Protein AF-0000000081618346 (afdb_homodimer)

Solvent-accessible surface area (backbone atoms only — not comparable to full-atom values): 52905 Å² total; per-residue (Å²): 112,71,67,60,52,51,52,53,46,53,48,52,51,50,50,49,52,48,51,48,49,51,41,40,35,52,34,28,50,37,49,47,50,31,48,38,34,44,47,53,26,50,54,26,43,50,46,26,49,50,27,41,49,48,28,47,48,46,65,73,35,79,26,23,53,59,68,49,21,58,67,46,44,42,54,88,47,80,65,65,50,44,59,74,58,52,61,52,80,67,44,55,59,46,76,75,34,93,54,16,50,28,47,66,40,79,48,66,69,75,64,61,77,24,52,36,28,41,38,28,52,40,65,91,51,91,84,69,82,39,48,68,61,22,52,50,44,49,57,69,28,38,49,73,71,48,48,74,36,32,35,37,39,36,30,40,67,48,65,53,61,69,60,49,50,49,54,51,48,51,47,40,69,77,36,46,66,45,42,74,72,20,30,43,32,39,36,19,50,24,67,49,51,52,68,72,57,89,71,58,69,75,40,92,83,48,56,64,68,55,45,39,51,36,22,47,50,19,48,47,51,28,53,50,47,33,59,47,38,80,31,27,52,28,34,30,35,46,56,34,36,40,46,59,40,73,48,44,62,60,52,52,53,50,53,53,51,50,40,54,73,68,67,52,74,57,61,34,44,31,28,25,86,53,78,61,31,37,38,30,31,50,19,90,54,42,48,62,52,34,46,50,30,56,67,39,17,69,43,41,44,56,56,55,46,53,50,44,54,48,41,58,53,55,43,56,89,90,54,56,69,68,57,32,52,56,46,42,46,55,28,47,39,74,50,83,62,24,42,37,33,57,44,50,48,67,47,81,50,86,92,40,71,38,82,72,66,44,77,54,44,58,85,78,77,58,49,51,65,34,90,44,74,64,52,52,65,48,60,75,52,51,48,50,86,87,22,30,63,58,41,16,48,64,30,75,45,32,20,32,28,54,46,48,39,57,74,33,40,43,35,37,35,35,77,58,62,36,38,47,48,33,40,38,38,33,24,16,33,72,78,43,63,72,19,28,52,56,64,25,36,33,31,36,29,43,65,60,81,61,94,60,65,77,80,42,93,47,47,47,98,86,62,31,36,59,64,47,45,39,42,97,77,14,40,27,68,48,56,50,67,69,88,50,49,37,31,30,32,41,33,36,42,27,66,38,73,44,96,37,37,28,23,40,17,27,43,42,49,39,71,45,75,79,127,117,72,66,63,57,49,54,52,48,51,48,48,50,48,49,48,53,47,50,48,51,51,36,52,49,49,33,51,49,34,48,49,51,30,51,49,34,42,50,49,23,51,50,28,44,50,45,25,51,47,31,28,48,50,36,24,55,55,22,72,52,81,79,60,26,68,64,47,65,47,36,77,61,48,64,50,62,75,75,63,49,45,58,75,59,52,62,53,78,65,44,55,60,46,75,77,35,92,52,16,52,29,49,65,40,78,46,66,70,74,65,60,77,25,54,36,30,42,37,27,51,42,64,90,50,91,85,68,82,39,47,69,58,22,52,50,44,48,56,70,28,38,49,73,72,49,48,73,36,33,34,36,40,35,30,39,67,49,64,53,60,70,60,49,51,49,54,51,48,51,48,41,70,75,34,45,66,44,40,75,72,20,31,44,31,39,35,20,51,25,68,49,51,50,68,72,59,88,72,57,68,76,41,90,83,48,57,62,67,57,45,38,52,35,22,49,49,18,47,47,50,29,53,48,47,33,58,46,36,81,31,27,47,29,34,30,35,46,57,34,35,38,47,57,42,74,46,45,61,61,51,52,52,52,51,52,27,49,40,48,53,70,67,52,75,59,62,33,45,32,29,23,87,54,79,63,32,38,38,30,32,50,18,70,55,42,47,62,52,35,46,50,30,56,67,40,17,69,42,40,43,55,58,55,47,54,50,45,55,48,40,56,53,56,44,55,89,89,54,56,70,67,57,31,53,56,46,42,46,54,28,48,38,76,49,82,63,24,41,37,32,59,42,50,48,68,48,81,52,86,90,40,72,39,82,73,64,44,76,55,45,58,86,77,77,58,50,52,64,34,88,44,73,66,51,53,66,49,61,74,53,51,49,50,87,87,22,30,63,58,40,16,49,64,30,76,46,33,18,32,28,54,46,47,39,57,74,33,39,45,35,38,34,35,77,58,61,37,38,47,47,34,41,36,38,32,24,16,31,72,78,43,64,72,20,27,50,56,65,26,36,34,32,35,28,43,66,60,80,61,92,61,65,77,80,44,95,46,48,47,96,87,62,30,36,56,62,48,47,38,43,95,78,14,41,28,68,47,57,50,67,70,87,50,48,37,31,29,33,40,32,36,42,26,65,38,74,44,98,38,38,28,22,40,15,28,41,41,48,39,71,45,75,80,128

Nearest PDB structures (foldseek):
  7vmt-assembly3_C  TM=9.519E-01  e=1.485E-17  Mus musculus
  7vmt-assembly6_F  TM=9.360E-01  e=1.046E-17  Mus musculus
  7vmt-assembly5_E  TM=9.371E-01  e=1.988E-17  Mus musculus
  7xtm-assembly1_A  TM=9.530E-01  e=8.567E-17  Bombyx mori
  7xtn-assembly1_A  TM=8.792E-01  e=3.364E-17  Bombyx mandarina

Secondary structure (DSSP, 8-state):
-HHHHHHHHHHHHHHHHHHHHHHHHHHHHHHHHHHHHHHHHHHHHHHHHHHHHHHHHHHH--S--TTHHHHHTS-SS---PPPPP-GGGT-GGGGG-TTTTSEEEEE-----SEEEEEEEEE---SS---HHHHHHHHHHTS-HHHHHTEEEEEEE----HHHHHHHHHHHHHH-HHHHHTT-EEEEEE-GGGS--GGGPPP-TT--HHHHHHHHHHHHHHHHHHHHHTTTEEEEEE--SSEEE-TTHHHHHHHHHHHHHHTT---SEEES-SSTTTTEEEEGGGHHHHHHHHHHTTTTS-HHHHHHHHHHHHH--TTS-HHHHHHHHHHHEEEPSS-SEEE--SB-SSTT-B-----GGG-PPP--B---PPPEEEEESSPBPTT--HHHHHTTSS-EEESS--TT-EEEEEEEEEE-EEEEEEEE--SS-TT----SEEEEEEESS-----TTSTTB-TTSPEEEEE--TTSEEEE---GGG-SEEEEEEEE-S--SS-EEEEEEEEEE----/-HHHHHHHHHHHHHHHHHHHHHHHHHHHHHHHHHHHHHHHHHHHHHHHHHHHHHHHHHHHS-S---THHHHHHH------PPPPP-GGGT-GGGGG-TTTTSEEEEE------EEEEEEEEE---SS---HHHHHHHHHHTS-HHHHHTEEEEEEE----HHHHHHHHHHHHHH-HHHHHTT-EEEEEE-GGGS--GGGPPP-TT--HHHHHHHHHHHHHHHHHHHHHTTTEEEEEE--SSEEE-TTHHHHHHHHHHHHHHTT---SEEES-SSTTTTEEEEGGGHHHHHHHHHHTTTTS-HHHHHHHHHHHHH--TTS-HHHHHHHHHHHEEEPSS-SEEE--SB-SSTT-B-----GGG-PPP--B---PPPEEEEESSPBPTT--HHHHHTTSS-EEESS--TT-EEEEEEEEEE-EEEEEEEE--SS-TT----SEEEEEEESS-----TTSTTB-TTSPEEEEE--TTSEEEE---GGG-SEEEEEEEE-S--SS-EEEEEEEEEE----

Radius of gyration: 40.19 Å; Cα contacts (8 Å, |Δi|>4): 2058; chains: 2; bounding box: 87×142×85 Å

Foldseek 3Di:
DVVVVVVVVVVVVVVVVVVVVVVVVVVVVVVVVVVVVVLVVLVVLVVVVVVVVVVVVCVVPVDPPDCVCVVPPDDCPVPVDDDDDDLCSQVVLCSVDVQLLPWPDKQFPPAFAAAEEEEEEDEDADPDFLQLVAVVQVVVLADPVLLLRYAYEYEHADQPVVVQVVVVVVCCVSPVPCSVSGNYMYTYGHPSNDDPLQPFDDEPPDDSLVLSVQLSVLSSVLSRLVVCLRGHFKYFYAYSQKHFHHNVSVVVSVVVVVCVVVVQQAAWEAQFPDARHGTMGTSVCCVLLSSQSSNCSSYDGSSVSVVVSLLVVFPDPVDDPVVSVVRSCSHYPYDFQHGMWGQAQDDRRPPDGDDDIGVRNDDFQFFAFDDDADWDKDWPFDWDDPAPPVCQPRRNFKTWGDWDAAFIKIKTFGPDFFAWFKKKWAKAGSNGQPQAQDQKFKWFAAPDLPPPPPPPPQADPVGIGTFWGADPRRMTMDGDDCVSPTTGMIMMGRHHTDPHIMMTRYIDTDTDPDD/DVVVVVVVVVVVVVVVVVVVVVVVVVVVVVVVVVVVVVVVVVVVVVVVVVVVVVVVVVVPDDDDCPPVVVCVVPVPPVPVDDDDDDLCVQVVLCVVDVQLLPWPDKQFPPAFAAAEEEEEEDEDADPDFLQLVAVVQVVVLADPVLLLRYAYEYEHADQPVVVQVVVVVVCCVSPVPCSVVGNYMYTYGHPSNDDPLQPFDDEPPDDSLVLSVQLSVLSSVLSRLVVCLRGHFKYFYAYSQKHFHHNVSVVVSVVVVVCVVVVQQAAWEAQFPDARHGTMGGSVCCVLLSSQSSNCSSYDGSSVSVVVSLLVVFPDPVDDPVVSVVRSCSHYPYDFQHGMWGQAQDDRRPPDGDDDIGVRNDDFQFFAADDAADWDKDWPFDFDDPAPPVCQPRRNFKTWGDWDAAFIKIKTFGPDFFAWFKKKWAKAGSNGQPQAQDQKFKWFAAPDLPPPPPPPPQADPVGIGTFWGADPSRMTMDGDDCVSPTTGMIMMGHHHTDPHIMMTRYIDTDTDPDD

Organism: Polistes dominula (NCBI:txid743375)

InterPro domains:
  IPR006759 Glycosyl transferase family 54 [PTHR12062] (22-507)
  IPR056576 MGAT4 A/B/C, C-terminal domain [PF23524] (376-506)
  IPR057279 MGAT4, conserved region [PF04666] (83-361)

Sequence (1030 aa):
MKIKIKRKKIRRECEEDFTITVYKNSIAELQVKLEHLHAKYISSQEEINLLSHQLLQLVESNHIIPDLQYLINNGTSNITNIKLPSIYNFLPHFLNDPNSLRPAFIQSKGRSGVSMVLGIPTVKREVQSYLMATLKNLIDRMSPAETLDTLIVVLVAETDMDYVTYVAKQIEVQFPNEYETGVIDVISPSSSYYPDLSKLRDTLGDDHQRVIWRSKQNLDFAFLMSYAQTKGMFYIQLEDDILAKKNFITTMKSFALQKISTKENWFVLDFCQLGFIGKLFKCVELPWLIQFFLMFHNDKPVDWLLDHLISTKVCSLDKDSKHCKMAKAELWIHYKPSLFQHIGTHSSLKGKVQKLKDKQFGKITLYYAHENPDALVETQIKPYKQYTLQKAYKGESFFWGLLPQPGDHLKFKFSHSIFIKRYLFRSGNPEHPSDRFYNTTVEVLPEIFMSVDRNSNDITEDGYIIVGKFDALGIAQGTVDRKYGKISVLRLTVHSESENWAILSEIHVVEDQPSMKIKIKRKKIRRECEEDFTITVYKNSIAELQVKLEHLHAKYISSQEEINLLSHQLLQLVESNHIIPDLQYLINNGTSNITNIKLPSIYNFLPHFLNDPNSLRPAFIQSKGRSGVSMVLGIPTVKREVQSYLMATLKNLIDRMSPAETLDTLIVVLVAETDMDYVTYVAKQIEVQFPNEYETGVIDVISPSSSYYPDLSKL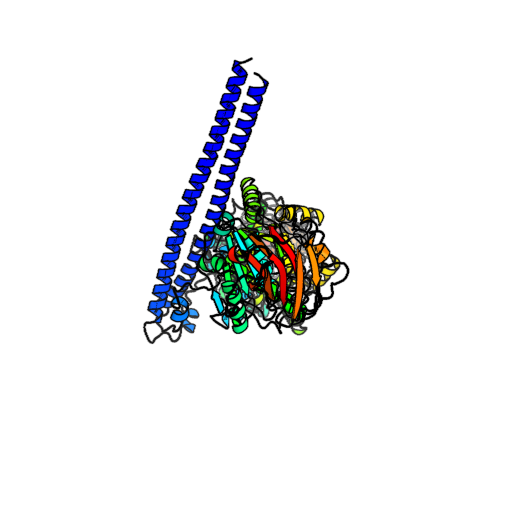RDTLGDDHQRVIWRSKQNLDFAFLMSYAQTKGMFYIQLEDDILAKKNFITTMKSFALQKISTKENWFVLDFCQLGFIGKLFKCVELPWLIQFFLMFHNDKPVDWLLDHLISTKVCSLDKDSKHCKMAKAELWIHYKPSLFQHIGTHSSLKGKVQKLKDKQFGKITLYYAHENPDALVETQIKPYKQYTLQKAYKGESFFWGLLPQPGDHLKFKFSHSIFIKRYLFRSGNPEHPSDRFYNTTVEVLPEIFMSVDRNSNDITEDGYIIVGKFDALGIAQGTVDRKYGKISVLRLTVHSESENWAILSEIHVVEDQPS

Structure (mmCIF, N/CA/C/O backbone):
data_AF-0000000081618346-model_v1
#
loop_
_entity.id
_entity.type
_entity.pdbx_description
1 polymer 'Alpha-1,3-mannosyl-glycoprotein 4-beta-N-acetylglucosaminyltransferase B isoform X2'
#
loop_
_atom_site.group_PDB
_atom_site.id
_atom_site.type_symbol
_atom_site.label_atom_id
_atom_site.label_alt_id
_atom_site.label_comp_id
_atom_site.label_asym_id
_atom_site.label_entity_id
_atom_site.label_seq_id
_atom_site.pdbx_PDB_ins_code
_atom_site.Cartn_x
_atom_site.Cartn_y
_atom_site.Cartn_z
_atom_site.occupancy
_atom_site.B_iso_or_equiv
_atom_site.auth_seq_id
_atom_site.auth_comp_id
_atom_site.auth_asym_id
_atom_site.auth_atom_id
_atom_site.pdbx_PDB_model_num
ATOM 1 N N . MET A 1 1 ? 55.219 -21.094 -28.547 1 33.44 1 MET A N 1
ATOM 2 C CA . MET A 1 1 ? 55.375 -20.812 -27.109 1 33.44 1 MET A CA 1
ATOM 3 C C . MET A 1 1 ? 54.469 -19.672 -26.688 1 33.44 1 MET A C 1
ATOM 5 O O . MET A 1 1 ? 53.875 -19.703 -25.594 1 33.44 1 MET A O 1
ATOM 9 N N . LYS A 1 2 ? 54.375 -18.562 -27.469 1 54.81 2 LYS A N 1
ATOM 10 C CA . LYS A 1 2 ? 53.594 -17.375 -27.125 1 54.81 2 LYS A CA 1
ATOM 11 C C . LYS A 1 2 ? 52.094 -17.656 -27.188 1 54.81 2 LYS A C 1
ATOM 13 O O . LYS A 1 2 ? 51.312 -17.094 -26.422 1 54.81 2 LYS A O 1
ATOM 18 N N . ILE A 1 3 ? 51.781 -18.5 -27.984 1 43.5 3 ILE A N 1
ATOM 19 C CA . ILE A 1 3 ? 50.344 -18.812 -28.125 1 43.5 3 ILE A CA 1
ATOM 20 C C . ILE A 1 3 ? 49.906 -19.688 -26.969 1 43.5 3 ILE A C 1
ATOM 22 O O . ILE A 1 3 ? 48.781 -19.531 -26.469 1 43.5 3 ILE A O 1
ATOM 26 N N . LYS A 1 4 ? 50.719 -20.453 -26.453 1 56.97 4 LYS A N 1
ATOM 27 C CA . LYS A 1 4 ? 50.375 -21.312 -25.312 1 56.97 4 LYS A CA 1
ATOM 28 C C . LYS A 1 4 ? 50.344 -20.516 -24.016 1 56.97 4 LYS A C 1
ATOM 30 O O . LYS A 1 4 ? 49.5 -20.781 -23.141 1 56.97 4 LYS A O 1
ATOM 35 N N . ILE A 1 5 ? 51.062 -19.469 -23.922 1 51.38 5 ILE A N 1
ATOM 36 C CA . ILE A 1 5 ? 51.062 -18.641 -22.719 1 51.38 5 ILE A CA 1
ATOM 37 C C . ILE A 1 5 ? 49.812 -17.766 -22.703 1 51.38 5 ILE A C 1
ATOM 39 O O . ILE A 1 5 ? 49.219 -17.531 -21.641 1 51.38 5 ILE A O 1
ATOM 43 N N . LYS A 1 6 ? 49.312 -17.438 -23.844 1 55 6 LYS A N 1
ATOM 44 C CA . LYS A 1 6 ? 48.125 -16.594 -23.922 1 55 6 LYS A CA 1
ATOM 45 C C . LYS A 1 6 ? 46.875 -17.406 -23.594 1 55 6 LYS A C 1
ATOM 47 O O . LYS A 1 6 ? 45.969 -16.906 -22.922 1 55 6 LYS A O 1
ATOM 52 N N . ARG A 1 7 ? 46.812 -18.641 -23.906 1 56.47 7 ARG A N 1
ATOM 53 C CA . ARG A 1 7 ? 45.656 -19.469 -23.578 1 56.47 7 ARG A CA 1
ATOM 54 C C . ARG A 1 7 ? 45.594 -19.766 -22.078 1 56.47 7 ARG A C 1
ATOM 56 O O . ARG A 1 7 ? 44.531 -19.812 -21.484 1 56.47 7 ARG A O 1
ATOM 63 N N . LYS A 1 8 ? 46.781 -19.984 -21.547 1 54.59 8 LYS A N 1
ATOM 64 C CA . LYS A 1 8 ? 46.844 -20.234 -20.109 1 54.59 8 LYS A CA 1
ATOM 65 C C . LYS A 1 8 ? 46.438 -18.969 -19.328 1 54.59 8 LYS A C 1
ATOM 67 O O . LYS A 1 8 ? 45.781 -19.062 -18.297 1 54.59 8 LYS A O 1
ATOM 72 N N . LYS A 1 9 ? 46.719 -17.938 -19.828 1 52.38 9 LYS A N 1
ATOM 73 C CA . LYS A 1 9 ? 46.375 -16.688 -19.172 1 52.38 9 LYS A CA 1
ATOM 74 C C . LYS A 1 9 ? 44.875 -16.375 -19.297 1 52.38 9 LYS A C 1
ATOM 76 O O . LYS A 1 9 ? 44.25 -15.938 -18.344 1 52.38 9 LYS A O 1
ATOM 81 N N . ILE A 1 10 ? 44.406 -16.578 -20.406 1 54.66 10 ILE A N 1
ATOM 82 C CA . ILE A 1 10 ? 42.969 -16.375 -20.641 1 54.66 10 ILE A CA 1
ATOM 83 C C . ILE A 1 10 ? 42.156 -17.375 -19.812 1 54.66 10 ILE A C 1
ATOM 85 O O . ILE A 1 10 ? 41.125 -17.016 -19.234 1 54.66 10 ILE A O 1
ATOM 89 N N . ARG A 1 11 ? 42.688 -18.578 -19.703 1 55.12 11 ARG A N 1
ATOM 90 C CA . ARG A 1 11 ? 42 -19.578 -18.859 1 55.12 11 ARG A CA 1
ATOM 91 C C . ARG A 1 11 ? 42.062 -19.188 -17.391 1 55.12 11 ARG A C 1
ATOM 93 O O . ARG A 1 11 ? 41.094 -19.359 -16.656 1 55.12 11 ARG A O 1
ATOM 100 N N . ARG A 1 12 ? 43.25 -18.781 -16.953 1 55.22 12 ARG A N 1
ATOM 101 C CA . ARG A 1 12 ? 43.375 -18.344 -15.578 1 55.22 12 ARG A CA 1
ATOM 102 C C . ARG A 1 12 ? 42.531 -17.109 -15.297 1 55.22 12 ARG A C 1
ATOM 104 O O . ARG A 1 12 ? 41.938 -17 -14.227 1 55.22 12 ARG A O 1
ATOM 111 N N . GLU A 1 13 ? 42.375 -16.25 -16.125 1 56.25 13 GLU A N 1
ATOM 112 C CA . GLU A 1 13 ? 41.531 -15.078 -16.016 1 56.25 13 GLU A CA 1
ATOM 113 C C . GLU A 1 13 ? 40.062 -15.469 -16.016 1 56.25 13 GLU A C 1
ATOM 115 O O . GLU A 1 13 ? 39.25 -14.906 -15.25 1 56.25 13 GLU A O 1
ATOM 120 N N . CYS A 1 14 ? 39.719 -16.422 -16.766 1 56.03 14 CYS A N 1
ATOM 121 C CA . CYS A 1 14 ? 38.344 -16.922 -16.812 1 56.03 14 CYS A CA 1
ATOM 122 C C . CYS A 1 14 ? 38 -17.672 -15.531 1 56.03 14 CYS A C 1
ATOM 124 O O . CYS A 1 14 ? 36.906 -17.547 -15.023 1 56.03 14 CYS A O 1
ATOM 126 N N . GLU A 1 15 ? 39 -18.453 -15.078 1 58.81 15 GLU A N 1
ATOM 127 C CA . GLU A 1 15 ? 38.812 -19.172 -13.82 1 58.81 15 GLU A CA 1
ATOM 128 C C . GLU A 1 15 ? 38.688 -18.203 -12.648 1 58.81 15 GLU A C 1
ATOM 130 O O . GLU A 1 15 ? 37.875 -18.406 -11.742 1 58.81 15 GLU A O 1
ATOM 135 N N . GLU A 1 16 ? 39.406 -17.234 -12.68 1 57.5 16 GLU A N 1
ATOM 136 C CA . GLU A 1 16 ? 39.375 -16.203 -11.633 1 57.5 16 GLU A CA 1
ATOM 137 C C . GLU A 1 16 ? 38.062 -15.438 -11.68 1 57.5 16 GLU A C 1
ATOM 139 O O . GLU A 1 16 ? 37.438 -15.164 -10.641 1 57.5 16 GLU A O 1
ATOM 144 N N . ASP A 1 17 ? 37.625 -15.164 -12.812 1 62.31 17 ASP A N 1
ATOM 145 C CA . ASP A 1 17 ? 36.344 -14.477 -12.992 1 62.31 17 ASP A CA 1
ATOM 146 C C . ASP A 1 17 ? 35.188 -15.359 -12.539 1 62.31 17 ASP A C 1
ATOM 148 O O . ASP A 1 17 ? 34.219 -14.867 -11.93 1 62.31 17 ASP A O 1
ATOM 152 N N . PHE A 1 18 ? 35.438 -16.609 -12.766 1 61.97 18 PHE A N 1
ATOM 153 C CA . PHE A 1 18 ? 34.406 -17.578 -12.328 1 61.97 18 PHE A CA 1
ATOM 154 C C . PHE A 1 18 ? 34.375 -17.656 -10.805 1 61.97 18 PHE A C 1
ATOM 156 O O . PHE A 1 18 ? 33.312 -17.672 -10.211 1 61.97 18 PHE A O 1
ATOM 163 N N . THR A 1 19 ? 35.594 -17.688 -10.219 1 63.41 19 THR A N 1
ATOM 164 C CA . THR A 1 19 ? 35.656 -17.781 -8.766 1 63.41 19 THR A CA 1
ATOM 165 C C . THR A 1 19 ? 35.062 -16.531 -8.109 1 63.41 19 THR A C 1
ATOM 167 O O . THR A 1 19 ? 34.375 -16.625 -7.098 1 63.41 19 THR A O 1
ATOM 170 N N . ILE A 1 20 ? 35.281 -15.461 -8.664 1 66.25 20 ILE A N 1
ATOM 171 C CA . ILE A 1 20 ? 34.75 -14.211 -8.133 1 66.25 20 ILE A CA 1
ATOM 172 C C . ILE A 1 20 ? 33.219 -14.203 -8.266 1 66.25 20 ILE A C 1
ATOM 174 O O . ILE A 1 20 ? 32.531 -13.781 -7.348 1 66.25 20 ILE A O 1
ATOM 178 N N . THR A 1 21 ? 32.812 -14.75 -9.359 1 65.69 21 THR A N 1
ATOM 179 C CA . THR A 1 21 ? 31.375 -14.797 -9.586 1 65.69 21 THR A CA 1
ATOM 180 C C . THR A 1 21 ? 30.688 -15.727 -8.578 1 65.69 21 THR A C 1
ATOM 182 O O . THR A 1 21 ? 29.609 -15.422 -8.086 1 65.69 21 THR A O 1
ATOM 185 N N . VAL A 1 22 ? 31.406 -16.781 -8.227 1 66.69 22 VAL A N 1
ATOM 186 C CA . VAL A 1 22 ? 30.859 -17.734 -7.266 1 66.69 22 VAL A CA 1
ATOM 187 C C . VAL A 1 22 ? 30.797 -17.094 -5.883 1 66.69 22 VAL A C 1
ATOM 189 O O . VAL A 1 22 ? 29.797 -17.266 -5.168 1 66.69 22 VAL A O 1
ATOM 192 N N . TYR A 1 23 ? 31.812 -16.359 -5.496 1 66.69 23 TYR A N 1
ATOM 193 C CA . TYR A 1 23 ? 31.812 -15.711 -4.195 1 66.69 23 TYR A CA 1
ATOM 194 C C . TYR A 1 23 ? 30.75 -14.609 -4.137 1 66.69 23 TYR A C 1
ATOM 196 O O . TYR A 1 23 ? 30.078 -14.453 -3.119 1 66.69 23 TYR A O 1
ATOM 204 N N . LYS A 1 24 ? 30.672 -13.992 -5.258 1 70.56 24 LYS A N 1
ATOM 205 C CA . LYS A 1 24 ? 29.641 -12.945 -5.309 1 70.56 24 LYS A CA 1
ATOM 206 C C . LYS A 1 24 ? 28.25 -13.531 -5.152 1 70.56 24 LYS A C 1
ATOM 208 O O . LYS A 1 24 ? 27.422 -12.992 -4.422 1 70.56 24 LYS A O 1
ATOM 213 N N . ASN A 1 25 ? 27.984 -14.641 -5.684 1 67.94 25 ASN A N 1
ATOM 214 C CA . ASN A 1 25 ? 26.688 -15.305 -5.578 1 67.94 25 ASN A CA 1
ATOM 215 C C . ASN A 1 25 ? 26.453 -15.844 -4.168 1 67.94 25 ASN A C 1
ATOM 217 O O . ASN A 1 25 ? 25.328 -15.797 -3.666 1 67.94 25 ASN A O 1
ATOM 221 N N . SER A 1 26 ? 27.531 -16.328 -3.584 1 70.38 26 SER A N 1
ATOM 222 C CA . SER A 1 26 ? 27.422 -16.828 -2.215 1 70.38 26 SER A CA 1
ATOM 223 C C . SER A 1 26 ? 27.078 -15.695 -1.248 1 70.38 26 SER A C 1
ATOM 225 O O . SER A 1 26 ? 26.266 -15.875 -0.339 1 70.38 26 SER A O 1
ATOM 227 N N . ILE A 1 27 ? 27.672 -14.539 -1.451 1 70.12 27 ILE A N 1
ATOM 228 C CA . ILE A 1 27 ? 27.391 -13.375 -0.623 1 70.12 27 ILE A CA 1
ATOM 229 C C . ILE A 1 27 ? 25.938 -12.945 -0.813 1 70.12 27 ILE A C 1
ATOM 231 O O . ILE A 1 27 ? 25.234 -12.648 0.159 1 70.12 27 ILE A O 1
ATOM 235 N N . ALA A 1 28 ? 25.516 -13.008 -2.053 1 68.06 28 ALA A N 1
ATOM 236 C CA . ALA A 1 28 ? 24.141 -12.625 -2.355 1 68.06 28 ALA A CA 1
ATOM 237 C C . ALA A 1 28 ? 23.141 -13.57 -1.684 1 68.06 28 ALA A C 1
ATOM 239 O O . ALA A 1 28 ? 22.141 -13.125 -1.131 1 68.06 28 ALA A O 1
ATOM 240 N N . GLU A 1 29 ? 23.453 -14.773 -1.79 1 71 29 GLU A N 1
ATOM 241 C CA . GLU A 1 29 ? 22.594 -15.766 -1.154 1 71 29 GLU A CA 1
ATOM 242 C C . GLU A 1 29 ? 22.531 -15.562 0.356 1 71 29 GLU A C 1
ATOM 244 O O . GLU A 1 29 ? 21.453 -15.641 0.955 1 71 29 GLU A O 1
ATOM 249 N N . LEU A 1 30 ? 23.641 -15.266 1.011 1 69.38 30 LEU A N 1
ATOM 250 C CA . LEU A 1 30 ? 23.688 -15.039 2.451 1 69.38 30 LEU A CA 1
ATOM 251 C C . LEU A 1 30 ? 22.938 -13.766 2.83 1 69.38 30 LEU A C 1
ATOM 253 O O . LEU A 1 30 ? 22.281 -13.711 3.879 1 69.38 30 LEU A O 1
ATOM 257 N N . GLN A 1 31 ? 23 -12.883 1.948 1 67.81 31 GLN A N 1
ATOM 258 C CA . GLN A 1 31 ? 22.266 -11.648 2.189 1 67.81 31 GLN A CA 1
ATOM 259 C C . GLN A 1 31 ? 20.766 -11.891 2.191 1 67.81 31 GLN A C 1
ATOM 261 O O . GLN A 1 31 ? 20.047 -11.406 3.074 1 67.81 31 GLN A O 1
ATOM 266 N N . VAL A 1 32 ? 20.328 -12.617 1.277 1 66.31 32 VAL A N 1
ATOM 267 C CA . VAL A 1 32 ? 18.906 -12.93 1.207 1 66.31 32 VAL A CA 1
ATOM 268 C C . VAL A 1 32 ? 18.484 -13.75 2.426 1 66.31 32 VAL A C 1
ATOM 270 O O . VAL A 1 32 ? 17.438 -13.508 3.018 1 66.31 32 VAL A O 1
ATOM 273 N N . LYS A 1 33 ? 19.328 -14.68 2.771 1 67.25 33 LYS A N 1
ATOM 274 C CA . LYS A 1 33 ? 19.047 -15.492 3.951 1 67.25 33 LYS A CA 1
ATOM 275 C C . LYS A 1 33 ? 19 -14.633 5.211 1 67.25 33 LYS A C 1
ATOM 277 O O . LYS A 1 33 ? 18.156 -14.859 6.086 1 67.25 33 LYS A O 1
ATOM 282 N N . LEU A 1 34 ? 19.859 -13.688 5.27 1 66.19 34 LEU A N 1
ATOM 283 C CA . LEU A 1 34 ? 19.875 -12.773 6.406 1 66.19 34 LEU A CA 1
ATOM 284 C C . LEU A 1 34 ? 18.594 -11.953 6.473 1 66.19 34 LEU A C 1
ATOM 286 O O . LEU A 1 34 ? 18.016 -11.805 7.543 1 66.19 34 LEU A O 1
ATOM 290 N N . GLU A 1 35 ? 18.25 -11.508 5.348 1 66.56 35 GLU A N 1
ATOM 291 C CA . GLU A 1 35 ? 17.016 -10.727 5.285 1 66.56 35 GLU A CA 1
ATOM 292 C C . GLU A 1 35 ? 15.805 -11.57 5.672 1 66.56 35 GLU A C 1
ATOM 294 O O . GLU A 1 35 ? 14.922 -11.109 6.391 1 66.56 35 GLU A O 1
ATOM 299 N N . HIS A 1 36 ? 15.859 -12.727 5.164 1 64.06 36 HIS A N 1
ATOM 300 C CA . HIS A 1 36 ? 14.766 -13.641 5.492 1 64.06 36 HIS A CA 1
ATOM 301 C C . HIS A 1 36 ? 14.727 -13.93 6.992 1 64.06 36 HIS A C 1
ATOM 303 O O . HIS A 1 36 ? 13.656 -13.922 7.598 1 64.06 36 HIS A O 1
ATOM 309 N N . LEU A 1 37 ? 15.812 -14.219 7.598 1 62.5 37 LEU A N 1
ATOM 310 C CA . LEU A 1 37 ? 15.883 -14.492 9.023 1 62.5 37 LEU A CA 1
ATOM 311 C C . LEU A 1 37 ? 15.469 -13.273 9.836 1 62.5 37 LEU A C 1
ATOM 313 O O . LEU A 1 37 ? 14.82 -13.398 10.883 1 62.5 37 LEU A O 1
ATOM 317 N N . HIS A 1 38 ? 15.82 -12.188 9.367 1 63.69 38 HIS A N 1
ATOM 318 C CA . HIS A 1 38 ? 15.398 -10.953 10.031 1 63.69 38 HIS A CA 1
ATOM 319 C C . HIS A 1 38 ? 13.883 -10.805 10 1 63.69 38 HIS A C 1
ATOM 321 O O . HIS A 1 38 ? 13.273 -10.43 11.008 1 63.69 38 HIS A O 1
ATOM 327 N N . ALA A 1 39 ? 13.391 -11.07 8.891 1 60.19 39 ALA A N 1
ATOM 328 C CA . ALA A 1 39 ? 11.938 -11.016 8.766 1 60.19 39 ALA A CA 1
ATOM 329 C C . ALA A 1 39 ? 11.266 -11.984 9.734 1 60.19 39 ALA A C 1
ATOM 331 O O . ALA A 1 39 ? 10.258 -11.648 10.359 1 60.19 39 ALA A O 1
ATOM 332 N N . LYS A 1 40 ? 11.773 -13.203 9.805 1 60.25 40 LYS A N 1
ATOM 333 C CA . LYS A 1 40 ? 11.258 -14.188 10.758 1 60.25 40 LYS A CA 1
ATOM 334 C C . LYS A 1 40 ? 11.375 -13.672 12.195 1 60.25 40 LYS A C 1
ATOM 336 O O . LYS A 1 40 ? 10.477 -13.883 13.008 1 60.25 40 LYS A O 1
ATOM 341 N N . TYR A 1 41 ? 12.422 -13.062 12.5 1 58 41 TYR A N 1
ATOM 342 C CA . TYR A 1 41 ? 12.648 -12.484 13.82 1 58 41 TYR A CA 1
ATOM 343 C C . TYR A 1 41 ? 11.602 -11.414 14.133 1 58 41 TYR A C 1
ATOM 345 O O . TYR A 1 41 ? 11.031 -11.398 15.227 1 58 41 TYR A O 1
ATOM 353 N N . ILE A 1 42 ? 11.328 -10.625 13.195 1 57.28 42 ILE A N 1
ATOM 354 C CA . ILE A 1 42 ? 10.336 -9.562 13.367 1 57.28 42 ILE A CA 1
ATOM 355 C C . ILE A 1 42 ? 8.969 -10.18 13.656 1 57.28 42 ILE A C 1
ATOM 357 O O . ILE A 1 42 ? 8.258 -9.727 14.555 1 57.28 42 ILE A O 1
ATOM 361 N N . SER A 1 43 ? 8.672 -11.117 12.914 1 58.34 43 SER A N 1
ATOM 362 C CA . SER A 1 43 ? 7.398 -11.805 13.109 1 58.34 43 SER A CA 1
ATOM 363 C C . SER A 1 43 ? 7.301 -12.406 14.508 1 58.34 43 SER A C 1
ATOM 365 O O . SER A 1 43 ? 6.25 -12.336 15.148 1 58.34 43 SER A O 1
ATOM 367 N N . SER A 1 44 ? 8.375 -12.977 14.906 1 59.69 44 SER A N 1
ATOM 368 C CA . SER A 1 44 ? 8.406 -13.555 16.25 1 59.69 44 SER A CA 1
ATOM 369 C C . SER A 1 44 ? 8.258 -12.484 17.328 1 59.69 44 SER A C 1
ATOM 371 O O . SER A 1 44 ? 7.57 -12.688 18.328 1 59.69 44 SER A O 1
ATOM 373 N N . GLN A 1 45 ? 8.859 -11.414 17.109 1 57.69 45 GLN A N 1
ATOM 374 C CA . GLN A 1 45 ? 8.781 -10.32 18.078 1 57.69 45 GLN A CA 1
ATOM 375 C C . GLN A 1 45 ? 7.367 -9.75 18.156 1 57.69 45 GLN A C 1
ATOM 377 O O . GLN A 1 45 ? 6.883 -9.398 19.234 1 57.69 45 GLN A O 1
ATOM 382 N N . GLU A 1 46 ? 6.789 -9.641 17.094 1 57.28 46 GLU A N 1
ATOM 383 C CA . GLU A 1 46 ? 5.395 -9.219 17.078 1 57.28 46 GLU A CA 1
ATOM 384 C C . GLU A 1 46 ? 4.516 -10.156 17.891 1 57.28 46 GLU A C 1
ATOM 386 O O . GLU A 1 46 ? 3.646 -9.711 18.641 1 57.28 46 GLU A O 1
ATOM 391 N N . GLU A 1 47 ? 4.738 -11.406 17.656 1 57.88 47 GLU A N 1
ATOM 392 C CA . GLU A 1 47 ? 3.998 -12.422 18.406 1 57.88 47 GLU A CA 1
ATOM 393 C C . GLU A 1 47 ? 4.254 -12.289 19.906 1 57.88 47 GLU A C 1
ATOM 395 O O . GLU A 1 47 ? 3.332 -12.43 20.719 1 57.88 47 GLU A O 1
ATOM 400 N N . ILE A 1 48 ? 5.43 -12.039 20.172 1 56.84 48 ILE A N 1
ATOM 401 C CA . ILE A 1 48 ? 5.785 -11.836 21.578 1 56.84 48 ILE A CA 1
ATOM 402 C C . ILE A 1 48 ? 5.047 -10.617 22.125 1 56.84 48 ILE A C 1
ATOM 404 O O . ILE A 1 48 ? 4.492 -10.656 23.219 1 56.84 48 ILE A O 1
ATOM 408 N N . ASN A 1 49 ? 5.16 -9.578 21.328 1 55.06 49 ASN A N 1
ATOM 409 C CA . ASN A 1 49 ? 4.496 -8.359 21.781 1 55.06 49 ASN A CA 1
ATOM 410 C C . ASN A 1 49 ? 2.996 -8.57 21.969 1 55.06 49 ASN A C 1
ATOM 412 O O . ASN A 1 49 ? 2.42 -8.109 22.953 1 55.06 49 ASN A O 1
ATOM 416 N N . LEU A 1 50 ? 2.477 -9.25 20.969 1 56 50 LEU A N 1
ATOM 417 C CA . LEU A 1 50 ? 1.055 -9.562 21.047 1 56 50 LEU A CA 1
ATOM 418 C C . LEU A 1 50 ? 0.759 -10.43 22.281 1 56 50 LEU A C 1
ATOM 420 O O . LEU A 1 50 ? -0.182 -10.156 23.016 1 56 50 LEU A O 1
ATOM 424 N N . LEU A 1 51 ? 1.563 -11.422 22.422 1 56.59 51 LEU A N 1
ATOM 425 C CA . LEU A 1 51 ? 1.403 -12.32 23.562 1 56.59 51 LEU A CA 1
ATOM 426 C C . LEU A 1 51 ? 1.628 -11.57 24.875 1 56.59 51 LEU A C 1
ATOM 428 O O . LEU A 1 51 ? 0.91 -11.797 25.859 1 56.59 51 LEU A O 1
ATOM 432 N N . SER A 1 52 ? 2.631 -10.805 24.812 1 52 52 SER A N 1
ATOM 433 C CA . SER A 1 52 ? 2.926 -10.008 26 1 52 52 SER A CA 1
ATOM 434 C C . SER A 1 52 ? 1.768 -9.07 26.344 1 52 52 SER A C 1
ATOM 436 O O . SER A 1 52 ? 1.396 -8.938 27.516 1 52 52 SER A O 1
ATOM 438 N N . HIS A 1 53 ? 1.403 -8.5 25.328 1 50.06 53 HIS A N 1
ATOM 439 C CA . HIS A 1 53 ? 0.247 -7.637 25.547 1 50.06 53 HIS A CA 1
ATOM 440 C C . HIS A 1 53 ? -0.945 -8.43 26.062 1 50.06 53 HIS A C 1
ATOM 442 O O . HIS A 1 53 ? -1.661 -7.973 26.969 1 50.06 53 HIS A O 1
ATOM 448 N N . GLN A 1 54 ? -1.099 -9.609 25.422 1 50.88 54 GLN A N 1
ATOM 449 C CA . GLN A 1 54 ? -2.152 -10.508 25.875 1 50.88 54 GLN A CA 1
ATOM 450 C C . GLN A 1 54 ? -1.908 -10.961 27.312 1 50.88 54 GLN A C 1
ATOM 452 O O . GLN A 1 54 ? -2.84 -11 28.125 1 50.88 54 GLN A O 1
ATOM 457 N N . LEU A 1 55 ? -0.735 -11.227 27.547 1 52.59 55 LEU A N 1
ATOM 458 C CA . LEU A 1 55 ? -0.354 -11.633 28.906 1 52.59 55 LEU A CA 1
ATOM 459 C C . LEU A 1 55 ? -0.551 -10.484 29.891 1 52.59 55 LEU A C 1
ATOM 461 O O . LEU A 1 55 ? -1.029 -10.695 31 1 52.59 55 LEU A O 1
ATOM 465 N N . LEU A 1 56 ? -0.048 -9.367 29.5 1 47.97 56 LEU A N 1
ATOM 466 C CA . LEU A 1 56 ? -0.218 -8.203 30.359 1 47.97 56 LEU A CA 1
ATOM 467 C C . LEU A 1 56 ? -1.696 -7.93 30.625 1 47.97 56 LEU A C 1
ATOM 469 O O . LEU A 1 56 ? -2.078 -7.598 31.75 1 47.97 56 LEU A O 1
ATOM 473 N N . GLN A 1 57 ? -2.344 -8.156 29.578 1 47.88 57 GLN A N 1
ATOM 474 C CA . GLN A 1 57 ? -3.785 -8.008 29.734 1 47.88 57 GLN A CA 1
ATOM 475 C C . GLN A 1 57 ? -4.348 -9.062 30.688 1 47.88 57 GLN A C 1
ATOM 477 O O . GLN A 1 57 ? -5.25 -8.773 31.469 1 47.88 57 GLN A O 1
ATOM 482 N N . LEU A 1 58 ? -3.74 -10.234 30.5 1 49.22 58 LEU A N 1
ATOM 483 C CA . LEU A 1 58 ? -4.125 -11.336 31.375 1 49.22 58 LEU A CA 1
ATOM 484 C C . LEU A 1 58 ? -3.697 -11.07 32.812 1 49.22 58 LEU A C 1
ATOM 486 O O . LEU A 1 58 ? -4.426 -11.391 33.75 1 49.22 58 LEU A O 1
ATOM 490 N N . VAL A 1 59 ? -2.506 -10.656 32.969 1 47.59 59 VAL A N 1
ATOM 491 C CA . VAL A 1 59 ? -1.995 -10.375 34.281 1 47.59 59 VAL A CA 1
ATOM 492 C C . VAL A 1 59 ? -2.768 -9.211 34.906 1 47.59 59 VAL A C 1
ATOM 494 O O . VAL A 1 59 ? -3.072 -9.227 36.094 1 47.59 59 VAL A O 1
ATOM 497 N N . GLU A 1 60 ? -2.875 -8.234 34.219 1 43.5 60 GLU A N 1
ATOM 498 C CA . GLU A 1 60 ? -3.623 -7.098 34.75 1 43.5 60 GLU A CA 1
ATOM 499 C C . GLU A 1 60 ? -5.098 -7.445 34.938 1 43.5 60 GLU A C 1
ATOM 501 O O . GLU A 1 60 ? -5.773 -6.879 35.812 1 43.5 60 GLU A O 1
ATOM 506 N N . SER A 1 61 ? -5.699 -8.297 33.938 1 41.06 61 SER A N 1
ATOM 507 C CA . SER A 1 61 ? -7.059 -8.781 34.156 1 41.06 61 SER A CA 1
ATOM 508 C C . SER A 1 61 ? -7.074 -10 35.062 1 41.06 61 SER A C 1
ATOM 510 O O . SER A 1 61 ? -6.379 -10.984 34.812 1 41.06 61 SER A O 1
ATOM 512 N N . ASN A 1 62 ? -7.215 -9.93 36.406 1 37.59 62 ASN A N 1
ATOM 513 C CA . ASN A 1 62 ? -7.512 -11.078 37.25 1 37.59 62 ASN A CA 1
ATOM 514 C C . ASN A 1 62 ? -8.328 -12.133 36.5 1 37.59 62 ASN A C 1
ATOM 516 O O . ASN A 1 62 ? -8.477 -13.258 36.969 1 37.59 62 ASN A O 1
ATOM 520 N N . HIS A 1 63 ? -9.688 -11.773 36.062 1 32.53 63 HIS A N 1
ATOM 521 C CA . HIS A 1 63 ? -10.742 -12.688 35.625 1 32.53 63 HIS A CA 1
ATOM 522 C C . HIS A 1 63 ? -10.312 -13.477 34.406 1 32.53 63 HIS A C 1
ATOM 524 O O . HIS A 1 63 ? -9.383 -13.086 33.688 1 32.53 63 HIS A O 1
ATOM 530 N N . ILE A 1 64 ? -11.328 -14.625 34.094 1 31.94 64 ILE A N 1
ATOM 531 C CA . ILE A 1 64 ? -11.328 -15.859 33.312 1 31.94 64 ILE A CA 1
ATOM 532 C C . ILE A 1 64 ? -11.234 -15.531 31.828 1 31.94 64 ILE A C 1
ATOM 534 O O . ILE A 1 64 ? -12.195 -15.055 31.219 1 31.94 64 ILE A O 1
ATOM 538 N N . ILE A 1 65 ? -10.547 -14.742 31.344 1 33.25 65 ILE A N 1
ATOM 539 C CA . ILE A 1 65 ? -10.797 -14.75 29.906 1 33.25 65 ILE A CA 1
ATOM 540 C C . ILE A 1 65 ? -10.75 -16.188 29.375 1 33.25 65 ILE A C 1
ATOM 542 O O . ILE A 1 65 ? -9.711 -16.844 29.453 1 33.25 65 ILE A O 1
ATOM 546 N N . PRO A 1 66 ? -12.031 -16.844 29.312 1 29.8 66 PRO A N 1
ATOM 547 C CA . PRO A 1 66 ? -12 -18.219 28.812 1 29.8 66 PRO A CA 1
ATOM 548 C C . PRO A 1 66 ? -10.938 -18.422 27.734 1 29.8 66 PRO A C 1
ATOM 550 O O . PRO A 1 66 ? -10.07 -19.297 27.875 1 29.8 66 PRO A O 1
ATOM 553 N N . ASP A 1 67 ? -11.555 -18.203 26.484 1 28.33 67 ASP A N 1
ATOM 554 C CA . ASP A 1 67 ? -11.055 -18.969 25.344 1 28.33 67 ASP A CA 1
ATOM 555 C C . ASP A 1 67 ? -9.719 -18.438 24.859 1 28.33 67 ASP A C 1
ATOM 557 O O . ASP A 1 67 ? -9.547 -18.156 23.672 1 28.33 67 ASP A O 1
ATOM 561 N N . LEU A 1 68 ? -9.188 -17.625 25.547 1 32.28 68 LEU A N 1
ATOM 562 C CA . LEU A 1 68 ? -7.844 -17.188 25.188 1 32.28 68 LEU A CA 1
ATOM 563 C C . LEU A 1 68 ? -6.914 -18.391 25.047 1 32.28 68 LEU A C 1
ATOM 565 O O . LEU A 1 68 ? -5.898 -18.312 24.344 1 32.28 68 LEU A O 1
ATOM 569 N N . GLN A 1 69 ? -7.133 -19.266 25.906 1 31.34 69 GLN A N 1
ATOM 570 C CA . GLN A 1 69 ? -6.516 -20.578 25.828 1 31.34 69 GLN A CA 1
ATOM 571 C C . GLN A 1 69 ? -6.652 -21.172 24.438 1 31.34 69 GLN A C 1
ATOM 573 O O . GLN A 1 69 ? -5.73 -21.812 23.938 1 31.34 69 GLN A O 1
ATOM 578 N N . TYR A 1 70 ? -7.949 -21.094 23.984 1 30.06 70 TYR A N 1
ATOM 579 C CA . TYR A 1 70 ? -8.141 -21.562 22.609 1 30.06 70 TYR A CA 1
ATOM 580 C C . TYR A 1 70 ? -7.273 -20.766 21.641 1 30.06 70 TYR A C 1
ATOM 582 O O . TYR A 1 70 ? -6.727 -21.312 20.688 1 30.06 70 TYR A O 1
ATOM 590 N N . LEU A 1 71 ? -7.059 -19.438 21.922 1 30.72 71 LEU A N 1
ATOM 591 C CA . LEU A 1 71 ? -6.23 -18.688 20.984 1 30.72 71 LEU A CA 1
ATOM 592 C C . LEU A 1 71 ? -4.75 -18.984 21.203 1 30.72 71 LEU A C 1
ATOM 594 O O . LEU A 1 71 ? -3.975 -19.062 20.25 1 30.72 71 LEU A O 1
ATOM 598 N N . ILE A 1 72 ? -4.297 -18.859 22.406 1 33.03 72 ILE A N 1
ATOM 599 C CA . ILE A 1 72 ? -2.906 -19.141 22.734 1 33.03 72 ILE A CA 1
ATOM 600 C C . ILE A 1 72 ? -2.635 -20.641 22.578 1 33.03 72 ILE A C 1
ATOM 602 O O . ILE A 1 72 ? -1.583 -21.031 22.062 1 33.03 72 ILE A O 1
ATOM 606 N N . ASN A 1 73 ? -3.225 -21.453 23.438 1 29.98 73 ASN A N 1
ATOM 607 C CA . ASN A 1 73 ? -3.061 -22.906 23.516 1 29.98 73 ASN A CA 1
ATOM 608 C C . ASN A 1 73 ? -3.445 -23.578 22.203 1 29.98 73 ASN A C 1
ATOM 610 O O . ASN A 1 73 ? -3.354 -24.797 22.062 1 29.98 73 ASN A O 1
ATOM 614 N N . ASN A 1 74 ? -4.699 -23.328 21.875 1 29.36 74 ASN A N 1
ATOM 615 C CA . ASN A 1 74 ? -4.672 -24.375 20.844 1 29.36 74 ASN A CA 1
ATOM 616 C C . ASN A 1 74 ? -3.305 -24.469 20.172 1 29.36 74 ASN A C 1
ATOM 618 O O . ASN A 1 74 ? -2.523 -23.516 20.219 1 29.36 74 ASN A O 1
ATOM 622 N N . GLY A 1 75 ? -2.975 -25.453 19.281 1 28.56 75 GLY A N 1
ATOM 623 C CA . GLY A 1 75 ? -1.859 -26.328 18.984 1 28.56 75 GLY A CA 1
ATOM 624 C C . GLY A 1 75 ? -0.551 -25.594 18.781 1 28.56 75 GLY A C 1
ATOM 625 O O . GLY A 1 75 ? -0.5 -24.594 18.047 1 28.56 75 GLY A O 1
ATOM 626 N N . THR A 1 76 ? 0.384 -25.094 19.812 1 31.2 76 THR A N 1
ATOM 627 C CA . THR A 1 76 ? 1.766 -25.422 19.484 1 31.2 76 THR A CA 1
ATOM 628 C C . THR A 1 76 ? 1.827 -26.312 18.234 1 31.2 76 THR A C 1
ATOM 630 O O . THR A 1 76 ? 2.859 -26.922 17.953 1 31.2 76 THR A O 1
ATOM 633 N N . SER A 1 77 ? 0.821 -27.109 18.312 1 31.64 77 SER A N 1
ATOM 634 C CA . SER A 1 77 ? 0.725 -27.781 17.016 1 31.64 77 SER A CA 1
ATOM 635 C C . SER A 1 77 ? 1.095 -26.828 15.875 1 31.64 77 SER A C 1
ATOM 637 O O . SER A 1 77 ? 0.992 -25.609 16.016 1 31.64 77 SER A O 1
ATOM 639 N N . ASN A 1 78 ? 1.793 -27.109 15.055 1 36.09 78 ASN A N 1
ATOM 640 C CA . ASN A 1 78 ? 2.189 -26.5 13.789 1 36.09 78 ASN A CA 1
ATOM 641 C C . ASN A 1 78 ? 1.207 -25.406 13.367 1 36.09 78 ASN A C 1
ATOM 643 O O . ASN A 1 78 ? 0.244 -25.688 12.648 1 36.09 78 ASN A O 1
ATOM 647 N N . ILE A 1 79 ? 0.599 -24.594 14.375 1 43.16 79 ILE A N 1
ATOM 648 C CA . ILE A 1 79 ? -0.369 -23.516 14.148 1 43.16 79 ILE A CA 1
ATOM 649 C C . ILE A 1 79 ? -0.142 -22.906 12.773 1 43.16 79 ILE A C 1
ATOM 651 O O . ILE A 1 79 ? 0.886 -22.266 12.531 1 43.16 79 ILE A O 1
ATOM 655 N N . THR A 1 80 ? -0.645 -23.609 11.922 1 57.25 80 THR A N 1
ATOM 656 C CA . THR A 1 80 ? -0.68 -23.656 10.461 1 57.25 80 THR A CA 1
ATOM 657 C C . THR A 1 80 ? -1.396 -22.422 9.898 1 57.25 80 THR A C 1
ATOM 659 O O . THR A 1 80 ? -1.842 -22.438 8.75 1 57.25 80 THR A O 1
ATOM 662 N N . ASN A 1 81 ? -1.627 -21.219 11.094 1 62.44 81 ASN A N 1
ATOM 663 C CA . ASN A 1 81 ? -2.242 -20.078 10.445 1 62.44 81 ASN A CA 1
ATOM 664 C C . ASN A 1 81 ? -1.269 -19.375 9.5 1 62.44 81 ASN A C 1
ATOM 666 O O . ASN A 1 81 ? -0.06 -19.359 9.742 1 62.44 81 ASN A O 1
ATOM 670 N N . ILE A 1 82 ? -1.941 -18.906 8.594 1 77.75 82 ILE A N 1
ATOM 671 C CA . ILE A 1 82 ? -1.122 -18.047 7.734 1 77.75 82 ILE A CA 1
ATOM 672 C C . ILE A 1 82 ? -0.856 -16.719 8.43 1 77.75 82 ILE A C 1
ATOM 674 O O . ILE A 1 82 ? -1.698 -16.234 9.188 1 77.75 82 ILE A O 1
ATOM 678 N N . LYS A 1 83 ? 0.281 -16.219 8.367 1 76.69 83 LYS A N 1
ATOM 679 C CA . LYS A 1 83 ? 0.654 -14.93 8.961 1 76.69 83 LYS A CA 1
ATOM 680 C C . LYS A 1 83 ? 0.473 -13.789 7.965 1 76.69 83 LYS A C 1
ATOM 682 O O . LYS A 1 83 ? 1.065 -13.797 6.883 1 76.69 83 LYS A O 1
ATOM 687 N N . LEU A 1 84 ? -0.373 -12.844 8.383 1 82.75 84 LEU A N 1
ATOM 688 C CA . LEU A 1 84 ? -0.6 -11.664 7.555 1 82.75 84 LEU A CA 1
ATOM 689 C C . LEU A 1 84 ? 0.358 -10.539 7.934 1 82.75 84 LEU A C 1
ATOM 691 O O . LEU A 1 84 ? 0.918 -10.539 9.031 1 82.75 84 LEU A O 1
ATOM 695 N N . PRO A 1 85 ? 0.544 -9.594 7.02 1 85.56 85 PRO A N 1
ATOM 696 C CA . PRO A 1 85 ? 1.481 -8.5 7.285 1 85.56 85 PRO A CA 1
ATOM 697 C C . PRO A 1 85 ? 0.985 -7.551 8.375 1 85.56 85 PRO A C 1
ATOM 699 O O . PRO A 1 85 ? -0.223 -7.445 8.602 1 85.56 85 PRO A O 1
ATOM 702 N N . SER A 1 86 ? 1.93 -6.996 9.086 1 81.75 86 SER A N 1
ATOM 703 C CA . SER A 1 86 ? 1.707 -5.914 10.039 1 81.75 86 SER A CA 1
ATOM 704 C C . SER A 1 86 ? 2.584 -4.707 9.719 1 81.75 86 SER A C 1
ATOM 706 O O . SER A 1 86 ? 3.41 -4.758 8.805 1 81.75 86 SER A O 1
ATOM 708 N N . ILE A 1 87 ? 2.365 -3.605 10.438 1 84.12 87 ILE A N 1
ATOM 709 C CA . ILE A 1 87 ? 3.104 -2.373 10.18 1 84.12 87 ILE A CA 1
ATOM 710 C C . ILE A 1 87 ? 4.594 -2.607 10.414 1 84.12 87 ILE A C 1
ATOM 712 O O . ILE A 1 87 ? 5.434 -1.934 9.812 1 84.12 87 ILE A O 1
ATOM 716 N N . TYR A 1 88 ? 4.961 -3.572 11.234 1 81.12 88 TYR A N 1
ATOM 717 C CA . TYR A 1 88 ? 6.34 -3.857 11.602 1 81.12 88 TYR A CA 1
ATOM 718 C C . TYR A 1 88 ? 7.121 -4.422 10.422 1 81.12 88 TYR A C 1
ATOM 720 O O . TYR A 1 88 ? 8.352 -4.371 10.398 1 81.12 88 TYR A O 1
ATOM 728 N N . ASN A 1 89 ? 6.363 -5 9.414 1 83.12 89 ASN A N 1
ATOM 729 C CA . ASN A 1 89 ? 7.016 -5.473 8.203 1 83.12 89 ASN A CA 1
ATOM 730 C C . ASN A 1 89 ? 7.555 -4.316 7.367 1 83.12 89 ASN A C 1
ATOM 732 O O . ASN A 1 89 ? 8.523 -4.48 6.621 1 83.12 89 ASN A O 1
ATOM 736 N N . PHE A 1 90 ? 6.969 -3.176 7.562 1 88.31 90 PHE A N 1
ATOM 737 C CA . PHE A 1 90 ? 7.32 -2.016 6.75 1 88.31 90 PHE A CA 1
ATOM 738 C C . PHE A 1 90 ? 8.219 -1.065 7.527 1 88.31 90 PHE A C 1
ATOM 740 O O . PHE A 1 90 ? 9.008 -0.323 6.938 1 88.31 90 PHE A O 1
ATOM 747 N N . LEU A 1 91 ? 8.039 -1.063 8.891 1 89.62 91 LEU A N 1
ATOM 748 C CA . LEU A 1 91 ? 8.836 -0.251 9.805 1 89.62 91 LEU A CA 1
ATOM 749 C C . LEU A 1 91 ? 9.32 -1.078 10.992 1 89.62 91 LEU A C 1
ATOM 751 O O . LEU A 1 91 ? 8.844 -0.893 12.109 1 89.62 91 LEU A O 1
ATOM 755 N N . PRO A 1 92 ? 10.312 -1.865 10.789 1 81.75 92 PRO A N 1
ATOM 756 C CA . PRO A 1 92 ? 10.758 -2.807 11.82 1 81.75 92 PRO A CA 1
ATOM 757 C C . PRO A 1 92 ? 11.383 -2.107 13.023 1 81.75 92 PRO A C 1
ATOM 759 O O . PRO A 1 92 ? 11.461 -2.689 14.109 1 81.75 92 PRO A O 1
ATOM 762 N N . HIS A 1 93 ? 11.867 -0.834 12.898 1 85.44 93 HIS A N 1
ATOM 763 C CA . HIS A 1 93 ? 12.531 -0.126 13.992 1 85.44 93 HIS A CA 1
ATOM 764 C C . HIS A 1 93 ? 11.578 0.088 15.164 1 85.44 93 HIS A C 1
ATOM 766 O O . HIS A 1 93 ? 12.016 0.32 16.297 1 85.44 93 HIS A O 1
ATOM 772 N N . PHE A 1 94 ? 10.258 0 14.914 1 83.5 94 PHE A N 1
ATOM 773 C CA . PHE A 1 94 ? 9.281 0.14 15.984 1 83.5 94 PHE A CA 1
ATOM 774 C C . PHE A 1 94 ? 9.508 -0.912 17.062 1 83.5 94 PHE A C 1
ATOM 776 O O . PHE A 1 94 ? 9.156 -0.7 18.234 1 83.5 94 PHE A O 1
ATOM 783 N N . LEU A 1 95 ? 10.047 -2.041 16.656 1 71.31 95 LEU A N 1
ATOM 784 C CA . LEU A 1 95 ? 10.227 -3.158 17.578 1 71.31 95 LEU A CA 1
ATOM 785 C C . LEU A 1 95 ? 11.469 -2.955 18.438 1 71.31 95 LEU A C 1
ATOM 787 O O . LEU A 1 95 ? 11.648 -3.648 19.438 1 71.31 95 LEU A O 1
ATOM 791 N N . ASN A 1 96 ? 12.289 -2.006 18.109 1 75.44 96 ASN A N 1
ATOM 792 C CA . ASN A 1 96 ? 13.539 -1.77 18.828 1 75.44 96 ASN A CA 1
ATOM 793 C C . ASN A 1 96 ? 13.289 -1.124 20.188 1 75.44 96 ASN A C 1
ATOM 795 O O . ASN A 1 96 ? 14.094 -1.262 21.094 1 75.44 96 ASN A O 1
ATOM 799 N N . ASP A 1 97 ? 12.258 -0.354 20.281 1 77.44 97 ASP A N 1
ATOM 800 C CA . ASP A 1 97 ? 11.891 0.359 21.5 1 77.44 97 ASP A CA 1
ATOM 801 C C . ASP A 1 97 ? 10.398 0.225 21.797 1 77.44 97 ASP A C 1
ATOM 803 O O . ASP A 1 97 ? 9.562 0.606 20.969 1 77.44 97 ASP A O 1
ATOM 807 N N . PRO A 1 98 ? 10.031 -0.28 22.922 1 71.88 98 PRO A N 1
ATOM 808 C CA . PRO A 1 98 ? 8.617 -0.458 23.25 1 71.88 98 PRO A CA 1
ATOM 809 C C . PRO A 1 98 ? 7.859 0.865 23.328 1 71.88 98 PRO A C 1
ATOM 811 O O . PRO A 1 98 ? 6.625 0.876 23.25 1 71.88 98 PRO A O 1
ATOM 814 N N . ASN A 1 99 ? 8.562 1.948 23.438 1 78.12 99 ASN A N 1
ATOM 815 C CA . ASN A 1 99 ? 7.914 3.25 23.562 1 78.12 99 ASN A CA 1
ATOM 816 C C . ASN A 1 99 ? 7.793 3.943 22.203 1 78.12 99 ASN A C 1
ATOM 818 O O . ASN A 1 99 ? 7.371 5.098 22.125 1 78.12 99 ASN A O 1
ATOM 822 N N . SER A 1 100 ? 8.062 3.215 21.141 1 85.5 100 SER A N 1
ATOM 823 C CA . SER A 1 100 ? 8.078 3.816 19.812 1 85.5 100 SER A CA 1
ATOM 824 C C . SER A 1 100 ? 6.711 4.371 19.422 1 85.5 100 SER A C 1
ATOM 826 O O . SER A 1 100 ? 6.617 5.375 18.719 1 85.5 100 SER A O 1
ATOM 828 N N . LEU A 1 101 ? 5.672 3.768 19.938 1 87 101 LEU A N 1
ATOM 829 C CA . LEU A 1 101 ? 4.336 4.18 19.516 1 87 101 LEU A CA 1
ATOM 830 C C . LEU A 1 101 ? 3.633 4.941 20.641 1 87 101 LEU A C 1
ATOM 832 O O . LEU A 1 101 ? 2.451 5.273 20.516 1 87 101 LEU A O 1
ATOM 836 N N . ARG A 1 102 ? 4.348 5.211 21.688 1 85.88 102 ARG A N 1
ATOM 837 C CA . ARG A 1 102 ? 3.84 6.035 22.781 1 85.88 102 ARG A CA 1
ATOM 838 C C . ARG A 1 102 ? 4.254 7.492 22.594 1 85.88 102 ARG A C 1
ATOM 840 O O . ARG A 1 102 ? 5.434 7.789 22.406 1 85.88 102 ARG A O 1
ATOM 847 N N . PRO A 1 103 ? 3.264 8.375 22.625 1 92.12 103 PRO A N 1
ATOM 848 C CA . PRO A 1 103 ? 3.676 9.773 22.594 1 92.12 103 PRO A CA 1
ATOM 849 C C . PRO A 1 103 ? 4.609 10.148 23.734 1 92.12 103 PRO A C 1
ATOM 851 O O . PRO A 1 103 ? 4.375 9.742 24.875 1 92.12 103 PRO A O 1
ATOM 854 N N . ALA A 1 104 ? 5.676 10.797 23.453 1 93.69 104 ALA A N 1
ATOM 855 C CA . ALA A 1 104 ? 6.617 11.242 24.484 1 93.69 104 ALA A CA 1
ATOM 856 C C . ALA A 1 104 ? 5.996 12.336 25.344 1 93.69 104 ALA A C 1
ATOM 858 O O . ALA A 1 104 ? 6.371 12.5 26.516 1 93.69 104 ALA A O 1
ATOM 859 N N . PHE A 1 105 ? 5.105 13.102 24.812 1 95.25 105 PHE A N 1
ATOM 860 C CA . PHE A 1 105 ? 4.414 14.18 25.516 1 95.25 105 PHE A CA 1
ATOM 861 C C . PHE A 1 105 ? 2.934 14.195 25.141 1 95.25 105 PHE A C 1
ATOM 863 O O . PHE A 1 105 ? 2.574 14.008 23.984 1 95.25 105 PHE A O 1
ATOM 870 N N . ILE A 1 106 ? 2.053 14.289 26.156 1 95.06 106 ILE A N 1
ATOM 871 C CA . ILE A 1 106 ? 0.616 14.414 25.938 1 95.06 106 ILE A CA 1
ATOM 872 C C . ILE A 1 106 ? 0.03 15.422 26.922 1 95.06 106 ILE A C 1
ATOM 874 O O . ILE A 1 106 ? 0.179 15.273 28.141 1 95.06 106 ILE A O 1
ATOM 878 N N . GLN A 1 107 ? -0.444 16.469 26.438 1 96 107 GLN A N 1
ATOM 879 C CA . GLN A 1 107 ? -1.268 17.438 27.172 1 96 107 GLN A CA 1
ATOM 880 C C . GLN A 1 107 ? -2.701 17.438 26.641 1 96 107 GLN A C 1
ATOM 882 O O . GLN A 1 107 ? -2.98 17.984 25.578 1 96 107 GLN A O 1
ATOM 887 N N . SER A 1 108 ? -3.578 16.766 27.344 1 94.5 108 SER A N 1
ATOM 888 C CA . SER A 1 108 ? -4.949 16.547 26.906 1 94.5 108 SER A CA 1
ATOM 889 C C . SER A 1 108 ? -5.914 16.5 28.078 1 94.5 108 SER A C 1
ATOM 891 O O . SER A 1 108 ? -5.539 16.125 29.188 1 94.5 108 SER A O 1
ATOM 893 N N . LYS A 1 109 ? -7.113 16.953 27.922 1 93 109 LYS A N 1
ATOM 894 C CA . LYS A 1 109 ? -8.172 16.844 28.922 1 93 109 LYS A CA 1
ATOM 895 C C . LYS A 1 109 ? -9.117 15.688 28.594 1 93 109 LYS A C 1
ATOM 897 O O . LYS A 1 109 ? -10.195 15.578 29.172 1 93 109 LYS A O 1
ATOM 902 N N . GLY A 1 110 ? -8.773 14.922 27.547 1 88.31 110 GLY A N 1
ATOM 903 C CA . GLY A 1 110 ? -9.477 13.688 27.234 1 88.31 110 GLY A CA 1
ATOM 904 C C . GLY A 1 110 ? -10.742 13.914 26.438 1 88.31 110 GLY A C 1
ATOM 905 O O . GLY A 1 110 ? -11.656 13.094 26.453 1 88.31 110 GLY A O 1
ATOM 906 N N . ARG A 1 111 ? -10.859 15.062 25.766 1 90.81 111 ARG A N 1
ATOM 907 C CA . ARG A 1 111 ? -12.016 15.336 24.922 1 90.81 111 ARG A CA 1
ATOM 908 C C . ARG A 1 111 ? -12.117 14.328 23.781 1 90.81 111 ARG A C 1
ATOM 910 O O . ARG A 1 111 ? -11.117 14 23.156 1 90.81 111 ARG A O 1
ATOM 917 N N . SER A 1 112 ? -13.32 13.734 23.594 1 87 112 SER A N 1
ATOM 918 C CA . SER A 1 112 ? -13.609 12.789 22.531 1 87 112 SER A CA 1
ATOM 919 C C . SER A 1 112 ? -15.07 12.844 22.109 1 87 112 SER A C 1
ATOM 921 O O . SER A 1 112 ? -15.875 13.547 22.734 1 87 112 SER A O 1
ATOM 923 N N . GLY A 1 113 ? -15.406 12.18 20.969 1 86.44 113 GLY A N 1
ATOM 924 C CA . GLY A 1 113 ? -16.781 12.141 20.5 1 86.44 113 GLY A CA 1
ATOM 925 C C . GLY A 1 113 ? -17.219 13.422 19.812 1 86.44 113 GLY A C 1
ATOM 926 O O . GLY A 1 113 ? -18.406 13.742 19.781 1 86.44 113 GLY A O 1
ATOM 927 N N . VAL A 1 114 ? -16.266 14.195 19.344 1 93 114 VAL A N 1
ATOM 928 C CA . VAL A 1 114 ? -16.578 15.438 18.641 1 93 114 VAL A CA 1
ATOM 929 C C . VAL A 1 114 ? -16.891 15.125 17.172 1 93 114 VAL A C 1
ATOM 931 O O . VAL A 1 114 ? -16.656 14.008 16.703 1 93 114 VAL A O 1
ATOM 934 N N . SER A 1 115 ? -17.453 16.109 16.469 1 92.56 115 SER A N 1
ATOM 935 C CA . SER A 1 115 ? -17.734 15.922 15.039 1 92.56 115 SER A CA 1
ATOM 936 C C . SER A 1 115 ? -16.484 16.172 14.203 1 92.56 115 SER A C 1
ATOM 938 O O . SER A 1 115 ? -16.266 15.484 13.195 1 92.56 115 SER A O 1
ATOM 940 N N . MET A 1 116 ? -15.719 17.156 14.703 1 97.25 116 MET A N 1
ATOM 941 C CA . MET A 1 116 ? -14.609 17.609 13.867 1 97.25 116 MET A CA 1
ATOM 942 C C . MET A 1 116 ? -13.297 17.594 14.648 1 97.25 116 MET A C 1
ATOM 944 O O . MET A 1 116 ? -13.211 18.203 15.719 1 97.25 116 MET A O 1
ATOM 948 N N . VAL A 1 117 ? -12.32 16.875 14.164 1 98 117 VAL A N 1
ATOM 949 C CA . VAL A 1 117 ? -10.969 16.922 14.703 1 98 117 VAL A CA 1
ATOM 950 C C . VAL A 1 117 ? -10.047 17.656 13.734 1 98 117 VAL A C 1
ATOM 952 O O . VAL A 1 117 ? -9.945 17.281 12.562 1 98 117 VAL A O 1
ATOM 955 N N . LEU A 1 118 ? -9.406 18.688 14.18 1 98.88 118 LEU A N 1
ATOM 956 C CA . LEU A 1 118 ? -8.445 19.438 13.391 1 98.88 118 LEU A CA 1
ATOM 957 C C . LEU A 1 118 ? -7.02 19.016 13.719 1 98.88 118 LEU A C 1
ATOM 959 O O . LEU A 1 118 ? -6.562 19.188 14.852 1 98.88 118 LEU A O 1
ATOM 963 N N . GLY A 1 119 ? -6.32 18.422 12.758 1 98.81 119 GLY A N 1
ATOM 964 C CA . GLY A 1 119 ? -4.93 18.047 12.953 1 98.81 119 GLY A CA 1
ATOM 965 C C . GLY A 1 119 ? -3.953 19.109 12.477 1 98.81 119 GLY A C 1
ATOM 966 O O . GLY A 1 119 ? -3.959 19.469 11.305 1 98.81 119 GLY A O 1
ATOM 967 N N . ILE A 1 120 ? -3.07 19.562 13.352 1 98.69 120 ILE A N 1
ATOM 968 C CA . ILE A 1 120 ? -2.107 20.609 13.031 1 98.69 120 ILE A CA 1
ATOM 969 C C . ILE A 1 120 ? -0.703 20.156 13.422 1 98.69 120 ILE A C 1
ATOM 971 O O . ILE A 1 120 ? -0.305 20.281 14.586 1 98.69 120 ILE A O 1
ATOM 975 N N . PRO A 1 121 ? 0.023 19.75 12.477 1 98.19 121 PRO A N 1
ATOM 976 C CA . PRO A 1 121 ? 1.43 19.453 12.766 1 98.19 121 PRO A CA 1
ATOM 977 C C . PRO A 1 121 ? 2.305 20.703 12.758 1 98.19 121 PRO A C 1
ATOM 979 O O . PRO A 1 121 ? 2.051 21.641 11.984 1 98.19 121 PRO A O 1
ATOM 982 N N . THR A 1 122 ? 3.305 20.734 13.633 1 97.25 122 THR A N 1
ATOM 983 C CA . THR A 1 122 ? 4.254 21.844 13.664 1 97.25 122 THR A CA 1
ATOM 984 C C . THR A 1 122 ? 5.664 21.344 13.953 1 97.25 122 THR A C 1
ATOM 986 O O . THR A 1 122 ? 5.836 20.297 14.586 1 97.25 122 THR A O 1
ATOM 989 N N . VAL A 1 123 ? 6.605 21.984 13.398 1 95.38 123 VAL A N 1
ATOM 990 C CA . VAL A 1 123 ? 8.016 21.719 13.648 1 95.38 123 VAL A CA 1
ATOM 991 C C . VAL A 1 123 ? 8.719 23.016 14.062 1 95.38 123 VAL A C 1
ATOM 993 O O . VAL A 1 123 ? 8.18 24.109 13.859 1 95.38 123 VAL A O 1
ATOM 996 N N . LYS A 1 124 ? 9.852 22.844 14.695 1 91.44 124 LYS A N 1
ATOM 997 C CA . LYS A 1 124 ? 10.641 24.016 15.07 1 91.44 124 LYS A CA 1
ATOM 998 C C . LYS A 1 124 ? 11.148 24.75 13.836 1 91.44 124 LYS A C 1
ATOM 1000 O O . LYS A 1 124 ? 11.781 24.141 12.969 1 91.44 124 LYS A O 1
ATOM 1005 N N . ARG A 1 125 ? 10.734 25.984 13.75 1 83.12 125 ARG A N 1
ATOM 1006 C CA . ARG A 1 125 ? 11.156 26.812 12.625 1 83.12 125 ARG A CA 1
ATOM 1007 C C . ARG A 1 125 ? 12.305 27.734 13.023 1 83.12 125 ARG A C 1
ATOM 1009 O O . ARG A 1 125 ? 12.375 28.188 14.172 1 83.12 125 ARG A O 1
ATOM 1016 N N . GLU A 1 126 ? 13.156 28.031 12.133 1 77 126 GLU A N 1
ATOM 1017 C CA . GLU A 1 126 ? 14.32 28.875 12.406 1 77 126 GLU A CA 1
ATOM 1018 C C . GLU A 1 126 ? 13.945 30.344 12.367 1 77 126 GLU A C 1
ATOM 1020 O O . GLU A 1 126 ? 14.5 31.156 13.125 1 77 126 GLU A O 1
ATOM 1025 N N . VAL A 1 127 ? 13.031 30.688 11.57 1 72.88 127 VAL A N 1
ATOM 1026 C CA . VAL A 1 127 ? 12.797 32.094 11.297 1 72.88 127 VAL A CA 1
ATOM 1027 C C . VAL A 1 127 ? 11.547 32.562 12.047 1 72.88 127 VAL A C 1
ATOM 1029 O O . VAL A 1 127 ? 11.633 33.469 12.898 1 72.88 127 VAL A O 1
ATOM 1032 N N . GLN A 1 128 ? 10.414 31.953 11.672 1 74.81 128 GLN A N 1
ATOM 1033 C CA . GLN A 1 128 ? 9.156 32.438 12.25 1 74.81 128 GLN A CA 1
ATOM 1034 C C . GLN A 1 128 ? 8.211 31.25 12.516 1 74.81 128 GLN A C 1
ATOM 1036 O O . GLN A 1 128 ? 8.102 30.344 11.703 1 74.81 128 GLN A O 1
ATOM 1041 N N . SER A 1 129 ? 7.645 31.328 13.758 1 82.38 129 SER A N 1
ATOM 1042 C CA . SER A 1 129 ? 6.582 30.375 14.062 1 82.38 129 SER A CA 1
ATOM 1043 C C . SER A 1 129 ? 5.207 30.984 13.844 1 82.38 129 SER A C 1
ATOM 1045 O O . SER A 1 129 ? 4.988 32.156 14.164 1 82.38 129 SER A O 1
ATOM 1047 N N . TYR A 1 130 ? 4.336 30.266 13.219 1 87.12 130 TYR A N 1
ATOM 1048 C CA . TYR A 1 130 ? 2.998 30.75 12.898 1 87.12 130 TYR A CA 1
ATOM 1049 C C . TYR A 1 130 ? 1.944 30.031 13.742 1 87.12 130 TYR A C 1
ATOM 1051 O O . TYR A 1 130 ? 0.757 30.359 13.664 1 87.12 130 TYR A O 1
ATOM 1059 N N . LEU A 1 131 ? 2.355 29.156 14.578 1 93.75 131 LEU A N 1
ATOM 1060 C CA . LEU A 1 131 ? 1.432 28.25 15.242 1 93.75 131 LEU A CA 1
ATOM 1061 C C . LEU A 1 131 ? 0.427 29.016 16.094 1 93.75 131 LEU A C 1
ATOM 1063 O O . LEU A 1 131 ? -0.782 28.797 15.984 1 93.75 131 LEU A O 1
ATOM 1067 N N . MET A 1 132 ? 0.855 29.984 16.953 1 91.44 132 MET A N 1
ATOM 1068 C CA . MET A 1 132 ? -0.035 30.703 17.875 1 91.44 132 MET A CA 1
ATOM 1069 C C . MET A 1 132 ? -1.026 31.562 17.094 1 91.44 132 MET A C 1
ATOM 1071 O O . MET A 1 132 ? -2.207 31.625 17.438 1 91.44 132 MET A O 1
ATOM 1075 N N . ALA A 1 133 ? -0.501 32.188 16.062 1 88.5 133 ALA A N 1
ATOM 1076 C CA . ALA A 1 133 ? -1.372 33 15.219 1 88.5 133 ALA A CA 1
ATOM 1077 C C . ALA A 1 133 ? -2.432 32.156 14.531 1 88.5 133 ALA A C 1
ATOM 1079 O O . ALA A 1 133 ? -3.586 32.562 14.406 1 88.5 133 ALA A O 1
ATOM 1080 N N . THR A 1 134 ? -1.999 30.969 14.055 1 94.19 134 THR A N 1
ATOM 1081 C CA . THR A 1 134 ? -2.918 30.047 13.398 1 94.19 134 THR A CA 1
ATOM 1082 C C . THR A 1 134 ? -3.996 29.578 14.375 1 94.19 134 THR A C 1
ATOM 1084 O O . THR A 1 134 ? -5.184 29.594 14.047 1 94.19 134 THR A O 1
ATOM 1087 N N . LEU A 1 135 ? -3.607 29.172 15.547 1 96.31 135 LEU A N 1
ATOM 1088 C CA . LEU A 1 135 ? -4.551 28.703 16.562 1 96.31 135 LEU A CA 1
ATOM 1089 C C . LEU A 1 135 ? -5.539 29.797 16.922 1 96.31 135 LEU A C 1
ATOM 1091 O O . LEU A 1 135 ? -6.742 29.547 17.047 1 96.31 135 LEU A O 1
ATOM 1095 N N . LYS A 1 136 ? -5 31.031 17.125 1 92.62 136 LYS A N 1
ATOM 1096 C CA . LYS A 1 136 ? -5.867 32.156 17.453 1 92.62 136 LYS A CA 1
ATOM 1097 C C . LYS A 1 136 ? -6.895 32.406 16.344 1 92.62 136 LYS A C 1
ATOM 1099 O O . LYS A 1 136 ? -8.078 32.594 16.625 1 92.62 136 LYS A O 1
ATOM 1104 N N . ASN A 1 137 ? -6.406 32.406 15.156 1 92.44 137 ASN A N 1
ATOM 1105 C CA . ASN A 1 137 ? -7.301 32.594 14.016 1 92.44 137 ASN A CA 1
ATOM 1106 C C . ASN A 1 137 ? -8.398 31.547 13.977 1 92.44 137 ASN A C 1
ATOM 1108 O O . ASN A 1 137 ? -9.57 31.859 13.789 1 92.44 137 ASN A O 1
ATOM 1112 N N . LEU A 1 138 ? -8.078 30.25 14.125 1 97.06 138 LEU A N 1
ATOM 1113 C CA . LEU A 1 138 ? -9.031 29.141 14.102 1 97.06 138 LEU A CA 1
ATOM 1114 C C . LEU A 1 138 ? -10.086 29.312 15.188 1 97.06 138 LEU A C 1
ATOM 1116 O O . LEU A 1 138 ? -11.281 29.188 14.93 1 97.06 138 LEU A O 1
ATOM 1120 N N . ILE A 1 139 ? -9.625 29.625 16.375 1 96.19 139 ILE A N 1
ATOM 1121 C CA . ILE A 1 139 ? -10.516 29.75 17.531 1 96.19 139 ILE A CA 1
ATOM 1122 C C . ILE A 1 139 ? -11.438 30.953 17.344 1 96.19 139 ILE A C 1
ATOM 1124 O O . ILE A 1 139 ? -12.641 30.859 17.625 1 96.19 139 ILE A O 1
ATOM 1128 N N . ASP A 1 140 ? -10.867 32.031 16.828 1 92.56 140 ASP A N 1
ATOM 1129 C CA . ASP A 1 140 ? -11.648 33.25 16.625 1 92.56 140 ASP A CA 1
ATOM 1130 C C . ASP A 1 140 ? -12.711 33.062 15.547 1 92.56 140 ASP A C 1
ATOM 1132 O O . ASP A 1 140 ? -13.75 33.719 15.562 1 92.56 140 ASP A O 1
ATOM 1136 N N . ARG A 1 141 ? -12.453 32.219 14.68 1 94.44 141 ARG A N 1
ATOM 1137 C CA . ARG A 1 141 ? -13.344 32.031 13.531 1 94.44 141 ARG A CA 1
ATOM 1138 C C . ARG A 1 141 ? -14.383 30.969 13.797 1 94.44 141 ARG A C 1
ATOM 1140 O O . ARG A 1 141 ? -15.242 30.703 12.953 1 94.44 141 ARG A O 1
ATOM 1147 N N . MET A 1 142 ? -14.359 30.391 14.977 1 96.12 142 MET A N 1
ATOM 1148 C CA . MET A 1 142 ? -15.359 29.406 15.398 1 96.12 142 MET A CA 1
ATOM 1149 C C . MET A 1 142 ? -16.375 30.047 16.359 1 96.12 142 MET A C 1
ATOM 1151 O O . MET A 1 142 ? -16 30.844 17.219 1 96.12 142 MET A O 1
ATOM 1155 N N . SER A 1 143 ? -17.656 29.75 16.188 1 94.81 143 SER A N 1
ATOM 1156 C CA . SER A 1 143 ? -18.656 30.078 17.203 1 94.81 143 SER A CA 1
ATOM 1157 C C . SER A 1 143 ? -18.5 29.188 18.438 1 94.81 143 SER A C 1
ATOM 1159 O O . SER A 1 143 ? -17.812 28.172 18.391 1 94.81 143 SER A O 1
ATOM 1161 N N . PRO A 1 144 ? -19.109 29.609 19.516 1 94.38 144 PRO A N 1
ATOM 1162 C CA . PRO A 1 144 ? -19.047 28.766 20.719 1 94.38 144 PRO A CA 1
ATOM 1163 C C . PRO A 1 144 ? -19.594 27.359 20.484 1 94.38 144 PRO A C 1
ATOM 1165 O O . PRO A 1 144 ? -19.047 26.391 21 1 94.38 144 PRO A O 1
ATOM 1168 N N . ALA A 1 145 ? -20.625 27.281 19.688 1 93.38 145 ALA A N 1
ATOM 1169 C CA . ALA A 1 145 ? -21.203 25.984 19.375 1 93.38 145 ALA A CA 1
ATOM 1170 C C . ALA A 1 145 ? -20.234 25.125 18.578 1 93.38 145 ALA A C 1
ATOM 1172 O O . ALA A 1 145 ? -20.109 23.922 18.797 1 93.38 145 ALA A O 1
ATOM 1173 N N . GLU A 1 146 ? -19.547 25.719 17.656 1 96 146 GLU A N 1
ATOM 1174 C CA . GLU A 1 146 ? -18.547 25.031 16.859 1 96 146 GLU A CA 1
ATOM 1175 C C . GLU A 1 146 ? -17.391 24.547 17.734 1 96 146 GLU A C 1
ATOM 1177 O O . GLU A 1 146 ? -16.906 23.422 17.578 1 96 146 GLU A O 1
ATOM 1182 N N . THR A 1 147 ? -16.953 25.422 18.609 1 96.94 147 THR A N 1
ATOM 1183 C CA . THR A 1 147 ? -15.828 25.109 19.484 1 96.94 147 THR A CA 1
ATOM 1184 C C . THR A 1 147 ? -16.141 23.891 20.359 1 96.94 147 THR A C 1
ATOM 1186 O O . THR A 1 147 ? -15.281 23.047 20.594 1 96.94 147 THR A O 1
ATOM 1189 N N . LEU A 1 148 ? -17.406 23.797 20.797 1 92.38 148 LEU A N 1
ATOM 1190 C CA . LEU A 1 148 ? -17.828 22.688 21.656 1 92.38 148 LEU A CA 1
ATOM 1191 C C . LEU A 1 148 ? -17.797 21.375 20.891 1 92.38 148 LEU A C 1
ATOM 1193 O O . LEU A 1 148 ? -17.625 20.312 21.5 1 92.38 148 LEU A O 1
ATOM 1197 N N . ASP A 1 149 ? -17.891 21.422 19.594 1 94 149 ASP A N 1
ATOM 1198 C CA . ASP A 1 149 ? -17.984 20.234 18.75 1 94 149 ASP A CA 1
ATOM 1199 C C . ASP A 1 149 ? -16.672 19.984 18.016 1 94 149 ASP A C 1
ATOM 1201 O O . ASP A 1 149 ? -16.656 19.359 16.953 1 94 149 ASP A O 1
ATOM 1205 N N . THR A 1 150 ? -15.617 20.562 18.531 1 97.62 150 THR A N 1
ATOM 1206 C CA . THR A 1 150 ? -14.344 20.5 17.828 1 97.62 150 THR A CA 1
ATOM 1207 C C . THR A 1 150 ? -13.211 20.125 18.781 1 97.62 150 THR A C 1
ATOM 1209 O O . THR A 1 150 ? -13.242 20.5 19.953 1 97.62 150 THR A O 1
ATOM 1212 N N . LEU A 1 151 ? -12.289 19.344 18.328 1 98.06 151 LEU A N 1
ATOM 1213 C CA . LEU A 1 151 ? -11.016 19.078 19 1 98.06 151 LEU A CA 1
ATOM 1214 C C . LEU A 1 151 ? -9.844 19.453 18.094 1 98.06 151 LEU A C 1
ATOM 1216 O O . LEU A 1 151 ? -9.766 19 16.953 1 98.06 151 LEU A O 1
ATOM 1220 N N . ILE A 1 152 ? -9 20.312 18.562 1 98.75 152 ILE A N 1
ATOM 1221 C CA . ILE A 1 152 ? -7.773 20.656 17.859 1 98.75 152 ILE A CA 1
ATOM 1222 C C . ILE A 1 152 ? -6.609 19.844 18.422 1 98.75 152 ILE A C 1
ATOM 1224 O O . ILE A 1 152 ? -6.328 19.891 19.625 1 98.75 152 ILE A O 1
ATOM 1228 N N . VAL A 1 153 ? -5.98 19.062 17.609 1 98.44 153 VAL A N 1
ATOM 1229 C CA . VAL A 1 153 ? -4.816 18.281 18.016 1 98.44 153 VAL A CA 1
ATOM 1230 C C . VAL A 1 153 ? -3.555 18.875 17.391 1 98.44 153 VAL A C 1
ATOM 1232 O O . VAL A 1 153 ? -3.365 18.797 16.172 1 98.44 153 VAL A O 1
ATOM 1235 N N . VAL A 1 154 ? -2.705 19.438 18.219 1 98.69 154 VAL A N 1
ATOM 1236 C CA . VAL A 1 154 ? -1.424 19.984 17.781 1 98.69 154 VAL A CA 1
ATOM 1237 C C . VAL A 1 154 ? -0.327 18.938 17.984 1 98.69 154 VAL A C 1
ATOM 1239 O O . VAL A 1 154 ? -0.079 18.484 19.109 1 98.69 154 VAL A O 1
ATOM 1242 N N . LEU A 1 155 ? 0.25 18.531 16.891 1 98.75 155 LEU A N 1
ATOM 1243 C CA . LEU A 1 155 ? 1.411 17.641 16.953 1 98.75 155 LEU A CA 1
ATOM 1244 C C . LEU A 1 155 ? 2.707 18.453 16.859 1 98.75 155 LEU A C 1
ATOM 1246 O O . LEU A 1 155 ? 3.027 19 15.797 1 98.75 155 LEU A O 1
ATOM 1250 N N . VAL A 1 156 ? 3.373 18.562 17.984 1 98.38 156 VAL A N 1
ATOM 1251 C CA . VAL A 1 156 ? 4.73 19.094 17.938 1 98.38 156 VAL A CA 1
ATOM 1252 C C . VAL A 1 156 ? 5.703 18 17.5 1 98.38 156 VAL A C 1
ATOM 1254 O O . VAL A 1 156 ? 6.223 17.25 18.328 1 98.38 156 VAL A O 1
ATOM 1257 N N . ALA A 1 157 ? 6.004 17.984 16.234 1 97.94 157 ALA A N 1
ATOM 1258 C CA . ALA A 1 157 ? 6.789 16.906 15.617 1 97.94 157 ALA A CA 1
ATOM 1259 C C . ALA A 1 157 ? 8.281 17.094 15.883 1 97.94 157 ALA A C 1
ATOM 1261 O O . ALA A 1 157 ? 9.078 17.172 14.945 1 97.94 157 ALA A O 1
ATOM 1262 N N . GLU A 1 158 ? 8.609 17.234 17.125 1 96.25 158 GLU A N 1
ATOM 1263 C CA . GLU A 1 158 ? 9.969 17.375 17.625 1 96.25 158 GLU A CA 1
ATOM 1264 C C . GLU A 1 158 ? 10.227 16.391 18.766 1 96.25 158 GLU A C 1
ATOM 1266 O O . GLU A 1 158 ? 9.305 16.016 19.484 1 96.25 158 GLU A O 1
ATOM 1271 N N . THR A 1 159 ? 11.484 15.984 18.875 1 94.62 159 THR A N 1
ATOM 1272 C CA . THR A 1 159 ? 11.812 15.031 19.938 1 94.62 159 THR A CA 1
ATOM 1273 C C . THR A 1 159 ? 12.531 15.719 21.094 1 94.62 159 THR A C 1
ATOM 1275 O O . THR A 1 159 ? 12.781 15.109 22.125 1 94.62 159 THR A O 1
ATOM 1278 N N . ASP A 1 160 ? 12.852 17 20.938 1 95.38 160 ASP A N 1
ATOM 1279 C CA . ASP A 1 160 ? 13.391 17.812 22.031 1 95.38 160 ASP A CA 1
ATOM 1280 C C . ASP A 1 160 ? 12.297 18.188 23.031 1 95.38 160 ASP A C 1
ATOM 1282 O O . ASP A 1 160 ? 11.523 19.125 22.781 1 95.38 160 ASP A O 1
ATOM 1286 N N . MET A 1 161 ? 12.375 17.641 24.172 1 95.38 161 MET A N 1
ATOM 1287 C CA . MET A 1 161 ? 11.289 17.766 25.125 1 95.38 161 MET A CA 1
ATOM 1288 C C . MET A 1 161 ? 11.227 19.188 25.688 1 95.38 161 MET A C 1
ATOM 1290 O O . MET A 1 161 ? 10.148 19.672 26.062 1 95.38 161 MET A O 1
ATOM 1294 N N . ASP A 1 162 ? 12.383 19.875 25.734 1 95.88 162 ASP A N 1
ATOM 1295 C CA . ASP A 1 162 ? 12.367 21.25 26.203 1 95.88 162 ASP A CA 1
ATOM 1296 C C . ASP A 1 162 ? 11.547 22.141 25.266 1 95.88 162 ASP A C 1
ATOM 1298 O O . ASP A 1 162 ? 10.75 22.969 25.703 1 95.88 162 ASP A O 1
ATOM 1302 N N . TYR A 1 163 ? 11.789 21.922 24.078 1 96 163 TYR A N 1
ATOM 1303 C CA . TYR A 1 163 ? 11.055 22.688 23.078 1 96 163 TYR A CA 1
ATOM 1304 C C . TYR A 1 163 ? 9.57 22.328 23.109 1 96 163 TYR A C 1
ATOM 1306 O O . TYR A 1 163 ? 8.711 23.203 23.031 1 96 163 TYR A O 1
ATOM 1314 N N . VAL A 1 164 ? 9.258 21.047 23.172 1 97.44 164 VAL A N 1
ATOM 1315 C CA . VAL A 1 164 ? 7.883 20.562 23.172 1 97.44 164 VAL A CA 1
ATOM 1316 C C . VAL A 1 164 ? 7.125 21.156 24.359 1 97.44 164 VAL A C 1
ATOM 1318 O O . VAL A 1 164 ? 6.004 21.641 24.203 1 97.44 164 VAL A O 1
ATOM 1321 N N . THR A 1 165 ? 7.75 21.125 25.5 1 96.94 165 THR A N 1
ATOM 1322 C CA . THR A 1 165 ? 7.125 21.641 26.719 1 96.94 165 THR A CA 1
ATOM 1323 C C . THR A 1 165 ? 6.926 23.156 26.609 1 96.94 165 THR A C 1
ATOM 1325 O O . THR A 1 165 ? 5.934 23.688 27.094 1 96.94 165 THR A O 1
ATOM 1328 N N . TYR A 1 166 ? 7.945 23.781 26 1 96.06 166 TYR A N 1
ATOM 1329 C CA . TYR A 1 166 ? 7.848 25.219 25.797 1 96.06 166 TYR A CA 1
ATOM 1330 C C . TYR A 1 166 ? 6.625 25.562 24.953 1 96.06 166 TYR A C 1
ATOM 1332 O O . TYR A 1 166 ? 5.852 26.453 25.312 1 96.06 166 TYR A O 1
ATOM 1340 N N . VAL A 1 167 ? 6.414 24.891 23.859 1 96.44 167 VAL A N 1
ATOM 1341 C CA . VAL A 1 167 ? 5.285 25.141 22.969 1 96.44 167 VAL A CA 1
ATOM 1342 C C . VAL A 1 167 ? 3.977 24.844 23.688 1 96.44 167 VAL A C 1
ATOM 1344 O O . VAL A 1 167 ? 3.018 25.609 23.594 1 96.44 167 VAL A O 1
ATOM 1347 N N . ALA A 1 168 ? 3.889 23.734 24.391 1 97.19 168 ALA A N 1
ATOM 1348 C CA . ALA A 1 168 ? 2.695 23.359 25.141 1 97.19 168 ALA A CA 1
ATOM 1349 C C . ALA A 1 168 ? 2.328 24.422 26.172 1 97.19 168 ALA A C 1
ATOM 1351 O O . ALA A 1 168 ? 1.152 24.75 26.344 1 97.19 168 ALA A O 1
ATOM 1352 N N . LYS A 1 169 ? 3.338 24.938 26.859 1 96.5 169 LYS A N 1
ATOM 1353 C CA . LYS A 1 169 ? 3.109 25.984 27.844 1 96.5 169 LYS A CA 1
ATOM 1354 C C . LYS A 1 169 ? 2.605 27.266 27.203 1 96.5 169 LYS A C 1
ATOM 1356 O O . LYS A 1 169 ? 1.736 27.953 27.75 1 96.5 169 LYS A O 1
ATOM 1361 N N . GLN A 1 170 ? 3.207 27.609 26.078 1 94.56 170 GLN A N 1
ATOM 1362 C CA . GLN A 1 170 ? 2.736 28.781 25.344 1 94.56 170 GLN A CA 1
ATOM 1363 C C . GLN A 1 170 ? 1.255 28.656 25 1 94.56 170 GLN A C 1
ATOM 1365 O O . GLN A 1 170 ? 0.5 29.625 25.125 1 94.56 170 GLN A O 1
ATOM 1370 N N . ILE A 1 171 ? 0.806 27.5 24.609 1 96.44 171 ILE A N 1
ATOM 1371 C CA . ILE A 1 171 ? -0.586 27.25 24.234 1 96.44 171 ILE A CA 1
ATOM 1372 C C . ILE A 1 171 ? -1.474 27.375 25.469 1 96.44 171 ILE A C 1
ATOM 1374 O O . ILE A 1 171 ? -2.539 27.984 25.422 1 96.44 171 ILE A O 1
ATOM 1378 N N . GLU A 1 172 ? -1.005 26.859 26.531 1 95.81 172 GLU A N 1
ATOM 1379 C CA . GLU A 1 172 ? -1.754 26.922 27.781 1 95.81 172 GLU A CA 1
ATOM 1380 C C . GLU A 1 172 ? -1.955 28.359 28.234 1 95.81 172 GLU A C 1
ATOM 1382 O O . GLU A 1 172 ? -3.045 28.734 28.688 1 95.81 172 GLU A O 1
ATOM 1387 N N . VAL A 1 173 ? -0.92 29.172 28.109 1 94.12 173 VAL A N 1
ATOM 1388 C CA . VAL A 1 173 ? -0.942 30.547 28.594 1 94.12 173 VAL A CA 1
ATOM 1389 C C . VAL A 1 173 ? -1.771 31.422 27.656 1 94.12 173 VAL A C 1
ATOM 1391 O O . VAL A 1 173 ? -2.537 32.281 28.109 1 94.12 173 VAL A O 1
ATOM 1394 N N . GLN A 1 174 ? -1.627 31.203 26.438 1 92.12 174 GLN A N 1
ATOM 1395 C CA . GLN A 1 174 ? -2.26 32.094 25.453 1 92.12 174 GLN A CA 1
ATOM 1396 C C . GLN A 1 174 ? -3.719 31.688 25.234 1 92.12 174 GLN A C 1
ATOM 1398 O O . GLN A 1 174 ? -4.531 32.531 24.828 1 92.12 174 GLN A O 1
ATOM 1403 N N . PHE A 1 175 ? -4.016 30.438 25.453 1 95.38 175 PHE A N 1
ATOM 1404 C CA . PHE A 1 175 ? -5.375 29.953 25.266 1 95.38 175 PHE A CA 1
ATOM 1405 C C . PHE A 1 175 ? -5.852 29.188 26.5 1 95.38 175 PHE A C 1
ATOM 1407 O O . PHE A 1 175 ? -6.211 28.016 26.422 1 95.38 175 PHE A O 1
ATOM 1414 N N . PRO A 1 176 ? -5.934 29.828 27.578 1 94.12 176 PRO A N 1
ATOM 1415 C CA . PRO A 1 176 ? -6.234 29.156 28.844 1 94.12 176 PRO A CA 1
ATOM 1416 C C . PRO A 1 176 ? -7.621 28.516 28.859 1 94.12 176 PRO A C 1
ATOM 1418 O O . PRO A 1 176 ? -7.789 27.406 29.359 1 94.12 176 PRO A O 1
ATOM 1421 N N . ASN A 1 177 ? -8.594 29.172 28.344 1 95.25 177 ASN A N 1
ATOM 1422 C CA . ASN A 1 177 ? -9.945 28.625 28.328 1 95.25 177 ASN A CA 1
ATOM 1423 C C . ASN A 1 177 ? -10.039 27.375 27.469 1 95.25 177 ASN A C 1
ATOM 1425 O O . ASN A 1 177 ? -10.648 26.375 27.875 1 95.25 177 ASN A O 1
ATOM 1429 N N . GLU A 1 178 ? -9.492 27.516 26.312 1 95.25 178 GLU A N 1
ATOM 1430 C CA . GLU A 1 178 ? -9.523 26.391 25.391 1 95.25 178 GLU A CA 1
ATOM 1431 C C . GLU A 1 178 ? -8.742 25.203 25.953 1 95.25 178 GLU A C 1
ATOM 1433 O O . GLU A 1 178 ? -9.109 24.047 25.719 1 95.25 178 GLU A O 1
ATOM 1438 N N . TYR A 1 179 ? -7.688 25.531 26.625 1 94.19 179 TYR A N 1
ATOM 1439 C CA . TYR A 1 179 ? -6.91 24.484 27.281 1 94.19 179 TYR A CA 1
ATOM 1440 C C . TYR A 1 179 ? -7.711 23.812 28.391 1 94.19 179 TYR A C 1
ATOM 1442 O O . TYR A 1 179 ? -7.789 22.594 28.469 1 94.19 179 TYR A O 1
ATOM 1450 N N . GLU A 1 180 ? -8.359 24.562 29.203 1 94.31 180 GLU A N 1
ATOM 1451 C CA . GLU A 1 180 ? -9.086 24.062 30.359 1 94.31 180 GLU A CA 1
ATOM 1452 C C . GLU A 1 180 ? -10.32 23.266 29.922 1 94.31 180 GLU A C 1
ATOM 1454 O O . GLU A 1 180 ? -10.703 22.297 30.578 1 94.31 180 GLU A O 1
ATOM 1459 N N . THR A 1 181 ? -10.891 23.688 28.844 1 95.12 181 THR A N 1
ATOM 1460 C CA . THR A 1 181 ? -12.117 23.031 28.391 1 95.12 181 THR A CA 1
ATOM 1461 C C . THR A 1 181 ? -11.789 21.844 27.5 1 95.12 181 THR A C 1
ATOM 1463 O O . THR A 1 181 ? -12.688 21.125 27.062 1 95.12 181 THR A O 1
ATOM 1466 N N . GLY A 1 182 ? -10.555 21.688 27.156 1 96.31 182 GLY A N 1
ATOM 1467 C CA . GLY A 1 182 ? -10.125 20.5 26.438 1 96.31 182 GLY A CA 1
ATOM 1468 C C . GLY A 1 182 ? -10.25 20.641 24.922 1 96.31 182 GLY A C 1
ATOM 1469 O O . GLY A 1 182 ? -10.32 19.641 24.203 1 96.31 182 GLY A O 1
ATOM 1470 N N . VAL A 1 183 ? -10.312 21.797 24.422 1 97.56 183 VAL A N 1
ATOM 1471 C CA . VAL A 1 183 ? -10.461 22.062 23 1 97.56 183 VAL A CA 1
ATOM 1472 C C . VAL A 1 183 ? -9.148 21.766 22.266 1 97.56 183 VAL A C 1
ATOM 1474 O O . VAL A 1 183 ? -9.156 21.406 21.094 1 97.56 183 VAL A O 1
ATOM 1477 N N . ILE A 1 184 ? -8.016 21.891 23 1 98.44 184 ILE A N 1
ATOM 1478 C CA . ILE A 1 184 ? -6.715 21.719 22.359 1 98.44 184 ILE A CA 1
ATOM 1479 C C . ILE A 1 184 ? -5.949 20.594 23.062 1 98.44 184 ILE A C 1
ATOM 1481 O O . ILE A 1 184 ? -5.758 20.625 24.281 1 98.44 184 ILE A O 1
ATOM 1485 N N . ASP A 1 185 ? -5.578 19.578 22.281 1 97.5 185 ASP A N 1
ATOM 1486 C CA . ASP A 1 185 ? -4.598 18.578 22.703 1 97.5 185 ASP A CA 1
ATOM 1487 C C . ASP A 1 185 ? -3.225 18.875 22.109 1 97.5 185 ASP A C 1
ATOM 1489 O O . ASP A 1 185 ? -3.121 19.328 20.953 1 97.5 185 ASP A O 1
ATOM 1493 N N . VAL A 1 186 ? -2.189 18.703 22.891 1 98.19 186 VAL A N 1
ATOM 1494 C CA . VAL A 1 186 ? -0.819 18.812 22.406 1 98.19 186 VAL A CA 1
ATOM 1495 C C . VAL A 1 186 ? -0.093 17.484 22.594 1 98.19 186 VAL A C 1
ATOM 1497 O O . VAL A 1 186 ? -0.077 16.938 23.703 1 98.19 186 VAL A O 1
ATOM 1500 N N . ILE A 1 187 ? 0.453 16.953 21.484 1 97.62 187 ILE A N 1
ATOM 1501 C CA . ILE A 1 187 ? 1.149 15.68 21.562 1 97.62 187 ILE A CA 1
ATOM 1502 C C . ILE A 1 187 ? 2.49 15.773 20.844 1 97.62 187 ILE A C 1
ATOM 1504 O O . ILE A 1 187 ? 2.701 16.688 20.031 1 97.62 187 ILE A O 1
ATOM 1508 N N . SER A 1 188 ? 3.389 14.906 21.172 1 97.81 188 SER A N 1
ATOM 1509 C CA . SER A 1 188 ? 4.68 14.766 20.5 1 97.81 188 SER A CA 1
ATOM 1510 C C . SER A 1 188 ? 5.148 13.32 20.5 1 97.81 188 SER A C 1
ATOM 1512 O O . SER A 1 188 ? 4.953 12.594 21.469 1 97.81 188 SER A O 1
ATOM 1514 N N . PRO A 1 189 ? 5.699 12.914 19.375 1 96.81 189 PRO A N 1
ATOM 1515 C CA . PRO A 1 189 ? 6.188 11.531 19.312 1 96.81 189 PRO A CA 1
ATOM 1516 C C . PRO A 1 189 ? 7.496 11.336 20.078 1 96.81 189 PRO A C 1
ATOM 1518 O O . PRO A 1 189 ? 8.219 12.305 20.344 1 96.81 189 PRO A O 1
ATOM 1521 N N . SER A 1 190 ? 7.738 10.086 20.422 1 93.56 190 SER A N 1
ATOM 1522 C CA . SER A 1 190 ? 9.039 9.711 20.969 1 93.56 190 SER A CA 1
ATOM 1523 C C . SER A 1 190 ? 10.109 9.68 19.875 1 93.56 190 SER A C 1
ATOM 1525 O O . SER A 1 190 ? 9.789 9.594 18.688 1 93.56 190 SER A O 1
ATOM 1527 N N . SER A 1 191 ? 11.344 9.82 20.328 1 94.25 191 SER A N 1
ATOM 1528 C CA . SER A 1 191 ? 12.445 9.758 19.359 1 94.25 191 SER A CA 1
ATOM 1529 C C . SER A 1 191 ? 12.5 8.398 18.672 1 94.25 191 SER A C 1
ATOM 1531 O O . SER A 1 191 ? 12.906 8.297 17.516 1 94.25 191 SER A O 1
ATOM 1533 N N . SER A 1 192 ? 12.008 7.352 19.359 1 92.06 192 SER A N 1
ATOM 1534 C CA . SER A 1 192 ? 12.07 5.988 18.844 1 92.06 192 SER A CA 1
ATOM 1535 C C . SER A 1 192 ? 10.984 5.742 17.797 1 92.06 192 SER A C 1
ATOM 1537 O O . SER A 1 192 ? 11 4.715 17.125 1 92.06 192 SER A O 1
ATOM 1539 N N . TYR A 1 193 ? 10.023 6.656 17.703 1 94.56 193 TYR A N 1
ATOM 1540 C CA . TYR A 1 193 ? 9.008 6.566 16.656 1 94.56 193 TYR A CA 1
ATOM 1541 C C . TYR A 1 193 ? 9.633 6.699 15.281 1 94.56 193 TYR A C 1
ATOM 1543 O O . TYR A 1 193 ? 9.195 6.051 14.328 1 94.56 193 TYR A O 1
ATOM 1551 N N . TYR A 1 194 ? 10.641 7.523 15.188 1 96.75 194 TYR A N 1
ATOM 1552 C CA . TYR A 1 194 ? 11.281 7.777 13.898 1 96.75 194 TYR A CA 1
ATOM 1553 C C . TYR A 1 194 ? 12.391 6.766 13.633 1 96.75 194 TYR A C 1
ATOM 1555 O O . TYR A 1 194 ? 13.133 6.395 14.547 1 96.75 194 TYR A O 1
ATOM 1563 N N . PRO A 1 195 ? 12.484 6.309 12.375 1 94.56 195 PRO A N 1
ATOM 1564 C CA . PRO A 1 195 ? 13.703 5.578 12.008 1 94.56 195 PRO A CA 1
ATOM 1565 C C . PRO A 1 195 ? 14.93 6.48 11.914 1 94.56 195 PRO A C 1
ATOM 1567 O O . PRO A 1 195 ? 14.828 7.691 12.133 1 94.56 195 PRO A O 1
ATOM 1570 N N . ASP A 1 196 ? 16.094 5.828 11.734 1 94.75 196 ASP A N 1
ATOM 1571 C CA . ASP A 1 196 ? 17.25 6.664 11.445 1 94.75 196 ASP A CA 1
ATOM 1572 C C . ASP A 1 196 ? 17.078 7.422 10.133 1 94.75 196 ASP A C 1
ATOM 1574 O O . ASP A 1 196 ? 17.406 6.898 9.062 1 94.75 196 ASP A O 1
ATOM 1578 N N . LEU A 1 197 ? 16.625 8.641 10.227 1 96.06 197 LEU A N 1
ATOM 1579 C CA . LEU A 1 197 ? 16.266 9.445 9.062 1 96.06 197 LEU A CA 1
ATOM 1580 C C . LEU A 1 197 ? 17.469 9.695 8.172 1 96.06 197 LEU A C 1
ATOM 1582 O O . LEU A 1 197 ? 17.328 9.906 6.969 1 96.06 197 LEU A O 1
ATOM 1586 N N . SER A 1 198 ? 18.688 9.688 8.719 1 94.38 198 SER A N 1
ATOM 1587 C CA . SER A 1 198 ? 19.891 9.953 7.961 1 94.38 198 SER A CA 1
ATOM 1588 C C . SER A 1 198 ? 20.203 8.812 6.996 1 94.38 198 SER A C 1
ATOM 1590 O O . SER A 1 198 ? 20.938 8.992 6.023 1 94.38 198 SER A O 1
ATOM 1592 N N . LYS A 1 199 ? 19.625 7.695 7.234 1 93.69 199 LYS A N 1
ATOM 1593 C CA . LYS A 1 199 ? 19.953 6.512 6.441 1 93.69 199 LYS A CA 1
ATOM 1594 C C . LYS A 1 199 ? 18.844 6.215 5.426 1 93.69 199 LYS A C 1
ATOM 1596 O O . LYS A 1 199 ? 18.844 5.148 4.809 1 93.69 199 LYS A O 1
ATOM 1601 N N . LEU A 1 200 ? 17.953 7.113 5.262 1 95.25 200 LEU A N 1
ATOM 1602 C CA . LEU A 1 200 ? 16.875 6.93 4.281 1 95.25 200 LEU A CA 1
ATOM 1603 C C . LEU A 1 200 ? 17.453 6.848 2.869 1 95.25 200 LEU A C 1
ATOM 1605 O O . LEU A 1 200 ? 18.469 7.48 2.564 1 95.25 200 LEU A O 1
ATOM 1609 N N . ARG A 1 201 ? 16.844 6.055 2.027 1 93.38 201 ARG A N 1
ATOM 1610 C CA . ARG A 1 201 ? 17.25 5.957 0.626 1 93.38 201 ARG A CA 1
ATOM 1611 C C . ARG A 1 201 ? 16.844 7.215 -0.141 1 93.38 201 ARG A C 1
ATOM 1613 O O . ARG A 1 201 ? 15.742 7.727 0.031 1 93.38 201 ARG A O 1
ATOM 1620 N N . ASP A 1 202 ? 17.766 7.676 -0.956 1 94.56 202 ASP A N 1
ATOM 1621 C CA . ASP A 1 202 ? 17.422 8.805 -1.813 1 94.56 202 ASP A CA 1
ATOM 1622 C C . ASP A 1 202 ? 16.469 8.375 -2.93 1 94.56 202 ASP A C 1
ATOM 1624 O O . ASP A 1 202 ? 16.719 7.383 -3.617 1 94.56 202 ASP A O 1
ATOM 1628 N N . THR A 1 203 ? 15.383 9.047 -3.029 1 94 203 THR A N 1
ATOM 1629 C CA . THR A 1 203 ? 14.375 8.719 -4.035 1 94 203 THR A CA 1
ATOM 1630 C C . THR A 1 203 ? 13.961 9.961 -4.812 1 94 203 THR A C 1
ATOM 1632 O O . THR A 1 203 ? 14.156 11.086 -4.348 1 94 203 THR A O 1
ATOM 1635 N N . LEU A 1 204 ? 13.43 9.852 -6.059 1 93.69 204 LEU A N 1
ATOM 1636 C CA . LEU A 1 204 ? 12.836 10.867 -6.922 1 93.69 204 LEU A CA 1
ATOM 1637 C C . LEU A 1 204 ? 13.898 11.859 -7.391 1 93.69 204 LEU A C 1
ATOM 1639 O O . LEU A 1 204 ? 13.562 12.93 -7.898 1 93.69 204 LEU A O 1
ATOM 1643 N N . GLY A 1 205 ? 15.156 11.578 -7.102 1 91.38 205 GLY A N 1
ATOM 1644 C CA . GLY A 1 205 ? 16.219 12.508 -7.473 1 91.38 205 GLY A CA 1
ATOM 1645 C C . GLY A 1 205 ? 16.312 13.695 -6.539 1 91.38 205 GLY A C 1
ATOM 1646 O O . GLY A 1 205 ? 17.031 14.656 -6.828 1 91.38 205 GLY A O 1
ATOM 1647 N N . ASP A 1 206 ? 15.672 13.695 -5.434 1 93.31 206 ASP A N 1
ATOM 1648 C CA . ASP A 1 206 ? 15.727 14.758 -4.434 1 93.31 206 ASP A CA 1
ATOM 1649 C C . ASP A 1 206 ? 17.047 14.711 -3.656 1 93.31 206 ASP A C 1
ATOM 1651 O O . ASP A 1 206 ? 17.641 13.648 -3.51 1 93.31 206 ASP A O 1
ATOM 1655 N N . ASP A 1 207 ? 17.469 15.93 -3.229 1 94.25 207 ASP A N 1
ATOM 1656 C CA . ASP A 1 207 ? 18.594 15.922 -2.303 1 94.25 207 ASP A CA 1
ATOM 1657 C C . ASP A 1 207 ? 18.203 15.258 -0.981 1 94.25 207 ASP A C 1
ATOM 1659 O O . ASP A 1 207 ? 17.031 15.188 -0.631 1 94.25 207 ASP A O 1
ATOM 1663 N N . HIS A 1 208 ? 19.188 14.812 -0.273 1 95.19 208 HIS A N 1
ATOM 1664 C CA . HIS A 1 208 ? 18.953 13.984 0.902 1 95.19 208 HIS A CA 1
ATOM 1665 C C . HIS A 1 208 ? 18.172 14.75 1.97 1 95.19 208 HIS A C 1
ATOM 1667 O O . HIS A 1 208 ? 17.359 14.172 2.695 1 95.19 208 HIS A O 1
ATOM 1673 N N . GLN A 1 209 ? 18.438 16.016 2.121 1 94.19 209 GLN A N 1
ATOM 1674 C CA . GLN A 1 209 ? 17.734 16.828 3.109 1 94.19 209 GLN A CA 1
ATOM 1675 C C . GLN A 1 209 ? 16.234 16.875 2.803 1 94.19 209 GLN A C 1
ATOM 1677 O O . GLN A 1 209 ? 15.406 16.812 3.713 1 94.19 209 GLN A O 1
ATOM 1682 N N . ARG A 1 210 ? 15.906 17.047 1.594 1 94.69 210 ARG A N 1
ATOM 1683 C CA . ARG A 1 210 ? 14.5 17.062 1.187 1 94.69 210 ARG A CA 1
ATOM 1684 C C . ARG A 1 210 ? 13.852 15.711 1.416 1 94.69 210 ARG A C 1
ATOM 1686 O O . ARG A 1 210 ? 12.688 15.625 1.809 1 94.69 210 ARG A O 1
ATOM 1693 N N . VAL A 1 211 ? 14.617 14.625 1.118 1 96.81 211 VAL A N 1
ATOM 1694 C CA . VAL A 1 211 ? 14.109 13.273 1.355 1 96.81 211 VAL A CA 1
ATOM 1695 C C . VAL A 1 211 ? 13.758 13.109 2.832 1 96.81 211 VAL A C 1
ATOM 1697 O O . VAL A 1 211 ? 12.695 12.586 3.168 1 96.81 211 VAL A O 1
ATOM 1700 N N . ILE A 1 212 ? 14.648 13.539 3.67 1 96.81 212 ILE A N 1
ATOM 1701 C CA . ILE A 1 212 ? 14.422 13.453 5.105 1 96.81 212 ILE A CA 1
ATOM 1702 C C . ILE A 1 212 ? 13.18 14.25 5.484 1 96.81 212 ILE A C 1
ATOM 1704 O O . ILE A 1 212 ? 12.32 13.766 6.219 1 96.81 212 ILE A O 1
ATOM 1708 N N . TRP A 1 213 ? 13.078 15.445 4.934 1 95.88 213 TRP A N 1
ATOM 1709 C CA . TRP A 1 213 ? 12 16.375 5.262 1 95.88 213 TRP A CA 1
ATOM 1710 C C . TRP A 1 213 ? 10.648 15.781 4.883 1 95.88 213 TRP A C 1
ATOM 1712 O O . TRP A 1 213 ? 9.734 15.719 5.711 1 95.88 213 TRP A O 1
ATOM 1722 N N . ARG A 1 214 ? 10.477 15.312 3.691 1 96.81 214 ARG A N 1
ATOM 1723 C CA . ARG A 1 214 ? 9.18 14.82 3.24 1 96.81 214 ARG A CA 1
ATOM 1724 C C . ARG A 1 214 ? 8.859 13.469 3.869 1 96.81 214 ARG A C 1
ATOM 1726 O O . ARG A 1 214 ? 7.691 13.156 4.117 1 96.81 214 ARG A O 1
ATOM 1733 N N . SER A 1 215 ? 9.883 12.602 4.086 1 98.19 215 SER A N 1
ATOM 1734 C CA . SER A 1 215 ? 9.664 11.32 4.75 1 98.19 215 SER A CA 1
ATOM 1735 C C . SER A 1 215 ? 9.188 11.516 6.188 1 98.19 215 SER A C 1
ATOM 1737 O O . SER A 1 215 ? 8.281 10.828 6.648 1 98.19 215 SER A O 1
ATOM 1739 N N . LYS A 1 216 ? 9.844 12.406 6.887 1 97.94 216 LYS A N 1
ATOM 1740 C CA . LYS A 1 216 ? 9.422 12.711 8.25 1 97.94 216 LYS A CA 1
ATOM 1741 C C . LYS A 1 216 ? 7.992 13.25 8.281 1 97.94 216 LYS A C 1
ATOM 1743 O O . LYS A 1 216 ? 7.223 12.945 9.195 1 97.94 216 LYS A O 1
ATOM 1748 N N . GLN A 1 217 ? 7.676 14.109 7.336 1 97.88 217 GLN A N 1
ATOM 1749 C CA . GLN A 1 217 ? 6.32 14.641 7.254 1 97.88 217 GLN A CA 1
ATOM 1750 C C . GLN A 1 217 ? 5.293 13.523 7.137 1 97.88 217 GLN A C 1
ATOM 1752 O O . GLN A 1 217 ? 4.23 13.578 7.758 1 97.88 217 GLN A O 1
ATOM 1757 N N . ASN A 1 218 ? 5.598 12.516 6.262 1 98.5 218 ASN A N 1
ATOM 1758 C CA . ASN A 1 218 ? 4.727 11.352 6.152 1 98.5 218 ASN A CA 1
ATOM 1759 C C . ASN A 1 218 ? 4.512 10.688 7.508 1 98.5 218 ASN A C 1
ATOM 1761 O O . ASN A 1 218 ? 3.383 10.352 7.867 1 98.5 218 ASN A O 1
ATOM 1765 N N . LEU A 1 219 ? 5.609 10.477 8.195 1 98.38 219 LEU A N 1
ATOM 1766 C CA . LEU A 1 219 ? 5.555 9.828 9.5 1 98.38 219 LEU A CA 1
ATOM 1767 C C . LEU A 1 219 ? 4.797 10.695 10.508 1 98.38 219 LEU A C 1
ATOM 1769 O O . LEU A 1 219 ? 4.008 10.18 11.305 1 98.38 219 LEU A O 1
ATOM 1773 N N . ASP A 1 220 ? 5.008 12 10.461 1 98.5 220 ASP A N 1
ATOM 1774 C CA . ASP A 1 220 ? 4.312 12.93 11.344 1 98.5 220 ASP A CA 1
ATOM 1775 C C . ASP A 1 220 ? 2.801 12.867 11.125 1 98.5 220 ASP A C 1
ATOM 1777 O O . ASP A 1 220 ? 2.033 12.797 12.086 1 98.5 220 ASP A O 1
ATOM 1781 N N . PHE A 1 221 ? 2.373 12.93 9.883 1 98.69 221 PHE A N 1
ATOM 1782 C CA . PHE A 1 221 ? 0.952 12.883 9.562 1 98.69 221 PHE A CA 1
ATOM 1783 C C . PHE A 1 221 ? 0.333 11.578 10.047 1 98.69 221 PHE A C 1
ATOM 1785 O O . PHE A 1 221 ? -0.761 11.578 10.617 1 98.69 221 PHE A O 1
ATOM 1792 N N . ALA A 1 222 ? 1.074 10.508 9.797 1 98.31 222 ALA A N 1
ATOM 1793 C CA . ALA A 1 222 ? 0.575 9.203 10.234 1 98.31 222 ALA A CA 1
ATOM 1794 C C . ALA A 1 222 ? 0.402 9.164 11.75 1 98.31 222 ALA A C 1
ATOM 1796 O O . ALA A 1 222 ? -0.587 8.625 12.25 1 98.31 222 ALA A O 1
ATOM 1797 N N . PHE A 1 223 ? 1.36 9.695 12.562 1 97.75 223 PHE A N 1
ATOM 1798 C CA . PHE A 1 223 ? 1.285 9.742 14.016 1 97.75 223 PHE A CA 1
ATOM 1799 C C . PHE A 1 223 ? 0.074 10.555 14.469 1 97.75 223 PHE A C 1
ATOM 1801 O O . PHE A 1 223 ? -0.693 10.109 15.328 1 97.75 223 PHE A O 1
ATOM 1808 N N . LEU A 1 224 ? -0.062 11.68 13.812 1 98.56 224 LEU A N 1
ATOM 1809 C CA . LEU A 1 224 ? -1.146 12.602 14.133 1 98.56 224 LEU A CA 1
ATOM 1810 C C . LEU A 1 224 ? -2.502 11.969 13.844 1 98.56 224 LEU A C 1
ATOM 1812 O O . LEU A 1 224 ? -3.396 11.992 14.695 1 98.56 224 LEU A O 1
ATOM 1816 N N . MET A 1 225 ? -2.66 11.398 12.695 1 97.81 225 MET A N 1
ATOM 1817 C CA . MET A 1 225 ? -3.912 10.758 12.305 1 97.81 225 MET A CA 1
ATOM 1818 C C . MET A 1 225 ? -4.211 9.562 13.195 1 97.81 225 MET A C 1
ATOM 1820 O O . MET A 1 225 ? -5.375 9.281 13.492 1 97.81 225 MET A O 1
ATOM 1824 N N . SER A 1 226 ? -3.172 8.828 13.578 1 93.62 226 SER A N 1
ATOM 1825 C CA . SER A 1 226 ? -3.352 7.672 14.453 1 93.62 226 SER A CA 1
ATOM 1826 C C . SER A 1 226 ? -3.904 8.086 15.812 1 93.62 226 SER A C 1
ATOM 1828 O O . SER A 1 226 ? -4.719 7.375 16.406 1 93.62 226 SER A O 1
ATOM 1830 N N . TYR A 1 227 ? -3.453 9.219 16.344 1 93.31 227 TYR A N 1
ATOM 1831 C CA . TYR A 1 227 ? -3.959 9.75 17.594 1 93.31 227 TYR A CA 1
ATOM 1832 C C . TYR A 1 227 ? -5.395 10.234 17.453 1 93.31 227 TYR A C 1
ATOM 1834 O O . TYR A 1 227 ? -6.227 10.016 18.328 1 93.31 227 TYR A O 1
ATOM 1842 N N . ALA A 1 228 ? -5.707 10.781 16.328 1 94.81 228 ALA A N 1
ATOM 1843 C CA . ALA A 1 228 ? -6.953 11.516 16.125 1 94.81 228 ALA A CA 1
ATOM 1844 C C . ALA A 1 228 ? -8.086 10.57 15.727 1 94.81 228 ALA A C 1
ATOM 1846 O O . ALA A 1 228 ? -9.266 10.898 15.891 1 94.81 228 ALA A O 1
ATOM 1847 N N . GLN A 1 229 ? -7.805 9.43 15.172 1 89.81 229 GLN A N 1
ATOM 1848 C CA . GLN A 1 229 ? -8.766 8.594 14.453 1 89.81 229 GLN A CA 1
ATOM 1849 C C . GLN A 1 229 ? -9.922 8.18 15.359 1 89.81 229 GLN A C 1
ATOM 1851 O O . GLN A 1 229 ? -11.039 7.957 14.891 1 89.81 229 GLN A O 1
ATOM 1856 N N . THR A 1 230 ? -9.734 8.117 16.688 1 84.38 230 THR A N 1
ATOM 1857 C CA . THR A 1 230 ? -10.789 7.652 17.578 1 84.38 230 THR A CA 1
ATOM 1858 C C . THR A 1 230 ? -11.453 8.828 18.281 1 84.38 230 THR A C 1
ATOM 1860 O O . THR A 1 230 ? -12.281 8.641 19.172 1 84.38 230 THR A O 1
ATOM 1863 N N . LYS A 1 231 ? -11.156 10.078 17.953 1 90.06 231 LYS A N 1
ATOM 1864 C CA . LYS A 1 231 ? -11.562 11.227 18.75 1 90.06 231 LYS A CA 1
ATOM 1865 C C . LYS A 1 231 ? -12.836 11.867 18.203 1 90.06 231 LYS A C 1
ATOM 1867 O O . LYS A 1 231 ? -13.523 12.602 18.906 1 90.06 231 LYS A O 1
ATOM 1872 N N . GLY A 1 232 ? -13.141 11.562 16.922 1 90.81 232 GLY A N 1
ATOM 1873 C CA . GLY A 1 232 ? -14.297 12.234 16.344 1 90.81 232 GLY A CA 1
ATOM 1874 C C . GLY A 1 232 ? -14.805 11.555 15.078 1 90.81 232 GLY A C 1
ATOM 1875 O O . GLY A 1 232 ? -14.398 10.43 14.766 1 90.81 232 GLY A O 1
ATOM 1876 N N . MET A 1 233 ? -15.758 12.242 14.344 1 90.06 233 MET A N 1
ATOM 1877 C CA . MET A 1 233 ? -16.375 11.695 13.141 1 90.06 233 MET A CA 1
ATOM 1878 C C . MET A 1 233 ? -15.547 12.023 11.906 1 90.06 233 MET A C 1
ATOM 1880 O O . MET A 1 233 ? -15.336 11.164 11.047 1 90.06 233 MET A O 1
ATOM 1884 N N . PHE A 1 234 ? -15.133 13.273 11.852 1 95.25 234 PHE A N 1
ATOM 1885 C CA . PHE A 1 234 ? -14.352 13.742 10.711 1 95.25 234 PHE A CA 1
ATOM 1886 C C . PHE A 1 234 ? -12.992 14.266 11.156 1 95.25 234 PHE A C 1
ATOM 1888 O O . PHE A 1 234 ? -12.852 14.773 12.273 1 95.25 234 PHE A O 1
ATOM 1895 N N . TYR A 1 235 ? -12.047 14.094 10.391 1 98.25 235 TYR A N 1
ATOM 1896 C CA . TYR A 1 235 ? -10.695 14.609 10.586 1 98.25 235 TYR A CA 1
ATOM 1897 C C . TYR A 1 235 ? -10.281 15.508 9.43 1 98.25 235 TYR A C 1
ATOM 1899 O O . TYR A 1 235 ? -10.43 15.133 8.258 1 98.25 235 TYR A O 1
ATOM 1907 N N . ILE A 1 236 ? -9.781 16.625 9.711 1 98.62 236 ILE A N 1
ATOM 1908 C CA . ILE A 1 236 ? -9.242 17.5 8.672 1 98.62 236 ILE A CA 1
ATOM 1909 C C . ILE A 1 236 ? -7.77 17.781 8.938 1 98.62 236 ILE A C 1
ATOM 1911 O O . ILE A 1 236 ? -7.387 18.094 10.062 1 98.62 236 ILE A O 1
ATOM 1915 N N . GLN A 1 237 ? -6.961 17.531 7.898 1 98.75 237 GLN A N 1
ATOM 1916 C CA . GLN A 1 237 ? -5.531 17.812 7.996 1 98.75 237 GLN A CA 1
ATOM 1917 C C . GLN A 1 237 ? -5.23 19.266 7.652 1 98.75 237 GLN A C 1
ATOM 1919 O O . GLN A 1 237 ? -5.543 19.719 6.555 1 98.75 237 GLN A O 1
ATOM 1924 N N . LEU A 1 238 ? -4.68 19.969 8.578 1 98.31 238 LEU A N 1
ATOM 1925 C CA . LEU A 1 238 ? -4.289 21.359 8.375 1 98.31 238 LEU A CA 1
ATOM 1926 C C . LEU A 1 238 ? -2.781 21.531 8.539 1 98.31 238 LEU A C 1
ATOM 1928 O O . LEU A 1 238 ? -2.027 20.562 8.422 1 98.31 238 LEU A O 1
ATOM 1932 N N . GLU A 1 239 ? -2.289 22.781 8.484 1 95.56 239 GLU A N 1
ATOM 1933 C CA . GLU A 1 239 ? -0.905 23.156 8.766 1 95.56 239 GLU A CA 1
ATOM 1934 C C . GLU A 1 239 ? -0.831 24.266 9.805 1 95.56 239 GLU A C 1
ATOM 1936 O O . GLU A 1 239 ? -1.861 24.781 10.25 1 95.56 239 GLU A O 1
ATOM 1941 N N . ASP A 1 240 ? 0.315 24.594 10.258 1 95 240 ASP A N 1
ATOM 1942 C CA . ASP A 1 240 ? 0.476 25.547 11.352 1 95 240 ASP A CA 1
ATOM 1943 C C . ASP A 1 240 ? 0.615 26.969 10.82 1 95 240 ASP A C 1
ATOM 1945 O O . ASP A 1 240 ? 0.973 27.875 11.57 1 95 240 ASP A O 1
ATOM 1949 N N . ASP A 1 241 ? 0.456 27.188 9.523 1 91.56 241 ASP A N 1
ATOM 1950 C CA . ASP A 1 241 ? 0.584 28.516 8.93 1 91.56 241 ASP A CA 1
ATOM 1951 C C . ASP A 1 241 ? -0.576 28.812 7.98 1 91.56 241 ASP A C 1
ATOM 1953 O O . ASP A 1 241 ? -0.36 29.156 6.816 1 91.56 241 ASP A O 1
ATOM 1957 N N . ILE A 1 242 ? -1.801 28.75 8.531 1 94 242 ILE A N 1
ATOM 1958 C CA . ILE A 1 242 ? -2.971 28.922 7.676 1 94 242 ILE A CA 1
ATOM 1959 C C . ILE A 1 242 ? -3.928 29.922 8.312 1 94 242 ILE A C 1
ATOM 1961 O O . ILE A 1 242 ? -3.803 30.25 9.5 1 94 242 ILE A O 1
ATOM 1965 N N . LEU A 1 243 ? -4.879 30.453 7.535 1 92.81 243 LEU A N 1
ATOM 1966 C CA . LEU A 1 243 ? -6.062 31.203 7.941 1 92.81 243 LEU A CA 1
ATOM 1967 C C . LEU A 1 243 ? -7.336 30.453 7.566 1 92.81 243 LEU A C 1
ATOM 1969 O O . LEU A 1 243 ? -7.379 29.766 6.539 1 92.81 243 LEU A O 1
ATOM 1973 N N . ALA A 1 244 ? -8.328 30.594 8.383 1 95.88 244 ALA A N 1
ATOM 1974 C CA . ALA A 1 244 ? -9.609 29.938 8.117 1 95.88 244 ALA A CA 1
ATOM 1975 C C . ALA A 1 244 ? -10.719 30.969 7.902 1 95.88 244 ALA A C 1
ATOM 1977 O O . ALA A 1 244 ? -10.641 32.094 8.422 1 95.88 244 ALA A O 1
ATOM 1978 N N . LYS A 1 245 ? -11.703 30.656 7.164 1 93.5 245 LYS A N 1
ATOM 1979 C CA . LYS A 1 245 ? -12.906 31.484 7.012 1 93.5 245 LYS A CA 1
ATOM 1980 C C . LYS A 1 245 ? -13.82 31.344 8.227 1 93.5 245 LYS A C 1
ATOM 1982 O O . LYS A 1 245 ? -13.742 30.359 8.961 1 93.5 245 LYS A O 1
ATOM 1987 N N . LYS A 1 246 ? -14.633 32.375 8.375 1 92.25 246 LYS A N 1
ATOM 1988 C CA . LYS A 1 246 ? -15.586 32.312 9.477 1 92.25 246 LYS A CA 1
ATOM 1989 C C . LYS A 1 246 ? -16.547 31.156 9.32 1 92.25 246 LYS A C 1
ATOM 1991 O O . LYS A 1 246 ? -17 30.859 8.211 1 92.25 246 LYS A O 1
ATOM 1996 N N . ASN A 1 247 ? -16.875 30.406 10.375 1 93.31 247 ASN A N 1
ATOM 1997 C CA . ASN A 1 247 ? -17.828 29.297 10.461 1 93.31 247 ASN A CA 1
ATOM 1998 C C . ASN A 1 247 ? -17.406 28.141 9.57 1 93.31 247 ASN A C 1
ATOM 2000 O O . ASN A 1 247 ? -18.25 27.5 8.938 1 93.31 247 ASN A O 1
ATOM 2004 N N . PHE A 1 248 ? -16.156 27.938 9.43 1 97.19 248 PHE A N 1
ATOM 2005 C CA . PHE A 1 248 ? -15.641 26.891 8.555 1 97.19 248 PHE A CA 1
ATOM 2006 C C . PHE A 1 248 ? -16.047 25.516 9.062 1 97.19 248 PHE A C 1
ATOM 2008 O O . PHE A 1 248 ? -16.266 24.594 8.273 1 97.19 248 PHE A O 1
ATOM 2015 N N . ILE A 1 249 ? -16.25 25.312 10.359 1 97.12 249 ILE A N 1
ATOM 2016 C CA . ILE A 1 249 ? -16.609 24.031 10.922 1 97.12 249 ILE A CA 1
ATOM 2017 C C . ILE A 1 249 ? -18 23.625 10.445 1 97.12 249 ILE A C 1
ATOM 2019 O O . ILE A 1 249 ? -18.203 22.5 9.953 1 97.12 249 ILE A O 1
ATOM 2023 N N . THR A 1 250 ? -18.953 24.516 10.641 1 95.88 250 THR A N 1
ATOM 2024 C CA . THR A 1 250 ? -20.328 24.25 10.234 1 95.88 250 THR A CA 1
ATOM 2025 C C . THR A 1 250 ? -20.406 23.984 8.734 1 95.88 250 THR A C 1
ATOM 2027 O O . THR A 1 250 ? -21.125 23.094 8.289 1 95.88 250 THR A O 1
ATOM 2030 N N . THR A 1 251 ? -19.672 24.766 8 1 96.12 251 THR A N 1
ATOM 2031 C CA . THR A 1 251 ? -19.672 24.625 6.547 1 96.12 251 THR A CA 1
ATOM 2032 C C . THR A 1 251 ? -19.156 23.25 6.148 1 96.12 251 THR A C 1
ATOM 2034 O O . THR A 1 251 ? -19.781 22.547 5.34 1 96.12 251 THR A O 1
ATOM 2037 N N . MET A 1 252 ? -18.031 22.828 6.688 1 97.5 252 MET A N 1
ATOM 2038 C CA . MET A 1 252 ? -17.438 21.547 6.371 1 97.5 252 MET A CA 1
ATOM 2039 C C . MET A 1 252 ? -18.344 20.391 6.801 1 97.5 252 MET A C 1
ATOM 2041 O O . MET A 1 252 ? -18.578 19.453 6.031 1 97.5 252 MET A O 1
ATOM 2045 N N . LYS A 1 253 ? -18.844 20.484 8.008 1 93.5 253 LYS A N 1
ATOM 2046 C CA . LYS A 1 253 ? -19.719 19.438 8.547 1 93.5 253 LYS A CA 1
ATOM 2047 C C . LYS A 1 253 ? -20.969 19.281 7.703 1 93.5 253 LYS A C 1
ATOM 2049 O O . LYS A 1 253 ? -21.359 18.172 7.363 1 93.5 253 LYS A O 1
ATOM 2054 N N . SER A 1 254 ? -21.594 20.391 7.359 1 93.5 254 SER A N 1
ATOM 2055 C CA . SER A 1 254 ? -22.828 20.359 6.562 1 93.5 254 SER A CA 1
ATOM 2056 C C . SER A 1 254 ? -22.562 19.781 5.18 1 93.5 254 SER A C 1
ATOM 2058 O O . SER A 1 254 ? -23.359 18.984 4.676 1 93.5 254 SER A O 1
ATOM 2060 N N . PHE A 1 255 ? -21.516 20.203 4.594 1 94.75 255 PHE A N 1
ATOM 2061 C CA . PHE A 1 255 ? -21.172 19.688 3.273 1 94.75 255 PHE A CA 1
ATOM 2062 C C . PHE A 1 255 ? -20.922 18.188 3.322 1 94.75 255 PHE A C 1
ATOM 2064 O O . PHE A 1 255 ? -21.391 17.438 2.455 1 94.75 255 PHE A O 1
ATOM 2071 N N . ALA A 1 256 ? -20.172 17.719 4.336 1 93.12 256 ALA A N 1
ATOM 2072 C CA . ALA A 1 256 ? -19.875 16.297 4.504 1 93.12 256 ALA A CA 1
ATOM 2073 C C . ALA A 1 256 ? -21.156 15.484 4.688 1 93.12 256 ALA A C 1
ATOM 2075 O O . ALA A 1 256 ? -21.344 14.453 4.039 1 93.12 256 ALA A O 1
ATOM 2076 N N . LEU A 1 257 ? -22.016 15.961 5.527 1 87.06 257 LEU A N 1
ATOM 2077 C CA . LEU A 1 257 ? -23.266 15.266 5.809 1 87.06 257 LEU A CA 1
ATOM 2078 C C . LEU A 1 257 ? -24.156 15.25 4.582 1 87.06 257 LEU A C 1
ATOM 2080 O O . LEU A 1 257 ? -24.859 14.258 4.328 1 87.06 257 LEU A O 1
ATOM 2084 N N . GLN A 1 258 ? -24.188 16.328 3.883 1 89.94 258 GLN A N 1
ATOM 2085 C CA . GLN A 1 258 ? -24.938 16.391 2.639 1 89.94 258 GLN A CA 1
ATOM 2086 C C . GLN A 1 258 ? -24.453 15.32 1.651 1 89.94 258 GLN A C 1
ATOM 2088 O O . GLN A 1 258 ? -25.266 14.633 1.034 1 89.94 258 GLN A O 1
ATOM 2093 N N . LYS A 1 259 ? -23.125 15.227 1.486 1 89.31 259 LYS A N 1
ATOM 2094 C CA . LYS A 1 259 ? -22.547 14.258 0.556 1 89.31 259 LYS A CA 1
ATOM 2095 C C . LYS A 1 259 ? -22.828 12.828 1.014 1 89.31 259 LYS A C 1
ATOM 2097 O O . LYS A 1 259 ? -23 11.93 0.188 1 89.31 259 LYS A O 1
ATOM 2102 N N . ILE A 1 260 ? -22.875 12.578 2.262 1 82.75 260 ILE A N 1
ATOM 2103 C CA . ILE A 1 260 ? -23.219 11.266 2.805 1 82.75 260 ILE A CA 1
ATOM 2104 C C . ILE A 1 260 ? -24.688 10.961 2.518 1 82.75 260 ILE A C 1
ATOM 2106 O O . ILE A 1 260 ? -25.031 9.852 2.117 1 82.75 260 ILE A O 1
ATOM 2110 N N . SER A 1 261 ? -25.547 11.961 2.707 1 84.88 261 SER A N 1
ATOM 2111 C CA . SER A 1 261 ? -26.984 11.797 2.504 1 84.88 261 SER A CA 1
ATOM 2112 C C . SER A 1 261 ? -27.297 11.484 1.048 1 84.88 261 SER A C 1
ATOM 2114 O O . SER A 1 261 ? -28.234 10.727 0.761 1 84.88 261 SER A O 1
ATOM 2116 N N . THR A 1 262 ? -26.562 12.016 0.18 1 88.69 262 THR A N 1
ATOM 2117 C CA . THR A 1 262 ? -26.797 11.773 -1.242 1 88.69 262 THR A CA 1
ATOM 2118 C C . THR A 1 262 ? -26.062 10.516 -1.698 1 88.69 262 THR A C 1
ATOM 2120 O O . THR A 1 262 ? -25.984 10.234 -2.896 1 88.69 262 THR A O 1
ATOM 2123 N N . LYS A 1 263 ? -25.422 9.805 -0.818 1 82.38 263 LYS A N 1
ATOM 2124 C CA . LYS A 1 263 ? -24.781 8.508 -1.018 1 82.38 263 LYS A CA 1
ATOM 2125 C C . LYS A 1 263 ? -23.641 8.602 -2.023 1 82.38 263 LYS A C 1
ATOM 2127 O O . LYS A 1 263 ? -23.469 7.707 -2.855 1 82.38 263 LYS A O 1
ATOM 2132 N N . GLU A 1 264 ? -23.047 9.766 -2.004 1 85.62 264 GLU A N 1
ATOM 2133 C CA . GLU A 1 264 ? -21.812 9.891 -2.773 1 85.62 264 GLU A CA 1
ATOM 2134 C C . GLU A 1 264 ? -20.656 9.164 -2.084 1 85.62 264 GLU A C 1
ATOM 2136 O O . GLU A 1 264 ? -20.5 9.242 -0.863 1 85.62 264 GLU A O 1
ATOM 2141 N N . ASN A 1 265 ? -19.922 8.398 -2.822 1 86.5 265 ASN A N 1
ATOM 2142 C CA . ASN A 1 265 ? -18.828 7.602 -2.26 1 86.5 265 ASN A CA 1
ATOM 2143 C C . ASN A 1 265 ? -17.5 8.352 -2.285 1 86.5 265 ASN A C 1
ATOM 2145 O O . ASN A 1 265 ? -16.531 7.883 -2.875 1 86.5 265 ASN A O 1
ATOM 2149 N N . TRP A 1 266 ? -17.453 9.484 -1.481 1 93.56 266 TRP A N 1
ATOM 2150 C CA . TRP A 1 266 ? -16.234 10.281 -1.441 1 93.56 266 TRP A CA 1
ATOM 2151 C C . TRP A 1 266 ? -15.242 9.703 -0.44 1 93.56 266 TRP A C 1
ATOM 2153 O O . TRP A 1 266 ? -15.633 9 0.498 1 93.56 266 TRP A O 1
ATOM 2163 N N . PHE A 1 267 ? -14.008 9.922 -0.715 1 96.69 267 PHE A N 1
ATOM 2164 C CA . PHE A 1 267 ? -12.93 9.547 0.195 1 96.69 267 PHE A CA 1
ATOM 2165 C C . PHE A 1 267 ? -12.336 10.789 0.863 1 96.69 267 PHE A C 1
ATOM 2167 O O . PHE A 1 267 ? -11.961 10.742 2.037 1 96.69 267 PHE A O 1
ATOM 2174 N N . VAL A 1 268 ? -12.242 11.898 0.111 1 98.12 268 VAL A N 1
ATOM 2175 C CA . VAL A 1 268 ? -11.68 13.148 0.608 1 98.12 268 VAL A CA 1
ATOM 2176 C C . VAL A 1 268 ? -12.547 14.32 0.167 1 98.12 268 VAL A C 1
ATOM 2178 O O . VAL A 1 268 ? -12.984 14.375 -0.983 1 98.12 268 VAL A O 1
ATOM 2181 N N . LEU A 1 269 ? -12.938 15.18 1.091 1 98.06 269 LEU A N 1
ATOM 2182 C CA . LEU A 1 269 ? -13.477 16.5 0.781 1 98.06 269 LEU A CA 1
ATOM 2183 C C . LEU A 1 269 ? -12.398 17.562 0.885 1 98.06 269 LEU A C 1
ATOM 2185 O O . LEU A 1 269 ? -11.758 17.719 1.931 1 98.06 269 LEU A O 1
ATOM 2189 N N . ASP A 1 270 ? -12.195 18.281 -0.178 1 98.12 270 ASP A N 1
ATOM 2190 C CA . ASP A 1 270 ? -11.062 19.203 -0.339 1 98.12 270 ASP A CA 1
ATOM 2191 C C . ASP A 1 270 ? -11.508 20.656 -0.203 1 98.12 270 ASP A C 1
ATOM 2193 O O . ASP A 1 270 ? -12.211 21.172 -1.069 1 98.12 270 ASP A O 1
ATOM 2197 N N . PHE A 1 271 ? -11.023 21.328 0.84 1 98.12 271 PHE A N 1
ATOM 2198 C CA . PHE A 1 271 ? -11.469 22.688 1.131 1 98.12 271 PHE A CA 1
ATOM 2199 C C . PHE A 1 271 ? -10.344 23.688 0.912 1 98.12 271 PHE A C 1
ATOM 2201 O O . PHE A 1 271 ? -10.438 24.828 1.336 1 98.12 271 PHE A O 1
ATOM 2208 N N . CYS A 1 272 ? -9.188 23.234 0.425 1 96.5 272 CYS A N 1
ATOM 2209 C CA . CYS A 1 272 ? -8.047 24.062 0.058 1 96.5 272 CYS A CA 1
ATOM 2210 C C . CYS A 1 272 ? -7.266 23.438 -1.097 1 96.5 272 CYS A C 1
ATOM 2212 O O . CYS A 1 272 ? -6.898 22.266 -1.045 1 96.5 272 CYS A O 1
ATOM 2214 N N . GLN A 1 273 ? -6.883 24.141 -2.064 1 92.19 273 GLN A N 1
ATOM 2215 C CA . GLN A 1 273 ? -6.27 23.609 -3.277 1 92.19 273 GLN A CA 1
ATOM 2216 C C . GLN A 1 273 ? -4.773 23.391 -3.09 1 92.19 273 GLN A C 1
ATOM 2218 O O . GLN A 1 273 ? -4.133 22.703 -3.891 1 92.19 273 GLN A O 1
ATOM 2223 N N . LEU A 1 274 ? -4.27 23.922 -2.01 1 91.19 274 LEU A N 1
ATOM 2224 C CA . LEU A 1 274 ? -2.82 23.891 -1.834 1 91.19 274 LEU A CA 1
ATOM 2225 C C . LEU A 1 274 ? -2.4 22.672 -1.015 1 91.19 274 LEU A C 1
ATOM 2227 O O . LEU A 1 274 ? -2.82 22.516 0.134 1 91.19 274 LEU A O 1
ATOM 2231 N N . GLY A 1 275 ? -1.582 21.844 -1.624 1 92 275 GLY A N 1
ATOM 2232 C CA . GLY A 1 275 ? -0.954 20.75 -0.904 1 92 275 GLY A CA 1
ATOM 2233 C C . GLY A 1 275 ? -1.948 19.875 -0.174 1 92 275 GLY A C 1
ATOM 2234 O O . GLY A 1 275 ? -2.949 19.438 -0.753 1 92 275 GLY A O 1
ATOM 2235 N N . PHE A 1 276 ? -1.569 19.531 1.089 1 95.69 276 PHE A N 1
ATOM 2236 C CA . PHE A 1 276 ? -2.391 18.625 1.88 1 95.69 276 PHE A CA 1
ATOM 2237 C C . PHE A 1 276 ? -3.25 19.391 2.873 1 95.69 276 PHE A C 1
ATOM 2239 O O . PHE A 1 276 ? -3.77 18.828 3.832 1 95.69 276 PHE A O 1
ATOM 2246 N N . ILE A 1 277 ? -3.379 20.734 2.703 1 96.75 277 ILE A N 1
ATOM 2247 C CA . ILE A 1 277 ? -4.145 21.594 3.607 1 96.75 277 ILE A CA 1
ATOM 2248 C C . ILE A 1 277 ? -5.637 21.422 3.334 1 96.75 277 ILE A C 1
ATOM 2250 O O . ILE A 1 277 ? -6.066 21.422 2.178 1 96.75 277 ILE A O 1
ATOM 2254 N N . GLY A 1 278 ? -6.367 21.312 4.359 1 98.25 278 GLY A N 1
ATOM 2255 C CA . GLY A 1 278 ? -7.816 21.359 4.238 1 98.25 278 GLY A CA 1
ATOM 2256 C C . GLY A 1 278 ? -8.414 20.094 3.652 1 98.25 278 GLY A C 1
ATOM 2257 O O . GLY A 1 278 ? -9.422 20.141 2.951 1 98.25 278 GLY A O 1
ATOM 2258 N N . LYS A 1 279 ? -7.723 18.984 3.777 1 98.62 279 LYS A N 1
ATOM 2259 C CA . LYS A 1 279 ? -8.242 17.703 3.336 1 98.62 279 LYS A CA 1
ATOM 2260 C C . LYS A 1 279 ? -9.016 17 4.453 1 98.62 279 LYS A C 1
ATOM 2262 O O . LYS A 1 279 ? -8.438 16.656 5.484 1 98.62 279 LYS A O 1
ATOM 2267 N N . LEU A 1 280 ? -10.297 16.844 4.238 1 98.62 280 LEU A N 1
ATOM 2268 C CA . LEU A 1 280 ? -11.18 16.266 5.242 1 98.62 280 LEU A CA 1
ATOM 2269 C C . LEU A 1 280 ? -11.453 14.797 4.938 1 98.62 280 LEU A C 1
ATOM 2271 O O . LEU A 1 280 ? -11.711 14.438 3.787 1 98.62 280 LEU A O 1
ATOM 2275 N N . PHE A 1 281 ? -11.359 13.969 5.953 1 97.94 281 PHE A N 1
ATOM 2276 C CA . PHE A 1 281 ? -11.594 12.539 5.863 1 97.94 281 PHE A CA 1
ATOM 2277 C C . PHE A 1 281 ? -12.562 12.078 6.945 1 97.94 281 PHE A C 1
ATOM 2279 O O . PHE A 1 281 ? -12.711 12.734 7.977 1 97.94 281 PHE A O 1
ATOM 2286 N N . LYS A 1 282 ? -13.328 11.031 6.699 1 91.81 282 LYS A N 1
ATOM 2287 C CA . LYS A 1 282 ? -13.992 10.32 7.789 1 91.81 282 LYS A CA 1
ATOM 2288 C C . LYS A 1 282 ? -12.969 9.625 8.688 1 91.81 282 LYS A C 1
ATOM 2290 O O . LYS A 1 282 ? -12.07 8.945 8.203 1 91.81 282 LYS A O 1
ATOM 2295 N N . CYS A 1 283 ? -13.07 9.719 9.922 1 89.75 283 CYS A N 1
ATOM 2296 C CA . CYS A 1 283 ? -12.102 9.141 10.844 1 89.75 283 CYS A CA 1
ATOM 2297 C C . CYS A 1 283 ? -12.008 7.629 10.656 1 89.75 283 CYS A C 1
ATOM 2299 O O . CYS A 1 283 ? -10.922 7.051 10.75 1 89.75 283 CYS A O 1
ATOM 2301 N N . VAL A 1 284 ? -13.086 6.977 10.328 1 86.06 284 VAL A N 1
ATOM 2302 C CA . VAL A 1 284 ? -13.133 5.523 10.18 1 86.06 284 VAL A CA 1
ATOM 2303 C C . VAL A 1 284 ? -12.258 5.098 9 1 86.06 284 VAL A C 1
ATOM 2305 O O . VAL A 1 284 ? -11.852 3.938 8.914 1 86.06 284 VAL A O 1
ATOM 2308 N N . GLU A 1 285 ? -11.93 6 8.078 1 91.5 285 GLU A N 1
ATOM 2309 C CA . GLU A 1 285 ? -11.164 5.668 6.879 1 91.5 285 GLU A CA 1
ATOM 2310 C C . GLU A 1 285 ? -9.703 6.086 7.023 1 91.5 285 GLU A C 1
ATOM 2312 O O . GLU A 1 285 ? -8.891 5.832 6.133 1 91.5 285 GLU A O 1
ATOM 2317 N N . LEU A 1 286 ? -9.32 6.676 8.141 1 94.06 286 LEU A N 1
ATOM 2318 C CA . LEU A 1 286 ? -7.965 7.164 8.344 1 94.06 286 LEU A CA 1
ATOM 2319 C C . LEU A 1 286 ? -6.957 6.02 8.281 1 94.06 286 LEU A C 1
ATOM 2321 O O . LEU A 1 286 ? -5.816 6.215 7.859 1 94.06 286 LEU A O 1
ATOM 2325 N N . PRO A 1 287 ? -7.359 4.773 8.641 1 91.06 287 PRO A N 1
ATOM 2326 C CA . PRO A 1 287 ? -6.398 3.674 8.547 1 91.06 287 PRO A CA 1
ATOM 2327 C C . PRO A 1 287 ? -5.836 3.502 7.137 1 91.06 287 PRO A C 1
ATOM 2329 O O . PRO A 1 287 ? -4.68 3.107 6.973 1 91.06 287 PRO A O 1
ATOM 2332 N N . TRP A 1 288 ? -6.602 3.818 6.078 1 94.38 288 TRP A N 1
ATOM 2333 C CA . TRP A 1 288 ? -6.129 3.742 4.699 1 94.38 288 TRP A CA 1
ATOM 2334 C C . TRP A 1 288 ? -4.945 4.676 4.473 1 94.38 288 TRP A C 1
ATOM 2336 O O . TRP A 1 288 ? -3.947 4.289 3.865 1 94.38 288 TRP A O 1
ATOM 2346 N N . LEU A 1 289 ? -5.094 5.852 5.012 1 97.62 289 LEU A N 1
ATOM 2347 C CA . LEU A 1 289 ? -4.047 6.852 4.848 1 97.62 289 LEU A CA 1
ATOM 2348 C C . LEU A 1 289 ? -2.828 6.508 5.699 1 97.62 289 LEU A C 1
ATOM 2350 O O . LEU A 1 289 ? -1.697 6.531 5.207 1 97.62 289 LEU A O 1
ATOM 2354 N N . ILE A 1 290 ? -3.09 6.188 6.977 1 96.25 290 ILE A N 1
ATOM 2355 C CA . ILE A 1 290 ? -2.01 5.879 7.91 1 96.25 290 ILE A CA 1
ATOM 2356 C C . ILE A 1 290 ? -1.157 4.742 7.352 1 96.25 290 ILE A C 1
ATOM 2358 O O . ILE A 1 290 ? 0.068 4.855 7.273 1 96.25 290 ILE A O 1
ATOM 2362 N N . GLN A 1 291 ? -1.813 3.699 6.898 1 94.69 291 GLN A N 1
ATOM 2363 C CA . GLN A 1 291 ? -1.115 2.545 6.344 1 94.69 291 GLN A CA 1
ATOM 2364 C C . GLN A 1 291 ? -0.298 2.934 5.113 1 94.69 291 GLN A C 1
ATOM 2366 O O . GLN A 1 291 ? 0.87 2.559 4.996 1 94.69 291 GLN A O 1
ATOM 2371 N N . PHE A 1 292 ? -0.887 3.623 4.266 1 97.44 292 PHE A N 1
ATOM 2372 C CA . PHE A 1 292 ? -0.25 4 3.01 1 97.44 292 PHE A CA 1
ATOM 2373 C C . PHE A 1 292 ? 0.94 4.922 3.26 1 97.44 292 PHE A C 1
ATOM 2375 O O . PHE A 1 292 ? 2.002 4.746 2.66 1 97.44 292 PHE A O 1
ATOM 2382 N N . PHE A 1 293 ? 0.771 5.91 4.168 1 98.25 293 PHE A N 1
ATOM 2383 C CA . PHE A 1 293 ? 1.837 6.852 4.492 1 98.25 293 PHE A CA 1
ATOM 2384 C C . PHE A 1 293 ? 3.031 6.129 5.102 1 98.25 293 PHE A C 1
ATOM 2386 O O . PHE A 1 293 ? 4.18 6.43 4.777 1 98.25 293 PHE A O 1
ATOM 2393 N N . LEU A 1 294 ? 2.742 5.191 5.953 1 96.62 294 LEU A N 1
ATOM 2394 C CA . LEU A 1 294 ? 3.816 4.465 6.621 1 96.62 294 LEU A CA 1
ATOM 2395 C C . LEU A 1 294 ? 4.535 3.535 5.648 1 96.62 294 LEU A C 1
ATOM 2397 O O . LEU A 1 294 ? 5.766 3.498 5.613 1 96.62 294 LEU A O 1
ATOM 2401 N N . MET A 1 295 ? 3.783 2.883 4.789 1 96.19 295 MET A N 1
ATOM 2402 C CA . MET A 1 295 ? 4.352 1.931 3.84 1 96.19 295 MET A CA 1
ATOM 2403 C C . MET A 1 295 ? 5.27 2.633 2.846 1 96.19 295 MET A C 1
ATOM 2405 O O . MET A 1 295 ? 6.344 2.129 2.523 1 96.19 295 MET A O 1
ATOM 2409 N N . PHE A 1 296 ? 4.859 3.807 2.424 1 97.94 296 PHE A N 1
ATOM 2410 C CA . PHE A 1 296 ? 5.566 4.469 1.333 1 97.94 296 PHE A CA 1
ATOM 2411 C C . PHE A 1 296 ? 6.234 5.746 1.816 1 97.94 296 PHE A C 1
ATOM 2413 O O . PHE A 1 296 ? 6.48 6.66 1.027 1 97.94 296 PHE A O 1
ATOM 2420 N N . HIS A 1 297 ? 6.566 5.812 3.131 1 97.75 297 HIS A N 1
ATOM 2421 C CA . HIS A 1 297 ? 7.027 7.059 3.738 1 97.75 297 HIS A CA 1
ATOM 2422 C C . HIS A 1 297 ? 8.305 7.559 3.07 1 97.75 297 HIS A C 1
ATOM 2424 O O . HIS A 1 297 ? 8.516 8.773 2.965 1 97.75 297 HIS A O 1
ATOM 2430 N N . ASN A 1 298 ? 9.188 6.645 2.627 1 97.5 298 ASN A N 1
ATOM 2431 C CA . ASN A 1 298 ? 10.484 7.016 2.061 1 97.5 298 ASN A CA 1
ATOM 2432 C C . ASN A 1 298 ? 10.398 7.215 0.549 1 97.5 298 ASN A C 1
ATOM 2434 O O . ASN A 1 298 ? 11.383 7.578 -0.091 1 97.5 298 ASN A O 1
ATOM 2438 N N . ASP A 1 299 ? 9.242 6.949 -0.024 1 96.88 299 ASP A N 1
ATOM 2439 C CA . ASP A 1 299 ? 9.141 6.879 -1.479 1 96.88 299 ASP A CA 1
ATOM 2440 C C . ASP A 1 299 ? 8.617 8.188 -2.059 1 96.88 299 ASP A C 1
ATOM 2442 O O . ASP A 1 299 ? 9.102 8.664 -3.086 1 96.88 299 ASP A O 1
ATOM 2446 N N . LYS A 1 300 ? 7.539 8.742 -1.381 1 96.75 300 LYS A N 1
ATOM 2447 C CA . LYS A 1 300 ? 6.836 9.891 -1.951 1 96.75 300 LYS A CA 1
ATOM 2448 C C . LYS A 1 300 ? 6.457 10.898 -0.871 1 96.75 300 LYS A C 1
ATOM 2450 O O . LYS A 1 300 ? 6.363 10.547 0.307 1 96.75 300 LYS A O 1
ATOM 2455 N N . PRO A 1 301 ? 6.289 12.203 -1.346 1 96.62 301 PRO A N 1
ATOM 2456 C CA . PRO A 1 301 ? 5.68 13.141 -0.402 1 96.62 301 PRO A CA 1
ATOM 2457 C C . PRO A 1 301 ? 4.207 12.828 -0.134 1 96.62 301 PRO A C 1
ATOM 2459 O O . PRO A 1 301 ? 3.557 12.156 -0.938 1 96.62 301 PRO A O 1
ATOM 2462 N N . VAL A 1 302 ? 3.709 13.336 0.931 1 97.31 302 VAL A N 1
ATOM 2463 C CA . VAL A 1 302 ? 2.414 12.945 1.487 1 97.31 302 VAL A CA 1
ATOM 2464 C C . VAL A 1 302 ? 1.302 13.312 0.507 1 97.31 302 VAL A C 1
ATOM 2466 O O . VAL A 1 302 ? 0.322 12.578 0.368 1 97.31 302 VAL A O 1
ATOM 2469 N N . ASP A 1 303 ? 1.395 14.438 -0.175 1 95.62 303 ASP A N 1
ATOM 2470 C CA . ASP A 1 303 ? 0.363 14.844 -1.126 1 95.62 303 ASP A CA 1
ATOM 2471 C C . ASP A 1 303 ? 0.307 13.883 -2.314 1 95.62 303 ASP A C 1
ATOM 2473 O O . ASP A 1 303 ? -0.774 13.57 -2.814 1 95.62 303 ASP A O 1
ATOM 2477 N N . TRP A 1 304 ? 1.482 13.453 -2.793 1 97.25 304 TRP A N 1
ATOM 2478 C CA . TRP A 1 304 ? 1.532 12.477 -3.875 1 97.25 304 TRP A CA 1
ATOM 2479 C C . TRP A 1 304 ? 0.956 11.133 -3.428 1 97.25 304 TRP A C 1
ATOM 2481 O O . TRP A 1 304 ? 0.289 10.445 -4.207 1 97.25 304 TRP A O 1
ATOM 2491 N N . LEU A 1 305 ? 1.289 10.719 -2.201 1 98.19 305 LEU A N 1
ATOM 2492 C CA . LEU A 1 305 ? 0.787 9.445 -1.697 1 98.19 305 LEU A CA 1
ATOM 2493 C C . LEU A 1 305 ? -0.738 9.43 -1.681 1 98.19 305 LEU A C 1
ATOM 2495 O O . LEU A 1 305 ? -1.356 8.406 -1.974 1 98.19 305 LEU A O 1
ATOM 2499 N N . LEU A 1 306 ? -1.338 10.57 -1.298 1 98.06 306 LEU A N 1
ATOM 2500 C CA . LEU A 1 306 ? -2.793 10.648 -1.352 1 98.06 306 LEU A CA 1
ATOM 2501 C C . LEU A 1 306 ? -3.299 10.414 -2.771 1 98.06 306 LEU A C 1
ATOM 2503 O O . LEU A 1 306 ? -4.266 9.68 -2.977 1 98.06 306 LEU A O 1
ATOM 2507 N N . ASP A 1 307 ? -2.686 11.031 -3.701 1 97.12 307 ASP A N 1
ATOM 2508 C CA . ASP A 1 307 ? -3.064 10.852 -5.102 1 97.12 307 ASP A CA 1
ATOM 2509 C C . ASP A 1 307 ? -2.896 9.398 -5.539 1 97.12 307 ASP A C 1
ATOM 2511 O O . ASP A 1 307 ? -3.773 8.836 -6.195 1 97.12 307 ASP A O 1
ATOM 2515 N N . HIS A 1 308 ? -1.79 8.812 -5.199 1 97.38 308 HIS A N 1
ATOM 2516 C CA . HIS A 1 308 ? -1.536 7.418 -5.551 1 97.38 308 HIS A CA 1
ATOM 2517 C C . HIS A 1 308 ? -2.566 6.492 -4.914 1 97.38 308 HIS A C 1
ATOM 2519 O O . HIS A 1 308 ? -2.969 5.496 -5.52 1 97.38 308 HIS A O 1
ATOM 2525 N N . LEU A 1 309 ? -2.883 6.734 -3.672 1 97.88 309 LEU A N 1
ATOM 2526 C CA . LEU A 1 309 ? -3.895 5.93 -2.998 1 97.88 309 LEU A CA 1
ATOM 2527 C C . LEU A 1 309 ? -5.215 5.961 -3.76 1 97.88 309 LEU A C 1
ATOM 2529 O O . LEU A 1 309 ? -5.801 4.914 -4.043 1 97.88 309 LEU A O 1
ATOM 2533 N N . ILE A 1 310 ? -5.648 7.152 -4.141 1 97.44 310 ILE A N 1
ATOM 2534 C CA . ILE A 1 310 ? -6.91 7.324 -4.848 1 97.44 310 ILE A CA 1
ATOM 2535 C C . ILE A 1 310 ? -6.812 6.703 -6.238 1 97.44 310 ILE A C 1
ATOM 2537 O O . ILE A 1 310 ? -7.75 6.039 -6.695 1 97.44 310 ILE A O 1
ATOM 2541 N N . SER A 1 311 ? -5.688 6.891 -6.918 1 96.62 311 SER A N 1
ATOM 2542 C CA . SER A 1 311 ? -5.473 6.297 -8.234 1 96.62 311 SER A CA 1
ATOM 2543 C C . SER A 1 311 ? -5.57 4.773 -8.172 1 96.62 311 SER A C 1
ATOM 2545 O O . SER A 1 311 ? -6.141 4.148 -9.07 1 96.62 311 SER A O 1
ATOM 2547 N N . THR A 1 312 ? -4.969 4.188 -7.207 1 96.81 312 THR A N 1
ATOM 2548 C CA . THR A 1 312 ? -5 2.738 -7.047 1 96.81 312 THR A CA 1
ATOM 2549 C C . THR A 1 312 ? -6.43 2.244 -6.852 1 96.81 312 THR A C 1
ATOM 2551 O O . THR A 1 312 ? -6.785 1.159 -7.312 1 96.81 312 THR A O 1
ATOM 2554 N N . LYS A 1 313 ? -7.23 3.041 -6.238 1 95.56 313 LYS A N 1
ATOM 2555 C CA . LYS A 1 313 ? -8.602 2.639 -5.949 1 95.56 313 LYS A CA 1
ATOM 2556 C C . LYS A 1 313 ? -9.469 2.693 -7.203 1 95.56 313 LYS A C 1
ATOM 2558 O O . LYS A 1 313 ? -10.383 1.88 -7.371 1 95.56 313 LYS A O 1
ATOM 2563 N N . VAL A 1 314 ? -9.164 3.658 -8.164 1 95.75 314 VAL A N 1
ATOM 2564 C CA . VAL A 1 314 ? -10.266 3.896 -9.094 1 95.75 314 VAL A CA 1
ATOM 2565 C C . VAL A 1 314 ? -9.734 3.908 -10.523 1 95.75 314 VAL A C 1
ATOM 2567 O O . VAL A 1 314 ? -10.508 3.771 -11.477 1 95.75 314 VAL A O 1
ATOM 2570 N N . CYS A 1 315 ? -8.422 4.16 -10.719 1 95.31 315 CYS A N 1
ATOM 2571 C CA . CYS A 1 315 ? -7.957 4.359 -12.086 1 95.31 315 CYS A CA 1
ATOM 2572 C C . CYS A 1 315 ? -7.734 3.027 -12.789 1 95.31 315 CYS A C 1
ATOM 2574 O O . CYS A 1 315 ? -7.121 2.119 -12.234 1 95.31 315 CYS A O 1
ATOM 2576 N N . SER A 1 316 ? -8.211 2.934 -13.961 1 93.19 316 SER A N 1
ATOM 2577 C CA . SER A 1 316 ? -8 1.762 -14.805 1 93.19 316 SER A CA 1
ATOM 2578 C C . SER A 1 316 ? -6.742 1.907 -15.656 1 93.19 316 SER A C 1
ATOM 2580 O O . SER A 1 316 ? -6.492 2.973 -16.219 1 93.19 316 SER A O 1
ATOM 2582 N N . LEU A 1 317 ? -6.02 0.855 -15.727 1 90.88 317 LEU A N 1
ATOM 2583 C CA . LEU A 1 317 ? -4.785 0.92 -16.5 1 90.88 317 LEU A CA 1
ATOM 2584 C C . LEU A 1 317 ? -5.066 0.816 -17.984 1 90.88 317 LEU A C 1
ATOM 2586 O O . LEU A 1 317 ? -4.207 1.143 -18.812 1 90.88 317 LEU A O 1
ATOM 2590 N N . ASP A 1 318 ? -6.25 0.408 -18.359 1 90.62 318 ASP A N 1
ATOM 2591 C CA . ASP A 1 318 ? -6.594 0.223 -19.766 1 90.62 318 ASP A CA 1
ATOM 2592 C C . ASP A 1 318 ? -7.27 1.469 -20.328 1 90.62 318 ASP A C 1
ATOM 2594 O O . ASP A 1 318 ? -7.602 1.516 -21.516 1 90.62 318 ASP A O 1
ATOM 2598 N N . LYS A 1 319 ? -7.586 2.439 -19.562 1 91.25 319 LYS A N 1
ATOM 2599 C CA . LYS A 1 319 ? -8.242 3.668 -20 1 91.25 319 LYS A CA 1
ATOM 2600 C C . LYS A 1 319 ? -7.27 4.844 -19.984 1 91.25 319 LYS A C 1
ATOM 2602 O O . LYS A 1 319 ? -6.168 4.742 -19.453 1 91.25 319 LYS A O 1
ATOM 2607 N N . ASP A 1 320 ? -7.652 5.938 -20.547 1 89.44 320 ASP A N 1
ATOM 2608 C CA . ASP A 1 320 ? -6.766 7.09 -20.688 1 89.44 320 ASP A CA 1
ATOM 2609 C C . ASP A 1 320 ? -6.789 7.949 -19.422 1 89.44 320 ASP A C 1
ATOM 2611 O O . ASP A 1 320 ? -7.516 7.648 -18.469 1 89.44 320 ASP A O 1
ATOM 2615 N N . SER A 1 321 ? -5.953 8.953 -19.438 1 89.88 321 SER A N 1
ATOM 2616 C CA . SER A 1 321 ? -5.777 9.82 -18.281 1 89.88 321 SER A CA 1
ATOM 2617 C C . SER A 1 321 ? -7.043 10.617 -18 1 89.88 321 SER A C 1
ATOM 2619 O O . SER A 1 321 ? -7.316 10.953 -16.844 1 89.88 321 SER A O 1
ATOM 2621 N N . LYS A 1 322 ? -7.781 10.953 -19 1 92.44 322 LYS A N 1
ATOM 2622 C CA . LYS A 1 322 ? -9.031 11.68 -18.797 1 92.44 322 LYS A CA 1
ATOM 2623 C C . LYS A 1 322 ? -10.023 10.859 -17.969 1 92.44 322 LYS A C 1
ATOM 2625 O O . LYS A 1 322 ? -10.68 11.391 -17.078 1 92.44 322 LYS A O 1
ATOM 2630 N N . HIS A 1 323 ? -10.109 9.641 -18.344 1 93.81 323 HIS A N 1
ATOM 2631 C CA . HIS A 1 323 ? -10.984 8.75 -17.594 1 93.81 323 HIS A CA 1
ATOM 2632 C C . HIS A 1 323 ? -10.555 8.656 -16.125 1 93.81 323 HIS A C 1
ATOM 2634 O O . HIS A 1 323 ? -11.398 8.641 -15.227 1 93.81 323 HIS A O 1
ATOM 2640 N N . CYS A 1 324 ? -9.297 8.555 -15.945 1 94.56 324 CYS A N 1
ATOM 2641 C CA . CYS A 1 324 ? -8.773 8.5 -14.586 1 94.56 324 CYS A CA 1
ATOM 2642 C C . CYS A 1 324 ? -9.117 9.766 -13.812 1 94.56 324 CYS A C 1
ATOM 2644 O O . CYS A 1 324 ? -9.508 9.695 -12.641 1 94.56 324 CYS A O 1
ATOM 2646 N N . LYS A 1 325 ? -8.977 10.906 -14.414 1 94.94 325 LYS A N 1
ATOM 2647 C CA . LYS A 1 325 ? -9.297 12.18 -13.766 1 94.94 325 LYS A CA 1
ATOM 2648 C C . LYS A 1 325 ? -10.758 12.227 -13.328 1 94.94 325 LYS A C 1
ATOM 2650 O O . LYS A 1 325 ? -11.062 12.68 -12.227 1 94.94 325 LYS A O 1
ATOM 2655 N N . MET A 1 326 ? -11.609 11.773 -14.156 1 95.06 326 MET A N 1
ATOM 2656 C CA . MET A 1 326 ? -13.031 11.75 -13.852 1 95.06 326 MET A CA 1
ATOM 2657 C C . MET A 1 326 ? -13.328 10.773 -12.711 1 95.06 326 MET A C 1
ATOM 2659 O O . MET A 1 326 ? -14.125 11.078 -11.82 1 95.06 326 MET A O 1
ATOM 2663 N N . ALA A 1 327 ? -12.695 9.617 -12.789 1 95.25 327 ALA A N 1
ATOM 2664 C CA . ALA A 1 327 ? -12.883 8.633 -11.734 1 95.25 327 ALA A CA 1
ATOM 2665 C C . ALA A 1 327 ? -12.383 9.156 -10.391 1 95.25 327 ALA A C 1
ATOM 2667 O O . ALA A 1 327 ? -13.031 8.977 -9.359 1 95.25 327 ALA A O 1
ATOM 2668 N N . LYS A 1 328 ? -11.273 9.82 -10.375 1 96.38 328 LYS A N 1
ATOM 2669 C CA . LYS A 1 328 ? -10.711 10.398 -9.156 1 96.38 328 LYS A CA 1
ATOM 2670 C C . LYS A 1 328 ? -11.641 11.469 -8.586 1 96.38 328 LYS A C 1
ATOM 2672 O O . LYS A 1 328 ? -11.75 11.617 -7.367 1 96.38 328 LYS A O 1
ATOM 2677 N N . ALA A 1 329 ? -12.273 12.219 -9.445 1 95.56 329 ALA A N 1
ATOM 2678 C CA . ALA A 1 329 ? -13.133 13.328 -9.031 1 95.56 329 ALA A CA 1
ATOM 2679 C C . ALA A 1 329 ? -14.336 12.828 -8.242 1 95.56 329 ALA A C 1
ATOM 2681 O O . ALA A 1 329 ? -14.945 13.578 -7.473 1 95.56 329 ALA A O 1
ATOM 2682 N N . GLU A 1 330 ? -14.656 11.586 -8.383 1 93.81 330 GLU A N 1
ATOM 2683 C CA . GLU A 1 330 ? -15.766 11.008 -7.629 1 93.81 330 GLU A CA 1
ATOM 2684 C C . GLU A 1 330 ? -15.375 10.766 -6.172 1 93.81 330 GLU A C 1
ATOM 2686 O O . GLU A 1 330 ? -16.234 10.836 -5.281 1 93.81 330 GLU A O 1
ATOM 2691 N N . LEU A 1 331 ? -14.109 10.461 -5.945 1 96.25 331 LEU A N 1
ATOM 2692 C CA . LEU A 1 331 ? -13.633 10.188 -4.594 1 96.25 331 LEU A CA 1
ATOM 2693 C C . LEU A 1 331 ? -13.047 11.445 -3.961 1 96.25 331 LEU A C 1
ATOM 2695 O O . LEU A 1 331 ? -12.961 11.547 -2.734 1 96.25 331 LEU A O 1
ATOM 2699 N N . TRP A 1 332 ? -12.586 12.352 -4.742 1 97.56 332 TRP A N 1
ATOM 2700 C CA . TRP A 1 332 ? -11.945 13.594 -4.336 1 97.56 332 TRP A CA 1
ATOM 2701 C C . TRP A 1 332 ? -12.805 14.797 -4.719 1 97.56 332 TRP A C 1
ATOM 2703 O O . TRP A 1 332 ? -12.617 15.383 -5.789 1 97.56 332 TRP A O 1
ATOM 2713 N N . ILE A 1 333 ? -13.641 15.227 -3.797 1 97.06 333 ILE A N 1
ATOM 2714 C CA . ILE A 1 333 ? -14.609 16.281 -4.105 1 97.06 333 ILE A CA 1
ATOM 2715 C C . ILE A 1 333 ? -14.078 17.625 -3.627 1 97.06 333 ILE A C 1
ATOM 2717 O O . ILE A 1 333 ? -13.695 17.766 -2.463 1 97.06 333 ILE A O 1
ATOM 2721 N N . HIS A 1 334 ? -14.07 18.578 -4.445 1 96.06 334 HIS A N 1
ATOM 2722 C CA . HIS A 1 334 ? -13.586 19.922 -4.141 1 96.06 334 HIS A CA 1
ATOM 2723 C C . HIS A 1 334 ? -14.734 20.828 -3.734 1 96.06 334 HIS A C 1
ATOM 2725 O O . HIS A 1 334 ? -15.805 20.812 -4.359 1 96.06 334 HIS A O 1
ATOM 2731 N N . TYR A 1 335 ? -14.523 21.5 -2.689 1 96.31 335 TYR A N 1
ATOM 2732 C CA . TYR A 1 335 ? -15.461 22.531 -2.252 1 96.31 335 TYR A CA 1
ATOM 2733 C C . TYR A 1 335 ? -14.992 23.922 -2.693 1 96.31 335 TYR A C 1
ATOM 2735 O O . TYR A 1 335 ? -13.797 24.219 -2.652 1 96.31 335 TYR A O 1
ATOM 2743 N N . LYS A 1 336 ? -15.883 24.766 -3.146 1 92.31 336 LYS A N 1
ATOM 2744 C CA . LYS A 1 336 ? -15.633 26.156 -3.51 1 92.31 336 LYS A CA 1
ATOM 2745 C C . LYS A 1 336 ? -16.625 27.078 -2.824 1 92.31 336 LYS A C 1
ATOM 2747 O O . LYS A 1 336 ? -17.828 26.781 -2.754 1 92.31 336 LYS A O 1
ATOM 2752 N N . PRO A 1 337 ? -16.125 28.203 -2.283 1 93.69 337 PRO A N 1
ATOM 2753 C CA . PRO A 1 337 ? -14.742 28.688 -2.244 1 93.69 337 PRO A CA 1
ATOM 2754 C C . PRO A 1 337 ? -13.906 28 -1.172 1 93.69 337 PRO A C 1
ATOM 2756 O O . PRO A 1 337 ? -14.445 27.391 -0.249 1 93.69 337 PRO A O 1
ATOM 2759 N N . SER A 1 338 ? -12.594 28.125 -1.28 1 95.69 338 SER A N 1
ATOM 2760 C CA . SER A 1 338 ? -11.688 27.531 -0.298 1 95.69 338 SER A CA 1
ATOM 2761 C C . SER A 1 338 ? -11.922 28.125 1.09 1 95.69 338 SER A C 1
ATOM 2763 O O . SER A 1 338 ? -12.18 29.328 1.228 1 95.69 338 SER A O 1
ATOM 2765 N N . LEU A 1 339 ? -11.812 27.281 2.033 1 97 339 LEU A N 1
ATOM 2766 C CA . LEU A 1 339 ? -12.078 27.719 3.398 1 97 339 LEU A CA 1
ATOM 2767 C C . LEU A 1 339 ? -10.781 28.031 4.133 1 97 339 LEU A C 1
ATOM 2769 O O . LEU A 1 339 ? -10.797 28.641 5.203 1 97 339 LEU A O 1
ATOM 2773 N N . PHE A 1 340 ? -9.648 27.656 3.582 1 96.56 340 PHE A N 1
ATOM 2774 C CA . PHE A 1 340 ? -8.359 27.875 4.219 1 96.56 340 PHE A CA 1
ATOM 2775 C C . PHE A 1 340 ? -7.379 28.531 3.252 1 96.56 340 PHE A C 1
ATOM 2777 O O . PHE A 1 340 ? -7.5 28.375 2.035 1 96.56 340 PHE A O 1
ATOM 2784 N N . GLN A 1 341 ? -6.43 29.266 3.83 1 91.94 341 GLN A N 1
ATOM 2785 C CA . GLN A 1 341 ? -5.383 29.922 3.057 1 91.94 341 GLN A CA 1
ATOM 2786 C C . GLN A 1 341 ? -4.02 29.75 3.713 1 91.94 341 GLN A C 1
ATOM 2788 O O . GLN A 1 341 ? -3.891 29.859 4.934 1 91.94 341 GLN A O 1
ATOM 2793 N N . HIS A 1 342 ? -3.086 29.391 2.932 1 90.56 342 HIS A N 1
ATOM 2794 C CA . HIS A 1 342 ? -1.711 29.312 3.414 1 90.56 342 HIS A CA 1
ATOM 2795 C C . HIS A 1 342 ? -1.099 30.703 3.576 1 90.56 342 HIS A C 1
ATOM 2797 O O . HIS A 1 342 ? -1.21 31.547 2.68 1 90.56 342 HIS A O 1
ATOM 2803 N N . ILE A 1 343 ? -0.413 30.938 4.645 1 85.44 343 ILE A N 1
ATOM 2804 C CA . ILE A 1 343 ? 0.119 32.281 4.883 1 85.44 343 ILE A CA 1
ATOM 2805 C C . ILE A 1 343 ? 1.631 32.219 5.086 1 85.44 343 ILE A C 1
ATOM 2807 O O . ILE A 1 343 ? 2.32 33.219 5.051 1 85.44 343 ILE A O 1
ATOM 2811 N N . GLY A 1 344 ? 2.143 31.031 5.297 1 80.5 344 GLY A N 1
ATOM 2812 C CA . GLY A 1 344 ? 3.572 30.891 5.531 1 80.5 344 GLY A CA 1
ATOM 2813 C C . GLY A 1 344 ? 4.41 31.219 4.309 1 80.5 344 GLY A C 1
ATOM 2814 O O . GLY A 1 344 ? 4.141 30.719 3.215 1 80.5 344 GLY A O 1
ATOM 2815 N N . THR A 1 345 ? 5.398 32.062 4.516 1 77.81 345 THR A N 1
ATOM 2816 C CA . THR A 1 345 ? 6.293 32.406 3.416 1 77.81 345 THR A CA 1
ATOM 2817 C C . THR A 1 345 ? 7.566 31.562 3.48 1 77.81 345 THR A C 1
ATOM 2819 O O . THR A 1 345 ? 8.18 31.266 2.451 1 77.81 345 THR A O 1
ATOM 2822 N N . HIS A 1 346 ? 7.938 31.234 4.695 1 76.62 346 HIS A N 1
ATOM 2823 C CA . HIS A 1 346 ? 9.125 30.391 4.859 1 76.62 346 HIS A CA 1
ATOM 2824 C C . HIS A 1 346 ? 8.75 28.969 5.215 1 76.62 346 HIS A C 1
ATOM 2826 O O . HIS A 1 346 ? 8.086 28.719 6.227 1 76.62 346 HIS A O 1
ATOM 2832 N N . SER A 1 347 ? 9.227 28.078 4.371 1 76.31 347 SER A N 1
ATOM 2833 C CA . SER A 1 347 ? 8.953 26.656 4.605 1 76.31 347 SER A CA 1
ATOM 2834 C C . SER A 1 347 ? 9.766 26.125 5.773 1 76.31 347 SER A C 1
ATOM 2836 O O . SER A 1 347 ? 10.742 26.75 6.199 1 76.31 347 SER A O 1
ATOM 2838 N N . SER A 1 348 ? 9.289 25.047 6.297 1 79.88 348 SER A N 1
ATOM 2839 C CA . SER A 1 348 ? 10.055 24.359 7.34 1 79.88 348 SER A CA 1
ATOM 2840 C C . SER A 1 348 ? 11.281 23.672 6.766 1 79.88 348 SER A C 1
ATOM 2842 O O . SER A 1 348 ? 12.188 23.281 7.508 1 79.88 348 SER A O 1
ATOM 2844 N N . LEU A 1 349 ? 11.195 23.422 5.543 1 79.12 349 LEU A N 1
ATOM 2845 C CA . LEU A 1 349 ? 12.398 22.969 4.859 1 79.12 349 LEU A CA 1
ATOM 2846 C C . LEU A 1 349 ? 13.406 24.109 4.719 1 79.12 349 LEU A C 1
ATOM 2848 O O . LEU A 1 349 ? 13.086 25.156 4.152 1 79.12 349 LEU A O 1
ATOM 2852 N N . LYS A 1 350 ? 14.594 23.859 5.16 1 74.88 350 LYS A N 1
ATOM 2853 C CA . LYS A 1 350 ? 15.602 24.922 5.215 1 74.88 350 LYS A CA 1
ATOM 2854 C C . LYS A 1 350 ? 15.844 25.516 3.832 1 74.88 350 LYS A C 1
ATOM 2856 O O . LYS A 1 350 ? 16.078 24.781 2.867 1 74.88 350 LYS A O 1
ATOM 2861 N N . GLY A 1 351 ? 15.672 26.75 3.785 1 71.94 351 GLY A N 1
ATOM 2862 C CA . GLY A 1 351 ? 16.016 27.484 2.574 1 71.94 351 GLY A CA 1
ATOM 2863 C C . GLY A 1 351 ? 14.859 27.578 1.589 1 71.94 351 GLY A C 1
ATOM 2864 O O . GLY A 1 351 ? 14.938 28.297 0.598 1 71.94 351 GLY A O 1
ATOM 2865 N N . LYS A 1 352 ? 13.719 26.938 1.868 1 77.69 352 LYS A N 1
ATOM 2866 C CA . LYS A 1 352 ? 12.609 26.906 0.925 1 77.69 352 LYS A CA 1
ATOM 2867 C C . LYS A 1 352 ? 11.609 28.016 1.229 1 77.69 352 LYS A C 1
ATOM 2869 O O . LYS A 1 352 ? 11.188 28.188 2.377 1 77.69 352 LYS A O 1
ATOM 2874 N N . VAL A 1 353 ? 11.297 28.812 0.218 1 75.25 353 VAL A N 1
ATOM 2875 C CA . VAL A 1 353 ? 10.297 29.875 0.311 1 75.25 353 VAL A CA 1
ATOM 2876 C C . VAL A 1 353 ? 9.078 29.5 -0.525 1 75.25 353 VAL A C 1
ATOM 2878 O O . VAL A 1 353 ? 9.211 29 -1.645 1 75.25 353 VAL A O 1
ATOM 2881 N N . GLN A 1 354 ? 7.957 29.531 0.107 1 75.5 354 GLN A N 1
ATOM 2882 C CA . GLN A 1 354 ? 6.715 29.234 -0.595 1 75.5 354 GLN A CA 1
ATOM 2883 C C . GLN A 1 354 ? 5.762 30.422 -0.561 1 75.5 354 GLN A C 1
ATOM 2885 O O . GLN A 1 354 ? 5.258 30.781 0.502 1 75.5 354 GLN A O 1
ATOM 2890 N N . LYS A 1 355 ? 5.43 30.906 -1.74 1 72.06 355 LYS A N 1
ATOM 2891 C CA . LYS A 1 355 ? 4.59 32.094 -1.829 1 72.06 355 LYS A CA 1
ATOM 2892 C C . LYS A 1 355 ? 3.213 31.75 -2.393 1 72.06 355 LYS A C 1
ATOM 2894 O O . LYS A 1 355 ? 2.355 32.625 -2.523 1 72.06 355 LYS A O 1
ATOM 2899 N N . LEU A 1 356 ? 2.994 30.5 -2.549 1 77.25 356 LEU A N 1
ATOM 2900 C CA . LEU A 1 356 ? 1.751 30.109 -3.197 1 77.25 356 LEU A CA 1
ATOM 2901 C C . LEU A 1 356 ? 0.556 30.359 -2.283 1 77.25 356 LEU A C 1
ATOM 2903 O O . LEU A 1 356 ? 0.632 30.109 -1.076 1 77.25 356 LEU A O 1
ATOM 2907 N N . LYS A 1 357 ? -0.475 30.984 -2.904 1 82.25 357 LYS A N 1
ATOM 2908 C CA . LYS A 1 357 ? -1.737 31.234 -2.213 1 82.25 357 LYS A CA 1
ATOM 2909 C C . LYS A 1 357 ? -2.91 30.625 -2.975 1 82.25 357 LYS A C 1
ATOM 2911 O O . LYS A 1 357 ? -2.861 30.484 -4.199 1 82.25 357 LYS A O 1
ATOM 2916 N N . ASP A 1 358 ? -3.867 30.234 -2.189 1 88.38 358 ASP A N 1
ATOM 2917 C CA . ASP A 1 358 ? -5.082 29.719 -2.818 1 88.38 358 A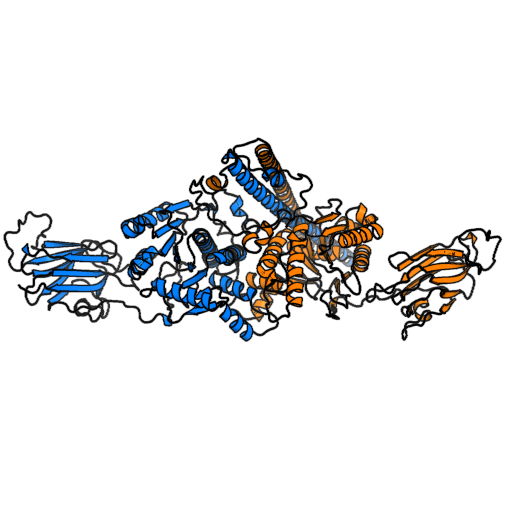SP A CA 1
ATOM 2918 C C . ASP A 1 358 ? -5.98 30.859 -3.289 1 88.38 358 ASP A C 1
ATOM 2920 O O . ASP A 1 358 ? -6.547 31.594 -2.471 1 88.38 358 ASP A O 1
ATOM 2924 N N . LYS A 1 359 ? -6.227 30.922 -4.543 1 83 359 LYS A N 1
ATOM 2925 C CA . LYS A 1 359 ? -6.992 32 -5.125 1 83 359 LYS A CA 1
ATOM 2926 C C . LYS A 1 359 ? -8.469 31.906 -4.762 1 83 359 LYS A C 1
ATOM 2928 O O . LYS A 1 359 ? -9.18 32.906 -4.723 1 83 359 LYS A O 1
ATOM 2933 N N . GLN A 1 360 ? -8.906 30.797 -4.434 1 86.25 360 GLN A N 1
ATOM 2934 C CA . GLN A 1 360 ? -10.32 30.562 -4.176 1 86.25 360 GLN A CA 1
ATOM 2935 C C . GLN A 1 360 ? -10.688 30.969 -2.752 1 86.25 360 GLN A C 1
ATOM 2937 O O . GLN A 1 360 ? -11.875 31.031 -2.406 1 86.25 360 GLN A O 1
ATOM 2942 N N . PHE A 1 361 ? -9.766 31.266 -1.971 1 89.75 361 PHE A N 1
ATOM 2943 C CA . PHE A 1 361 ? -10.016 31.688 -0.602 1 89.75 361 PHE A CA 1
ATOM 2944 C C . PHE A 1 361 ? -10.555 33.125 -0.575 1 89.75 361 PHE A C 1
ATOM 2946 O O . PHE A 1 361 ? -11.375 33.469 0.282 1 89.75 361 PHE A O 1
ATOM 2953 N N . GLY A 1 362 ? -10.125 33.938 -1.495 1 83.44 362 GLY A N 1
ATOM 2954 C CA . GLY A 1 362 ? -10.5 35.344 -1.524 1 83.44 362 GLY A CA 1
ATOM 2955 C C . GLY A 1 362 ? -9.461 36.25 -0.893 1 83.44 362 GLY A C 1
ATOM 2956 O O . GLY A 1 362 ? -8.305 35.844 -0.711 1 83.44 362 GLY A O 1
ATOM 2957 N N . LYS A 1 363 ? -9.867 37.438 -0.631 1 82.12 363 LYS A N 1
ATOM 2958 C CA . LYS A 1 363 ? -8.938 38.438 -0.124 1 82.12 363 LYS A CA 1
ATOM 2959 C C . LYS A 1 363 ? -8.703 38.25 1.375 1 82.12 363 LYS A C 1
ATOM 2961 O O . LYS A 1 363 ? -9.641 37.969 2.121 1 82.12 363 LYS A O 1
ATOM 2966 N N . ILE A 1 364 ? -7.488 38.344 1.713 1 83.38 364 ILE A N 1
ATOM 2967 C CA . ILE A 1 364 ? -7.117 38.25 3.121 1 83.38 364 ILE A CA 1
ATOM 2968 C C . ILE A 1 364 ? -7.203 39.656 3.758 1 83.38 364 ILE A C 1
ATOM 2970 O O . ILE A 1 364 ? -6.688 40.625 3.207 1 83.38 364 ILE A O 1
ATOM 2974 N N . THR A 1 365 ? -7.906 39.688 4.816 1 84.69 365 THR A N 1
ATOM 2975 C CA . THR A 1 365 ? -7.984 40.938 5.551 1 84.69 365 THR A CA 1
ATOM 2976 C C . THR A 1 365 ? -6.691 41.188 6.316 1 84.69 365 THR A C 1
ATOM 2978 O O . THR A 1 365 ? -6.332 40.438 7.219 1 84.69 365 THR A O 1
ATOM 2981 N N . LEU A 1 366 ? -6.078 42.25 5.961 1 89.38 366 LEU A N 1
ATOM 2982 C CA . LEU A 1 366 ? -4.785 42.531 6.57 1 89.38 366 LEU A CA 1
ATOM 2983 C C . LEU A 1 366 ? -4.922 43.594 7.66 1 89.38 366 LEU A C 1
ATOM 2985 O O . LEU A 1 366 ? -4.012 43.781 8.469 1 89.38 366 LEU A O 1
ATOM 2989 N N . TYR A 1 367 ? -5.996 44.281 7.688 1 92.44 367 TYR A N 1
ATOM 2990 C CA . TYR A 1 367 ? -6.238 45.312 8.703 1 92.44 367 TYR A CA 1
ATOM 2991 C C . TYR A 1 367 ? -7.73 45.562 8.883 1 92.44 367 TYR A C 1
ATOM 2993 O O . TYR A 1 367 ? -8.539 45.156 8.047 1 92.44 367 TYR A O 1
ATOM 3001 N N . TYR A 1 368 ? -8.094 46.094 10 1 92.69 368 TYR A N 1
ATOM 3002 C CA . TYR A 1 368 ? -9.477 46.438 10.312 1 92.69 368 TYR A CA 1
ATOM 3003 C C . TYR A 1 368 ? -9.641 47.938 10.445 1 92.69 368 TYR A C 1
ATOM 3005 O O . TYR A 1 368 ? -8.969 48.594 11.266 1 92.69 368 TYR A O 1
ATOM 3013 N N . ALA A 1 369 ? -10.602 48.469 9.703 1 93.38 369 ALA A N 1
ATOM 3014 C CA . ALA A 1 369 ? -10.82 49.906 9.688 1 93.38 369 ALA A CA 1
ATOM 3015 C C . ALA A 1 369 ? -11.898 50.312 10.695 1 93.38 369 ALA A C 1
ATOM 3017 O O . ALA A 1 369 ? -12.883 49.594 10.875 1 93.38 369 ALA A O 1
ATOM 3018 N N . HIS A 1 370 ? -11.664 51.406 11.383 1 94 370 HIS A N 1
ATOM 3019 C CA . HIS A 1 370 ? -12.641 52.031 12.289 1 94 370 HIS A CA 1
ATOM 3020 C C . HIS A 1 370 ? -12.695 53.531 12.109 1 94 370 HIS A C 1
ATOM 3022 O O . HIS A 1 370 ? -11.773 54.125 11.555 1 94 370 HIS A O 1
ATOM 3028 N N . GLU A 1 371 ? -13.883 54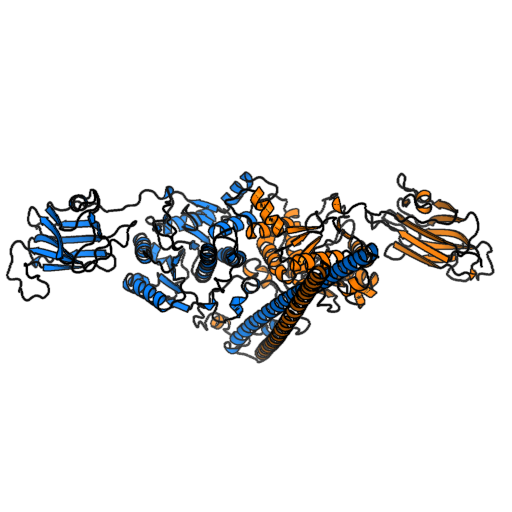.094 12.438 1 94.06 371 GLU A N 1
ATOM 3029 C CA . GLU A 1 371 ? -13.969 55.562 12.547 1 94.06 371 GLU A CA 1
ATOM 3030 C C . GLU A 1 371 ? -13.531 56.031 13.922 1 94.06 371 GLU A C 1
ATOM 3032 O O . GLU A 1 371 ? -14.289 55.969 14.891 1 94.06 371 GLU A O 1
ATOM 3037 N N . ASN A 1 372 ? -12.336 56.562 13.961 1 96.19 372 ASN A N 1
ATOM 3038 C CA . ASN A 1 372 ? -11.773 57.031 15.219 1 96.19 372 ASN A CA 1
ATOM 3039 C C . ASN A 1 372 ? -11.945 58.562 15.383 1 96.19 372 ASN A C 1
ATOM 3041 O O . ASN A 1 372 ? -12.102 59.281 14.398 1 96.19 372 ASN A O 1
ATOM 3045 N N . PRO A 1 373 ? -11.961 59.031 16.672 1 95.69 373 PRO A N 1
ATOM 3046 C CA . PRO A 1 373 ? -11.992 60.5 16.875 1 95.69 373 PRO A CA 1
ATOM 3047 C C . PRO A 1 373 ? -10.82 61.219 16.203 1 95.69 373 PRO A C 1
ATOM 3049 O O . PRO A 1 373 ? -9.719 60.656 16.141 1 95.69 373 PRO A O 1
ATOM 3052 N N . ASP A 1 374 ? -11.133 62.469 15.797 1 95.62 374 ASP A N 1
ATOM 3053 C CA . ASP A 1 374 ? -10.102 63.219 15.094 1 95.62 374 ASP A CA 1
ATOM 3054 C C . ASP A 1 374 ? -8.883 63.438 15.984 1 95.62 374 ASP A C 1
ATOM 3056 O O . ASP A 1 374 ? -9.008 63.875 17.125 1 95.62 374 ASP A O 1
ATOM 3060 N N . ALA A 1 375 ? -7.77 63.094 15.359 1 96.81 375 ALA A N 1
ATOM 3061 C CA . ALA A 1 375 ? -6.527 63.25 16.125 1 96.81 375 ALA A CA 1
ATOM 3062 C C . ALA A 1 375 ? -5.336 63.469 15.195 1 96.81 375 ALA A C 1
ATOM 3064 O O . ALA A 1 375 ? -5.359 63.031 14.031 1 96.81 375 ALA A O 1
ATOM 3065 N N . LEU A 1 376 ? -4.402 64.25 15.75 1 96.5 376 LEU A N 1
ATOM 3066 C CA . LEU A 1 376 ? -3.096 64.312 15.102 1 96.5 376 LEU A CA 1
ATOM 3067 C C . LEU A 1 376 ? -2.205 63.156 15.539 1 96.5 376 LEU A C 1
ATOM 3069 O O . LEU A 1 376 ? -1.972 62.969 16.734 1 96.5 376 LEU A O 1
ATOM 3073 N N . VAL A 1 377 ? -1.745 62.375 14.547 1 97.06 377 VAL A N 1
ATOM 3074 C CA . VAL A 1 377 ? -0.984 61.156 14.867 1 97.06 377 VAL A CA 1
ATOM 3075 C C . VAL A 1 377 ? 0.491 61.375 14.539 1 97.06 377 VAL A C 1
ATOM 3077 O O . VAL A 1 377 ? 0.824 61.938 13.484 1 97.06 377 VAL A O 1
ATOM 3080 N N . GLU A 1 378 ? 1.329 61.031 15.492 1 95.69 378 GLU A N 1
ATOM 3081 C CA . GLU A 1 378 ? 2.771 61.188 15.32 1 95.69 378 GLU A CA 1
ATOM 3082 C C . GLU A 1 378 ? 3.521 60 15.891 1 95.69 378 GLU A C 1
ATOM 3084 O O . GLU A 1 378 ? 3.074 59.375 16.859 1 95.69 378 GLU A O 1
ATOM 3089 N N . THR A 1 379 ? 4.621 59.594 15.242 1 96.75 379 THR A N 1
ATOM 3090 C CA . THR A 1 379 ? 5.473 58.531 15.758 1 96.75 379 THR A CA 1
ATOM 3091 C C . THR A 1 379 ? 6.922 58.75 15.328 1 96.75 379 THR A C 1
ATOM 3093 O O . THR A 1 379 ? 7.191 59.406 14.336 1 96.75 379 THR A O 1
ATOM 3096 N N . GLN A 1 380 ? 7.832 58.219 16.188 1 94 380 GLN A N 1
ATOM 3097 C CA . GLN A 1 380 ? 9.258 58.25 15.859 1 94 380 GLN A CA 1
ATOM 3098 C C . GLN A 1 380 ? 9.672 57.031 15.031 1 94 380 GLN A C 1
ATOM 3100 O O . GLN A 1 380 ? 10.758 57.031 14.453 1 94 380 GLN A O 1
ATOM 3105 N N . ILE A 1 381 ? 8.844 56.062 14.914 1 96.12 381 ILE A N 1
ATOM 3106 C CA . ILE A 1 381 ? 9.164 54.844 14.188 1 96.12 381 ILE A CA 1
ATOM 3107 C C . ILE A 1 381 ? 9.008 55.094 12.688 1 96.12 381 ILE A C 1
ATOM 3109 O O . ILE A 1 381 ? 7.953 55.531 12.227 1 96.12 381 ILE A O 1
ATOM 3113 N N . LYS A 1 382 ? 10.031 54.75 11.906 1 94.94 382 LYS A N 1
ATOM 3114 C CA . LYS A 1 382 ? 10 54.938 10.461 1 94.94 382 LYS A CA 1
ATOM 3115 C C . LYS A 1 382 ? 9.039 53.969 9.789 1 94.94 382 LYS A C 1
ATOM 3117 O O . LYS A 1 382 ? 9.172 52.75 9.953 1 94.94 382 LYS A O 1
ATOM 3122 N N . PRO A 1 383 ? 8.055 54.531 9.125 1 95.94 383 PRO A N 1
ATOM 3123 C CA . PRO A 1 383 ? 7.113 53.656 8.43 1 95.94 383 PRO A CA 1
ATOM 3124 C C . PRO A 1 383 ? 7.715 53.031 7.172 1 95.94 383 PRO A C 1
ATOM 3126 O O . PRO A 1 383 ? 8.523 53.656 6.488 1 95.94 383 PRO A O 1
ATOM 3129 N N . TYR A 1 384 ? 7.359 51.875 6.887 1 94.75 384 TYR A N 1
ATOM 3130 C CA . TYR A 1 384 ? 7.746 51.188 5.66 1 94.75 384 TYR A CA 1
ATOM 3131 C C . TYR A 1 384 ? 6.848 51.594 4.496 1 94.75 384 TYR A C 1
ATOM 3133 O O . TYR A 1 384 ? 5.641 51.344 4.523 1 94.75 384 TYR A O 1
ATOM 3141 N N . LYS A 1 385 ? 7.406 52.188 3.496 1 93.44 385 LYS A N 1
ATOM 3142 C CA . LYS A 1 385 ? 6.707 52.594 2.281 1 93.44 385 LYS A CA 1
ATOM 3143 C C . LYS A 1 385 ? 5.488 53.438 2.607 1 93.44 385 LYS A C 1
ATOM 3145 O O . LYS A 1 385 ? 5.605 54.469 3.297 1 93.44 385 LYS A O 1
ATOM 3150 N N . GLN A 1 386 ? 4.309 52.938 2.201 1 94.12 386 GLN A N 1
ATOM 3151 C CA . GLN A 1 386 ? 3.098 53.719 2.346 1 94.12 386 GLN A CA 1
ATOM 3152 C C . GLN A 1 386 ? 2.311 53.312 3.588 1 94.12 386 GLN A C 1
ATOM 3154 O O . GLN A 1 386 ? 1.207 53.812 3.82 1 94.12 386 GLN A O 1
ATOM 3159 N N . TYR A 1 387 ? 2.916 52.5 4.375 1 96.31 387 TYR A N 1
ATOM 3160 C CA . TYR A 1 387 ? 2.193 52 5.543 1 96.31 387 TYR A CA 1
ATOM 3161 C C . TYR A 1 387 ? 2.428 52.906 6.75 1 96.31 387 TYR A C 1
ATOM 3163 O O . TYR A 1 387 ? 3.059 52.5 7.727 1 96.31 387 TYR A O 1
ATOM 3171 N N . THR A 1 388 ? 1.759 54.031 6.77 1 96.38 388 THR A N 1
ATOM 3172 C CA . THR A 1 388 ? 1.976 55.062 7.789 1 96.38 388 THR A CA 1
ATOM 3173 C C . THR A 1 388 ? 0.963 54.938 8.922 1 96.38 388 THR A C 1
ATOM 3175 O O . THR A 1 388 ? -0.089 54.312 8.75 1 96.38 388 THR A O 1
ATOM 3178 N N . LEU A 1 389 ? 1.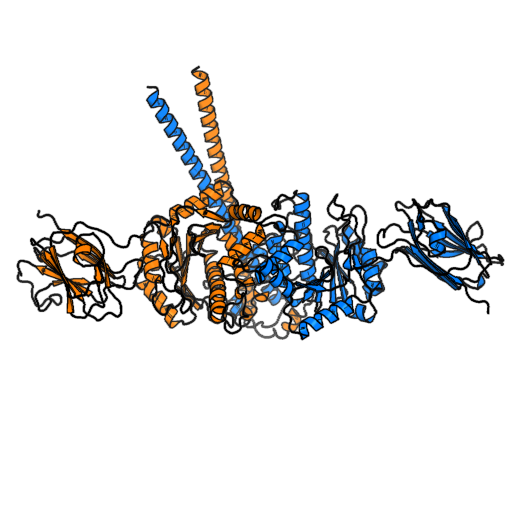343 55.562 10.055 1 97.25 389 LEU A N 1
ATOM 3179 C CA . LEU A 1 389 ? 0.462 55.531 11.219 1 97.25 389 LEU A CA 1
ATOM 3180 C C . LEU A 1 389 ? -0.821 56.312 10.945 1 97.25 389 LEU A C 1
ATOM 3182 O O . LEU A 1 389 ? -1.893 55.938 11.43 1 97.25 389 LEU A O 1
ATOM 3186 N N . GLN A 1 390 ? -0.725 57.375 10.18 1 96.31 390 GLN A N 1
ATOM 3187 C CA . GLN A 1 390 ? -1.88 58.188 9.844 1 96.31 390 GLN A CA 1
ATOM 3188 C C . GLN A 1 390 ? -2.91 57.375 9.047 1 96.31 390 GLN A C 1
ATOM 3190 O O . GLN A 1 390 ? -4.105 57.438 9.336 1 96.31 390 GLN A O 1
ATOM 3195 N N . LYS A 1 391 ? -2.449 56.719 8.078 1 96.62 391 LYS A N 1
ATOM 3196 C CA . LYS A 1 391 ? -3.34 55.906 7.25 1 96.62 391 LYS A CA 1
ATOM 3197 C C . LYS A 1 391 ? -3.996 54.812 8.078 1 96.62 391 LYS A C 1
ATOM 3199 O O . LYS A 1 391 ? -5.156 54.438 7.844 1 96.62 391 LYS A O 1
ATOM 3204 N N . ALA A 1 392 ? -3.281 54.219 8.992 1 97.38 392 ALA A N 1
ATOM 3205 C CA . ALA A 1 392 ? -3.816 53.188 9.867 1 97.38 392 ALA A CA 1
ATOM 3206 C C . ALA A 1 392 ? -4.906 53.75 10.773 1 97.38 392 ALA A C 1
ATOM 3208 O O . ALA A 1 392 ? -5.953 53.125 10.953 1 97.38 392 ALA A O 1
ATOM 3209 N N . TYR A 1 393 ? -4.637 54.906 11.383 1 97.44 393 TYR A N 1
ATOM 3210 C CA . TYR A 1 393 ? -5.586 55.531 12.297 1 97.44 393 TYR A CA 1
ATOM 3211 C C . TYR A 1 393 ? -6.875 55.906 11.578 1 97.44 393 TYR A C 1
ATOM 3213 O O . TYR A 1 393 ? -7.961 55.812 12.156 1 97.44 393 TYR A O 1
ATOM 3221 N N . LYS A 1 394 ? -6.758 56.281 10.273 1 95.44 394 LYS A N 1
ATOM 3222 C CA . LYS A 1 394 ? -7.918 56.656 9.477 1 95.44 394 LYS A CA 1
ATOM 3223 C C . LYS A 1 394 ? -8.656 55.438 8.93 1 95.44 394 LYS A C 1
ATOM 3225 O O . LYS A 1 394 ? -9.734 55.594 8.352 1 95.44 394 LYS A O 1
ATOM 3230 N N . GLY A 1 395 ? -8.094 54.375 9.047 1 93.62 395 GLY A N 1
ATOM 3231 C CA . GLY A 1 395 ? -8.719 53.156 8.562 1 93.62 395 GLY A CA 1
ATOM 3232 C C . GLY A 1 395 ? -8.492 52.906 7.082 1 93.62 395 GLY A C 1
ATOM 3233 O O . GLY A 1 395 ? -9.266 52.188 6.438 1 93.62 395 GLY A O 1
ATOM 3234 N N . GLU A 1 396 ? -7.5 53.438 6.543 1 94.06 396 GLU A N 1
ATOM 3235 C CA . GLU A 1 396 ? -7.207 53.312 5.117 1 94.06 396 GLU A CA 1
ATOM 3236 C C . GLU A 1 396 ? -6.254 52.125 4.867 1 94.06 396 GLU A C 1
ATOM 3238 O O . GLU A 1 396 ? -6.227 51.594 3.768 1 94.06 396 GLU A O 1
ATOM 3243 N N . SER A 1 397 ? -5.469 51.875 5.738 1 95.44 397 SER A N 1
ATOM 3244 C CA . SER A 1 397 ? -4.469 50.812 5.688 1 95.44 397 SER A CA 1
ATOM 3245 C C . SER A 1 397 ? -3.988 50.438 7.082 1 95.44 397 SER A C 1
ATOM 3247 O O . SER A 1 397 ? -4.734 50.562 8.055 1 95.44 397 SER A O 1
ATOM 3249 N N . PHE A 1 398 ? -2.803 49.781 7.117 1 95.88 398 PHE A N 1
ATOM 3250 C CA . PHE A 1 398 ? -2.188 49.469 8.406 1 95.88 398 PHE A CA 1
ATOM 3251 C C . PHE A 1 398 ? -0.841 50.156 8.539 1 95.88 398 PHE A C 1
ATOM 3253 O O . PHE A 1 398 ? -0.336 50.75 7.574 1 95.88 398 PHE A O 1
ATOM 3260 N N . PHE A 1 399 ? -0.373 50.25 9.797 1 97.06 399 PHE A N 1
ATOM 3261 C CA . PHE A 1 399 ? 0.942 50.812 10.062 1 97.06 399 PHE A CA 1
ATOM 3262 C C . PHE A 1 399 ? 2.012 49.719 10.07 1 97.06 399 PHE A C 1
ATOM 3264 O O . PHE A 1 399 ? 1.804 48.656 10.625 1 97.06 399 PHE A O 1
ATOM 3271 N N . TRP A 1 400 ? 3.074 49.969 9.352 1 96.81 400 TRP A N 1
ATOM 3272 C CA . TRP A 1 400 ? 4.219 49.062 9.359 1 96.81 400 TRP A CA 1
ATOM 3273 C C . TRP A 1 400 ? 5.512 49.812 9.633 1 96.81 400 TRP A C 1
ATOM 3275 O O . TRP A 1 400 ? 6.023 50.531 8.766 1 96.81 400 TRP A O 1
ATOM 3285 N N . GLY A 1 401 ? 6.027 49.594 10.891 1 95.12 401 GLY A N 1
ATOM 3286 C CA . GLY A 1 401 ? 7.172 50.375 11.344 1 95.12 401 GLY A CA 1
ATOM 3287 C C . GLY A 1 401 ? 8.445 49.562 11.438 1 95.12 401 GLY A C 1
ATOM 3288 O O . GLY A 1 401 ? 8.414 48.375 11.781 1 95.12 401 GLY A O 1
ATOM 3289 N N . LEU A 1 402 ? 9.594 50.25 11.227 1 94.06 402 LEU A N 1
ATOM 3290 C CA . LEU A 1 402 ? 10.891 49.594 11.234 1 94.06 402 LEU A CA 1
ATOM 3291 C C . LEU A 1 402 ? 11.453 49.531 12.648 1 94.06 402 LEU A C 1
ATOM 3293 O O . LEU A 1 402 ? 11.766 50.562 13.25 1 94.06 402 LEU A O 1
ATOM 3297 N N . LEU A 1 403 ? 11.664 48.406 13.25 1 91.19 403 LEU A N 1
ATOM 3298 C CA . LEU A 1 403 ? 12.398 48.062 14.453 1 91.19 403 LEU A CA 1
ATOM 3299 C C . LEU A 1 403 ? 12.117 49.031 15.578 1 91.19 403 LEU A C 1
ATOM 3301 O O . LEU A 1 403 ? 12.977 49.875 15.914 1 91.19 403 LEU A O 1
ATOM 3305 N N . PRO A 1 404 ? 11.016 48.969 16.203 1 93.69 404 PRO A N 1
ATOM 3306 C CA . PRO A 1 404 ? 10.734 49.812 17.344 1 93.69 404 PRO A CA 1
ATOM 3307 C C . PRO A 1 404 ? 11.852 49.812 18.391 1 93.69 404 PRO A C 1
ATOM 3309 O O . PRO A 1 404 ? 12.422 48.75 18.672 1 93.69 404 PRO A O 1
ATOM 3312 N N . GLN A 1 405 ? 12.203 51.031 18.859 1 93.88 405 GLN A N 1
ATOM 3313 C CA . GLN A 1 405 ? 13.234 51.188 19.875 1 93.88 405 GLN A CA 1
ATOM 3314 C C . GLN A 1 405 ? 12.641 51.656 21.203 1 93.88 405 GLN A C 1
ATOM 3316 O O . GLN A 1 405 ? 11.562 52.281 21.219 1 93.88 405 GLN A O 1
ATOM 3321 N N . PRO A 1 406 ? 13.438 51.281 22.266 1 94.81 406 PRO A N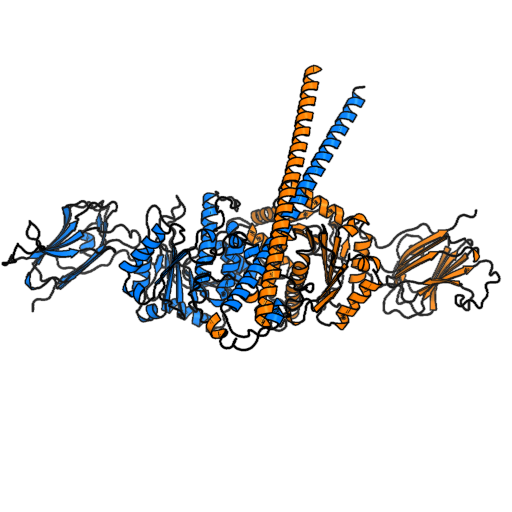 1
ATOM 3322 C CA . PRO A 1 406 ? 12.953 51.812 23.547 1 94.81 406 PRO A CA 1
ATOM 3323 C C . PRO A 1 406 ? 12.797 53.312 23.547 1 94.81 406 PRO A C 1
ATOM 3325 O O . PRO A 1 406 ? 13.711 54.031 23.109 1 94.81 406 PRO A O 1
ATOM 3328 N N . GLY A 1 407 ? 11.664 53.75 24.016 1 93.56 407 GLY A N 1
ATOM 3329 C CA . GLY A 1 407 ? 11.406 55.188 24.062 1 93.56 407 GLY A CA 1
ATOM 3330 C C . GLY A 1 407 ? 10.594 55.656 22.875 1 93.56 407 GLY A C 1
ATOM 3331 O O . GLY A 1 407 ? 10.125 56.812 22.875 1 93.56 407 GLY A O 1
ATOM 3332 N N . ASP A 1 408 ? 10.469 54.781 21.875 1 95.88 408 ASP A N 1
ATOM 3333 C CA . ASP A 1 408 ? 9.617 55.156 20.75 1 95.88 408 ASP A CA 1
ATOM 3334 C C . ASP A 1 408 ? 8.164 55.312 21.188 1 95.88 408 ASP A C 1
ATOM 3336 O O . ASP A 1 408 ? 7.68 54.531 22.016 1 95.88 408 ASP A O 1
ATOM 3340 N N . HIS A 1 409 ? 7.453 56.312 20.547 1 96.75 409 HIS A N 1
ATOM 3341 C CA . HIS A 1 409 ? 6.047 56.531 20.859 1 96.75 409 HIS A CA 1
ATOM 3342 C C . HIS A 1 409 ? 5.207 56.562 19.594 1 96.75 409 HIS A C 1
ATOM 3344 O O . HIS A 1 409 ? 5.695 56.969 18.531 1 96.75 409 HIS A O 1
ATOM 3350 N N . LEU A 1 410 ? 4.094 56.031 19.703 1 97.94 410 LEU A N 1
ATOM 3351 C CA . LEU A 1 410 ? 3 56.344 18.797 1 97.94 410 LEU A CA 1
ATOM 3352 C C . LEU A 1 410 ? 1.94 57.188 19.484 1 97.94 410 LEU A C 1
ATOM 3354 O O . LEU A 1 410 ? 1.188 56.688 20.328 1 97.94 410 LEU A O 1
ATOM 3358 N N . LYS A 1 411 ? 1.838 58.438 19.031 1 97.56 411 LYS A N 1
ATOM 3359 C CA . LYS A 1 411 ? 1.017 59.406 19.75 1 97.56 411 LYS A CA 1
ATOM 3360 C C . LYS A 1 411 ? -0.232 59.781 18.953 1 97.56 411 LYS A C 1
ATOM 3362 O O . LYS A 1 411 ? -0.16 60 17.734 1 97.56 411 LYS A O 1
ATOM 3367 N N . PHE A 1 412 ? -1.314 59.781 19.656 1 98 412 PHE A N 1
ATOM 3368 C CA . PHE A 1 412 ? -2.602 60.219 19.141 1 98 412 PHE A CA 1
ATOM 3369 C C . PHE A 1 412 ? -3.119 61.438 19.922 1 98 412 PHE A C 1
ATOM 3371 O O . PHE A 1 412 ? -3.746 61.281 20.969 1 98 412 PHE A O 1
ATOM 3378 N N . LYS A 1 413 ? -2.893 62.594 19.375 1 97.38 413 LYS A N 1
ATOM 3379 C CA . LYS A 1 413 ? -3.346 63.812 20 1 97.38 413 LYS A CA 1
ATOM 3380 C C . LYS A 1 413 ? -4.723 64.25 19.484 1 97.38 413 LYS A C 1
ATOM 3382 O O . LYS A 1 413 ? -4.84 64.75 18.391 1 97.38 413 LYS A O 1
ATOM 3387 N N . PHE A 1 414 ? -5.66 64.188 20.359 1 97.12 414 PHE A N 1
ATOM 3388 C CA . PHE A 1 414 ? -7.031 64.438 19.922 1 97.12 414 PHE A CA 1
ATOM 3389 C C . PHE A 1 414 ? -7.25 65.938 19.672 1 97.12 414 PHE A C 1
ATOM 3391 O O . PHE A 1 414 ? -6.734 66.75 20.406 1 97.12 414 PHE A O 1
ATOM 3398 N N . SER A 1 415 ? -7.996 66.188 18.625 1 95.38 415 SER A N 1
ATOM 3399 C CA . SER A 1 415 ? -8.32 67.562 18.328 1 95.38 415 SER A CA 1
ATOM 3400 C C . SER A 1 415 ? -9.102 68.25 19.453 1 95.38 415 SER A C 1
ATOM 3402 O O . SER A 1 415 ? -8.938 69.438 19.734 1 95.38 415 SER A O 1
ATOM 3404 N N . HIS A 1 416 ? -10.023 67.5 19.984 1 93.88 416 HIS A N 1
ATOM 3405 C CA . HIS A 1 416 ? -10.711 67.812 21.219 1 93.88 416 HIS A CA 1
ATOM 3406 C C . HIS A 1 416 ? -10.625 66.688 22.25 1 93.88 416 HIS A C 1
ATOM 3408 O O . HIS A 1 416 ? -10.766 65.562 21.891 1 93.88 416 HIS A O 1
ATOM 3414 N N . SER A 1 417 ? -10.305 67.188 23.422 1 95 417 SER A N 1
ATOM 3415 C CA . SER A 1 417 ? -10.211 66.188 24.453 1 95 417 SER A CA 1
ATOM 3416 C C . SER A 1 417 ? -11.5 65.375 24.562 1 95 417 SER A C 1
ATOM 3418 O O . SER A 1 417 ? -12.594 65.875 24.422 1 95 417 SER A O 1
ATOM 3420 N N . ILE A 1 418 ? -11.32 64.062 24.734 1 95.19 418 ILE A N 1
ATOM 3421 C CA . ILE A 1 418 ? -12.484 63.219 24.719 1 95.19 418 ILE A CA 1
ATOM 3422 C C . ILE A 1 418 ? -12.438 62.25 25.922 1 95.19 418 ILE A C 1
ATOM 3424 O O . ILE A 1 418 ? -11.375 62.062 26.5 1 95.19 418 ILE A O 1
ATOM 3428 N N . PHE A 1 419 ? -13.703 61.781 26.328 1 94.5 419 PHE A N 1
ATOM 3429 C CA . PHE A 1 419 ? -13.781 60.625 27.203 1 94.5 419 PHE A CA 1
ATOM 3430 C C . PHE A 1 419 ? -13.625 59.312 26.422 1 94.5 419 PHE A C 1
ATOM 3432 O O . PHE A 1 419 ? -14.391 59.062 25.484 1 94.5 419 PHE A O 1
ATOM 3439 N N . ILE A 1 420 ? -12.617 58.625 26.703 1 95 420 ILE A N 1
ATOM 3440 C CA . ILE A 1 420 ? -12.406 57.344 26.016 1 95 420 ILE A CA 1
ATOM 3441 C C . ILE A 1 420 ? -13.148 56.219 26.75 1 95 420 ILE A C 1
ATOM 3443 O O . ILE A 1 420 ? -12.844 55.938 27.906 1 95 420 ILE A O 1
ATOM 3447 N N . LYS A 1 421 ? -14.062 55.688 26.109 1 94.56 421 LYS A N 1
ATOM 3448 C CA . LYS A 1 421 ? -14.812 54.562 26.656 1 94.56 421 LYS A CA 1
ATOM 3449 C C . LYS A 1 421 ? -14 53.281 26.562 1 94.56 421 LYS A C 1
ATOM 3451 O O . LYS A 1 421 ? -13.922 52.5 27.531 1 94.56 421 LYS A O 1
ATOM 3456 N N . ARG A 1 422 ? -13.508 53.031 25.375 1 95.94 422 ARG A N 1
ATOM 3457 C CA . ARG A 1 422 ? -12.742 51.812 25.141 1 95.94 422 ARG A CA 1
ATOM 3458 C C . ARG A 1 422 ? -11.703 52.031 24.047 1 95.94 422 ARG A C 1
ATOM 3460 O O . ARG A 1 422 ? -11.875 52.906 23.172 1 95.94 422 ARG A O 1
ATOM 3467 N N . TYR A 1 423 ? -10.594 51.344 24.188 1 96.62 423 TYR A N 1
ATOM 3468 C CA . TYR A 1 423 ? -9.586 51.375 23.141 1 96.62 423 TYR A CA 1
ATOM 3469 C C . TYR A 1 423 ? -9.195 49.938 22.734 1 96.62 423 TYR A C 1
ATOM 3471 O O . TYR A 1 423 ? -9.297 49 23.547 1 96.62 423 TYR A O 1
ATOM 3479 N N . LEU A 1 424 ? -8.828 49.719 21.469 1 97.5 424 LEU A N 1
ATOM 3480 C CA . LEU A 1 424 ? -8.328 48.438 20.953 1 97.5 424 LEU A CA 1
ATOM 3481 C C . LEU A 1 424 ? -7.195 48.688 19.969 1 97.5 424 LEU A C 1
ATOM 3483 O O . LEU A 1 424 ? -7.34 49.438 19.016 1 97.5 424 LEU A O 1
ATOM 3487 N N . PHE A 1 425 ? -6.039 48.125 20.25 1 97.38 425 PHE A N 1
ATOM 3488 C CA . PHE A 1 425 ? -4.906 48.094 19.328 1 97.38 425 PHE A CA 1
ATOM 3489 C C . PHE A 1 425 ? -4.512 46.656 19.031 1 97.38 425 PHE A C 1
ATOM 3491 O O . PHE A 1 425 ? -4.27 45.844 19.938 1 97.38 425 PHE A O 1
ATOM 3498 N N . ARG A 1 426 ? -4.48 46.281 17.75 1 95.56 426 ARG A N 1
ATOM 3499 C CA . ARG A 1 426 ? -4 44.969 17.312 1 95.56 426 ARG A CA 1
ATOM 3500 C C . ARG A 1 426 ? -2.723 45.125 16.5 1 95.56 426 ARG A C 1
ATOM 3502 O O . ARG A 1 426 ? -2.662 45.906 15.555 1 95.56 426 ARG A O 1
ATOM 3509 N N . SER A 1 427 ? -1.719 44.406 16.984 1 95.19 427 SER A N 1
ATOM 3510 C CA . SER A 1 427 ? -0.461 44.438 16.25 1 95.19 427 SER A CA 1
ATOM 3511 C C . SER A 1 427 ? -0.21 43.125 15.531 1 95.19 427 SER A C 1
ATOM 3513 O O . SER A 1 427 ? -0.721 42.062 15.938 1 95.19 427 SER A O 1
ATOM 3515 N N . GLY A 1 428 ? 0.536 43.219 14.461 1 90.69 428 GLY A N 1
ATOM 3516 C CA . GLY A 1 428 ? 0.729 42.062 13.602 1 90.69 428 GLY A CA 1
ATOM 3517 C C . GLY A 1 428 ? -0.389 41.875 12.586 1 90.69 428 GLY A C 1
ATOM 3518 O O . GLY A 1 428 ? -1.448 42.5 12.711 1 90.69 428 GLY A O 1
ATOM 3519 N N . ASN A 1 429 ? -0.148 41.125 11.516 1 87.75 429 ASN A N 1
ATOM 3520 C CA . ASN A 1 429 ? -1.192 40.719 10.586 1 87.75 429 ASN A CA 1
ATOM 3521 C C . ASN A 1 429 ? -0.947 39.312 10.039 1 87.75 429 ASN A C 1
ATOM 3523 O O . ASN A 1 429 ? 0.046 38.656 10.383 1 87.75 429 ASN A O 1
ATOM 3527 N N . PRO A 1 430 ? -1.848 38.781 9.281 1 81.31 430 PRO A N 1
ATOM 3528 C CA . PRO A 1 430 ? -1.758 37.375 8.867 1 81.31 430 PRO A CA 1
ATOM 3529 C C . PRO A 1 430 ? -0.495 37.094 8.062 1 81.31 430 PRO A C 1
ATOM 3531 O O . PRO A 1 430 ? 0.04 35.969 8.133 1 81.31 430 PRO A O 1
ATOM 3534 N N . GLU A 1 431 ? -0.013 37.938 7.387 1 80.25 431 GLU A N 1
ATOM 3535 C CA . GLU A 1 431 ? 1.168 37.719 6.555 1 80.25 431 GLU A CA 1
ATOM 3536 C C . GLU A 1 431 ? 2.449 37.844 7.375 1 80.25 431 GLU A C 1
ATOM 3538 O O . GLU A 1 431 ? 3.453 37.188 7.059 1 80.25 431 GLU A O 1
ATOM 3543 N N . HIS A 1 432 ? 2.385 38.719 8.359 1 84.88 432 HIS A N 1
ATOM 3544 C CA . HIS A 1 432 ? 3.51 38.969 9.258 1 84.88 432 HIS A CA 1
ATOM 3545 C C . HIS A 1 432 ? 3.068 38.906 10.711 1 84.88 432 HIS A C 1
ATOM 3547 O O . HIS A 1 432 ? 3.098 39.906 11.422 1 84.88 432 HIS A O 1
ATOM 3553 N N . PRO A 1 433 ? 2.914 37.688 11.172 1 84.44 433 PRO A N 1
ATOM 3554 C CA . PRO A 1 433 ? 2.332 37.562 12.508 1 84.44 433 PRO A CA 1
ATOM 3555 C C . PRO A 1 433 ? 3.312 37.938 13.617 1 84.44 433 PRO A C 1
ATOM 3557 O O . PRO A 1 433 ? 2.895 38.25 14.734 1 84.44 433 PRO A O 1
ATOM 3560 N N . SER A 1 434 ? 4.578 37.969 13.344 1 85.81 434 SER A N 1
ATOM 3561 C CA . SER A 1 434 ? 5.566 38.25 14.375 1 85.81 434 SER A CA 1
ATOM 3562 C C . SER A 1 434 ? 5.91 39.719 14.414 1 85.81 434 SER A C 1
ATOM 3564 O O . SER A 1 434 ? 6.574 40.188 15.344 1 85.81 434 SER A O 1
ATOM 3566 N N . ASP A 1 435 ? 5.422 40.406 13.461 1 89.75 435 ASP A N 1
ATOM 3567 C CA . ASP A 1 435 ? 5.641 41.844 13.461 1 89.75 435 ASP A CA 1
ATOM 3568 C C . ASP A 1 435 ? 4.676 42.562 14.414 1 89.75 435 ASP A C 1
ATOM 3570 O O . ASP A 1 435 ? 3.822 43.344 13.984 1 89.75 435 ASP A O 1
ATOM 3574 N N . ARG A 1 436 ? 4.969 42.312 15.68 1 92.56 436 ARG A N 1
ATOM 3575 C CA . ARG A 1 436 ? 4.082 42.781 16.734 1 92.56 436 ARG A CA 1
ATOM 3576 C C . ARG A 1 436 ? 4.805 43.781 17.641 1 92.56 436 ARG A C 1
ATOM 3578 O O . ARG A 1 436 ? 6.027 43.906 17.562 1 92.56 436 ARG A O 1
ATOM 3585 N N . PHE A 1 437 ? 3.988 44.594 18.328 1 94.25 437 PHE A N 1
ATOM 3586 C CA . PHE A 1 437 ? 4.547 45.406 19.391 1 94.25 437 PHE A CA 1
ATOM 3587 C C . PHE A 1 437 ? 4.785 44.594 20.656 1 94.25 437 PHE A C 1
ATOM 3589 O O . PHE A 1 437 ? 3.848 44 21.203 1 94.25 437 PHE A O 1
ATOM 3596 N N . TYR A 1 438 ? 6.074 44.531 21 1 92.88 438 TYR A N 1
ATOM 3597 C CA . TYR A 1 438 ? 6.48 43.812 22.188 1 92.88 438 TYR A CA 1
ATOM 3598 C C . TYR A 1 438 ? 6.781 44.781 23.344 1 92.88 438 TYR A C 1
ATOM 3600 O O . TYR A 1 438 ? 7.359 45.844 23.125 1 92.88 438 TYR A O 1
ATOM 3608 N N . ASN A 1 439 ? 6.422 44.344 24.547 1 93.88 439 ASN A N 1
ATOM 3609 C CA . ASN A 1 439 ? 6.707 45.156 25.734 1 93.88 439 ASN A CA 1
ATOM 3610 C C . ASN A 1 439 ? 6.352 46.625 25.516 1 93.88 439 ASN A C 1
ATOM 3612 O O . ASN A 1 439 ? 7.199 47.5 25.688 1 93.88 439 ASN A O 1
ATOM 3616 N N . THR A 1 440 ? 5.121 46.812 25.156 1 96.25 440 THR A N 1
ATOM 3617 C CA . THR A 1 440 ? 4.613 48.156 24.844 1 96.25 440 THR A CA 1
ATOM 3618 C C . THR A 1 440 ? 3.383 48.469 25.688 1 96.25 440 THR A C 1
ATOM 3620 O O . THR A 1 440 ? 2.488 47.625 25.828 1 96.25 440 THR A O 1
ATOM 3623 N N . THR A 1 441 ? 3.328 49.656 26.25 1 96.88 441 THR A N 1
ATOM 3624 C CA . THR A 1 441 ? 2.219 50.062 27.109 1 96.88 441 THR A CA 1
ATOM 3625 C C . THR A 1 441 ? 1.316 51.062 26.406 1 96.88 441 THR A C 1
ATOM 3627 O O . THR A 1 441 ? 1.731 51.719 25.438 1 96.88 441 THR A O 1
ATOM 3630 N N . VAL A 1 442 ? 0.064 51.125 26.891 1 97.56 442 VAL A N 1
ATOM 3631 C CA . VAL A 1 442 ? -0.906 52.125 26.469 1 97.56 442 VAL A CA 1
ATOM 3632 C C . VAL A 1 442 ? -1.029 53.188 27.562 1 97.56 442 VAL A C 1
ATOM 3634 O O . VAL A 1 442 ? -1.329 52.875 28.719 1 97.56 442 VAL A O 1
ATOM 3637 N N . GLU A 1 443 ? -0.824 54.438 27.172 1 96.56 443 GLU A N 1
ATOM 3638 C CA . GLU A 1 443 ? -0.791 55.531 28.141 1 96.56 443 GLU A CA 1
ATOM 3639 C C . GLU A 1 443 ? -1.693 56.688 27.703 1 96.56 443 GLU A C 1
ATOM 3641 O O . GLU A 1 443 ? -1.892 56.906 26.5 1 96.56 443 GLU A O 1
ATOM 3646 N N . VAL A 1 444 ? -2.271 57.375 28.734 1 96 444 VAL A N 1
ATOM 3647 C CA . VAL A 1 444 ? -3.16 58.5 28.406 1 96 444 VAL A CA 1
ATOM 3648 C C . VAL A 1 444 ? -2.729 59.719 29.188 1 96 444 VAL A C 1
ATOM 3650 O O . VAL A 1 444 ? -2.195 59.625 30.297 1 96 444 VAL A O 1
ATOM 3653 N N . LEU A 1 445 ? -2.924 60.875 28.547 1 94.75 445 LEU A N 1
ATOM 3654 C CA . LEU A 1 445 ? -2.688 62.156 29.172 1 94.75 445 LEU A CA 1
ATOM 3655 C C . LEU A 1 445 ? -3.996 62.938 29.344 1 94.75 445 LEU A C 1
ATOM 3657 O O . LEU A 1 445 ? -4.59 63.375 28.375 1 94.75 445 LEU A O 1
ATOM 3661 N N . PRO A 1 446 ? -4.449 63.062 30.609 1 92.69 446 PRO A N 1
ATOM 3662 C CA . PRO A 1 446 ? -5.691 63.812 30.844 1 92.69 446 PRO A CA 1
ATOM 3663 C C . PRO A 1 446 ? -5.551 65.312 30.562 1 92.69 446 PRO A C 1
ATOM 3665 O O . PRO A 1 446 ? -4.457 65.875 30.672 1 92.69 446 PRO A O 1
ATOM 3668 N N . GLU A 1 447 ? -6.664 65.938 30.156 1 90.31 447 GLU A N 1
ATOM 3669 C CA . GLU A 1 447 ? -6.684 67.375 29.922 1 90.31 447 GLU A CA 1
ATOM 3670 C C . GLU A 1 447 ? -6.379 68.188 31.188 1 90.31 447 GLU A C 1
ATOM 3672 O O . GLU A 1 447 ? -5.617 69.125 31.156 1 90.31 447 GLU A O 1
ATOM 3677 N N . ILE A 1 448 ? -7.176 67.875 32.156 1 80.56 448 ILE A N 1
ATOM 3678 C CA . ILE A 1 448 ? -6.961 68.5 33.469 1 80.56 448 ILE A CA 1
ATOM 3679 C C . ILE A 1 448 ? -6.234 67.562 34.406 1 80.56 448 ILE A C 1
ATOM 3681 O O . ILE A 1 448 ? -6.668 66.438 34.594 1 80.56 448 ILE A O 1
ATOM 3685 N N . PHE A 1 449 ? -4.973 67.875 34.625 1 64.75 449 PHE A N 1
ATOM 3686 C CA . PHE A 1 449 ? -4.215 67 35.5 1 64.75 449 PHE A CA 1
ATOM 3687 C C . PHE A 1 449 ? -4.77 67.062 36.938 1 64.75 449 PHE A C 1
ATOM 3689 O O . PHE A 1 449 ? -4.691 68.125 37.594 1 64.75 449 PHE A O 1
ATOM 3696 N N . MET A 1 450 ? -5.934 66.625 37.125 1 55.62 450 MET A N 1
ATOM 3697 C CA . MET A 1 450 ? -6.359 66.625 38.531 1 55.62 450 MET A CA 1
ATOM 3698 C C . MET A 1 450 ? -5.367 65.938 39.438 1 55.62 450 MET A C 1
ATOM 3700 O O . MET A 1 450 ? -4.551 65.125 38.938 1 55.62 450 MET A O 1
ATOM 3704 N N . SER A 1 451 ? -5.48 66.062 40.844 1 51.25 451 SER A N 1
ATOM 3705 C CA . SER A 1 451 ? -4.719 65.625 42 1 51.25 451 SER A CA 1
ATOM 3706 C C . SER A 1 451 ? -4.461 64.125 41.875 1 51.25 451 SER A C 1
ATOM 3708 O O . SER A 1 451 ? -5.195 63.281 42.469 1 51.25 451 SER A O 1
ATOM 3710 N N . VAL A 1 452 ? -4.199 63.625 40.719 1 54.38 452 VAL A N 1
ATOM 3711 C CA . VAL A 1 452 ? -3.889 62.188 40.781 1 54.38 452 VAL A CA 1
ATOM 3712 C C . VAL A 1 452 ? -2.594 61.969 41.562 1 54.38 452 VAL A C 1
ATOM 3714 O O . VAL A 1 452 ? -1.649 62.75 41.438 1 54.38 452 VAL A O 1
ATOM 3717 N N . ASP A 1 453 ? -2.676 61.312 42.625 1 54.62 453 ASP A N 1
ATOM 3718 C CA . ASP A 1 453 ? -1.514 61.031 43.438 1 54.62 453 ASP A CA 1
ATOM 3719 C C . ASP A 1 453 ? -0.335 60.562 42.594 1 54.62 453 ASP A C 1
ATOM 3721 O O . ASP A 1 453 ? -0.404 59.5 41.938 1 54.62 453 ASP A O 1
ATOM 3725 N N . ARG A 1 454 ? 0.496 61.438 42.188 1 55.25 454 ARG A N 1
ATOM 3726 C CA . ARG A 1 454 ? 1.715 61.188 41.438 1 55.25 454 ARG A CA 1
ATOM 3727 C C . ARG A 1 454 ? 2.436 59.938 41.938 1 55.25 454 ARG A C 1
ATOM 3729 O O . ARG A 1 454 ? 3.391 59.469 41.312 1 55.25 454 ARG A O 1
ATOM 3736 N N . ASN A 1 455 ? 2.064 59.625 43.219 1 51.72 455 ASN A N 1
ATOM 3737 C CA . ASN A 1 455 ? 2.74 58.5 43.812 1 51.72 455 ASN A CA 1
ATOM 3738 C C . ASN A 1 455 ? 2.188 57.188 43.312 1 51.72 455 ASN A C 1
ATOM 3740 O O . ASN A 1 455 ? 2.596 56.094 43.75 1 51.72 455 ASN A O 1
ATOM 3744 N N . SER A 1 456 ? 1.156 57.25 42.406 1 58.34 456 SER A N 1
ATOM 3745 C CA . SER A 1 456 ? 0.635 55.969 41.969 1 58.34 456 SER A CA 1
ATOM 3746 C C . SER A 1 456 ? 1.514 55.344 40.875 1 58.34 456 SER A C 1
ATOM 3748 O O . SER A 1 456 ? 2.041 56.062 40.031 1 58.34 456 SER A O 1
ATOM 3750 N N . ASN A 1 457 ? 2.109 54.188 41.125 1 63.47 457 ASN A N 1
ATOM 3751 C CA . ASN A 1 457 ? 3.023 53.375 40.312 1 63.47 457 ASN A CA 1
ATOM 3752 C C . ASN A 1 457 ? 2.604 53.344 38.875 1 63.47 457 ASN A C 1
ATOM 3754 O O . ASN A 1 457 ? 3.369 52.875 38 1 63.47 457 ASN A O 1
ATOM 3758 N N . ASP A 1 458 ? 1.512 54.094 38.5 1 80.62 458 ASP A N 1
ATOM 3759 C CA . ASP A 1 458 ? 1.067 53.906 37.094 1 80.62 458 ASP A CA 1
ATOM 3760 C C . ASP A 1 458 ? 1.21 55.219 36.312 1 80.62 458 ASP A C 1
ATOM 3762 O O . ASP A 1 458 ? 0.664 55.344 35.219 1 80.62 458 ASP A O 1
ATOM 3766 N N . ILE A 1 459 ? 1.862 56.219 36.906 1 85.88 459 ILE A N 1
ATOM 3767 C CA . ILE A 1 459 ? 2.025 57.5 36.188 1 85.88 459 ILE A CA 1
ATOM 3768 C C . ILE A 1 459 ? 3.48 57.656 35.75 1 85.88 459 ILE A C 1
ATOM 3770 O O . ILE A 1 459 ? 4.402 57.438 36.531 1 85.88 459 ILE A O 1
ATOM 3774 N N . THR A 1 460 ? 3.67 58.031 34.531 1 89.88 460 THR A N 1
ATOM 3775 C CA . THR A 1 460 ? 5.012 58.219 34 1 89.88 460 THR A CA 1
ATOM 3776 C C . THR A 1 460 ? 5.586 59.562 34.406 1 89.88 460 THR A C 1
ATOM 3778 O O . THR A 1 460 ? 4.863 60.438 34.906 1 89.88 460 THR A O 1
ATOM 3781 N N . GLU A 1 461 ? 6.902 59.781 34.188 1 83.69 461 GLU A N 1
ATOM 3782 C CA . GLU A 1 461 ? 7.602 61 34.562 1 83.69 461 GLU A CA 1
ATOM 3783 C C . GLU A 1 461 ? 7.031 62.219 33.844 1 83.69 461 GLU A C 1
ATOM 3785 O O . GLU A 1 461 ? 6.984 63.312 34.406 1 83.69 461 GLU A O 1
ATOM 3790 N N . ASP A 1 462 ? 6.547 61.969 32.688 1 87.56 462 ASP A N 1
ATOM 3791 C CA . ASP A 1 462 ? 6.043 63.062 31.891 1 87.56 462 ASP A CA 1
ATOM 3792 C C . ASP A 1 462 ? 4.535 63.219 32.031 1 87.56 462 ASP A C 1
ATOM 3794 O O . ASP A 1 462 ? 3.896 63.969 31.281 1 87.56 462 ASP A O 1
ATOM 3798 N N . GLY A 1 463 ? 3.896 62.531 32.969 1 87.44 463 GLY A N 1
ATOM 3799 C CA . GLY A 1 463 ? 2.531 62.781 33.375 1 87.44 463 GLY A CA 1
ATOM 3800 C C . GLY A 1 463 ? 1.513 61.875 32.719 1 87.44 463 GLY A C 1
ATOM 3801 O O . GLY A 1 463 ? 0.305 62.062 32.875 1 87.44 463 GLY A O 1
ATOM 3802 N N . TYR A 1 464 ? 1.938 60.938 31.969 1 93.44 464 TYR A N 1
ATOM 3803 C CA . TYR A 1 464 ? 1 60 31.375 1 93.44 464 TYR A CA 1
ATOM 3804 C C . TYR A 1 464 ? 0.582 58.938 32.375 1 93.44 464 TYR A C 1
ATOM 3806 O O . TYR A 1 464 ? 1.363 58.562 33.25 1 93.44 464 TYR A O 1
ATOM 3814 N N . ILE A 1 465 ? -0.664 58.469 32.219 1 93 465 ILE A N 1
ATOM 3815 C CA . ILE A 1 465 ? -1.19 57.375 33.031 1 93 465 ILE A CA 1
ATOM 3816 C C . ILE A 1 465 ? -1.206 56.062 32.219 1 93 465 ILE A C 1
ATOM 3818 O O . ILE A 1 465 ? -1.777 56.031 31.125 1 93 465 ILE A O 1
ATOM 3822 N N . ILE A 1 466 ? -0.562 55.062 32.719 1 95.25 466 ILE A N 1
ATOM 3823 C CA . ILE A 1 466 ? -0.551 53.781 32.062 1 95.25 466 ILE A CA 1
ATOM 3824 C C . ILE A 1 466 ? -1.895 53.062 32.25 1 95.25 466 ILE A C 1
ATOM 3826 O O . ILE A 1 466 ? -2.305 52.812 33.406 1 95.25 466 ILE A O 1
ATOM 3830 N N . VAL A 1 467 ? -2.584 52.781 31.203 1 94.88 467 VAL A N 1
ATOM 3831 C CA . VAL A 1 467 ? -3.932 52.219 31.328 1 94.88 467 VAL A CA 1
ATOM 3832 C C . VAL A 1 467 ? -3.963 50.812 30.766 1 94.88 467 VAL A C 1
ATOM 3834 O O . VAL A 1 467 ? -4.961 50.094 30.922 1 94.88 467 VAL A O 1
ATOM 3837 N N . GLY A 1 468 ? -2.934 50.375 30.109 1 95.19 468 GLY A N 1
ATOM 3838 C CA . GLY A 1 468 ? -2.902 49 29.562 1 95.19 468 GLY A CA 1
ATOM 3839 C C . GLY A 1 468 ? -1.564 48.656 28.953 1 95.19 468 GLY A C 1
ATOM 3840 O O . GLY A 1 468 ? -0.612 49.438 29.016 1 95.19 468 GLY A O 1
ATOM 3841 N N . LYS A 1 469 ? -1.462 47.406 28.438 1 95.75 469 LYS A N 1
ATOM 3842 C CA . LYS A 1 469 ? -0.26 46.906 27.781 1 95.75 469 LYS A CA 1
ATOM 3843 C C . LYS A 1 469 ? -0.607 45.875 26.719 1 95.75 469 LYS A C 1
ATOM 3845 O O . LYS A 1 469 ? -1.684 45.25 26.766 1 95.75 469 LYS A O 1
ATOM 3850 N N . PHE A 1 470 ? 0.286 45.719 25.797 1 95.44 470 PHE A 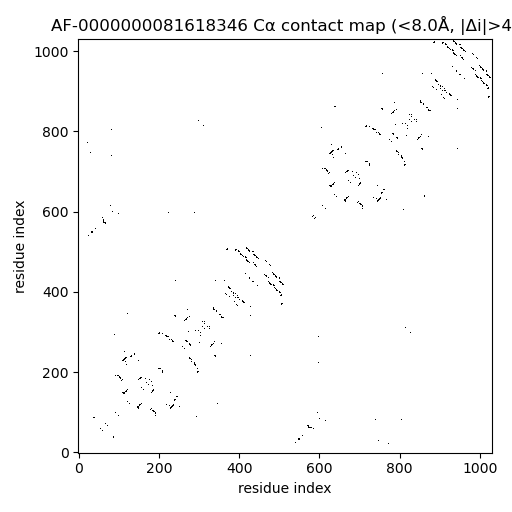N 1
ATOM 3851 C CA . PHE A 1 470 ? 0.108 44.656 24.781 1 95.44 470 PHE A CA 1
ATOM 3852 C C . PHE A 1 470 ? 0.363 43.281 25.391 1 95.44 470 PHE A C 1
ATOM 3854 O O . PHE A 1 470 ? 1.296 43.094 26.172 1 95.44 470 PHE A O 1
ATOM 3861 N N . ASP A 1 471 ? -0.472 42.375 25.031 1 90 471 ASP A N 1
ATOM 3862 C CA . ASP A 1 471 ? -0.29 41.031 25.516 1 90 471 ASP A CA 1
ATOM 3863 C C . ASP A 1 471 ? 0.599 40.219 24.562 1 90 471 ASP A C 1
ATOM 3865 O O . ASP A 1 471 ? 1.191 40.781 23.641 1 90 471 ASP A O 1
ATOM 3869 N N . ALA A 1 472 ? 0.728 38.969 24.828 1 83.88 472 ALA A N 1
ATOM 3870 C CA . ALA A 1 472 ? 1.643 38.125 24.078 1 83.88 472 ALA A CA 1
ATOM 3871 C C . ALA A 1 472 ? 1.158 37.906 22.641 1 83.88 472 ALA A C 1
ATOM 3873 O O . ALA A 1 472 ? 1.943 37.562 21.766 1 83.88 472 ALA A O 1
ATOM 3874 N N . LEU A 1 473 ? -0.054 38.188 22.422 1 86.38 473 LEU A N 1
ATOM 3875 C CA . LEU A 1 473 ? -0.61 38.031 21.078 1 86.38 473 LEU A CA 1
ATOM 3876 C C . LEU A 1 473 ? -0.616 39.344 20.312 1 86.38 473 LEU A C 1
ATOM 3878 O O . LEU A 1 473 ? -1.111 39.406 19.188 1 86.38 473 LEU A O 1
ATOM 3882 N N . GLY A 1 474 ? -0.102 40.344 20.938 1 90.56 474 GLY A N 1
ATOM 3883 C CA . GLY A 1 474 ? 0.013 41.625 20.281 1 90.56 474 GLY A CA 1
ATOM 3884 C C . GLY A 1 474 ? -1.261 42.438 20.344 1 90.56 474 GLY A C 1
ATOM 3885 O O . GLY A 1 474 ? -1.526 43.281 19.469 1 90.56 474 GLY A O 1
ATOM 3886 N N . ILE A 1 475 ? -2.041 42.156 21.297 1 93.25 475 ILE A N 1
ATOM 3887 C CA . ILE A 1 475 ? -3.303 42.875 21.422 1 93.25 475 ILE A CA 1
ATOM 3888 C C . ILE A 1 475 ? -3.303 43.719 22.703 1 93.25 475 ILE A C 1
ATOM 3890 O O . ILE A 1 475 ? -2.877 43.219 23.766 1 93.25 475 ILE A O 1
ATOM 3894 N N . ALA A 1 476 ? -3.674 45 22.672 1 96.19 476 ALA A N 1
ATOM 3895 C CA . ALA A 1 476 ? -3.924 45.844 23.812 1 96.19 476 ALA A CA 1
ATOM 3896 C C . ALA A 1 476 ? -5.344 46.406 23.781 1 96.19 476 ALA A C 1
ATOM 3898 O O . ALA A 1 476 ? -5.703 47.156 22.875 1 96.19 476 ALA A O 1
ATOM 3899 N N . GLN A 1 477 ? -6.133 45.938 24.641 1 95.12 477 GLN A N 1
ATOM 3900 C CA . GLN A 1 477 ? -7.508 46.438 24.719 1 95.12 477 GLN A CA 1
ATOM 3901 C C . GLN A 1 477 ? -7.906 46.75 26.156 1 95.12 477 GLN A C 1
ATOM 3903 O O . GLN A 1 477 ? -7.43 46.094 27.078 1 95.12 477 GLN A O 1
ATOM 3908 N N . GLY A 1 478 ? -8.688 47.812 26.328 1 94 478 GLY A N 1
ATOM 3909 C CA . GLY A 1 478 ? -9.117 48.188 27.656 1 94 478 GLY A CA 1
ATOM 3910 C C . GLY A 1 478 ? -10.008 49.406 27.672 1 94 478 GLY A C 1
ATOM 3911 O O . GLY A 1 478 ? -10.5 49.844 26.625 1 94 478 GLY A O 1
ATOM 3912 N N . THR A 1 479 ? -10.367 49.75 28.922 1 94.38 479 THR A N 1
ATOM 3913 C CA . THR A 1 479 ? -11.172 50.938 29.141 1 94.38 479 THR A CA 1
ATOM 3914 C C . THR A 1 479 ? -10.375 52 29.906 1 94.38 479 THR A C 1
ATOM 3916 O O . THR A 1 479 ? -9.367 51.688 30.531 1 94.38 479 THR A O 1
ATOM 3919 N N . VAL A 1 480 ? -10.781 53.188 29.719 1 93.06 480 VAL A N 1
ATOM 3920 C CA . VAL A 1 480 ? -10.172 54.281 30.469 1 93.06 480 VAL A CA 1
ATOM 3921 C C . VAL A 1 480 ? -11.148 54.812 31.516 1 93.06 480 VAL A C 1
ATOM 3923 O O . VAL A 1 480 ? -12.281 55.188 31.203 1 93.06 480 VAL A O 1
ATOM 3926 N N . ASP A 1 481 ? -10.641 54.719 32.781 1 90 481 ASP A N 1
ATOM 3927 C CA . ASP A 1 481 ? -11.477 55.156 33.875 1 90 481 ASP A CA 1
ATOM 3928 C C . ASP A 1 481 ? -11.93 56.594 33.688 1 90 481 ASP A C 1
ATOM 3930 O O . ASP A 1 481 ? -11.109 57.469 33.406 1 90 481 ASP A O 1
ATOM 3934 N N . ARG A 1 482 ? -13.141 56.875 33.969 1 88.88 482 ARG A N 1
ATOM 3935 C CA . ARG A 1 482 ? -13.703 58.219 33.812 1 88.88 482 ARG A CA 1
ATOM 3936 C C . ARG A 1 482 ? -13.094 59.188 34.812 1 88.88 482 ARG A C 1
ATOM 3938 O O . ARG A 1 482 ? -13.133 60.406 34.625 1 88.88 482 ARG A O 1
ATOM 3945 N N . LYS A 1 483 ? -12.539 58.656 35.812 1 86.69 483 LYS A N 1
ATOM 3946 C CA . LYS A 1 483 ? -11.961 59.5 36.875 1 86.69 483 LYS A CA 1
ATOM 3947 C C . LYS A 1 483 ? -10.797 60.344 36.344 1 86.69 483 LYS A C 1
ATOM 3949 O O . LYS A 1 483 ? -10.438 61.344 36.906 1 86.69 483 LYS A O 1
ATOM 3954 N N . TYR A 1 484 ? -10.273 59.906 35.156 1 88.5 484 TYR A N 1
ATOM 3955 C CA . TYR A 1 484 ? -9.125 60.594 34.594 1 88.5 484 TYR A CA 1
ATOM 3956 C C . TYR A 1 484 ? -9.578 61.812 33.781 1 88.5 484 TYR A C 1
ATOM 3958 O O . TYR A 1 484 ? -8.758 62.625 33.375 1 88.5 484 TYR A O 1
ATOM 3966 N N . GLY A 1 485 ? -10.945 61.906 33.594 1 88.56 485 GLY A N 1
ATOM 3967 C CA . GLY A 1 485 ? -11.477 63.031 32.812 1 88.56 485 GLY A CA 1
ATOM 3968 C C . GLY A 1 485 ? -11.25 62.875 31.312 1 88.56 485 GLY A C 1
ATOM 3969 O O . GLY A 1 485 ? -11.055 61.75 30.812 1 88.56 485 GLY A O 1
ATOM 3970 N N . LYS A 1 486 ? -11.375 64 30.703 1 93.81 486 LYS A N 1
ATOM 3971 C CA . LYS A 1 486 ? -11.156 64 29.25 1 93.81 486 LYS A CA 1
ATOM 3972 C C . LYS A 1 486 ? -9.68 63.812 28.922 1 93.81 486 LYS A C 1
ATOM 3974 O O . LYS A 1 486 ? -8.805 64.375 29.609 1 93.81 486 LYS A O 1
ATOM 3979 N N . ILE A 1 487 ? -9.516 63.062 27.969 1 94.88 487 ILE A N 1
ATOM 3980 C CA . ILE A 1 487 ? -8.156 62.688 27.578 1 94.88 487 ILE A CA 1
ATOM 3981 C C . ILE A 1 487 ? -7.73 63.531 26.359 1 94.88 487 ILE A C 1
ATOM 3983 O O . ILE A 1 487 ? -8.461 63.625 25.375 1 94.88 487 ILE A O 1
ATOM 3987 N N . SER A 1 488 ? -6.527 64.062 26.469 1 95.69 488 SER A N 1
ATOM 3988 C CA . SER A 1 488 ? -6.023 64.875 25.375 1 95.69 488 SER A CA 1
ATOM 3989 C C . SER A 1 488 ? -5.141 64.062 24.438 1 95.69 488 SER A C 1
ATOM 3991 O O . SER A 1 488 ? -5.184 64.25 23.219 1 95.69 488 SER A O 1
ATOM 3993 N N . VAL A 1 489 ? -4.355 63.219 25.031 1 97.12 489 VAL A N 1
ATOM 3994 C CA . VAL A 1 489 ? -3.416 62.438 24.219 1 97.12 489 VAL A CA 1
ATOM 3995 C C . VAL A 1 489 ? -3.445 60.969 24.625 1 97.12 489 VAL A C 1
ATOM 3997 O O . VAL A 1 489 ? -3.506 60.656 25.828 1 97.12 489 VAL A O 1
ATOM 4000 N N . LEU A 1 490 ? -3.516 60.125 23.672 1 97.25 490 LEU A N 1
ATOM 4001 C CA . LEU A 1 490 ? -3.316 58.688 23.797 1 97.25 490 LEU A CA 1
ATOM 4002 C C . LEU A 1 490 ? -2.006 58.281 23.156 1 97.25 490 LEU A C 1
ATOM 4004 O O . LEU A 1 490 ? -1.699 58.688 22.031 1 97.25 490 LEU A O 1
ATOM 4008 N N . ARG A 1 491 ? -1.174 57.531 23.859 1 97.44 491 ARG A N 1
ATOM 4009 C CA . ARG A 1 491 ? 0.078 57.156 23.219 1 97.44 491 ARG A CA 1
ATOM 4010 C C . ARG A 1 491 ? 0.456 55.719 23.562 1 97.44 491 ARG A C 1
ATOM 4012 O O . ARG A 1 491 ? 0.074 55.188 24.625 1 97.44 491 ARG A O 1
ATOM 4019 N N . LEU A 1 492 ? 1.149 55.094 22.672 1 97.88 492 LEU A N 1
ATOM 4020 C CA . LEU A 1 492 ? 1.829 53.812 22.875 1 97.88 492 LEU A CA 1
ATOM 4021 C C . LEU A 1 492 ? 3.32 54 23.109 1 97.88 492 LEU A C 1
ATOM 4023 O O . LEU A 1 492 ? 3.963 54.781 22.406 1 97.88 492 LEU A O 1
ATOM 4027 N N . THR A 1 493 ? 3.799 53.375 24.188 1 97 493 THR A N 1
ATOM 4028 C CA . THR A 1 493 ? 5.215 53.562 24.5 1 97 493 THR A CA 1
ATOM 4029 C C . THR A 1 493 ? 5.941 52.219 24.438 1 97 493 THR A C 1
ATOM 4031 O O . THR A 1 493 ? 5.574 51.25 25.141 1 97 493 THR A O 1
ATOM 4034 N N . VAL A 1 494 ? 6.98 52.156 23.641 1 96.5 494 VAL A N 1
ATOM 4035 C CA . VAL A 1 494 ? 7.805 50.969 23.5 1 96.5 494 VAL A CA 1
ATOM 4036 C C . VAL A 1 494 ? 8.898 50.969 24.562 1 96.5 494 VAL A C 1
ATOM 4038 O O . VAL A 1 494 ? 9.641 51.938 24.703 1 96.5 494 VAL A O 1
ATOM 4041 N N . HIS A 1 495 ? 9.039 49.844 25.266 1 95.06 495 HIS A N 1
ATOM 4042 C CA . HIS A 1 495 ? 9.961 49.812 26.391 1 95.06 495 HIS A CA 1
ATOM 4043 C C . HIS A 1 495 ? 11.188 48.969 26.078 1 95.06 495 HIS A C 1
ATOM 4045 O O . HIS A 1 495 ? 12.18 49 26.812 1 95.06 495 HIS A O 1
ATOM 4051 N N . SER A 1 496 ? 11.094 48.156 25.047 1 92.56 496 SER A N 1
ATOM 4052 C CA . SER A 1 496 ? 12.227 47.281 24.719 1 92.56 496 SER A CA 1
ATOM 4053 C C . SER A 1 496 ? 12.469 47.219 23.219 1 92.56 496 SER A C 1
ATOM 4055 O O . SER A 1 496 ? 11.555 47.469 22.422 1 92.56 496 SER A O 1
ATOM 4057 N N . GLU A 1 497 ? 13.719 46.906 22.984 1 89.81 497 GLU A N 1
ATOM 4058 C CA . GLU A 1 497 ? 14.078 46.719 21.578 1 89.81 497 GLU A CA 1
ATOM 4059 C C . GLU A 1 497 ? 13.461 45.438 21 1 89.81 497 GLU A C 1
ATOM 4061 O O . GLU A 1 497 ? 13.258 44.469 21.719 1 89.81 497 GLU A O 1
ATOM 4066 N N . SER A 1 498 ? 13.07 45.656 19.75 1 87.19 498 SER A N 1
ATOM 4067 C CA . SER A 1 498 ? 12.484 44.5 19.094 1 87.19 498 SER A CA 1
ATOM 4068 C C . SER A 1 498 ? 13.305 44.062 17.875 1 87.19 498 SER A C 1
ATOM 4070 O O . SER A 1 498 ? 13.875 44.906 17.188 1 87.19 498 SER A O 1
ATOM 4072 N N . GLU A 1 499 ? 13.461 42.75 17.719 1 85.19 499 GLU A N 1
ATOM 4073 C CA . GLU A 1 499 ? 14.133 42.219 16.531 1 85.19 499 GLU A CA 1
ATOM 4074 C C . GLU A 1 499 ? 13.195 42.188 15.328 1 85.19 499 GLU A C 1
ATOM 4076 O O . GLU A 1 499 ? 13.648 42.062 14.188 1 85.19 499 GLU A O 1
ATOM 4081 N N . ASN A 1 500 ? 11.945 42.406 15.562 1 89.19 500 ASN A N 1
ATOM 4082 C CA . ASN A 1 500 ? 10.938 42.406 14.5 1 89.19 500 ASN A CA 1
ATOM 4083 C C . ASN A 1 500 ? 10.406 43.781 14.227 1 89.19 500 ASN A C 1
ATOM 4085 O O . ASN A 1 500 ? 10.469 44.656 15.094 1 89.19 500 ASN A O 1
ATOM 4089 N N . TRP A 1 501 ? 10.008 43.906 12.961 1 93.19 501 TRP A N 1
ATOM 4090 C CA . TRP A 1 501 ? 9.227 45.094 12.664 1 93.19 501 TRP A CA 1
ATOM 4091 C C . TRP A 1 501 ? 7.895 45.062 13.406 1 93.19 501 TRP A C 1
ATOM 4093 O O . TRP A 1 501 ? 7.602 44.125 14.141 1 93.19 501 TRP A O 1
ATOM 4103 N N . ALA A 1 502 ? 7.195 46.156 13.352 1 95 502 ALA A N 1
ATOM 4104 C CA . ALA A 1 502 ? 5.926 46.188 14.07 1 95 502 ALA A CA 1
ATOM 4105 C C . ALA A 1 502 ? 4.797 46.719 13.18 1 95 502 ALA A C 1
ATOM 4107 O O . ALA A 1 502 ? 4.957 47.719 12.484 1 95 502 ALA A O 1
ATOM 4108 N N . ILE A 1 503 ? 3.705 45.938 13.211 1 95.75 503 ILE A N 1
ATOM 4109 C CA . ILE A 1 503 ? 2.508 46.281 12.453 1 95.75 503 ILE A CA 1
ATOM 4110 C C . ILE A 1 503 ? 1.371 46.625 13.414 1 95.75 503 ILE A C 1
ATOM 4112 O O . ILE A 1 503 ? 1.194 45.938 14.438 1 95.75 503 ILE A O 1
ATOM 4116 N N . LEU A 1 504 ? 0.697 47.719 13.242 1 96.81 504 LEU A N 1
ATOM 4117 C CA . LEU A 1 504 ? -0.61 47.969 13.836 1 96.81 504 LEU A CA 1
ATOM 4118 C C . LEU A 1 504 ? -1.724 47.75 12.82 1 96.81 504 LEU A C 1
ATOM 4120 O O . LEU A 1 504 ? -1.969 48.625 11.977 1 96.81 504 LEU A O 1
ATOM 4124 N N . SER A 1 505 ? -2.408 46.656 12.961 1 95.56 505 SER A N 1
ATOM 4125 C CA . SER A 1 505 ? -3.389 46.281 11.953 1 95.56 505 SER A CA 1
ATOM 4126 C C . SER A 1 505 ? -4.793 46.719 12.336 1 95.56 505 SER A C 1
ATOM 4128 O O . SER A 1 505 ? -5.703 46.719 11.508 1 95.56 505 SER A O 1
ATOM 4130 N N . GLU A 1 506 ? -4.98 47.156 13.547 1 96.19 506 GLU A N 1
ATOM 4131 C CA . GLU A 1 506 ? -6.273 47.656 14 1 96.19 506 GLU A CA 1
ATOM 4132 C C . GLU A 1 506 ? -6.113 48.719 15.078 1 96.19 506 GLU A C 1
ATOM 4134 O O . GLU A 1 506 ? -5.359 48.531 16.031 1 96.19 506 GLU A O 1
ATOM 4139 N N . ILE A 1 507 ? -6.746 49.844 14.906 1 97.12 507 ILE A N 1
ATOM 4140 C CA . ILE A 1 507 ? -6.82 50.906 15.875 1 97.12 507 ILE A CA 1
ATOM 4141 C C . ILE A 1 507 ? -8.273 51.344 16.062 1 97.12 507 ILE A C 1
ATOM 4143 O O . ILE A 1 507 ? -8.906 51.844 15.141 1 97.12 507 ILE A O 1
ATOM 4147 N N . HIS A 1 508 ? -8.75 51.094 17.266 1 97.06 508 HIS A N 1
ATOM 4148 C CA . HIS A 1 508 ? -10.141 51.438 17.531 1 97.06 508 HIS A CA 1
ATOM 4149 C C . HIS A 1 508 ? -10.281 52.188 18.859 1 97.06 508 HIS A C 1
ATOM 4151 O O . HIS A 1 508 ? -10.078 51.594 19.922 1 97.06 508 HIS A O 1
ATOM 4157 N N . VAL A 1 509 ? -10.594 53.5 18.781 1 96.56 509 VAL A N 1
ATOM 4158 C CA . VAL A 1 509 ? -10.836 54.312 19.953 1 96.56 509 VAL A CA 1
ATOM 4159 C C . VAL A 1 509 ? -12.297 54.75 19.984 1 96.56 509 VAL A C 1
ATOM 4161 O O . VAL A 1 509 ? -12.766 55.438 19.078 1 96.56 509 VAL A O 1
ATOM 4164 N N . VAL A 1 510 ? -12.961 54.344 21.031 1 95.62 510 VAL A N 1
ATOM 4165 C CA . VAL A 1 510 ? -14.383 54.656 21.156 1 95.62 510 VAL A CA 1
ATOM 4166 C C . VAL A 1 510 ? -14.586 55.812 22.141 1 95.62 510 VAL A C 1
ATOM 4168 O O . VAL A 1 510 ? -14.195 55.688 23.312 1 95.62 510 VAL A O 1
ATOM 4171 N N . GLU A 1 511 ? -15.164 56.844 21.672 1 94.25 511 GLU A N 1
ATOM 4172 C CA . GLU A 1 511 ? -15.469 58 22.531 1 94.25 511 GLU A CA 1
ATOM 4173 C C . GLU A 1 511 ? -16.75 57.781 23.312 1 94.25 511 GLU A C 1
ATOM 4175 O O . GLU A 1 511 ? -17.719 57.219 22.797 1 94.25 511 GLU A O 1
ATOM 4180 N N . ASP A 1 512 ? -16.688 58.062 24.609 1 86.94 512 ASP A N 1
ATOM 4181 C CA . ASP A 1 512 ? -17.891 58 25.453 1 86.94 512 ASP A CA 1
ATOM 4182 C C . ASP A 1 512 ? -18.719 59.281 25.281 1 86.94 512 ASP A C 1
ATOM 4184 O O . ASP A 1 512 ? -18.188 60.375 25.312 1 86.94 512 ASP A O 1
ATOM 4188 N N . GLN A 1 513 ? -19.922 59.312 24.641 1 73.69 513 GLN A N 1
ATOM 4189 C CA . GLN A 1 513 ? -20.766 60.469 24.484 1 73.69 513 GLN A CA 1
ATOM 4190 C C . GLN A 1 513 ? -21.109 61.125 25.828 1 73.69 513 GLN A C 1
ATOM 4192 O O . GLN A 1 513 ? -21.297 60.406 26.812 1 73.69 513 GLN A O 1
ATOM 4197 N N . PRO A 1 514 ? -20.688 62.406 25.938 1 58 514 PRO A N 1
ATOM 4198 C CA . PRO A 1 514 ? -21.062 63.125 27.156 1 58 514 PRO A CA 1
ATOM 4199 C C . PRO A 1 514 ? -22.5 62.875 27.578 1 58 514 PRO A C 1
ATOM 4201 O O . PRO A 1 514 ? -23.375 62.656 26.734 1 58 514 PRO A O 1
ATOM 4204 N N . SER A 1 515 ? -22.688 62.312 28.812 1 41.72 515 SER A N 1
ATOM 4205 C CA . SER A 1 515 ? -24.047 62.531 29.281 1 41.72 515 SER A CA 1
ATOM 4206 C C . SER A 1 515 ? -24.453 64 29.109 1 41.72 515 SER A C 1
ATOM 4208 O O . SER A 1 515 ? -23.625 64.875 29.234 1 41.72 515 SER A O 1
ATOM 4210 N N . MET B 1 1 ? 61.75 -5.102 -20.469 1 33.28 1 MET B N 1
ATOM 4211 C CA . MET B 1 1 ? 60.375 -5.34 -20.891 1 33.28 1 MET B CA 1
ATOM 4212 C C . MET B 1 1 ? 59.781 -6.52 -20.125 1 33.28 1 MET B C 1
ATOM 4214 O O . MET B 1 1 ? 58.594 -6.492 -19.766 1 33.28 1 MET B O 1
ATOM 4218 N N . LYS B 1 2 ? 60.562 -7.508 -19.781 1 52.03 2 LYS B N 1
ATOM 4219 C CA . LYS B 1 2 ? 60.062 -8.727 -19.141 1 52.03 2 LYS B CA 1
ATOM 4220 C C . LYS B 1 2 ? 59.812 -8.492 -17.656 1 52.03 2 LYS B C 1
ATOM 4222 O O . LYS B 1 2 ? 58.875 -9.07 -17.078 1 52.03 2 LYS B O 1
ATOM 4227 N N . ILE B 1 3 ? 60.375 -7.664 -17.016 1 41.88 3 ILE B N 1
ATOM 4228 C CA . ILE B 1 3 ? 60.25 -7.43 -15.586 1 41.88 3 ILE B CA 1
ATOM 4229 C C . ILE B 1 3 ? 59 -6.578 -15.32 1 41.88 3 ILE B C 1
ATOM 4231 O O . ILE B 1 3 ? 58.281 -6.789 -14.328 1 41.88 3 ILE B O 1
ATOM 4235 N N . LYS B 1 4 ? 58.594 -5.738 -16.125 1 52.28 4 LYS B N 1
ATOM 4236 C CA . LYS B 1 4 ? 57.406 -4.91 -15.953 1 52.28 4 LYS B CA 1
ATOM 4237 C C . LYS B 1 4 ? 56.156 -5.73 -16.172 1 52.28 4 LYS B C 1
ATOM 4239 O O . LYS B 1 4 ? 55.125 -5.477 -15.531 1 52.28 4 LYS B O 1
ATOM 4244 N N . ILE B 1 5 ? 56.25 -6.766 -17.047 1 42.81 5 ILE B N 1
ATOM 4245 C CA . ILE B 1 5 ? 55.062 -7.609 -17.266 1 42.81 5 ILE B CA 1
ATOM 4246 C C . ILE B 1 5 ? 54.875 -8.531 -16.062 1 42.81 5 ILE B C 1
ATOM 4248 O O . ILE B 1 5 ? 53.719 -8.906 -15.75 1 42.81 5 ILE B O 1
ATOM 4252 N N . LYS B 1 6 ? 55.906 -8.812 -15.289 1 54.56 6 LYS B N 1
ATOM 4253 C CA . LYS B 1 6 ? 55.812 -9.656 -14.102 1 54.56 6 LYS B CA 1
ATOM 4254 C C . LYS B 1 6 ? 55.25 -8.883 -12.922 1 54.56 6 LYS B C 1
ATOM 4256 O O . LYS B 1 6 ? 54.438 -9.414 -12.141 1 54.56 6 LYS B O 1
ATOM 4261 N N . ARG B 1 7 ? 55.562 -7.68 -12.812 1 54.06 7 ARG B N 1
ATOM 4262 C CA . ARG B 1 7 ? 55.031 -6.887 -11.711 1 54.06 7 ARG B CA 1
ATOM 4263 C C . ARG B 1 7 ? 53.531 -6.605 -11.922 1 54.06 7 ARG B C 1
ATOM 4265 O O . ARG B 1 7 ? 52.781 -6.559 -10.953 1 54.06 7 ARG B O 1
ATOM 4272 N N . LYS B 1 8 ? 53.25 -6.477 -13.117 1 53.22 8 LYS B N 1
ATOM 4273 C CA . LYS B 1 8 ? 51.844 -6.254 -13.406 1 53.22 8 LYS B CA 1
ATOM 4274 C C . LYS B 1 8 ? 51.031 -7.523 -13.188 1 53.22 8 LYS B C 1
ATOM 4276 O O . LYS B 1 8 ? 49.875 -7.461 -12.734 1 53.22 8 LYS B O 1
ATOM 4281 N N . LYS B 1 9 ? 51.656 -8.547 -13.453 1 49.66 9 LYS B N 1
ATOM 4282 C CA . LYS B 1 9 ? 50.969 -9.82 -13.242 1 49.66 9 LYS B CA 1
ATOM 4283 C C . LYS B 1 9 ? 50.844 -10.133 -11.75 1 49.66 9 LYS B C 1
ATOM 4285 O O . LYS B 1 9 ? 49.781 -10.586 -11.297 1 49.66 9 LYS B O 1
ATOM 4290 N N . ILE B 1 10 ? 51.844 -9.922 -11.117 1 52.03 10 ILE B N 1
ATOM 4291 C CA . ILE B 1 10 ? 51.812 -10.156 -9.68 1 52.03 10 ILE B CA 1
ATOM 4292 C C . ILE B 1 10 ? 50.875 -9.164 -9 1 52.03 10 ILE B C 1
ATOM 4294 O O . ILE B 1 10 ? 50.125 -9.523 -8.094 1 52.03 10 ILE B O 1
ATOM 4298 N N . ARG B 1 11 ? 50.75 -7.992 -9.445 1 51.44 11 ARG B N 1
ATOM 4299 C CA . ARG B 1 11 ? 49.812 -7.016 -8.883 1 51.44 11 ARG B CA 1
ATOM 4300 C C . ARG B 1 11 ? 48.375 -7.383 -9.211 1 51.44 11 ARG B C 1
ATOM 4302 O O . ARG B 1 11 ? 47.5 -7.246 -8.359 1 51.44 11 ARG B O 1
ATOM 4309 N N . ARG B 1 12 ? 48.219 -7.848 -10.359 1 55.44 12 ARG B N 1
ATOM 4310 C CA . ARG B 1 12 ? 46.875 -8.273 -10.727 1 55.44 12 ARG B CA 1
ATOM 4311 C C . ARG B 1 12 ? 46.469 -9.539 -9.961 1 55.44 12 ARG B C 1
ATOM 4313 O O . ARG B 1 12 ? 45.344 -9.664 -9.516 1 55.44 12 ARG B O 1
ATOM 4320 N N . GLU B 1 13 ? 47.375 -10.367 -9.852 1 56.16 13 GLU B N 1
ATOM 4321 C CA . GLU B 1 13 ? 47.156 -11.555 -9.039 1 56.16 13 GLU B CA 1
ATOM 4322 C C . GLU B 1 13 ? 46.938 -11.172 -7.574 1 56.16 13 GLU B C 1
ATOM 4324 O O . GLU B 1 13 ? 46.062 -11.734 -6.902 1 56.16 13 GLU B O 1
ATOM 4329 N N . CYS B 1 14 ? 47.688 -10.25 -7.137 1 54 14 CYS B N 1
ATOM 4330 C CA . CYS B 1 14 ? 47.5 -9.758 -5.773 1 54 14 CYS B CA 1
ATOM 4331 C C . CYS B 1 14 ? 46.188 -9.016 -5.629 1 54 14 CYS B C 1
ATOM 4333 O O . CYS B 1 14 ? 45.5 -9.133 -4.605 1 54 14 CYS B O 1
ATOM 4335 N N . GLU B 1 15 ? 45.812 -8.328 -6.582 1 57.81 15 GLU B N 1
ATOM 4336 C CA . GLU B 1 15 ? 44.531 -7.617 -6.562 1 57.81 15 GLU B CA 1
ATOM 4337 C C . GLU B 1 15 ? 43.344 -8.594 -6.637 1 57.81 15 GLU B C 1
ATOM 4339 O O . GLU B 1 15 ? 42.344 -8.398 -5.973 1 57.81 15 GLU B O 1
ATOM 4344 N N . GLU B 1 16 ? 43.594 -9.57 -7.355 1 55.94 16 GLU B N 1
ATOM 4345 C CA . GLU B 1 16 ? 42.562 -10.609 -7.477 1 55.94 16 GLU B CA 1
ATOM 4346 C C . GLU B 1 16 ? 42.438 -11.414 -6.188 1 55.94 16 GLU B C 1
ATOM 4348 O O . GLU B 1 16 ? 41.344 -11.727 -5.742 1 55.94 16 GLU B O 1
ATOM 4353 N N . ASP B 1 17 ? 43.594 -11.75 -5.66 1 59.12 17 ASP B N 1
ATOM 4354 C CA . ASP B 1 17 ? 43.594 -12.438 -4.371 1 59.12 17 ASP B CA 1
ATOM 4355 C C . ASP B 1 17 ? 42.969 -11.555 -3.279 1 59.12 17 ASP B C 1
ATOM 4357 O O . ASP B 1 17 ? 42.25 -12.039 -2.41 1 59.12 17 ASP B O 1
ATOM 4361 N N . PHE B 1 18 ? 43.156 -10.336 -3.457 1 58.19 18 PHE B N 1
ATOM 4362 C CA . PHE B 1 18 ? 42.594 -9.391 -2.512 1 58.19 18 PHE B CA 1
ATOM 4363 C C . PHE B 1 18 ? 41.062 -9.297 -2.688 1 58.19 18 PHE B C 1
ATOM 4365 O O . PHE B 1 18 ? 40.312 -9.281 -1.703 1 58.19 18 PHE B O 1
ATOM 4372 N N . THR B 1 19 ? 40.688 -9.367 -3.869 1 61.22 19 THR B N 1
ATOM 4373 C CA . THR B 1 19 ? 39.25 -9.273 -4.145 1 61.22 19 THR B CA 1
ATOM 4374 C C . THR B 1 19 ? 38.531 -10.523 -3.654 1 61.22 19 THR B C 1
ATOM 4376 O O . THR B 1 19 ? 37.438 -10.43 -3.105 1 61.22 19 THR B O 1
ATOM 4379 N N . ILE B 1 20 ? 39.156 -11.602 -3.814 1 62.06 20 ILE B N 1
ATOM 4380 C CA . ILE B 1 20 ? 38.594 -12.852 -3.338 1 62.06 20 ILE B CA 1
ATOM 4381 C C . ILE B 1 20 ? 38.531 -12.852 -1.812 1 62.06 20 ILE B C 1
ATOM 4383 O O . ILE B 1 20 ? 37.562 -13.297 -1.215 1 62.06 20 ILE B O 1
ATOM 4387 N N . THR B 1 21 ? 39.562 -12.344 -1.255 1 59.16 21 THR B N 1
ATOM 4388 C CA . THR B 1 21 ? 39.625 -12.266 0.201 1 59.16 21 THR B CA 1
ATOM 4389 C C . THR B 1 21 ? 38.531 -11.32 0.72 1 59.16 21 THR B C 1
ATOM 4391 O O . THR B 1 21 ? 37.906 -11.602 1.743 1 59.16 21 THR B O 1
ATOM 4394 N N . VAL B 1 22 ? 38.281 -10.359 -0.011 1 61.41 22 VAL B N 1
ATOM 4395 C CA . VAL B 1 22 ? 37.25 -9.398 0.388 1 61.41 22 VAL B CA 1
ATOM 4396 C C . VAL B 1 22 ? 35.875 -10.047 0.293 1 61.41 22 VAL B C 1
ATOM 4398 O O . VAL B 1 22 ? 35.031 -9.883 1.189 1 61.41 22 VAL B O 1
ATOM 4401 N N . TYR B 1 23 ? 35.719 -10.867 -0.636 1 64.19 23 TYR B N 1
ATOM 4402 C CA . TYR B 1 23 ? 34.438 -11.531 -0.794 1 64.19 23 TYR B CA 1
ATOM 4403 C C . TYR B 1 23 ? 34.25 -12.625 0.252 1 64.19 23 TYR B C 1
ATOM 4405 O O . TYR B 1 23 ? 33.156 -12.789 0.802 1 64.19 23 TYR B O 1
ATOM 4413 N N . LYS B 1 24 ? 35.344 -13.328 0.52 1 60.66 24 LYS B N 1
ATOM 4414 C CA . LYS B 1 24 ? 35.312 -14.336 1.573 1 60.66 24 LYS B CA 1
ATOM 4415 C C . LYS B 1 24 ? 34.969 -13.703 2.924 1 60.66 24 LYS B C 1
ATOM 4417 O O . LYS B 1 24 ? 34.188 -14.258 3.697 1 60.66 24 LYS B O 1
ATOM 4422 N N . ASN B 1 25 ? 35.531 -12.562 3.15 1 57.41 25 ASN B N 1
ATOM 4423 C CA . ASN B 1 25 ? 35.25 -11.859 4.395 1 57.41 25 ASN B CA 1
ATOM 4424 C C . ASN B 1 25 ? 33.812 -11.359 4.449 1 57.41 25 ASN B C 1
ATOM 4426 O O . ASN B 1 25 ? 33.156 -11.422 5.496 1 57.41 25 ASN B O 1
ATOM 4430 N N . SER B 1 26 ? 33.375 -10.961 3.316 1 61.97 26 SER B N 1
ATOM 4431 C CA . SER B 1 26 ? 31.984 -10.492 3.26 1 61.97 26 SER B CA 1
ATOM 4432 C C . SER B 1 26 ? 31 -11.641 3.502 1 61.97 26 SER B C 1
ATOM 4434 O O . SER B 1 26 ? 30 -11.469 4.195 1 61.97 26 SER B O 1
ATOM 4436 N N . ILE B 1 27 ? 31.344 -12.75 3.041 1 62.19 27 ILE B N 1
ATOM 4437 C CA . ILE B 1 27 ? 30.531 -13.938 3.238 1 62.19 27 ILE B CA 1
ATOM 4438 C C . ILE B 1 27 ? 30.531 -14.328 4.715 1 62.19 27 ILE B C 1
ATOM 4440 O O . ILE B 1 27 ? 29.469 -14.633 5.285 1 62.19 27 ILE B O 1
ATOM 4444 N N . ALA B 1 28 ? 31.734 -14.297 5.246 1 55.69 28 ALA B N 1
ATOM 4445 C CA . ALA B 1 28 ? 31.859 -14.648 6.66 1 55.69 28 ALA B CA 1
ATOM 4446 C C . ALA B 1 28 ? 31.062 -13.68 7.539 1 55.69 28 ALA B C 1
ATOM 4448 O O . ALA B 1 28 ? 30.391 -14.102 8.477 1 55.69 28 ALA B O 1
ATOM 4449 N N . GLU B 1 29 ? 31.125 -12.484 7.152 1 56.88 29 GLU B N 1
ATOM 4450 C CA . GLU B 1 29 ? 30.391 -11.477 7.906 1 56.88 29 GLU B CA 1
ATOM 4451 C C . GLU B 1 29 ? 28.875 -11.703 7.793 1 56.88 29 GLU B C 1
ATOM 4453 O O . GLU B 1 29 ? 28.156 -11.625 8.789 1 56.88 29 GLU B O 1
ATOM 4458 N N . LEU B 1 30 ? 28.469 -12.039 6.672 1 62.44 30 LEU B N 1
ATOM 4459 C CA . LEU B 1 30 ? 27.047 -12.242 6.457 1 62.44 30 LEU B CA 1
ATOM 4460 C C . LEU B 1 30 ? 26.578 -13.516 7.145 1 62.44 30 LEU B C 1
ATOM 4462 O O . LEU B 1 30 ? 25.453 -13.562 7.68 1 62.44 30 LEU B O 1
ATOM 4466 N N . GLN B 1 31 ? 27.484 -14.453 7.184 1 57.81 31 GLN B N 1
ATOM 4467 C CA . GLN B 1 31 ? 27.156 -15.695 7.879 1 57.81 31 GLN B CA 1
ATOM 4468 C C . GLN B 1 31 ? 27.016 -15.461 9.383 1 57.81 31 GLN B C 1
ATOM 4470 O O . GLN B 1 31 ? 26.109 -16.016 10.016 1 57.81 31 GLN B O 1
ATOM 4475 N N . VAL B 1 32 ? 27.922 -14.641 9.891 1 54.12 32 VAL B N 1
ATOM 4476 C CA . VAL B 1 32 ? 27.844 -14.32 11.312 1 54.12 32 VAL B CA 1
ATOM 4477 C C . VAL B 1 32 ? 26.562 -13.547 11.602 1 54.12 32 VAL B C 1
ATOM 4479 O O . VAL B 1 32 ? 25.859 -13.836 12.578 1 54.12 32 VAL B O 1
ATOM 4482 N N . LYS B 1 33 ? 26.25 -12.664 10.734 1 57.69 33 LYS B N 1
ATOM 4483 C CA . LYS B 1 33 ? 25.031 -11.891 10.906 1 57.69 33 LYS B CA 1
ATOM 4484 C C . LYS B 1 33 ? 23.797 -12.781 10.82 1 57.69 33 LYS B C 1
ATOM 4486 O O . LYS B 1 33 ? 22.844 -12.617 11.586 1 57.69 33 LYS B O 1
ATOM 4491 N N . LEU B 1 34 ? 23.922 -13.695 9.922 1 60.31 34 LEU B N 1
ATOM 4492 C CA . LEU B 1 34 ? 22.828 -14.648 9.75 1 60.31 34 LEU B CA 1
ATOM 4493 C C . LEU B 1 34 ? 22.656 -15.508 11 1 60.31 34 LEU B C 1
ATOM 4495 O O . LEU B 1 34 ? 21.531 -15.734 11.445 1 60.31 34 LEU B O 1
ATOM 4499 N N . GLU B 1 35 ? 23.797 -15.969 11.516 1 54.41 35 GLU B N 1
ATOM 4500 C CA . GLU B 1 35 ? 23.766 -16.781 12.727 1 54.41 35 GLU B CA 1
ATOM 4501 C C . GLU B 1 35 ? 23.234 -15.977 13.914 1 54.41 35 GLU B C 1
ATOM 4503 O O . GLU B 1 35 ? 22.438 -16.484 14.703 1 54.41 35 GLU B O 1
ATOM 4508 N N . HIS B 1 36 ? 23.688 -14.773 13.938 1 54.72 36 HIS B N 1
ATOM 4509 C CA . HIS B 1 36 ? 23.219 -13.898 15.008 1 54.72 36 HIS B CA 1
ATOM 4510 C C . HIS B 1 36 ? 21.719 -13.656 14.898 1 54.72 36 HIS B C 1
ATOM 4512 O O . HIS B 1 36 ? 21 -13.742 15.891 1 54.72 36 HIS B O 1
ATOM 4518 N N . LEU B 1 37 ? 21.297 -13.383 13.742 1 58.72 37 LEU B N 1
ATOM 4519 C CA . LEU B 1 37 ? 19.875 -13.117 13.531 1 58.72 37 LEU B CA 1
ATOM 4520 C C . LEU B 1 37 ? 19.047 -14.375 13.773 1 58.72 37 LEU B C 1
ATOM 4522 O O . LEU B 1 37 ? 17.938 -14.305 14.305 1 58.72 37 LEU B O 1
ATOM 4526 N N . HIS B 1 38 ? 19.594 -15.445 13.383 1 58.69 38 HIS B N 1
ATOM 4527 C CA . HIS B 1 38 ? 18.938 -16.719 13.656 1 58.69 38 HIS B CA 1
ATOM 4528 C C . HIS B 1 38 ? 18.812 -16.969 15.156 1 58.69 38 HIS B C 1
ATOM 4530 O O . HIS B 1 38 ? 17.766 -17.406 15.633 1 58.69 38 HIS B O 1
ATOM 4536 N N . ALA B 1 39 ? 19.922 -16.688 15.867 1 51.03 39 ALA B N 1
ATOM 4537 C CA . ALA B 1 39 ? 19.875 -16.812 17.328 1 51.03 39 ALA B CA 1
ATOM 4538 C C . ALA B 1 39 ? 18.812 -15.898 17.922 1 51.03 39 ALA B C 1
ATOM 4540 O O . ALA B 1 39 ? 18.062 -16.312 18.812 1 51.03 39 ALA B O 1
ATOM 4541 N N . LYS B 1 40 ? 18.766 -14.758 17.406 1 57.03 40 LYS B N 1
ATOM 4542 C CA . LYS B 1 40 ? 17.75 -13.82 17.891 1 57.03 40 LYS B CA 1
ATOM 4543 C C . LYS B 1 40 ? 16.344 -14.32 17.562 1 57.03 40 LYS B C 1
ATOM 4545 O O . LYS B 1 40 ? 15.43 -14.172 18.375 1 57.03 40 LYS B O 1
ATOM 4550 N N . TYR B 1 41 ? 16.266 -14.836 16.453 1 55.59 41 TYR B N 1
ATOM 4551 C CA . TYR B 1 41 ? 14.984 -15.398 16.031 1 55.59 41 TYR B CA 1
ATOM 4552 C C . TYR B 1 41 ? 14.57 -16.547 16.938 1 55.59 41 TYR B C 1
ATOM 4554 O O . TYR B 1 41 ? 13.414 -16.609 17.375 1 55.59 41 TYR B O 1
ATOM 4562 N N . ILE B 1 42 ? 15.516 -17.422 17.219 1 52.94 42 ILE B N 1
ATOM 4563 C CA . ILE B 1 42 ? 15.234 -18.547 18.109 1 52.94 42 ILE B CA 1
ATOM 4564 C C . ILE B 1 42 ? 14.836 -18.016 19.484 1 52.94 42 ILE B C 1
ATOM 4566 O O . I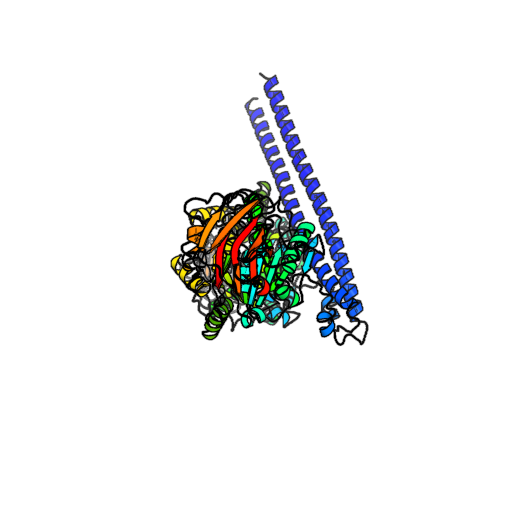LE B 1 42 ? 13.883 -18.516 20.094 1 52.94 42 ILE B O 1
ATOM 4570 N N . SER B 1 43 ? 15.508 -17.031 19.922 1 52.66 43 SER B N 1
ATOM 4571 C CA . SER B 1 43 ? 15.195 -16.438 21.219 1 52.66 43 SER B CA 1
ATOM 4572 C C . SER B 1 43 ? 13.789 -15.828 21.219 1 52.66 43 SER B C 1
ATOM 4574 O O . SER B 1 43 ? 13.047 -15.984 22.188 1 52.66 43 SER B O 1
ATOM 4576 N N . SER B 1 44 ? 13.516 -15.211 20.141 1 58.44 44 SER B N 1
ATOM 4577 C CA . SER B 1 44 ? 12.188 -14.617 20.047 1 58.44 44 SER B CA 1
ATOM 4578 C C . SER B 1 44 ? 11.102 -15.688 20.016 1 58.44 44 SER B C 1
ATOM 4580 O O . SER B 1 44 ? 10.047 -15.531 20.625 1 58.44 44 SER B O 1
ATOM 4582 N N . GLN B 1 45 ? 11.391 -16.703 19.344 1 56.25 45 GLN B N 1
ATOM 4583 C CA . GLN B 1 45 ? 10.453 -17.812 19.297 1 56.25 45 GLN B CA 1
ATOM 4584 C C . GLN B 1 45 ? 10.273 -18.453 20.672 1 56.25 45 GLN B C 1
ATOM 4586 O O . GLN B 1 45 ? 9.164 -18.828 21.047 1 56.25 45 GLN B O 1
ATOM 4591 N N . GLU B 1 46 ? 11.344 -18.531 21.375 1 51.47 46 GLU B N 1
ATOM 4592 C CA . GLU B 1 46 ? 11.273 -19.031 22.75 1 51.47 46 GLU B CA 1
ATOM 4593 C C . GLU B 1 46 ? 10.422 -18.109 23.609 1 51.47 46 GLU B C 1
ATOM 4595 O O . GLU B 1 46 ? 9.625 -18.578 24.422 1 51.47 46 GLU B O 1
ATOM 4600 N N . GLU B 1 47 ? 10.555 -16.859 23.375 1 54.72 47 GLU B N 1
ATOM 4601 C CA . GLU B 1 47 ? 9.766 -15.898 24.125 1 54.72 47 GLU B CA 1
ATOM 4602 C C . GLU B 1 47 ? 8.281 -15.984 23.766 1 54.72 47 GLU B C 1
ATOM 4604 O O . GLU B 1 47 ? 7.418 -15.883 24.641 1 54.72 47 GLU B O 1
ATOM 4609 N N . ILE B 1 48 ? 8.086 -16.156 22.609 1 56.81 48 ILE B N 1
ATOM 4610 C CA . ILE B 1 48 ? 6.711 -16.344 22.172 1 56.81 48 ILE B CA 1
ATOM 4611 C C . ILE B 1 48 ? 6.125 -17.594 22.812 1 56.81 48 ILE B C 1
ATOM 4613 O O . ILE B 1 48 ? 4.992 -17.562 23.312 1 56.81 48 ILE B O 1
ATOM 4617 N N . ASN B 1 49 ? 6.895 -18.594 22.766 1 51.47 49 ASN B N 1
ATOM 4618 C CA . ASN B 1 49 ? 6.457 -19.828 23.391 1 51.47 49 ASN B CA 1
ATOM 4619 C C . ASN B 1 49 ? 6.215 -19.641 24.891 1 51.47 49 ASN B C 1
ATOM 4621 O O . ASN B 1 49 ? 5.223 -20.141 25.422 1 51.47 49 ASN B O 1
ATOM 4625 N N . LEU B 1 50 ? 7.062 -18.875 25.453 1 51.81 50 LEU B N 1
ATOM 4626 C CA . LEU B 1 50 ? 6.906 -18.609 26.875 1 51.81 50 LEU B CA 1
ATOM 4627 C C . LEU B 1 50 ? 5.66 -17.766 27.141 1 51.81 50 LEU B C 1
ATOM 4629 O O . LEU B 1 50 ? 4.871 -18.078 28.031 1 51.81 50 LEU B O 1
ATOM 4633 N N . LEU B 1 51 ? 5.535 -16.781 26.359 1 55.69 51 LEU B N 1
ATOM 4634 C CA . LEU B 1 51 ? 4.387 -15.906 26.562 1 55.69 51 LEU B CA 1
ATOM 4635 C C . LEU B 1 51 ? 3.086 -16.641 26.234 1 55.69 51 LEU B C 1
ATOM 4637 O O . LEU B 1 51 ? 2.082 -16.453 26.938 1 55.69 51 LEU B O 1
ATOM 4641 N N . SER B 1 52 ? 3.137 -17.375 25.25 1 51.84 52 SER B N 1
ATOM 4642 C CA . SER B 1 52 ? 1.981 -18.188 24.891 1 51.84 52 SER B CA 1
ATOM 4643 C C . SER B 1 52 ? 1.643 -19.188 25.984 1 51.84 52 SER B C 1
ATOM 4645 O O . SER B 1 52 ? 0.471 -19.391 26.312 1 51.84 52 SER B O 1
ATOM 4647 N N . HIS B 1 53 ? 2.67 -19.781 26.516 1 50.41 53 HIS B N 1
ATOM 4648 C CA . HIS B 1 53 ? 2.48 -20.672 27.656 1 50.41 53 HIS B CA 1
ATOM 4649 C C . HIS B 1 53 ? 1.931 -19.922 28.859 1 50.41 53 HIS B C 1
ATOM 4651 O O . HIS B 1 53 ? 1.049 -20.422 29.562 1 50.41 53 HIS B O 1
ATOM 4657 N N . GLN B 1 54 ? 2.432 -18.812 29.094 1 52 54 GLN B N 1
ATOM 4658 C CA . GLN B 1 54 ? 1.952 -18 30.203 1 52 54 GLN B CA 1
ATOM 4659 C C . GLN B 1 54 ? 0.499 -17.578 30 1 52 54 GLN B C 1
ATOM 4661 O O . GLN B 1 54 ? -0.304 -17.625 30.938 1 52 54 GLN B O 1
ATOM 4666 N N . LEU B 1 55 ? 0.286 -17.25 28.859 1 52.56 55 LEU B N 1
ATOM 4667 C CA . LEU B 1 55 ? -1.085 -16.891 28.516 1 52.56 55 LEU B CA 1
ATOM 4668 C C . LEU B 1 55 ? -2.016 -18.078 28.656 1 52.56 55 LEU B C 1
ATOM 4670 O O . LEU B 1 55 ? -3.131 -17.953 29.172 1 52.56 55 LEU B O 1
ATOM 4674 N N . LEU B 1 56 ? -1.597 -19.219 28.266 1 48.88 56 LEU B N 1
ATOM 4675 C CA . LEU B 1 56 ? -2.354 -20.453 28.406 1 48.88 56 LEU B CA 1
ATOM 4676 C C . LEU B 1 56 ? -2.568 -20.812 29.875 1 48.88 56 LEU B C 1
ATOM 4678 O O . LEU B 1 56 ? -3.652 -21.25 30.266 1 48.88 56 LEU B O 1
ATOM 4682 N N . GLN B 1 57 ? -1.682 -20.688 30.734 1 50.12 57 GLN B N 1
ATOM 4683 C CA . GLN B 1 57 ? -1.802 -20.938 32.156 1 50.12 57 GLN B CA 1
ATOM 4684 C C . GLN B 1 57 ? -2.801 -19.984 32.812 1 50.12 57 GLN B C 1
ATOM 4686 O O . GLN B 1 57 ? -3.564 -20.375 33.688 1 50.12 57 GLN B O 1
ATOM 4691 N N . LEU B 1 58 ? -2.736 -18.828 32.406 1 49.44 58 LEU B N 1
ATOM 4692 C CA . LEU B 1 58 ? -3.664 -17.859 32.938 1 49.44 58 LEU B CA 1
ATOM 4693 C C . LEU B 1 58 ? -5.098 -18.172 32.531 1 49.44 58 LEU B C 1
ATOM 4695 O O . LEU B 1 58 ? -6.031 -17.969 33.312 1 49.44 58 LEU B O 1
ATOM 4699 N N . VAL B 1 59 ? -5.277 -18.625 31.375 1 46.66 59 VAL B N 1
ATOM 4700 C CA . VAL B 1 59 ? -6.598 -19.016 30.891 1 46.66 59 VAL B CA 1
ATOM 4701 C C . VAL B 1 59 ? -7.066 -20.266 31.625 1 46.66 59 VAL B C 1
ATOM 4703 O O . VAL B 1 59 ? -8.25 -20.406 31.953 1 46.66 59 VAL B O 1
ATOM 4706 N N . GLU B 1 60 ? -6.469 -21.203 31.812 1 43.34 60 GLU B N 1
ATOM 4707 C CA . GLU B 1 60 ? -6.867 -22.422 32.5 1 43.34 60 GLU B CA 1
ATOM 4708 C C . GLU B 1 60 ? -7.188 -22.156 33.969 1 43.34 60 GLU B C 1
ATOM 4710 O O . GLU B 1 60 ? -7.977 -22.875 34.594 1 43.34 60 GLU B O 1
ATOM 4715 N N . SER B 1 61 ? -6.715 -21.25 34.75 1 39.62 61 SER B N 1
ATOM 4716 C CA . SER B 1 61 ? -7.137 -20.984 36.125 1 39.62 61 SER B CA 1
ATOM 4717 C C . SER B 1 61 ? -8.469 -20.234 36.156 1 39.62 61 SER B C 1
ATOM 4719 O O . SER B 1 61 ? -8.773 -19.453 35.25 1 39.62 61 SER B O 1
ATOM 4721 N N . ASN B 1 62 ? -9.695 -20.453 37 1 35.94 62 ASN B N 1
ATOM 4722 C CA . ASN B 1 62 ? -11.125 -20.281 37.219 1 35.94 62 ASN B CA 1
ATOM 4723 C C . ASN B 1 62 ? -11.617 -18.938 36.688 1 35.94 62 ASN B C 1
ATOM 4725 O O . ASN B 1 62 ? -12.508 -18.906 35.812 1 35.94 62 ASN B O 1
ATOM 4729 N N . HIS B 1 63 ? -12.617 -18.031 37.719 1 30.62 63 HIS B N 1
ATOM 4730 C CA . HIS B 1 63 ? -13.805 -17.25 38.062 1 30.62 63 HIS B CA 1
ATOM 4731 C C . HIS B 1 63 ? -13.742 -15.859 37.469 1 30.62 63 HIS B C 1
ATOM 4733 O O . HIS B 1 63 ? -14.758 -15.148 37.438 1 30.62 63 HIS B O 1
ATOM 4739 N N . ILE B 1 64 ? -12.922 -15.031 37.875 1 31.58 64 ILE B N 1
ATOM 4740 C CA . ILE B 1 64 ? -13.133 -13.602 38.062 1 31.58 64 ILE B CA 1
ATOM 4741 C C . ILE B 1 64 ? -13.102 -12.875 36.719 1 31.58 64 ILE B C 1
ATOM 4743 O O . ILE B 1 64 ? -12.914 -11.656 36.688 1 31.58 64 ILE B O 1
ATOM 4747 N N . ILE B 1 65 ? -13.094 -13.578 35.594 1 31.3 65 ILE B N 1
ATOM 4748 C CA . ILE B 1 65 ? -12.648 -12.664 34.531 1 31.3 65 ILE B CA 1
ATOM 4749 C C . ILE B 1 65 ? -13.828 -11.836 34.031 1 31.3 65 ILE B C 1
ATOM 4751 O O . ILE B 1 65 ? -14.539 -12.234 33.125 1 31.3 65 ILE B O 1
ATOM 4755 N N . PRO B 1 66 ? -14.898 -11.516 35.062 1 29.27 66 PRO B N 1
ATOM 4756 C CA . PRO B 1 66 ? -16 -10.766 34.469 1 29.27 66 PRO B CA 1
ATOM 4757 C C . PRO B 1 66 ? -15.531 -9.695 33.5 1 29.27 66 PRO B C 1
ATOM 4759 O O . PRO B 1 66 ? -15.977 -9.656 32.344 1 29.27 66 PRO B O 1
ATOM 4762 N N . ASP B 1 67 ? -15.398 -8.492 34.156 1 26 67 ASP B N 1
ATOM 4763 C CA . ASP B 1 67 ? -15.562 -7.195 33.5 1 26 67 ASP B CA 1
ATOM 4764 C C . ASP B 1 67 ? -14.32 -6.84 32.688 1 26 67 ASP B C 1
ATOM 4766 O O . ASP B 1 67 ? -13.445 -6.121 33.156 1 26 67 ASP B O 1
ATOM 4770 N N . LEU B 1 68 ? -13.766 -7.742 32.062 1 30.19 68 LEU B N 1
ATOM 4771 C CA . LEU B 1 68 ? -12.609 -7.578 31.188 1 30.19 68 LEU B CA 1
ATOM 4772 C C . LEU B 1 68 ? -12.852 -6.484 30.156 1 30.19 68 LEU B C 1
ATOM 4774 O O . LEU B 1 68 ? -11.906 -5.82 29.719 1 30.19 68 LEU B O 1
ATOM 4778 N N . GLN B 1 69 ? -14.07 -6.457 29.828 1 29.42 69 GLN B N 1
ATOM 4779 C CA . GLN B 1 69 ? -14.508 -5.352 28.969 1 29.42 69 GLN B CA 1
ATOM 4780 C C . GLN B 1 69 ? -14.156 -4.008 29.609 1 29.42 69 GLN B C 1
ATOM 4782 O O . GLN B 1 69 ? -13.773 -3.07 28.906 1 29.42 69 GLN B O 1
ATOM 4787 N N . TYR B 1 70 ? -14.477 -3.973 30.875 1 27.97 70 TYR B N 1
ATOM 4788 C CA . TYR B 1 70 ? -14.266 -2.709 31.578 1 27.97 70 TYR B CA 1
ATOM 4789 C C . TYR B 1 70 ? -12.773 -2.404 31.703 1 27.97 70 TYR B C 1
ATOM 4791 O O . TYR B 1 70 ? -12.359 -1.252 31.578 1 27.97 70 TYR B O 1
ATOM 4799 N N . LEU B 1 71 ? -12.016 -3.496 32.031 1 27.75 71 LEU B N 1
ATOM 4800 C CA . LEU B 1 71 ? -10.609 -3.174 32.281 1 27.75 71 LEU B CA 1
ATOM 4801 C C . LEU B 1 71 ? -9.883 -2.887 30.984 1 27.75 71 LEU B C 1
ATOM 4803 O O . LEU B 1 71 ? -8.977 -2.051 30.938 1 27.75 71 LEU B O 1
ATOM 4807 N N . ILE B 1 72 ? -10.086 -3.789 29.906 1 32.28 72 ILE B N 1
ATOM 4808 C CA . ILE B 1 72 ? -9.641 -3.389 28.578 1 32.28 72 ILE B CA 1
ATOM 4809 C C . ILE B 1 72 ? -10.125 -1.972 28.266 1 32.28 72 ILE B C 1
ATOM 4811 O O . ILE B 1 72 ? -9.414 -1.184 27.641 1 32.28 72 ILE B O 1
ATOM 4815 N N . ASN B 1 73 ? -11.367 -1.838 28.641 1 28.47 73 ASN B N 1
ATOM 4816 C CA . ASN B 1 73 ? -11.891 -0.474 28.609 1 28.47 73 ASN B CA 1
ATOM 4817 C C . ASN B 1 73 ? -11.227 0.392 29.688 1 28.47 73 ASN B C 1
ATOM 4819 O O . ASN B 1 73 ? -11.008 1.586 29.469 1 28.47 73 ASN B O 1
ATOM 4823 N N . ASN B 1 74 ? -11.266 -0.189 31.016 1 27.92 74 ASN B N 1
ATOM 4824 C CA . ASN B 1 74 ? -10.977 0.693 32.156 1 27.92 74 ASN B CA 1
ATOM 4825 C C . ASN B 1 74 ? -9.484 0.748 32.469 1 27.92 74 ASN B C 1
ATOM 4827 O O . ASN B 1 74 ? -9.055 1.458 33.375 1 27.92 74 ASN B O 1
ATOM 4831 N N . GLY B 1 75 ? -8.867 -0.572 32.656 1 30.28 75 GLY B N 1
ATOM 4832 C CA . GLY B 1 75 ? -7.586 -0.085 33.156 1 30.28 75 GLY B CA 1
ATOM 4833 C C . GLY B 1 75 ? -6.934 0.915 32.219 1 30.28 75 GLY B C 1
ATOM 4834 O O . GLY B 1 75 ? -6.34 0.532 31.203 1 30.28 75 GLY B O 1
ATOM 4835 N N . THR B 1 76 ? -7.531 1.69 31.891 1 30 76 THR B N 1
ATOM 4836 C CA . THR B 1 76 ? -7.441 3.066 31.406 1 30 76 THR B CA 1
ATOM 4837 C C . THR B 1 76 ? -6.105 3.689 31.797 1 30 76 THR B C 1
ATOM 4839 O O . THR B 1 76 ? -6.055 4.562 32.688 1 30 76 THR B O 1
ATOM 4842 N N . SER B 1 77 ? -5.285 2.818 32.594 1 31.34 77 SER B N 1
ATOM 4843 C CA . SER B 1 77 ? -4.223 3.812 32.5 1 31.34 77 SER B CA 1
ATOM 4844 C C . SER B 1 77 ? -4.105 4.359 31.078 1 31.34 77 SER B C 1
ATOM 4846 O O . SER B 1 77 ? -4.461 3.682 30.109 1 31.34 77 SER B O 1
ATOM 4848 N N . ASN B 1 78 ? -4.152 5.469 30.828 1 35.12 78 ASN B N 1
ATOM 4849 C CA . ASN B 1 78 ? -3.98 6.34 29.672 1 35.12 78 ASN B CA 1
ATOM 4850 C C . ASN B 1 78 ? -3.002 5.746 28.656 1 35.12 78 ASN B C 1
ATOM 4852 O O . ASN B 1 78 ? -1.828 6.117 28.625 1 35.12 78 ASN B O 1
ATOM 4856 N N . ILE B 1 79 ? -2.771 4.414 28.609 1 41.66 79 ILE B N 1
ATOM 4857 C CA . ILE B 1 79 ? -1.745 3.979 27.672 1 41.66 79 ILE B CA 1
ATOM 4858 C C . ILE B 1 79 ? -1.96 4.664 26.328 1 41.66 79 ILE B C 1
ATOM 4860 O O . ILE B 1 79 ? -2.979 4.441 25.656 1 41.66 79 ILE B O 1
ATOM 4864 N N . THR B 1 80 ? -1.537 5.812 26.281 1 56.25 80 THR B N 1
ATOM 4865 C CA . THR B 1 80 ? -1.427 6.973 25.406 1 56.25 80 THR B CA 1
ATOM 4866 C C . THR B 1 80 ? -0.738 6.598 24.094 1 56.25 80 THR B C 1
ATOM 4868 O O . THR B 1 80 ? -0.271 7.473 23.359 1 56.25 80 THR B O 1
ATOM 4871 N N . ASN B 1 81 ? -0.734 4.949 23.812 1 61 81 ASN B N 1
ATOM 4872 C CA . ASN B 1 81 ? -0.084 4.711 22.531 1 61 81 ASN B CA 1
ATOM 4873 C C . ASN B 1 81 ? -1.012 5.039 21.359 1 61 81 ASN B C 1
ATOM 4875 O O . ASN B 1 81 ? -2.229 4.867 21.469 1 61 81 ASN B O 1
ATOM 4879 N N . ILE B 1 82 ? -0.374 5.457 20.406 1 76.19 82 ILE B N 1
ATOM 4880 C CA . ILE B 1 82 ? -1.135 5.613 19.172 1 76.19 82 ILE B CA 1
ATOM 4881 C C . ILE B 1 82 ? -1.421 4.242 18.562 1 76.19 82 ILE B C 1
ATOM 4883 O O . ILE B 1 82 ? -0.606 3.324 18.688 1 76.19 82 ILE B O 1
ATOM 4887 N N . LYS B 1 83 ? -2.611 4.004 18.094 1 74.06 83 LYS B N 1
ATOM 4888 C CA . LYS B 1 83 ? -3.002 2.752 17.453 1 74.06 83 LYS B CA 1
ATOM 4889 C C . LYS B 1 83 ? -2.758 2.805 15.945 1 74.06 83 LYS B C 1
ATOM 4891 O O . LYS B 1 83 ? -3.303 3.67 15.258 1 74.06 83 LYS B O 1
ATOM 4896 N N . LEU B 1 84 ? -1.927 1.877 15.492 1 81.69 84 LEU B N 1
ATOM 4897 C CA . LEU B 1 84 ? -1.644 1.785 14.062 1 81.69 84 LEU B CA 1
ATOM 4898 C C . LEU B 1 84 ? -2.598 0.811 13.383 1 81.69 84 LEU B C 1
ATOM 4900 O O . LEU B 1 84 ? -3.201 -0.039 14.039 1 81.69 84 LEU B O 1
ATOM 4904 N N . PRO B 1 85 ? -2.74 0.962 12.062 1 84.31 85 PRO B N 1
ATOM 4905 C CA . PRO B 1 85 ? -3.666 0.088 11.336 1 84.31 85 PRO B CA 1
ATOM 4906 C C . PRO B 1 85 ? -3.191 -1.362 11.289 1 84.31 85 PRO B C 1
ATOM 4908 O O . PRO B 1 85 ? -1.994 -1.629 11.414 1 84.31 85 PRO B O 1
ATOM 4911 N N . SER B 1 86 ? -4.148 -2.242 11.266 1 79.5 86 SER B N 1
ATOM 4912 C CA . SER B 1 86 ? -3.945 -3.666 11.016 1 79.5 86 SER B CA 1
ATOM 4913 C C . SER B 1 86 ? -4.781 -4.145 9.828 1 79.5 86 SER B C 1
ATOM 4915 O O . SER B 1 86 ? -5.578 -3.383 9.273 1 79.5 86 SER B O 1
ATOM 4917 N N . ILE B 1 87 ? -4.57 -5.402 9.43 1 83.5 87 ILE B N 1
ATOM 4918 C CA . ILE B 1 87 ? -5.266 -5.945 8.266 1 83.5 87 ILE B CA 1
ATOM 4919 C C . ILE B 1 87 ? -6.77 -5.969 8.531 1 83.5 87 ILE B C 1
ATOM 4921 O O . ILE B 1 87 ? -7.574 -5.898 7.602 1 83.5 87 ILE B O 1
ATOM 4925 N N . TYR B 1 88 ? -7.176 -5.996 9.797 1 79.81 88 TYR B N 1
ATOM 4926 C CA . TYR B 1 88 ? -8.578 -6.098 10.195 1 79.81 88 TYR B CA 1
ATOM 4927 C C . TYR B 1 88 ? -9.328 -4.812 9.883 1 79.81 88 TYR B C 1
ATOM 4929 O O . TYR B 1 88 ? -10.562 -4.812 9.797 1 79.81 88 TYR B O 1
ATOM 4937 N N . ASN B 1 89 ? -8.555 -3.689 9.742 1 81.06 89 ASN B N 1
ATOM 4938 C CA . ASN B 1 89 ? -9.18 -2.434 9.336 1 81.06 89 ASN B CA 1
ATOM 4939 C C . ASN B 1 89 ? -9.664 -2.484 7.895 1 81.06 89 ASN B C 1
ATOM 4941 O O . ASN B 1 89 ? -10.602 -1.779 7.523 1 81.06 89 ASN B O 1
ATOM 4945 N N . PHE B 1 90 ? -9.055 -3.35 7.117 1 87.88 90 PHE B N 1
ATOM 4946 C CA . PHE B 1 90 ? -9.352 -3.422 5.691 1 87.88 90 PHE B CA 1
ATOM 4947 C C . PHE B 1 90 ? -10.258 -4.613 5.391 1 87.88 90 PHE B C 1
ATOM 4949 O O . PHE B 1 90 ? -11 -4.598 4.406 1 87.88 90 PHE B O 1
ATOM 4956 N N . LEU B 1 91 ? -10.133 -5.684 6.242 1 89.19 91 LEU B N 1
ATOM 4957 C CA . LEU B 1 91 ? -10.945 -6.891 6.141 1 89.19 91 LEU B CA 1
ATOM 4958 C C . LEU B 1 91 ? -11.492 -7.293 7.508 1 89.19 91 LEU B C 1
ATOM 4960 O O . LEU B 1 91 ? -11.062 -8.297 8.078 1 89.19 91 LEU B O 1
ATOM 4964 N N . PRO B 1 92 ? -12.516 -6.605 7.965 1 80.62 92 PRO B N 1
ATOM 4965 C CA . PRO B 1 92 ? -13.023 -6.824 9.32 1 80.62 92 PRO B CA 1
ATOM 4966 C C . PRO B 1 92 ? -13.672 -8.195 9.492 1 80.62 92 PRO B C 1
ATOM 4968 O O . PRO B 1 92 ? -13.805 -8.68 10.617 1 80.62 92 PRO B O 1
ATOM 4971 N N . HIS B 1 93 ? -14.133 -8.867 8.406 1 85.25 93 HIS B N 1
ATOM 4972 C CA . HIS B 1 93 ? -14.812 -10.156 8.508 1 85.25 93 HIS B CA 1
ATOM 4973 C C . HIS B 1 93 ? -13.891 -11.219 9.102 1 85.25 93 HIS B C 1
ATOM 4975 O O . HIS B 1 93 ? -14.359 -12.25 9.586 1 85.25 93 HIS B O 1
ATOM 4981 N N . PHE B 1 94 ? -12.539 -10.984 9.062 1 82.25 94 PHE B N 1
ATOM 4982 C CA . PHE B 1 94 ? -11.602 -11.922 9.656 1 82.25 94 PHE B CA 1
ATOM 4983 C C . PHE B 1 94 ? -11.883 -12.109 11.141 1 82.25 94 PHE B C 1
ATOM 4985 O O . PHE B 1 94 ? -11.562 -13.148 11.719 1 82.25 94 PHE B O 1
ATOM 4992 N N . LEU B 1 95 ? -12.477 -11.078 11.758 1 68.5 95 LEU B N 1
ATOM 4993 C CA . LEU B 1 95 ? -12.719 -11.102 13.195 1 68.5 95 LEU B CA 1
ATOM 4994 C C . LEU B 1 95 ? -13.992 -11.883 13.523 1 68.5 95 LEU B C 1
ATOM 4996 O O . LEU B 1 95 ? -14.227 -12.227 14.68 1 68.5 95 LEU B O 1
ATOM 5000 N N . ASN B 1 96 ? -14.781 -12.188 12.555 1 75.56 96 ASN B N 1
ATOM 5001 C CA . ASN B 1 96 ? -16.047 -12.875 12.766 1 75.56 96 ASN B CA 1
ATOM 5002 C C . ASN B 1 96 ? -15.828 -14.344 13.125 1 75.56 96 ASN B C 1
ATOM 5004 O O . ASN B 1 96 ? -16.672 -14.961 13.773 1 75.56 96 ASN B O 1
ATOM 5008 N N . ASP B 1 97 ? -14.758 -14.922 12.633 1 76.94 97 ASP B N 1
ATOM 5009 C CA . ASP B 1 97 ? -14.422 -16.328 12.859 1 76.94 97 ASP B CA 1
ATOM 5010 C C . ASP B 1 97 ? -12.945 -16.484 13.195 1 76.94 97 ASP B C 1
ATOM 5012 O O . ASP B 1 97 ? -12.078 -16.094 12.414 1 76.94 97 ASP B O 1
ATOM 5016 N N . PRO B 1 98 ? -12.625 -17.078 14.281 1 70.44 98 PRO B N 1
ATOM 5017 C CA . PRO B 1 98 ? -11.227 -17.25 14.68 1 70.44 98 PRO B CA 1
ATOM 5018 C C . PRO B 1 98 ? -10.445 -18.141 13.719 1 70.44 98 PRO B C 1
ATOM 5020 O O . PRO B 1 98 ? -9.211 -18.125 13.711 1 70.44 98 PRO B O 1
ATOM 5023 N N . ASN B 1 99 ? -11.125 -18.891 12.906 1 77.31 99 ASN B N 1
ATOM 5024 C CA . ASN B 1 99 ? -10.461 -19.812 11.992 1 77.31 99 ASN B CA 1
ATOM 5025 C C . ASN B 1 99 ? -10.289 -19.203 10.609 1 77.31 99 ASN B C 1
ATOM 5027 O O . ASN B 1 99 ? -9.867 -19.875 9.672 1 77.31 99 ASN B O 1
ATOM 5031 N N . SER B 1 100 ? -10.516 -17.906 10.5 1 82.62 100 SER B N 1
ATOM 5032 C CA . SER B 1 100 ? -10.477 -17.25 9.195 1 82.62 100 SER B CA 1
ATOM 5033 C C . SER B 1 100 ? -9.094 -17.328 8.57 1 82.62 100 SER B C 1
ATOM 5035 O O . SER B 1 100 ? -8.961 -17.406 7.348 1 82.62 100 SER B O 1
ATOM 5037 N N . LEU B 1 101 ? -8.07 -17.359 9.391 1 86.56 101 LEU B N 1
ATOM 5038 C CA . LEU B 1 101 ? -6.715 -17.328 8.852 1 86.56 101 LEU B CA 1
ATOM 5039 C C . LEU B 1 101 ? -6.035 -18.688 8.984 1 86.56 101 LEU B C 1
ATOM 5041 O O . LEU B 1 101 ? -4.848 -18.812 8.688 1 86.56 101 LEU B O 1
ATOM 5045 N N . ARG B 1 102 ? -6.762 -19.641 9.398 1 85.44 102 ARG B N 1
ATOM 5046 C CA . ARG B 1 102 ? -6.281 -21.031 9.445 1 85.44 102 ARG B CA 1
ATOM 5047 C C . ARG B 1 102 ? -6.656 -21.781 8.18 1 85.44 102 ARG B C 1
ATOM 5049 O O . ARG B 1 102 ? -7.824 -21.812 7.785 1 85.44 102 ARG B O 1
ATOM 5056 N N . PRO B 1 103 ? -5.633 -22.375 7.555 1 92.56 103 PRO B N 1
ATOM 5057 C CA . PRO B 1 103 ? -6.012 -23.219 6.414 1 92.56 103 PRO B CA 1
ATOM 5058 C C . PRO B 1 103 ? -6.984 -24.328 6.801 1 92.56 103 PRO B C 1
ATOM 5060 O O . PRO B 1 103 ? -6.801 -24.984 7.832 1 92.56 103 PRO B O 1
ATOM 5063 N N . ALA B 1 104 ? -8.031 -24.484 6.078 1 93.56 104 ALA B N 1
ATOM 5064 C CA . ALA B 1 104 ? -8.992 -25.562 6.32 1 93.56 104 ALA B CA 1
ATOM 5065 C C . ALA B 1 104 ? -8.391 -26.922 6.023 1 93.56 104 ALA B C 1
ATOM 5067 O O . ALA B 1 104 ? -8.805 -27.938 6.598 1 93.56 104 ALA B O 1
ATOM 5068 N N . PHE B 1 105 ? -7.473 -27 5.133 1 95.19 105 PHE B N 1
ATOM 5069 C CA . PHE B 1 105 ? -6.785 -28.219 4.742 1 95.19 105 PHE B CA 1
ATOM 5070 C C . PHE B 1 105 ? -5.293 -27.969 4.559 1 95.19 105 PHE B C 1
ATOM 5072 O O . PHE B 1 105 ? -4.895 -26.938 3.998 1 95.19 105 PHE B O 1
ATOM 5079 N N . ILE B 1 106 ? -4.438 -28.828 5.141 1 95.38 106 ILE B N 1
ATOM 5080 C CA . ILE B 1 106 ? -2.992 -28.766 4.965 1 95.38 106 ILE B CA 1
ATOM 5081 C C . ILE B 1 106 ? -2.422 -30.172 4.801 1 95.38 106 ILE B C 1
ATOM 5083 O O . ILE B 1 106 ? -2.611 -31.031 5.668 1 95.38 106 ILE B O 1
ATOM 5087 N N . GLN B 1 107 ? -1.911 -30.438 3.693 1 96.19 107 GLN B N 1
ATOM 5088 C CA . GLN B 1 107 ? -1.096 -31.609 3.42 1 96.19 107 GLN B CA 1
ATOM 5089 C C . GLN B 1 107 ? 0.356 -31.234 3.15 1 96.19 107 GLN B C 1
ATOM 5091 O O . GLN B 1 107 ? 0.683 -30.734 2.066 1 96.19 107 GLN B O 1
ATOM 5096 N N . SER B 1 108 ? 1.198 -31.391 4.141 1 94.94 108 SER B N 1
ATOM 5097 C CA . SER B 1 108 ? 2.58 -30.922 4.086 1 94.94 108 SER B CA 1
ATOM 5098 C C . SER B 1 108 ? 3.504 -31.828 4.887 1 94.94 108 SER B C 1
ATOM 5100 O O . SER B 1 108 ? 3.08 -32.438 5.867 1 94.94 108 SER B O 1
ATOM 5102 N N . LYS B 1 109 ? 4.715 -32 4.488 1 93.56 109 LYS B N 1
ATOM 5103 C CA . LYS B 1 109 ? 5.734 -32.75 5.238 1 93.56 109 LYS B CA 1
ATOM 5104 C C . LYS B 1 109 ? 6.668 -31.781 5.969 1 93.56 109 LYS B C 1
ATOM 5106 O O . LYS B 1 109 ? 7.719 -32.188 6.465 1 93.56 109 LYS B O 1
ATOM 5111 N N . GLY B 1 110 ? 6.344 -30.484 5.91 1 90.69 110 GLY B N 1
ATOM 5112 C CA . GLY B 1 110 ? 7.043 -29.484 6.711 1 90.69 110 GLY B CA 1
ATOM 5113 C C . GLY B 1 110 ? 8.336 -29.016 6.078 1 90.69 110 GLY B C 1
ATOM 5114 O O . GLY B 1 110 ? 9.234 -28.547 6.777 1 90.69 110 GLY B O 1
ATOM 5115 N N . ARG B 1 111 ? 8.484 -29.203 4.762 1 91.81 111 ARG B N 1
ATOM 5116 C CA . ARG B 1 111 ? 9.68 -28.734 4.07 1 91.81 111 ARG B CA 1
ATOM 5117 C C . ARG B 1 111 ? 9.805 -27.219 4.152 1 91.81 111 ARG B C 1
ATOM 5119 O O . ARG B 1 111 ? 8.82 -26.5 3.969 1 91.81 111 ARG B O 1
ATOM 5126 N N . SER B 1 112 ? 11 -26.719 4.543 1 88 112 SER B N 1
ATOM 5127 C CA . SER B 1 112 ? 11.305 -25.281 4.629 1 88 112 SER B CA 1
ATOM 5128 C C . SER B 1 112 ? 12.781 -25.016 4.383 1 88 112 SER B C 1
ATOM 5130 O O . SER B 1 112 ? 13.578 -25.953 4.254 1 88 112 SER B O 1
ATOM 5132 N N . GLY B 1 113 ? 13.141 -23.719 4.195 1 86.75 113 GLY B N 1
ATOM 5133 C CA . GLY B 1 113 ? 14.531 -23.344 3.986 1 86.75 113 GLY B CA 1
ATOM 5134 C C . GLY B 1 113 ? 15.016 -23.609 2.57 1 86.75 113 GLY B C 1
ATOM 5135 O O . GLY B 1 113 ? 16.219 -23.781 2.34 1 86.75 113 GLY B O 1
ATOM 5136 N N . VAL B 1 114 ? 14.102 -23.719 1.65 1 92.5 114 VAL B N 1
ATOM 5137 C CA . VAL B 1 114 ? 14.453 -23.922 0.251 1 92.5 114 VAL B CA 1
ATOM 5138 C C . VAL B 1 114 ? 14.805 -22.594 -0.404 1 92.5 114 VAL B C 1
ATOM 5140 O O . VAL B 1 114 ? 14.555 -21.531 0.166 1 92.5 114 VAL B O 1
ATOM 5143 N N . SER B 1 115 ? 15.422 -22.672 -1.594 1 92.44 115 SER B N 1
ATOM 5144 C CA . SER B 1 115 ? 15.742 -21.438 -2.326 1 92.44 115 SER B CA 1
ATOM 5145 C C . SER B 1 115 ? 14.531 -20.922 -3.088 1 92.44 115 SER B C 1
ATOM 5147 O O . SER B 1 115 ? 14.328 -19.703 -3.186 1 92.44 115 SER B O 1
ATOM 5149 N N . MET B 1 116 ? 13.773 -21.922 -3.566 1 96.88 116 MET B N 1
ATOM 5150 C CA . MET B 1 116 ? 12.703 -21.516 -4.473 1 96.88 116 MET B CA 1
ATOM 5151 C C . MET B 1 116 ? 11.367 -22.094 -4.031 1 96.88 116 MET B C 1
ATOM 5153 O O . MET B 1 116 ? 11.242 -23.312 -3.852 1 96.88 116 MET B O 1
ATOM 5157 N N . VAL B 1 117 ? 10.391 -21.266 -3.807 1 97.94 117 VAL B N 1
ATOM 5158 C CA . VAL B 1 117 ? 9.016 -21.688 -3.551 1 97.94 117 VAL B CA 1
ATOM 5159 C C . VAL B 1 117 ? 8.141 -21.375 -4.762 1 97.94 117 VAL B C 1
ATOM 5161 O O . VAL B 1 117 ? 8.086 -20.234 -5.211 1 97.94 117 VAL B O 1
ATOM 5164 N N . LEU B 1 118 ? 7.523 -22.359 -5.32 1 98.81 118 LEU B N 1
ATOM 5165 C CA . LEU B 1 118 ? 6.605 -22.188 -6.445 1 98.81 118 LEU B CA 1
ATOM 5166 C C . LEU B 1 118 ? 5.16 -22.156 -5.965 1 98.81 118 LEU B C 1
ATOM 5168 O O . LEU B 1 118 ? 4.668 -23.141 -5.402 1 98.81 118 LEU B O 1
ATOM 5172 N N . GLY B 1 119 ? 4.48 -21.031 -6.121 1 98.75 119 GLY B N 1
ATOM 5173 C CA . GLY B 1 119 ? 3.076 -20.922 -5.754 1 98.75 119 GLY B CA 1
ATOM 5174 C C . GLY B 1 119 ? 2.137 -21.203 -6.914 1 98.75 119 GLY B C 1
ATOM 5175 O O . GLY B 1 119 ? 2.189 -20.516 -7.938 1 98.75 119 GLY B O 1
ATOM 5176 N N . ILE B 1 120 ? 1.229 -22.141 -6.754 1 98.62 120 ILE B N 1
ATOM 5177 C CA . ILE B 1 120 ? 0.298 -22.531 -7.809 1 98.62 120 ILE B CA 1
ATOM 5178 C C . ILE B 1 120 ? -1.127 -22.547 -7.262 1 98.62 120 ILE B C 1
ATOM 5180 O O . ILE B 1 120 ? -1.553 -23.516 -6.637 1 98.62 120 ILE B O 1
ATOM 5184 N N . PRO B 1 121 ? -1.848 -21.547 -7.566 1 98.12 121 PRO B N 1
ATOM 5185 C CA . PRO B 1 121 ? -3.268 -21.578 -7.207 1 98.12 121 PRO B CA 1
ATOM 5186 C C . PRO B 1 121 ? -4.117 -22.328 -8.227 1 98.12 121 PRO B C 1
ATOM 5188 O O . PRO B 1 121 ? -3.816 -22.328 -9.422 1 98.12 121 PRO B O 1
ATOM 5191 N N . THR B 1 122 ? -5.141 -23.016 -7.734 1 97.12 122 THR B N 1
ATOM 5192 C CA . THR B 1 122 ? -6.07 -23.719 -8.617 1 97.12 122 THR B CA 1
ATOM 5193 C C . THR B 1 122 ? -7.5 -23.609 -8.094 1 97.12 122 THR B C 1
ATOM 5195 O O . THR B 1 122 ? -7.711 -23.469 -6.887 1 97.12 122 THR B O 1
ATOM 5198 N N . VAL B 1 123 ? -8.422 -23.562 -8.969 1 95.38 123 VAL B N 1
ATOM 5199 C CA . VAL B 1 123 ? -9.852 -23.562 -8.672 1 95.38 123 VAL B CA 1
ATOM 5200 C C . VAL B 1 123 ? -10.531 -24.688 -9.453 1 95.38 123 VAL B C 1
ATOM 5202 O O . VAL B 1 123 ? -9.969 -25.219 -10.406 1 95.38 123 VAL B O 1
ATOM 5205 N N . LYS B 1 124 ? -11.695 -25.062 -8.961 1 91.44 124 LYS B N 1
ATOM 5206 C CA . LYS B 1 124 ? -12.469 -26.078 -9.672 1 91.44 124 LYS B CA 1
ATOM 5207 C C . LYS B 1 124 ? -12.922 -25.547 -11.039 1 91.44 124 LYS B C 1
ATOM 5209 O O . LYS B 1 124 ? -13.531 -24.484 -11.125 1 91.44 124 LYS B O 1
ATOM 5214 N N . ARG B 1 125 ? -12.461 -26.266 -12.039 1 82.94 125 ARG B N 1
ATOM 5215 C CA . ARG B 1 125 ? -12.82 -25.891 -13.406 1 82.94 125 ARG B CA 1
ATOM 5216 C C . ARG B 1 125 ? -13.969 -26.75 -13.922 1 82.94 125 ARG B C 1
ATOM 5218 O O . ARG B 1 125 ? -14.07 -27.938 -13.578 1 82.94 125 ARG B O 1
ATOM 5225 N N . GLU B 1 126 ? -14.781 -26.219 -14.719 1 77.12 126 GLU B N 1
ATOM 5226 C CA . GLU B 1 126 ? -15.938 -26.922 -15.25 1 77.12 126 GLU B CA 1
ATOM 5227 C C . GLU B 1 126 ? -15.547 -27.828 -16.422 1 77.12 126 GLU B C 1
ATOM 5229 O O . GLU B 1 126 ? -16.109 -28.906 -16.594 1 77.12 126 GLU B O 1
ATOM 5234 N N . VAL B 1 127 ? -14.609 -27.438 -17.156 1 72.94 127 VAL B N 1
ATOM 5235 C CA . VAL B 1 127 ? -14.336 -28.109 -18.422 1 72.94 127 VAL B CA 1
ATOM 5236 C C . VAL B 1 127 ? -13.109 -29 -18.266 1 72.94 127 VAL B C 1
ATOM 5238 O O . VAL B 1 127 ? -13.195 -30.219 -18.453 1 72.94 127 VAL B O 1
ATOM 5241 N N . GLN B 1 128 ? -11.969 -28.344 -18 1 74.5 128 GLN B N 1
ATOM 5242 C CA . GLN B 1 128 ? -10.727 -29.109 -17.969 1 74.5 128 GLN B CA 1
ATOM 5243 C C . GLN B 1 128 ? -9.805 -28.609 -16.859 1 74.5 128 GLN B C 1
ATOM 5245 O O . GLN B 1 128 ? -9.695 -27.391 -16.641 1 74.5 128 GLN B O 1
ATOM 5250 N N . SER B 1 129 ? -9.281 -29.625 -16.109 1 82.12 129 SER B N 1
ATOM 5251 C CA . SER B 1 129 ? -8.25 -29.281 -15.133 1 82.12 129 SER B CA 1
ATOM 5252 C C . SER B 1 129 ? -6.855 -29.516 -15.703 1 82.12 129 SER B C 1
ATOM 5254 O O . SER B 1 129 ? -6.629 -30.5 -16.406 1 82.12 129 SER B O 1
ATOM 5256 N N . TYR B 1 130 ? -5.984 -28.578 -15.5 1 86.88 130 TYR B N 1
ATOM 5257 C CA . TYR B 1 130 ? -4.625 -28.641 -16.031 1 86.88 130 TYR B CA 1
ATOM 5258 C C . TYR B 1 130 ? -3.619 -28.875 -14.906 1 86.88 130 TYR B C 1
ATOM 5260 O O . TYR B 1 130 ? -2.422 -29.031 -15.164 1 86.88 130 TYR B O 1
ATOM 5268 N N . LEU B 1 131 ? -4.07 -28.984 -13.711 1 93.62 131 LEU B N 1
ATOM 5269 C CA . LEU B 1 131 ? -3.186 -28.953 -12.547 1 93.62 131 LEU B CA 1
ATOM 5270 C C . LEU B 1 131 ? -2.195 -30.125 -12.586 1 93.62 131 LEU B C 1
ATOM 5272 O O . LEU B 1 131 ? -0.987 -29.906 -12.453 1 93.62 131 LEU B O 1
ATOM 5276 N N . MET B 1 132 ? -2.646 -31.375 -12.828 1 91.19 132 MET B N 1
ATOM 5277 C CA . MET B 1 132 ? -1.776 -32.562 -12.789 1 91.19 132 MET B CA 1
ATOM 5278 C C . MET B 1 132 ? -0.742 -32.5 -13.906 1 91.19 132 MET B C 1
ATOM 5280 O O . MET B 1 132 ? 0.427 -32.812 -13.695 1 91.19 132 MET B O 1
ATOM 5284 N N . ALA B 1 133 ? -1.203 -32.062 -15.07 1 88.12 133 ALA B N 1
ATOM 5285 C CA . ALA B 1 133 ? -0.287 -31.938 -16.203 1 88.12 133 ALA B CA 1
ATOM 5286 C C . ALA B 1 133 ? 0.778 -30.875 -15.914 1 88.12 133 ALA B C 1
ATOM 5288 O O . ALA B 1 133 ? 1.946 -31.062 -16.266 1 88.12 133 ALA B O 1
ATOM 5289 N N . THR B 1 134 ? 0.34 -29.781 -15.312 1 94.06 134 THR B N 1
ATOM 5290 C CA . THR B 1 134 ? 1.263 -28.703 -14.961 1 94.06 134 THR B CA 1
ATOM 5291 C C . THR B 1 134 ? 2.297 -29.188 -13.945 1 94.06 134 THR B C 1
ATOM 5293 O O . THR B 1 134 ? 3.496 -28.969 -14.125 1 94.06 134 THR B O 1
ATOM 5296 N N . LEU B 1 135 ? 1.856 -29.844 -12.906 1 96.06 135 LEU B N 1
ATOM 5297 C CA . LEU B 1 135 ? 2.758 -30.359 -11.883 1 96.06 135 LEU B CA 1
ATOM 5298 C C . LEU B 1 135 ? 3.754 -31.344 -12.484 1 96.06 135 LEU B C 1
ATOM 5300 O O . LEU B 1 135 ? 4.945 -31.297 -12.18 1 96.06 135 LEU B O 1
ATOM 5304 N N . LYS B 1 136 ? 3.234 -32.25 -13.336 1 92.44 136 LYS B N 1
ATOM 5305 C CA . LYS B 1 136 ? 4.109 -33.219 -13.984 1 92.44 136 LYS B CA 1
ATOM 5306 C C . LYS B 1 136 ? 5.176 -32.531 -14.82 1 92.44 136 LYS B C 1
ATOM 5308 O O . LYS B 1 136 ? 6.355 -32.906 -14.766 1 92.44 136 LYS B O 1
ATOM 5313 N N . ASN B 1 137 ? 4.73 -31.594 -15.578 1 92.19 137 ASN B N 1
ATOM 5314 C CA . ASN B 1 137 ? 5.664 -30.844 -16.406 1 92.19 137 ASN B CA 1
ATOM 5315 C C . ASN B 1 137 ? 6.742 -30.172 -15.57 1 92.19 137 ASN B C 1
ATOM 5317 O O . ASN B 1 137 ? 7.926 -30.25 -15.898 1 92.19 137 ASN B O 1
ATOM 5321 N N . LEU B 1 138 ? 6.398 -29.469 -14.484 1 96.88 138 LEU B N 1
ATOM 5322 C CA . LEU B 1 138 ? 7.336 -28.781 -13.602 1 96.88 138 LEU B CA 1
ATOM 5323 C C . LEU B 1 138 ? 8.352 -29.766 -13.023 1 96.88 138 LEU B C 1
ATOM 5325 O O . LEU B 1 138 ? 9.555 -29.5 -13.055 1 96.88 138 LEU B O 1
ATOM 5329 N N . ILE B 1 139 ? 7.84 -30.875 -12.539 1 96 139 ILE B N 1
ATOM 5330 C CA . ILE B 1 139 ? 8.688 -31.859 -11.875 1 96 139 ILE B CA 1
ATOM 5331 C C . ILE B 1 139 ? 9.641 -32.469 -12.898 1 96 139 ILE B C 1
ATOM 5333 O O . ILE B 1 139 ? 10.828 -32.656 -12.617 1 96 139 ILE B O 1
ATOM 5337 N N . ASP B 1 140 ? 9.125 -32.75 -14.102 1 92.06 140 ASP B N 1
ATOM 5338 C CA . ASP B 1 140 ? 9.938 -33.375 -15.148 1 92.06 140 ASP B CA 1
ATOM 5339 C C . ASP B 1 140 ? 11.039 -32.406 -15.625 1 92.06 140 ASP B C 1
ATOM 5341 O O . ASP B 1 140 ? 12.086 -32.844 -16.094 1 92.06 140 ASP B O 1
ATOM 5345 N N . ARG B 1 141 ? 10.789 -31.203 -15.508 1 93.88 141 ARG B N 1
ATOM 5346 C CA . ARG B 1 141 ? 11.719 -30.219 -16.062 1 93.88 141 ARG B CA 1
ATOM 5347 C C . ARG B 1 141 ? 12.727 -29.766 -15.008 1 93.88 141 ARG B C 1
ATOM 5349 O O . ARG B 1 141 ? 13.609 -28.953 -15.289 1 93.88 141 ARG B O 1
ATOM 5356 N N . MET B 1 142 ? 12.648 -30.328 -13.82 1 95.88 142 MET B N 1
ATOM 5357 C CA . MET B 1 142 ? 13.617 -30.062 -12.766 1 95.88 142 MET B CA 1
ATOM 5358 C C . MET B 1 142 ? 14.602 -31.219 -12.633 1 95.88 142 MET B C 1
ATOM 5360 O O . MET B 1 142 ? 14.211 -32.375 -12.711 1 95.88 142 MET B O 1
ATOM 5364 N N . SER B 1 143 ? 15.891 -30.938 -12.438 1 94.56 143 SER B N 1
ATOM 5365 C CA . SER B 1 143 ? 16.859 -31.938 -12.031 1 94.56 143 SER B CA 1
ATOM 5366 C C . SER B 1 143 ? 16.656 -32.344 -10.578 1 94.56 143 SER B C 1
ATOM 5368 O O . SER B 1 143 ? 15.961 -31.672 -9.82 1 94.56 143 SER B O 1
ATOM 5370 N N . PRO B 1 144 ? 17.234 -33.469 -10.211 1 94.31 144 PRO B N 1
ATOM 5371 C CA . PRO B 1 144 ? 17.109 -33.875 -8.812 1 94.31 144 PRO B CA 1
ATOM 5372 C C . PRO B 1 144 ? 17.641 -32.844 -7.836 1 94.31 144 PRO B C 1
ATOM 5374 O O . PRO B 1 144 ? 17.047 -32.625 -6.773 1 94.31 144 PRO B O 1
ATOM 5377 N N . ALA B 1 145 ? 18.688 -32.188 -8.234 1 94.5 145 ALA B N 1
ATOM 5378 C CA . ALA B 1 145 ? 19.266 -31.156 -7.387 1 94.5 145 ALA B CA 1
ATOM 5379 C C . ALA B 1 145 ? 18.312 -29.969 -7.254 1 94.5 145 ALA B C 1
ATOM 5381 O O . ALA B 1 145 ? 18.156 -29.406 -6.172 1 94.5 145 ALA B O 1
ATOM 5382 N N . GLU B 1 146 ? 17.672 -29.609 -8.312 1 96.25 146 GLU B N 1
ATOM 5383 C CA . GLU B 1 146 ? 16.688 -28.531 -8.289 1 96.25 146 GLU B CA 1
ATOM 5384 C C . GLU B 1 146 ? 15.484 -28.906 -7.418 1 96.25 146 GLU B C 1
ATOM 5386 O O . GLU B 1 146 ? 14.984 -28.078 -6.656 1 96.25 146 GLU B O 1
ATOM 5391 N N . THR B 1 147 ? 15.039 -30.141 -7.57 1 96.69 147 THR B N 1
ATOM 5392 C CA . THR B 1 147 ? 13.883 -30.609 -6.82 1 96.69 147 THR B CA 1
ATOM 5393 C C . THR B 1 147 ? 14.148 -30.531 -5.316 1 96.69 147 THR B C 1
ATOM 5395 O O . THR B 1 147 ? 13.266 -30.172 -4.543 1 96.69 147 THR B O 1
ATOM 5398 N N . LEU B 1 148 ? 15.375 -30.844 -4.934 1 93.94 148 LEU B N 1
ATOM 5399 C CA . LEU B 1 148 ? 15.75 -30.828 -3.525 1 93.94 148 LEU B CA 1
ATOM 5400 C C . LEU B 1 148 ? 15.719 -29.422 -2.959 1 93.94 148 LEU B C 1
ATOM 5402 O O . LEU B 1 148 ? 15.516 -29.234 -1.758 1 93.94 148 LEU B O 1
ATOM 5406 N N . ASP B 1 149 ? 15.852 -28.438 -3.811 1 94.94 149 ASP B N 1
ATOM 5407 C CA . ASP B 1 149 ? 15.945 -27.047 -3.396 1 94.94 149 ASP B CA 1
ATOM 5408 C C . ASP B 1 149 ? 14.656 -26.281 -3.711 1 94.94 149 ASP B C 1
ATOM 5410 O O . ASP B 1 149 ? 14.672 -25.062 -3.879 1 94.94 149 ASP B O 1
ATOM 5414 N N . THR B 1 150 ? 13.602 -27.031 -3.877 1 97.44 150 THR B N 1
ATOM 5415 C CA . THR B 1 150 ? 12.352 -26.406 -4.301 1 97.44 150 THR B CA 1
ATOM 5416 C C . THR B 1 150 ? 11.188 -26.906 -3.459 1 97.44 150 THR B C 1
ATOM 5418 O O . THR B 1 150 ? 11.18 -28.062 -3.02 1 97.44 150 THR B O 1
ATOM 5421 N N . LEU B 1 151 ? 10.258 -26.047 -3.16 1 98.12 151 LEU B N 1
ATOM 5422 C CA . LEU B 1 151 ? 8.961 -26.391 -2.584 1 98.12 151 LEU B CA 1
ATOM 5423 C C . LEU B 1 151 ? 7.828 -25.891 -3.475 1 98.12 151 LEU B C 1
ATOM 5425 O O . LEU B 1 151 ? 7.789 -24.719 -3.842 1 98.12 151 LEU B O 1
ATOM 5429 N N . ILE B 1 152 ? 6.992 -26.797 -3.885 1 98.75 152 ILE B N 1
ATOM 5430 C CA . ILE B 1 152 ? 5.797 -26.438 -4.641 1 98.75 152 ILE B CA 1
ATOM 5431 C C . ILE B 1 152 ? 4.598 -26.344 -3.697 1 98.75 152 ILE B C 1
ATOM 5433 O O . ILE B 1 152 ? 4.273 -27.312 -3.002 1 98.75 152 ILE B O 1
ATOM 5437 N N . VAL B 1 153 ? 3.982 -25.203 -3.621 1 98.44 153 VAL B N 1
ATOM 5438 C CA . VAL B 1 153 ? 2.787 -25.031 -2.801 1 98.44 153 VAL B CA 1
ATOM 5439 C C . VAL B 1 153 ? 1.561 -24.891 -3.697 1 98.44 153 VAL B C 1
ATOM 5441 O O . VAL B 1 153 ? 1.415 -23.891 -4.406 1 98.44 153 VAL B O 1
ATOM 5444 N N . VAL B 1 154 ? 0.688 -25.891 -3.641 1 98.69 154 VAL B N 1
ATOM 5445 C CA . VAL B 1 154 ? -0.568 -25.859 -4.383 1 98.69 154 VAL B CA 1
ATOM 5446 C C . VAL B 1 154 ? -1.69 -25.344 -3.484 1 98.69 154 VAL B C 1
ATOM 5448 O O . VAL B 1 154 ? -1.981 -25.953 -2.445 1 98.69 154 VAL B O 1
ATOM 5451 N N . LEU B 1 155 ? -2.24 -24.234 -3.871 1 98.75 155 LEU B N 1
ATOM 5452 C CA . LEU B 1 155 ? -3.42 -23.719 -3.186 1 98.75 155 LEU B CA 1
ATOM 5453 C C . LEU B 1 155 ? -4.695 -24.125 -3.914 1 98.75 155 LEU B C 1
ATOM 5455 O O . LEU B 1 155 ? -4.969 -23.641 -5.012 1 98.75 155 LEU B O 1
ATOM 5459 N N . VAL B 1 156 ? -5.395 -25.062 -3.322 1 98.38 156 VAL B N 1
ATOM 5460 C CA . VAL B 1 156 ? -6.734 -25.344 -3.822 1 98.38 156 VAL B CA 1
ATOM 5461 C C . VAL B 1 156 ? -7.719 -24.297 -3.279 1 98.38 156 VAL B C 1
ATOM 5463 O O . VAL B 1 156 ? -8.266 -24.469 -2.186 1 98.38 156 VAL B O 1
ATOM 5466 N N . ALA B 1 157 ? -7.984 -23.297 -4.059 1 97.94 157 ALA B N 1
ATOM 5467 C CA . ALA B 1 157 ? -8.766 -22.141 -3.635 1 97.94 157 ALA B CA 1
ATOM 5468 C C . ALA B 1 157 ? -10.258 -22.438 -3.668 1 97.94 157 ALA B C 1
ATOM 5470 O O . ALA B 1 157 ? -11.031 -21.75 -4.336 1 97.94 157 ALA B O 1
ATOM 5471 N N . GLU B 1 158 ? -10.625 -23.5 -3.029 1 96.31 158 GLU B N 1
ATOM 5472 C CA . GLU B 1 158 ? -12 -23.953 -2.867 1 96.31 158 GLU B CA 1
ATOM 5473 C C . GLU B 1 158 ? -12.32 -24.234 -1.401 1 96.31 158 GLU B C 1
ATOM 5475 O O . GLU B 1 158 ? -11.43 -24.578 -0.624 1 96.31 158 GLU B O 1
ATOM 5480 N N . THR B 1 159 ? -13.586 -24.062 -1.057 1 94.5 159 THR B N 1
ATOM 5481 C CA . THR B 1 159 ? -13.977 -24.297 0.332 1 94.5 159 THR B CA 1
ATOM 5482 C C . THR B 1 159 ? -14.719 -25.609 0.478 1 94.5 159 THR B C 1
ATOM 5484 O O . THR B 1 159 ? -15.023 -26.047 1.593 1 94.5 159 THR B O 1
ATOM 5487 N N . ASP B 1 160 ? -15.008 -26.281 -0.621 1 95.38 160 ASP B N 1
ATOM 5488 C CA . ASP B 1 160 ? -15.562 -27.625 -0.605 1 95.38 160 ASP B CA 1
ATOM 5489 C C . ASP B 1 160 ? -14.5 -28.656 -0.243 1 95.38 160 ASP B C 1
ATOM 5491 O O . ASP B 1 160 ? -13.695 -29.047 -1.09 1 95.38 160 ASP B O 1
ATOM 5495 N N . MET B 1 161 ? -14.633 -29.203 0.899 1 95.44 161 MET B N 1
ATOM 5496 C CA . MET B 1 161 ? -13.578 -30.062 1.436 1 95.44 161 MET B CA 1
ATOM 5497 C C . MET B 1 161 ? -13.5 -31.375 0.673 1 95.44 161 MET B C 1
ATOM 5499 O O . MET B 1 161 ? -12.43 -31.969 0.568 1 95.44 161 MET B O 1
ATOM 5503 N N . ASP B 1 162 ? -14.641 -31.828 0.134 1 96.06 162 ASP B N 1
ATOM 5504 C CA . ASP B 1 162 ? -14.617 -33.062 -0.667 1 96.06 162 ASP B CA 1
ATOM 5505 C C . ASP B 1 162 ? -13.742 -32.875 -1.911 1 96.06 162 ASP B C 1
ATOM 5507 O O . ASP B 1 162 ? -12.945 -33.75 -2.246 1 96.06 162 ASP B O 1
ATOM 5511 N N . TYR B 1 163 ? -13.945 -31.797 -2.494 1 95.94 163 TYR B N 1
ATOM 5512 C CA . TYR B 1 163 ? -13.156 -31.516 -3.686 1 95.94 163 TYR B CA 1
ATOM 5513 C C . TYR B 1 163 ? -11.688 -31.328 -3.332 1 95.94 163 TYR B C 1
ATOM 5515 O O . TYR B 1 163 ? -10.805 -31.828 -4.035 1 95.94 163 TYR B O 1
ATOM 5523 N N . VAL B 1 164 ? -11.398 -30.594 -2.279 1 97.44 164 VAL B N 1
ATOM 5524 C CA . VAL B 1 164 ? -10.039 -30.312 -1.842 1 97.44 164 VAL B CA 1
ATOM 5525 C C . VAL B 1 164 ? -9.312 -31.625 -1.545 1 97.44 164 VAL B C 1
ATOM 5527 O O . VAL B 1 164 ? -8.18 -31.828 -1.991 1 97.44 164 VAL B O 1
ATOM 5530 N N . THR B 1 165 ? -9.969 -32.469 -0.827 1 97.12 165 THR B N 1
ATOM 5531 C CA . THR B 1 165 ? -9.383 -33.75 -0.464 1 97.12 165 THR B CA 1
ATOM 5532 C C . THR B 1 165 ? -9.148 -34.625 -1.704 1 97.12 165 THR B C 1
ATOM 5534 O O . THR B 1 165 ? -8.156 -35.344 -1.78 1 97.12 165 THR B O 1
ATOM 5537 N N . TYR B 1 166 ? -10.133 -34.5 -2.588 1 96.06 166 TYR B N 1
ATOM 5538 C CA . TYR B 1 166 ? -10 -35.25 -3.846 1 96.06 166 TYR B CA 1
ATOM 5539 C C . TYR B 1 166 ? -8.742 -34.812 -4.594 1 96.06 166 TYR B C 1
ATOM 5541 O O . TYR B 1 166 ? -7.965 -35.656 -5.047 1 96.06 166 TYR B O 1
ATOM 5549 N N . VAL B 1 167 ? -8.516 -33.562 -4.746 1 96.31 167 VAL B N 1
ATOM 5550 C CA . VAL B 1 167 ? -7.355 -33.031 -5.449 1 96.31 167 VAL B CA 1
ATOM 5551 C C . VAL B 1 167 ? -6.078 -33.438 -4.723 1 96.31 167 VAL B C 1
ATOM 5553 O O . VAL B 1 167 ? -5.102 -33.844 -5.352 1 96.31 167 VAL B O 1
ATOM 5556 N N . ALA B 1 168 ? -6.031 -33.281 -3.43 1 97.25 168 ALA B N 1
ATOM 5557 C CA . ALA B 1 168 ? -4.875 -33.656 -2.621 1 97.25 168 ALA B CA 1
ATOM 5558 C C . ALA B 1 168 ? -4.523 -35.125 -2.809 1 97.25 168 ALA B C 1
ATOM 5560 O O . ALA B 1 168 ? -3.35 -35.469 -2.932 1 97.25 168 ALA B O 1
ATOM 5561 N N . LYS B 1 169 ? -5.547 -35.969 -2.82 1 96.56 169 LYS B N 1
ATOM 5562 C CA . LYS B 1 169 ? -5.332 -37.406 -3.008 1 96.56 169 LYS B CA 1
ATOM 5563 C C . LYS B 1 169 ? -4.781 -37.688 -4.398 1 96.56 169 LYS B C 1
ATOM 5565 O O . LYS B 1 169 ? -3.92 -38.562 -4.559 1 96.56 169 LYS B O 1
ATOM 5570 N N . GLN B 1 170 ? -5.336 -37.031 -5.398 1 94.38 170 GLN B N 1
ATOM 5571 C CA . GLN B 1 170 ? -4.816 -37.188 -6.754 1 94.38 170 GLN B CA 1
ATOM 5572 C C . GLN B 1 170 ? -3.326 -36.875 -6.812 1 94.38 170 GLN B C 1
ATOM 5574 O O . GLN B 1 170 ? -2.559 -37.562 -7.461 1 94.38 170 GLN B O 1
ATOM 5579 N N . ILE B 1 171 ? -2.895 -35.812 -6.133 1 96.31 171 ILE B N 1
ATOM 5580 C CA . ILE B 1 171 ? -1.497 -35.406 -6.125 1 96.31 171 ILE B CA 1
ATOM 5581 C C . ILE B 1 171 ? -0.648 -36.469 -5.418 1 96.31 171 ILE B C 1
ATOM 5583 O O . ILE B 1 171 ? 0.429 -36.812 -5.898 1 96.31 171 ILE B O 1
ATOM 5587 N N . GLU B 1 172 ? -1.152 -36.969 -4.371 1 95.75 172 GLU B N 1
ATOM 5588 C CA . GLU B 1 172 ? -0.445 -38 -3.611 1 95.75 172 GLU B CA 1
ATOM 5589 C C . GLU B 1 172 ? -0.233 -39.25 -4.453 1 95.75 172 GLU B C 1
ATOM 5591 O O . GLU B 1 172 ? 0.847 -39.844 -4.43 1 95.75 172 GLU B O 1
ATOM 5596 N N . VAL B 1 173 ? -1.256 -39.656 -5.199 1 93.94 173 VAL B N 1
ATOM 5597 C CA . VAL B 1 173 ? -1.227 -40.875 -5.973 1 93.94 173 VAL B CA 1
ATOM 5598 C C . VAL B 1 173 ? -0.348 -40.688 -7.207 1 93.94 173 VAL B C 1
ATOM 5600 O O . VAL B 1 173 ? 0.418 -41.594 -7.57 1 93.94 173 VAL B O 1
ATOM 5603 N N . GLN B 1 174 ? -0.445 -39.625 -7.816 1 91.69 174 GLN B N 1
ATOM 5604 C CA . GLN B 1 174 ? 0.239 -39.406 -9.086 1 91.69 174 GLN B CA 1
ATOM 5605 C C . GLN B 1 174 ? 1.697 -39 -8.867 1 91.69 174 GLN B C 1
ATOM 5607 O O . GLN B 1 174 ? 2.541 -39.219 -9.742 1 91.69 174 GLN B O 1
ATOM 5612 N N . PHE B 1 175 ? 1.953 -38.406 -7.73 1 95.12 175 PHE B N 1
ATOM 5613 C CA . PHE B 1 175 ? 3.309 -37.969 -7.41 1 95.12 175 PHE B CA 1
ATOM 5614 C C . PHE B 1 175 ? 3.729 -38.469 -6.035 1 95.12 175 PHE B C 1
ATOM 5616 O O . PHE B 1 175 ? 4.066 -37.688 -5.152 1 95.12 175 PHE B O 1
ATOM 5623 N N . PRO B 1 176 ? 3.785 -39.719 -5.863 1 94 176 PRO B N 1
ATOM 5624 C CA . PRO B 1 176 ? 4.027 -40.281 -4.539 1 94 176 PRO B CA 1
ATOM 5625 C C . PRO B 1 176 ? 5.402 -39.938 -3.98 1 94 176 PRO B C 1
ATOM 5627 O O . PRO B 1 176 ? 5.531 -39.625 -2.789 1 94 176 PRO B O 1
ATOM 5630 N N . ASN B 1 177 ? 6.406 -39.938 -4.781 1 95.06 177 ASN B N 1
ATOM 5631 C CA . ASN B 1 177 ? 7.75 -39.625 -4.305 1 95.06 177 ASN B CA 1
ATOM 5632 C C . ASN B 1 177 ? 7.848 -38.188 -3.852 1 95.06 177 ASN B C 1
ATOM 5634 O O . ASN B 1 177 ? 8.414 -37.875 -2.795 1 95.06 177 ASN B O 1
ATOM 5638 N N . GLU B 1 178 ? 7.348 -37.344 -4.699 1 95 178 GLU B N 1
ATOM 5639 C CA . GLU B 1 178 ? 7.383 -35.906 -4.383 1 95 178 GLU B CA 1
ATOM 5640 C C . GLU B 1 178 ? 6.562 -35.594 -3.135 1 95 178 GLU B C 1
ATOM 5642 O O . GLU B 1 178 ? 6.918 -34.719 -2.357 1 95 178 GLU B O 1
ATOM 5647 N N . TYR B 1 179 ? 5.492 -36.312 -3.002 1 94.19 179 TYR B N 1
ATOM 5648 C CA . TYR B 1 179 ? 4.672 -36.156 -1.806 1 94.19 179 TYR B CA 1
ATOM 5649 C C . TYR B 1 179 ? 5.418 -36.625 -0.566 1 94.19 179 TYR B C 1
ATOM 5651 O O . TYR B 1 179 ? 5.473 -35.938 0.444 1 94.19 179 TYR B O 1
ATOM 5659 N N . GLU B 1 180 ? 6.055 -37.75 -0.636 1 94.56 180 GLU B N 1
ATOM 5660 C CA . GLU B 1 180 ? 6.73 -38.344 0.509 1 94.56 180 GLU B CA 1
ATOM 5661 C C . GLU B 1 180 ? 7.965 -37.531 0.908 1 94.56 180 GLU B C 1
ATOM 5663 O O . GLU B 1 180 ? 8.297 -37.469 2.09 1 94.56 180 GLU B O 1
ATOM 5668 N N . THR B 1 181 ? 8.578 -36.969 -0.067 1 95.5 181 THR B N 1
ATOM 5669 C CA . THR B 1 181 ? 9.805 -36.219 0.207 1 95.5 181 THR B CA 1
ATOM 5670 C C . THR B 1 181 ? 9.484 -34.781 0.569 1 95.5 181 THR B C 1
ATOM 5672 O O . THR B 1 181 ? 10.391 -34 0.905 1 95.5 181 THR B O 1
ATOM 5675 N N . GLY B 1 182 ? 8.273 -34.406 0.446 1 96.62 182 GLY B N 1
ATOM 5676 C CA . GLY B 1 182 ? 7.84 -33.094 0.904 1 96.62 182 GLY B CA 1
ATOM 5677 C C . GLY B 1 182 ? 8.023 -32 -0.139 1 96.62 182 GLY B C 1
ATOM 5678 O O . GLY B 1 182 ? 8.109 -30.812 0.197 1 96.62 182 GLY B O 1
ATOM 5679 N N . VAL B 1 183 ? 8.133 -32.312 -1.369 1 97.62 183 VAL B N 1
ATOM 5680 C CA . VAL B 1 183 ? 8.336 -31.375 -2.455 1 97.62 183 VAL B CA 1
ATOM 5681 C C . VAL B 1 183 ? 7.047 -30.594 -2.721 1 97.62 183 VAL B C 1
ATOM 5683 O O . VAL B 1 183 ? 7.082 -29.453 -3.168 1 97.62 183 VAL B O 1
ATOM 5686 N N . ILE B 1 184 ? 5.887 -31.219 -2.406 1 98.38 184 ILE B N 1
ATOM 5687 C CA . ILE B 1 184 ? 4.602 -30.609 -2.713 1 98.38 184 ILE B CA 1
ATOM 5688 C C . ILE B 1 184 ? 3.789 -30.438 -1.43 1 98.38 184 ILE B C 1
ATOM 5690 O O . ILE B 1 184 ? 3.557 -31.406 -0.704 1 98.38 184 ILE B O 1
ATOM 5694 N N . ASP B 1 185 ? 3.434 -29.203 -1.136 1 97.56 185 ASP B N 1
ATOM 5695 C CA . ASP B 1 185 ? 2.42 -28.891 -0.132 1 97.56 185 ASP B CA 1
ATOM 5696 C C . ASP B 1 185 ? 1.072 -28.594 -0.786 1 97.56 185 ASP B C 1
ATOM 5698 O O . ASP B 1 185 ? 1.017 -27.969 -1.846 1 97.56 185 ASP B O 1
ATOM 5702 N N . VAL B 1 186 ? -0.004 -29.078 -0.196 1 98.12 186 VAL B N 1
ATOM 5703 C CA . VAL B 1 186 ? -1.355 -28.75 -0.635 1 98.12 186 VAL B CA 1
ATOM 5704 C C . VAL B 1 186 ? -2.115 -28.062 0.5 1 98.12 186 VAL B C 1
ATOM 5706 O O . VAL B 1 186 ? -2.176 -28.594 1.616 1 98.12 186 VAL B O 1
ATOM 5709 N N . ILE B 1 187 ? -2.625 -26.875 0.21 1 97.62 187 ILE B N 1
ATOM 5710 C CA . ILE B 1 187 ? -3.346 -26.125 1.235 1 97.62 187 ILE B CA 1
ATOM 5711 C C . ILE B 1 187 ? -4.656 -25.594 0.663 1 97.62 187 ILE B C 1
ATOM 5713 O O . ILE B 1 187 ? -4.824 -25.516 -0.557 1 97.62 187 ILE B O 1
ATOM 5717 N N . SER B 1 188 ? -5.602 -25.281 1.517 1 97.81 188 SER B N 1
ATOM 5718 C CA . SER B 1 188 ? -6.871 -24.656 1.161 1 97.81 188 SER B CA 1
ATOM 5719 C C . SER B 1 188 ? -7.371 -23.75 2.279 1 97.81 188 SER B C 1
ATOM 5721 O O . SER B 1 188 ? -7.223 -24.062 3.461 1 97.81 188 SER B O 1
ATOM 5723 N N . PRO B 1 189 ? -7.887 -22.609 1.871 1 96.56 189 PRO B N 1
ATOM 5724 C CA . PRO B 1 189 ? -8.398 -21.688 2.9 1 96.56 189 PRO B CA 1
ATOM 5725 C C . PRO B 1 189 ? -9.734 -22.156 3.48 1 96.56 189 PRO B C 1
ATOM 5727 O O . PRO B 1 189 ? -10.445 -22.938 2.85 1 96.56 189 PRO B O 1
ATOM 5730 N N . SER B 1 190 ? -10.023 -21.641 4.66 1 92.75 190 SER B N 1
ATOM 5731 C CA . SER B 1 190 ? -11.352 -21.812 5.242 1 92.75 190 SER B CA 1
ATOM 5732 C C . SER B 1 190 ? -12.383 -20.938 4.547 1 92.75 190 SER B C 1
ATOM 5734 O O . SER B 1 190 ? -12.031 -19.953 3.893 1 92.75 190 SER B O 1
ATOM 5736 N N . SER B 1 191 ? -13.633 -21.344 4.676 1 93.81 191 SER B N 1
ATOM 5737 C CA . SER B 1 191 ? -14.703 -20.547 4.094 1 93.81 191 SER B CA 1
ATOM 5738 C C . SER B 1 191 ? -14.758 -19.156 4.73 1 93.81 191 SER B C 1
ATOM 5740 O O . SER B 1 191 ? -15.133 -18.188 4.07 1 93.81 191 SER B O 1
ATOM 5742 N N . SER B 1 192 ? -14.328 -19.062 5.992 1 90.38 192 SER B N 1
ATOM 5743 C CA . SER B 1 192 ? -14.398 -17.812 6.738 1 90.38 192 SER B CA 1
ATOM 5744 C C . SER B 1 192 ? -13.289 -16.844 6.324 1 90.38 192 SER B C 1
ATOM 5746 O O . SER B 1 192 ? -13.305 -15.672 6.695 1 90.38 192 SER B O 1
ATOM 5748 N N . TYR B 1 193 ? -12.312 -17.359 5.562 1 94.75 193 TYR B N 1
ATOM 5749 C CA . TYR B 1 193 ? -11.258 -16.5 5.027 1 94.75 193 TYR B CA 1
ATOM 5750 C C . TYR B 1 193 ? -11.828 -15.492 4.035 1 94.75 193 TYR B C 1
ATOM 5752 O O . TYR B 1 193 ? -11.367 -14.352 3.961 1 94.75 193 TYR B O 1
ATOM 5760 N N . TYR B 1 194 ? -12.797 -15.914 3.309 1 96.19 194 TYR B N 1
ATOM 5761 C CA . TYR B 1 194 ? -13.391 -15.062 2.283 1 96.19 194 TYR B CA 1
ATOM 5762 C C . TYR B 1 194 ? -14.508 -14.211 2.863 1 96.19 194 TYR B C 1
ATOM 5764 O O . TYR B 1 194 ? -15.289 -14.68 3.695 1 96.19 194 TYR B O 1
ATOM 5772 N N . PRO B 1 195 ? -14.578 -12.938 2.461 1 93.06 195 PRO B N 1
ATOM 5773 C CA . PRO B 1 195 ? -15.789 -12.18 2.762 1 93.06 195 PRO B CA 1
ATOM 5774 C C . PRO B 1 195 ? -17 -12.648 1.95 1 93.06 195 PRO B C 1
ATOM 5776 O O . PRO B 1 195 ? -16.875 -13.57 1.14 1 93.06 195 PRO B O 1
ATOM 5779 N N . ASP B 1 196 ? -18.141 -12.062 2.293 1 93.56 196 ASP B N 1
ATOM 5780 C CA . ASP B 1 196 ? -19.281 -12.336 1.423 1 93.56 196 ASP B CA 1
ATOM 5781 C C . ASP B 1 196 ? -19.047 -11.789 0.019 1 93.56 196 ASP B C 1
ATOM 5783 O O . ASP B 1 196 ? -19.344 -10.617 -0.248 1 93.56 196 ASP B O 1
ATOM 5787 N N . LEU B 1 197 ? -18.594 -12.633 -0.872 1 95.81 197 LEU B N 1
ATOM 5788 C CA . LEU B 1 197 ? -18.172 -12.234 -2.211 1 95.81 197 LEU B CA 1
ATOM 5789 C C . LEU B 1 197 ? -19.344 -11.68 -3.006 1 95.81 197 LEU B C 1
ATOM 5791 O O . LEU B 1 197 ? -19.172 -10.875 -3.918 1 95.81 197 LEU B O 1
ATOM 5795 N N . SER B 1 198 ? -20.562 -12.086 -2.709 1 94.06 198 SER B N 1
ATOM 5796 C CA . SER B 1 198 ? -21.75 -11.641 -3.432 1 94.06 198 SER B CA 1
ATOM 5797 C C . SER B 1 198 ? -22.047 -10.172 -3.145 1 94.06 198 SER B C 1
ATOM 5799 O O . SER B 1 198 ? -22.75 -9.516 -3.916 1 94.06 198 SER B O 1
ATOM 5801 N N . LYS B 1 199 ? -21.516 -9.664 -2.086 1 91.75 199 LYS B N 1
ATOM 5802 C CA . LYS B 1 199 ? -21.828 -8.305 -1.662 1 91.75 199 LYS B CA 1
ATOM 5803 C C . LYS B 1 199 ? -20.703 -7.34 -2.018 1 91.75 199 LYS B C 1
ATOM 5805 O O . LYS B 1 199 ? -20.703 -6.191 -1.568 1 91.75 199 LYS B O 1
ATOM 5810 N N . LEU B 1 200 ? -19.766 -7.797 -2.795 1 94.5 200 LEU B N 1
ATOM 5811 C CA . LEU B 1 200 ? -18.672 -6.93 -3.217 1 94.5 200 LEU B CA 1
ATOM 5812 C C . LEU B 1 200 ? -19.188 -5.762 -4.047 1 94.5 200 LEU B C 1
ATOM 5814 O O . LEU B 1 200 ? -20.172 -5.898 -4.77 1 94.5 200 LEU B O 1
ATOM 5818 N N . ARG B 1 201 ? -18.578 -4.605 -3.936 1 91.88 201 ARG B N 1
ATOM 5819 C CA . ARG B 1 201 ? -18.922 -3.439 -4.742 1 91.88 201 ARG B CA 1
ATOM 5820 C C . ARG B 1 201 ? -18.484 -3.615 -6.188 1 91.88 201 ARG B C 1
ATOM 5822 O O . ARG B 1 201 ? -17.359 -4.086 -6.441 1 91.88 201 ARG B O 1
ATOM 5829 N N . ASP B 1 202 ? -19.344 -3.262 -7.098 1 94.44 202 ASP B N 1
ATOM 5830 C CA . ASP B 1 202 ? -18.953 -3.289 -8.5 1 94.44 202 ASP B CA 1
ATOM 5831 C C . ASP B 1 202 ? -17.969 -2.16 -8.82 1 94.44 202 ASP B C 1
ATOM 5833 O O . ASP B 1 202 ? -18.219 -1.004 -8.469 1 94.44 202 ASP B O 1
ATOM 5837 N N . THR B 1 203 ? -16.859 -2.518 -9.367 1 93.94 203 THR B N 1
ATOM 5838 C CA . THR B 1 203 ? -15.82 -1.542 -9.688 1 93.94 203 THR B CA 1
ATOM 5839 C C . THR B 1 203 ? -15.352 -1.71 -11.133 1 93.94 203 THR B C 1
ATOM 5841 O O . THR B 1 203 ? -15.555 -2.766 -11.734 1 93.94 203 THR B O 1
ATOM 5844 N N . LEU B 1 204 ? -14.789 -0.66 -11.789 1 93.56 204 LEU B N 1
ATOM 5845 C CA . LEU B 1 204 ? -14.156 -0.619 -13.102 1 93.56 204 LEU B CA 1
ATOM 5846 C C . LEU B 1 204 ? -15.18 -0.85 -14.203 1 93.56 204 LEU B C 1
ATOM 5848 O O . LEU B 1 204 ? -14.805 -1.131 -15.344 1 93.56 204 LEU B O 1
ATOM 5852 N N . GLY B 1 205 ? -16.453 -0.879 -13.859 1 91.62 205 GLY B N 1
ATOM 5853 C CA . GLY B 1 205 ? -17.484 -1.143 -14.844 1 91.62 205 GLY B CA 1
ATOM 5854 C C . GLY B 1 205 ? -17.594 -2.609 -15.219 1 91.62 205 GLY B C 1
ATOM 5855 O O . GLY B 1 205 ? -18.266 -2.963 -16.188 1 91.62 205 GLY B O 1
ATOM 5856 N N . ASP B 1 206 ? -16.984 -3.498 -14.5 1 93.25 206 ASP B N 1
ATOM 5857 C CA . ASP B 1 206 ? -17.047 -4.938 -14.727 1 93.25 206 ASP B CA 1
ATOM 5858 C C . ASP B 1 206 ? -18.375 -5.508 -14.25 1 93.25 206 ASP B C 1
ATOM 5860 O O . ASP B 1 206 ? -19.016 -4.957 -13.344 1 93.25 206 ASP B O 1
ATOM 5864 N N . ASP B 1 207 ? -18.781 -6.59 -14.953 1 94.38 207 ASP B N 1
ATOM 5865 C CA . ASP B 1 207 ? -19.938 -7.297 -14.414 1 94.38 207 ASP B CA 1
ATOM 5866 C C . ASP B 1 207 ? -19.625 -7.93 -13.062 1 94.38 207 ASP B C 1
ATOM 5868 O O . ASP B 1 207 ? -18.453 -8.172 -12.75 1 94.38 207 ASP B O 1
ATOM 5872 N N . HIS B 1 208 ? -20.641 -8.195 -12.32 1 95.12 208 HIS B N 1
ATOM 5873 C CA . HIS B 1 208 ? -20.469 -8.602 -10.938 1 95.12 208 HIS B CA 1
ATOM 5874 C C . HIS B 1 208 ? -19.719 -9.93 -10.844 1 95.12 208 HIS B C 1
ATOM 5876 O O . HIS B 1 208 ? -18.953 -10.148 -9.906 1 95.12 208 HIS B O 1
ATOM 5882 N N . GLN B 1 209 ? -19.969 -10.828 -11.75 1 94.25 209 GLN B N 1
ATOM 5883 C CA . GLN B 1 209 ? -19.281 -12.117 -11.742 1 94.25 209 GLN B CA 1
ATOM 5884 C C . GLN B 1 209 ? -17.766 -11.93 -11.914 1 94.25 209 GLN B C 1
ATOM 5886 O O . GLN B 1 209 ? -16.984 -12.617 -11.258 1 94.25 209 GLN B O 1
ATOM 5891 N N . ARG B 1 210 ? -17.406 -11.094 -12.781 1 94.69 210 ARG B N 1
ATOM 5892 C CA . ARG B 1 210 ? -15.984 -10.805 -12.992 1 94.69 210 ARG B CA 1
ATOM 5893 C C . ARG B 1 210 ? -15.375 -10.148 -11.758 1 94.69 210 ARG B C 1
ATOM 5895 O O . ARG B 1 210 ? -14.227 -10.438 -11.398 1 94.69 210 ARG B O 1
ATOM 5902 N N . VAL B 1 211 ? -16.125 -9.234 -11.133 1 96.69 211 VAL B N 1
ATOM 5903 C CA . VAL B 1 211 ? -15.656 -8.594 -9.914 1 96.69 211 VAL B CA 1
ATOM 5904 C C . VAL B 1 211 ? -15.359 -9.648 -8.852 1 96.69 211 VAL B C 1
ATOM 5906 O O . VAL B 1 211 ? -14.32 -9.602 -8.195 1 96.69 211 VAL B O 1
ATOM 5909 N N . ILE B 1 212 ? -16.281 -10.555 -8.695 1 96.62 212 ILE B N 1
ATOM 5910 C CA . ILE B 1 212 ? -16.109 -11.633 -7.727 1 96.62 212 ILE B CA 1
ATOM 5911 C C . ILE B 1 212 ? -14.859 -12.445 -8.078 1 96.62 212 ILE B C 1
ATOM 5913 O O . ILE B 1 212 ? -14.031 -12.734 -7.207 1 96.62 212 ILE B O 1
ATOM 5917 N N . TRP B 1 213 ? -14.703 -12.758 -9.344 1 95.81 213 TRP B N 1
ATOM 5918 C CA . TRP B 1 213 ? -13.617 -13.602 -9.828 1 95.81 213 TRP B CA 1
ATOM 5919 C C . TRP B 1 213 ? -12.266 -12.961 -9.547 1 95.81 213 TRP B C 1
ATOM 5921 O O . TRP B 1 213 ? -11.383 -13.586 -8.945 1 95.81 213 TRP B O 1
ATOM 5931 N N . ARG B 1 214 ? -12.07 -11.75 -9.914 1 96.75 214 ARG B N 1
ATOM 5932 C CA . ARG B 1 214 ? -10.766 -11.109 -9.766 1 96.75 214 ARG B CA 1
ATOM 5933 C C . ARG B 1 214 ? -10.492 -10.766 -8.305 1 96.75 214 ARG B C 1
ATOM 5935 O O . ARG B 1 214 ? -9.344 -10.781 -7.863 1 96.75 214 ARG B O 1
ATOM 5942 N N . SER B 1 215 ? -11.539 -10.367 -7.516 1 97.94 215 SER B N 1
ATOM 5943 C CA . SER B 1 215 ? -11.359 -10.094 -6.094 1 97.94 215 SER B CA 1
ATOM 5944 C C . SER B 1 215 ? -10.938 -11.352 -5.34 1 97.94 215 SER B C 1
ATOM 5946 O O . SER B 1 215 ? -10.055 -11.297 -4.48 1 97.94 215 SER B O 1
ATOM 5948 N N . LYS B 1 216 ? -11.609 -12.445 -5.633 1 97.88 216 LYS B N 1
ATOM 5949 C CA . LYS B 1 216 ? -11.227 -13.711 -5.008 1 97.88 216 LYS B CA 1
ATOM 5950 C C . LYS B 1 216 ? -9.789 -14.094 -5.363 1 97.88 216 LYS B C 1
ATOM 5952 O O . LYS B 1 216 ? -9.062 -14.633 -4.527 1 97.88 216 LYS B O 1
ATOM 5957 N N . GLN B 1 217 ? -9.43 -13.891 -6.613 1 97.81 217 GLN B N 1
ATOM 5958 C CA . GLN B 1 217 ? -8.062 -14.18 -7.031 1 97.81 217 GLN B CA 1
ATOM 5959 C C . GLN B 1 217 ? -7.051 -13.414 -6.188 1 97.81 217 GLN B C 1
ATOM 5961 O O . GLN B 1 217 ? -6.012 -13.953 -5.801 1 97.81 217 GLN B O 1
ATOM 5966 N N . ASN B 1 218 ? -7.32 -12.102 -5.953 1 98.44 218 ASN B N 1
ATOM 5967 C CA . ASN B 1 218 ? -6.465 -11.305 -5.078 1 98.44 218 ASN B CA 1
ATOM 5968 C C . ASN B 1 218 ? -6.309 -11.953 -3.705 1 98.44 218 ASN B C 1
ATOM 5970 O O . ASN B 1 218 ? -5.199 -12.047 -3.182 1 98.44 218 ASN B O 1
ATOM 5974 N N . LEU B 1 219 ? -7.449 -12.344 -3.158 1 98.12 219 LEU B N 1
ATOM 5975 C CA . LEU B 1 219 ? -7.453 -12.969 -1.837 1 98.12 219 LEU B CA 1
ATOM 5976 C C . LEU B 1 219 ? -6.715 -14.305 -1.861 1 98.12 219 LEU B C 1
ATOM 5978 O O . LEU B 1 219 ? -5.965 -14.617 -0.937 1 98.12 219 LEU B O 1
ATOM 5982 N N . ASP B 1 220 ? -6.891 -15.07 -2.916 1 98.5 220 ASP B N 1
ATOM 5983 C CA . ASP B 1 220 ? -6.211 -16.344 -3.074 1 98.5 220 ASP B CA 1
ATOM 5984 C C . ASP B 1 220 ? -4.695 -16.172 -3.105 1 98.5 220 ASP B C 1
ATOM 5986 O O . ASP B 1 220 ? -3.961 -16.891 -2.422 1 98.5 220 ASP B O 1
ATOM 5990 N N . PHE B 1 221 ? -4.234 -15.242 -3.902 1 98.69 221 PHE B N 1
ATOM 5991 C CA . PHE B 1 221 ? -2.807 -14.977 -4.012 1 98.69 221 PHE B CA 1
ATOM 5992 C C . PHE B 1 221 ? -2.229 -14.555 -2.664 1 98.69 221 PHE B C 1
ATOM 5994 O O . PHE B 1 221 ? -1.159 -15.023 -2.27 1 98.69 221 PHE B O 1
ATOM 6001 N N . ALA B 1 222 ? -2.953 -13.68 -2.016 1 98.19 222 ALA B N 1
ATOM 6002 C CA . ALA B 1 222 ? -2.494 -13.219 -0.707 1 98.19 222 ALA B CA 1
ATOM 6003 C C . ALA B 1 222 ? -2.375 -14.383 0.272 1 98.19 222 ALA B C 1
ATOM 6005 O O . ALA B 1 222 ? -1.412 -14.461 1.039 1 98.19 222 ALA B O 1
ATOM 6006 N N . PHE B 1 223 ? -3.359 -15.328 0.314 1 97.5 223 PHE B N 1
ATOM 6007 C CA . PHE B 1 223 ? -3.336 -16.5 1.178 1 97.5 223 PHE B CA 1
ATOM 6008 C C . PHE B 1 223 ? -2.127 -17.375 0.869 1 97.5 223 PHE B C 1
ATOM 6010 O O . PHE B 1 223 ? -1.4 -17.781 1.777 1 97.5 223 PHE B O 1
ATOM 6017 N N . LEU B 1 224 ? -1.957 -17.578 -0.412 1 98.5 224 LEU B N 1
ATOM 6018 C CA . LEU B 1 224 ? -0.869 -18.422 -0.893 1 98.5 224 LEU B CA 1
ATOM 6019 C C . LEU B 1 224 ? 0.485 -17.812 -0.526 1 98.5 224 LEU B C 1
ATOM 6021 O O . LEU B 1 224 ? 1.35 -18.516 0.014 1 98.5 224 LEU B O 1
ATOM 6025 N N . MET B 1 225 ? 0.663 -16.578 -0.782 1 97.75 225 MET B N 1
ATOM 6026 C CA . MET B 1 225 ? 1.914 -15.891 -0.477 1 97.75 225 MET B CA 1
ATOM 6027 C C . MET B 1 225 ? 2.158 -15.844 1.028 1 97.75 225 MET B C 1
ATOM 6029 O O . MET B 1 225 ? 3.303 -15.922 1.479 1 97.75 225 MET B O 1
ATOM 6033 N N . SER B 1 226 ? 1.103 -15.672 1.792 1 93.56 226 SER B N 1
ATOM 6034 C CA . SER B 1 226 ? 1.227 -15.641 3.246 1 93.56 226 SER B CA 1
ATOM 6035 C C . SER B 1 226 ? 1.741 -16.969 3.787 1 93.56 226 SER B C 1
ATOM 6037 O O . SER B 1 226 ? 2.523 -17 4.738 1 93.56 226 SER B O 1
ATOM 6039 N N . TYR B 1 227 ? 1.294 -18.078 3.209 1 93.44 227 TYR B N 1
ATOM 6040 C CA . TYR B 1 227 ? 1.766 -19.406 3.602 1 93.44 227 TYR B CA 1
ATOM 6041 C C . TYR B 1 227 ? 3.215 -19.609 3.18 1 93.44 227 TYR B C 1
ATOM 6043 O O . TYR B 1 227 ? 4.012 -20.172 3.932 1 93.44 227 TYR B O 1
ATOM 6051 N N . ALA B 1 228 ? 3.566 -19.062 2.059 1 94.69 228 ALA B N 1
ATOM 6052 C CA . ALA B 1 228 ? 4.836 -19.375 1.408 1 94.69 228 ALA B CA 1
ATOM 6053 C C . ALA B 1 228 ? 5.957 -18.5 1.941 1 94.69 228 ALA B C 1
ATOM 6055 O O . ALA B 1 228 ? 7.137 -18.844 1.842 1 94.69 228 ALA B O 1
ATOM 6056 N N . GLN B 1 229 ? 5.688 -17.344 2.457 1 90.06 229 GLN B N 1
ATOM 6057 C CA . GLN B 1 229 ? 6.652 -16.281 2.703 1 90.06 229 GLN B CA 1
ATOM 6058 C C . GLN B 1 229 ? 7.766 -16.75 3.635 1 90.06 229 GLN B C 1
ATOM 6060 O O . GLN B 1 229 ? 8.898 -16.281 3.551 1 90.06 229 GLN B O 1
ATOM 6065 N N . THR B 1 230 ? 7.535 -17.734 4.504 1 83.44 230 THR B N 1
ATOM 6066 C CA . THR B 1 230 ? 8.547 -18.156 5.461 1 83.44 230 THR B CA 1
ATOM 6067 C C . THR B 1 230 ? 9.227 -19.453 5 1 83.44 230 THR B C 1
ATOM 6069 O O . THR B 1 230 ? 10.039 -20.016 5.727 1 83.44 230 THR B O 1
ATOM 6072 N N . LYS B 1 231 ? 8.93 -19.969 3.818 1 89.25 231 LYS B N 1
ATOM 6073 C CA . LYS B 1 231 ? 9.328 -21.312 3.424 1 89.25 231 LYS B CA 1
ATOM 6074 C C . LYS B 1 231 ? 10.641 -21.297 2.637 1 89.25 231 LYS B C 1
ATOM 6076 O O . LYS B 1 231 ? 11.32 -22.312 2.523 1 89.25 231 LYS B O 1
ATOM 6081 N N . GLY B 1 232 ? 10.992 -20.125 2.102 1 90.56 232 GLY B N 1
ATOM 6082 C CA . GLY B 1 232 ? 12.188 -20.109 1.267 1 90.56 232 GLY B CA 1
ATOM 6083 C C . GLY B 1 232 ? 12.711 -18.703 1.019 1 90.56 232 GLY B C 1
ATOM 6084 O O . GLY B 1 232 ? 12.281 -17.75 1.667 1 90.56 232 GLY B O 1
ATOM 6085 N N . MET B 1 233 ? 13.727 -18.531 0.064 1 89.56 233 MET B N 1
ATOM 6086 C CA . MET B 1 233 ? 14.367 -17.266 -0.238 1 89.56 233 MET B CA 1
ATOM 6087 C C . MET B 1 233 ? 13.578 -16.484 -1.29 1 89.56 233 MET B C 1
ATOM 6089 O O . MET B 1 233 ? 13.375 -15.281 -1.162 1 89.56 233 MET B O 1
ATOM 6093 N N . PHE B 1 234 ? 13.195 -17.25 -2.328 1 95.44 234 PHE B N 1
ATOM 6094 C CA . PHE B 1 234 ? 12.477 -16.641 -3.432 1 95.44 234 PHE B CA 1
ATOM 6095 C C . PHE B 1 234 ? 11.109 -17.297 -3.621 1 95.44 234 PHE B C 1
ATOM 6097 O O . PHE B 1 234 ? 10.945 -18.484 -3.354 1 95.44 234 PHE B O 1
ATOM 6104 N N . TYR B 1 235 ? 10.195 -16.578 -3.967 1 97.69 235 TYR B N 1
ATOM 6105 C CA . TYR B 1 235 ? 8.844 -17.016 -4.301 1 97.69 235 TYR B CA 1
ATOM 6106 C C . TYR B 1 235 ? 8.492 -16.656 -5.738 1 97.69 235 TYR B C 1
ATOM 6108 O O . TYR B 1 235 ? 8.688 -15.523 -6.168 1 97.69 235 TYR B O 1
ATOM 6116 N N . ILE B 1 236 ? 8.016 -17.562 -6.461 1 98.5 236 ILE B N 1
ATOM 6117 C CA . ILE B 1 236 ? 7.535 -17.281 -7.809 1 98.5 236 ILE B CA 1
ATOM 6118 C C . ILE B 1 236 ? 6.055 -17.641 -7.914 1 98.5 236 ILE B C 1
ATOM 6120 O O . ILE B 1 236 ? 5.637 -18.719 -7.484 1 98.5 236 ILE B O 1
ATOM 6124 N N . GLN B 1 237 ? 5.27 -16.688 -8.398 1 98.69 237 GLN B N 1
ATOM 6125 C CA . GLN B 1 237 ? 3.842 -16.906 -8.617 1 98.69 237 GLN B CA 1
ATOM 6126 C C . GLN B 1 237 ? 3.584 -17.531 -9.977 1 98.69 237 GLN B C 1
ATOM 6128 O O . GLN B 1 237 ? 3.947 -16.969 -11.016 1 98.69 237 GLN B O 1
ATOM 6133 N N . LEU B 1 238 ? 3.002 -18.688 -9.977 1 98.25 238 LEU B N 1
ATOM 6134 C CA . LEU B 1 238 ? 2.645 -19.391 -11.211 1 98.25 238 LEU B CA 1
ATOM 6135 C C . LEU B 1 238 ? 1.137 -19.594 -11.297 1 98.25 238 LEU B C 1
ATOM 6137 O O . LEU B 1 238 ? 0.37 -18.906 -10.625 1 98.25 238 LEU B O 1
ATOM 6141 N N . GLU B 1 239 ? 0.658 -20.328 -12.328 1 95.5 239 GLU B N 1
ATOM 6142 C CA . GLU B 1 239 ? -0.727 -20.75 -12.5 1 95.5 239 GLU B CA 1
ATOM 6143 C C . GLU B 1 239 ? -0.815 -22.25 -12.727 1 95.5 239 GLU B C 1
ATOM 6145 O O . GLU B 1 239 ? 0.209 -22.938 -12.812 1 95.5 239 GLU B O 1
ATOM 6150 N N . ASP B 1 240 ? -1.964 -22.781 -12.75 1 94.88 240 ASP B N 1
ATOM 6151 C CA . ASP B 1 240 ? -2.143 -24.234 -12.82 1 94.88 240 ASP B CA 1
ATOM 6152 C C . ASP B 1 240 ? -2.238 -24.703 -14.273 1 94.88 240 ASP B C 1
ATOM 6154 O O . ASP B 1 240 ? -2.623 -25.844 -14.531 1 94.88 240 ASP B O 1
ATOM 6158 N N . ASP B 1 241 ? -2.02 -23.844 -15.227 1 91.44 241 ASP B N 1
ATOM 6159 C CA . ASP B 1 241 ? -2.1 -24.203 -16.641 1 91.44 241 ASP B CA 1
ATOM 6160 C C . ASP B 1 241 ? -0.903 -23.641 -17.422 1 91.44 241 ASP B C 1
ATOM 6162 O O . ASP B 1 241 ? -1.071 -22.938 -18.406 1 91.44 241 ASP B O 1
ATOM 6166 N N . ILE B 1 242 ? 0.292 -24.047 -17 1 93.88 242 ILE B N 1
ATOM 6167 C CA . ILE B 1 242 ? 1.495 -23.5 -17.625 1 93.88 242 ILE B CA 1
ATOM 6168 C C . ILE B 1 242 ? 2.449 -24.641 -17.984 1 93.88 242 ILE B C 1
ATOM 6170 O O . ILE B 1 242 ? 2.289 -25.766 -17.5 1 93.88 242 ILE B O 1
ATOM 6174 N N . LEU B 1 243 ? 3.447 -24.375 -18.844 1 92.44 243 LEU B N 1
ATOM 6175 C CA . LEU B 1 243 ? 4.633 -25.188 -19.125 1 92.44 243 LEU B CA 1
ATOM 6176 C C . LEU B 1 243 ? 5.902 -24.438 -18.734 1 92.44 243 LEU B C 1
ATOM 6178 O O . LEU B 1 243 ? 5.969 -23.219 -18.828 1 92.44 243 LEU B O 1
ATOM 6182 N N . ALA B 1 244 ? 6.848 -25.188 -18.297 1 95.62 244 ALA B N 1
ATOM 6183 C CA . ALA B 1 244 ? 8.125 -24.594 -17.906 1 95.62 244 ALA B CA 1
ATOM 6184 C C . ALA B 1 244 ? 9.258 -25.078 -18.797 1 95.62 244 ALA B C 1
ATOM 6186 O O . ALA B 1 244 ? 9.188 -26.188 -19.359 1 95.62 244 ALA B O 1
ATOM 6187 N N . LYS B 1 245 ? 10.266 -24.328 -18.984 1 93 245 LYS B N 1
ATOM 6188 C CA . LYS B 1 245 ? 11.484 -24.75 -19.656 1 93 245 LYS B CA 1
ATOM 6189 C C . LYS B 1 245 ? 12.352 -25.625 -18.766 1 93 245 LYS B C 1
ATOM 6191 O O . LYS B 1 245 ? 12.219 -25.594 -17.547 1 93 245 LYS B O 1
ATOM 6196 N N . LYS B 1 246 ? 13.203 -26.375 -19.438 1 91.75 246 LYS B N 1
ATOM 6197 C CA . LYS B 1 246 ? 14.117 -27.234 -18.688 1 91.75 246 LYS B CA 1
ATOM 6198 C C . LYS B 1 246 ? 15.062 -26.391 -17.828 1 91.75 246 LYS B C 1
ATOM 6200 O O . LYS B 1 246 ? 15.555 -25.344 -18.266 1 91.75 246 LYS B O 1
ATOM 6205 N N . ASN B 1 247 ? 15.312 -26.766 -16.594 1 92.94 247 ASN B N 1
ATOM 6206 C CA . ASN B 1 247 ? 16.234 -26.172 -15.625 1 92.94 247 ASN B CA 1
ATOM 6207 C C . ASN B 1 247 ? 15.836 -24.734 -15.281 1 92.94 247 ASN B C 1
ATOM 6209 O O . ASN B 1 247 ? 16.688 -23.859 -15.141 1 92.94 247 ASN B O 1
ATOM 6213 N N . PHE B 1 248 ? 14.586 -24.484 -15.273 1 96.81 248 PHE B N 1
ATOM 6214 C CA . PHE B 1 248 ? 14.086 -23.141 -15.016 1 96.81 248 PHE B CA 1
ATOM 6215 C C . PHE B 1 248 ? 14.445 -22.688 -13.609 1 96.81 248 PHE B C 1
ATOM 6217 O O . PHE B 1 248 ? 14.68 -21.516 -13.367 1 96.81 248 PHE B O 1
ATOM 6224 N N . ILE B 1 249 ? 14.602 -23.594 -12.656 1 97.12 249 ILE B N 1
ATOM 6225 C CA . ILE B 1 249 ? 14.914 -23.25 -11.281 1 97.12 249 ILE B CA 1
ATOM 6226 C C . ILE B 1 249 ? 16.312 -22.641 -11.211 1 97.12 249 ILE B C 1
ATOM 6228 O O . ILE B 1 249 ? 16.516 -21.562 -10.641 1 97.12 249 ILE B O 1
ATOM 6232 N N . THR B 1 250 ? 17.281 -23.359 -11.75 1 95.31 250 THR B N 1
ATOM 6233 C CA . THR B 1 250 ? 18.656 -22.906 -11.742 1 95.31 250 THR B CA 1
ATOM 6234 C C . THR B 1 250 ? 18.797 -21.578 -12.477 1 95.31 250 THR B C 1
ATOM 6236 O O . THR B 1 250 ? 19.516 -20.688 -12.023 1 95.31 250 THR B O 1
ATOM 6239 N N . THR B 1 251 ? 18.094 -21.453 -13.555 1 95.25 251 THR B N 1
ATOM 6240 C CA . THR B 1 251 ? 18.141 -20.219 -14.336 1 95.25 251 THR B CA 1
ATOM 6241 C C . THR B 1 251 ? 17.609 -19.047 -13.516 1 95.25 251 THR B C 1
ATOM 6243 O O . THR B 1 251 ? 18.266 -18 -13.445 1 95.25 251 THR B O 1
ATOM 6246 N N . MET B 1 252 ? 16.469 -19.188 -12.906 1 96.94 252 MET B N 1
ATOM 6247 C CA . MET B 1 252 ? 15.859 -18.125 -12.109 1 96.94 252 MET B CA 1
ATOM 6248 C C . MET B 1 252 ? 16.734 -17.766 -10.914 1 96.94 252 MET B C 1
ATOM 6250 O O . MET B 1 252 ? 16.984 -16.594 -10.648 1 96.94 252 MET B O 1
ATOM 6254 N N . LYS B 1 253 ? 17.188 -18.797 -10.242 1 93.88 253 LYS B N 1
ATOM 6255 C CA . LYS B 1 253 ? 18.016 -18.578 -9.055 1 93.88 253 LYS B CA 1
ATOM 6256 C C . LYS B 1 253 ? 19.297 -17.844 -9.414 1 93.88 253 LYS B C 1
ATOM 6258 O O . LYS B 1 253 ? 19.672 -16.891 -8.742 1 93.88 253 LYS B O 1
ATOM 6263 N N . SER B 1 254 ? 19.953 -18.297 -10.469 1 91.81 254 SER B N 1
ATOM 6264 C CA . SER B 1 254 ? 21.203 -17.672 -10.898 1 91.81 254 SER B CA 1
ATOM 6265 C C . SER B 1 254 ? 20.984 -16.219 -11.305 1 91.81 254 SER B C 1
ATOM 6267 O O . SER B 1 254 ? 21.797 -15.352 -10.977 1 91.81 254 SER B O 1
ATOM 6269 N N . PHE B 1 255 ? 19.969 -15.992 -12.031 1 93.88 255 PHE B N 1
ATOM 6270 C CA . PHE B 1 255 ? 19.656 -14.633 -12.461 1 93.88 255 PHE B CA 1
ATOM 6271 C C . PHE B 1 255 ? 19.391 -13.734 -11.258 1 93.88 255 PHE B C 1
ATOM 6273 O O . PHE B 1 255 ? 19.875 -12.602 -11.203 1 93.88 255 PHE B O 1
ATOM 6280 N N . ALA B 1 256 ? 18.562 -14.203 -10.305 1 92.62 256 ALA B N 1
ATOM 6281 C CA . ALA B 1 256 ? 18.25 -13.445 -9.102 1 92.62 256 ALA B CA 1
ATOM 6282 C C . ALA B 1 256 ? 19.5 -13.109 -8.312 1 92.62 256 ALA B C 1
ATOM 6284 O O . ALA B 1 256 ? 19.688 -11.961 -7.906 1 92.62 256 ALA B O 1
ATOM 6285 N N . LEU B 1 257 ? 20.359 -14.094 -8.125 1 87.44 257 LEU B N 1
ATOM 6286 C CA . LEU B 1 257 ? 21.578 -13.898 -7.352 1 87.44 257 LEU B CA 1
ATOM 6287 C C . LEU B 1 257 ? 22.531 -12.945 -8.07 1 87.44 257 LEU B C 1
ATOM 6289 O O . LEU B 1 257 ? 23.203 -12.141 -7.426 1 87.44 257 LEU B O 1
ATOM 6293 N N . GLN B 1 258 ? 22.578 -13.07 -9.367 1 88.88 258 GLN B N 1
ATOM 6294 C CA . GLN B 1 258 ? 23.391 -12.141 -10.156 1 88.88 258 GLN B CA 1
ATOM 6295 C C . GLN B 1 258 ? 22.922 -10.703 -9.953 1 88.88 258 GLN B C 1
ATOM 6297 O O . GLN B 1 258 ? 23.75 -9.805 -9.766 1 88.88 258 GLN B O 1
ATOM 6302 N N . LYS B 1 259 ? 21.578 -10.484 -10.016 1 88.88 259 LYS B N 1
ATOM 6303 C CA . LYS B 1 259 ? 21.031 -9.141 -9.859 1 88.88 259 LYS B CA 1
ATOM 6304 C C . LYS B 1 259 ? 21.281 -8.602 -8.453 1 88.88 259 LYS B C 1
ATOM 6306 O O . LYS B 1 259 ? 21.469 -7.402 -8.258 1 88.88 259 LYS B O 1
ATOM 6311 N N . ILE B 1 260 ? 21.25 -9.391 -7.473 1 83.88 260 ILE B N 1
ATOM 6312 C CA . ILE B 1 260 ? 21.547 -9 -6.098 1 83.88 260 ILE B CA 1
ATOM 6313 C C . ILE B 1 260 ? 23.016 -8.617 -5.969 1 83.88 260 ILE B C 1
ATOM 6315 O O . ILE B 1 260 ? 23.344 -7.617 -5.332 1 83.88 260 ILE B O 1
ATOM 6319 N N . SER B 1 261 ? 23.906 -9.438 -6.621 1 81.56 261 SER B N 1
ATOM 6320 C CA . SER B 1 261 ? 25.359 -9.211 -6.559 1 81.56 261 SER B CA 1
ATOM 6321 C C . SER B 1 261 ? 25.734 -7.883 -7.215 1 81.56 261 SER B C 1
ATOM 6323 O O . SER B 1 261 ? 26.672 -7.215 -6.777 1 81.56 261 SER B O 1
ATOM 6325 N N . THR B 1 262 ? 25.047 -7.527 -8.195 1 84.75 262 THR B N 1
ATOM 6326 C CA . THR B 1 262 ? 25.328 -6.273 -8.891 1 84.75 262 THR B CA 1
ATOM 6327 C C . THR B 1 262 ? 24.594 -5.109 -8.219 1 84.75 262 THR B C 1
ATOM 6329 O O . THR B 1 262 ? 24.562 -4 -8.75 1 84.75 262 THR B O 1
ATOM 6332 N N . LYS B 1 263 ? 23.906 -5.301 -7.117 1 82.25 263 LYS B N 1
ATOM 6333 C CA . LYS B 1 263 ? 23.25 -4.316 -6.262 1 82.25 263 LYS B CA 1
ATOM 6334 C C . LYS B 1 263 ? 22.141 -3.584 -7.008 1 82.25 263 LYS B C 1
ATOM 6336 O O . LYS B 1 263 ? 21.969 -2.375 -6.848 1 82.25 263 LYS B O 1
ATOM 6341 N N . GLU B 1 264 ? 21.547 -4.32 -7.93 1 86.06 264 GLU B N 1
ATOM 6342 C CA . GLU B 1 264 ? 20.344 -3.785 -8.539 1 86.06 264 GLU B CA 1
ATOM 6343 C C . GLU B 1 264 ? 19.156 -3.863 -7.586 1 86.06 264 GLU B C 1
ATOM 6345 O O . GLU B 1 264 ? 18.969 -4.871 -6.898 1 86.06 264 GLU B O 1
ATOM 6350 N N . ASN B 1 265 ? 18.422 -2.799 -7.469 1 86.44 265 ASN B N 1
ATOM 6351 C CA . ASN B 1 265 ? 17.312 -2.727 -6.527 1 86.44 265 ASN B CA 1
ATOM 6352 C C . ASN B 1 265 ? 16 -3.166 -7.18 1 86.44 265 ASN B C 1
ATOM 6354 O O . ASN B 1 265 ? 15.031 -2.4 -7.215 1 86.44 265 ASN B O 1
ATOM 6358 N N . TRP B 1 266 ? 15.938 -4.484 -7.551 1 93.38 266 TRP B N 1
ATOM 6359 C CA . TRP B 1 266 ? 14.734 -4.992 -8.195 1 93.38 266 TRP B CA 1
ATOM 6360 C C . TRP B 1 266 ? 13.695 -5.402 -7.152 1 93.38 266 TRP B C 1
ATOM 6362 O O . TRP B 1 266 ? 14.039 -5.711 -6.012 1 93.38 266 TRP B O 1
ATOM 6372 N N . PHE B 1 267 ? 12.484 -5.316 -7.523 1 96.31 267 PHE B N 1
ATOM 6373 C CA . PHE B 1 267 ? 11.367 -5.781 -6.711 1 96.31 267 PHE B CA 1
ATOM 6374 C C . PHE B 1 267 ? 10.773 -7.062 -7.285 1 96.31 267 PHE B C 1
ATOM 6376 O O . PHE B 1 267 ? 10.359 -7.949 -6.535 1 96.31 267 PHE B O 1
ATOM 6383 N N . VAL B 1 268 ? 10.711 -7.16 -8.633 1 97.81 268 VAL B N 1
ATOM 6384 C CA . VAL B 1 268 ? 10.148 -8.312 -9.328 1 97.81 268 VAL B CA 1
ATOM 6385 C C . VAL B 1 268 ? 11.055 -8.711 -10.492 1 97.81 268 VAL B C 1
ATOM 6387 O O . VAL B 1 268 ? 11.531 -7.855 -11.234 1 97.81 268 VAL B O 1
ATOM 6390 N N . LEU B 1 269 ? 11.422 -9.977 -10.586 1 97.88 269 LEU B N 1
ATOM 6391 C CA . LEU B 1 269 ? 11.992 -10.57 -11.789 1 97.88 269 LEU B CA 1
ATOM 6392 C C . LEU B 1 269 ? 10.93 -11.297 -12.594 1 97.88 269 LEU B C 1
ATOM 6394 O O . LEU B 1 269 ? 10.258 -12.195 -12.086 1 97.88 269 LEU B O 1
ATOM 6398 N N . ASP B 1 270 ? 10.797 -10.906 -13.812 1 97.88 270 ASP B N 1
ATOM 6399 C CA . ASP B 1 270 ? 9.688 -11.328 -14.672 1 97.88 270 ASP B CA 1
ATOM 6400 C C . ASP B 1 270 ? 10.148 -12.352 -15.711 1 97.88 270 ASP B C 1
ATOM 6402 O O . ASP B 1 270 ? 10.891 -12.008 -16.641 1 97.88 270 ASP B O 1
ATOM 6406 N N . PHE B 1 271 ? 9.648 -13.57 -15.617 1 98 271 PHE B N 1
ATOM 6407 C CA . PHE B 1 271 ? 10.109 -14.648 -16.484 1 98 271 PHE B CA 1
ATOM 6408 C C . PHE B 1 271 ? 9.016 -15.07 -17.453 1 98 271 PHE B C 1
ATOM 6410 O O . PHE B 1 271 ? 9.109 -16.125 -18.078 1 98 271 PHE B O 1
ATOM 6417 N N . CYS B 1 272 ? 7.867 -14.398 -17.438 1 96.31 272 CYS B N 1
ATOM 6418 C CA . CYS B 1 272 ? 6.758 -14.617 -18.359 1 96.31 272 CYS B CA 1
ATOM 6419 C C . CYS B 1 272 ? 6.004 -13.312 -18.625 1 96.31 272 CYS B C 1
ATOM 6421 O O . CYS B 1 272 ? 5.617 -12.617 -17.688 1 96.31 272 CYS B O 1
ATOM 6423 N N . GLN B 1 273 ? 5.664 -12.984 -19.781 1 92.06 273 GLN B N 1
ATOM 6424 C CA . GLN B 1 273 ? 5.082 -11.695 -20.141 1 92.06 273 GLN B CA 1
ATOM 6425 C C . GLN B 1 273 ? 3.574 -11.688 -19.906 1 92.06 273 GLN B C 1
ATOM 6427 O O . GLN B 1 273 ? 2.949 -10.625 -19.891 1 92.06 273 GLN B O 1
ATOM 6432 N N . LEU B 1 274 ? 3.045 -12.852 -19.656 1 91.12 274 LEU B N 1
ATOM 6433 C CA . LEU B 1 274 ? 1.593 -12.945 -19.578 1 91.12 274 LEU B CA 1
ATOM 6434 C C . LEU B 1 274 ? 1.119 -12.828 -18.141 1 91.12 274 LEU B C 1
ATOM 6436 O O . LEU B 1 274 ? 1.492 -13.641 -17.281 1 91.12 274 LEU B O 1
ATOM 6440 N N . GLY B 1 275 ? 0.305 -11.82 -17.906 1 92.06 275 GLY B N 1
ATOM 6441 C CA . GLY B 1 275 ? -0.372 -11.688 -16.625 1 92.06 275 GLY B CA 1
ATOM 6442 C C . GLY B 1 275 ? 0.576 -11.734 -15.438 1 92.06 275 GLY B C 1
ATOM 6443 O O . GLY B 1 275 ? 1.592 -11.039 -15.422 1 92.06 275 GLY B O 1
ATOM 6444 N N . PHE B 1 276 ? 0.144 -12.523 -14.406 1 95.5 276 PHE B N 1
ATOM 6445 C CA . PHE B 1 276 ? 0.916 -12.594 -13.172 1 95.5 276 PHE B CA 1
ATOM 6446 C C . PHE B 1 276 ? 1.749 -13.867 -13.125 1 95.5 276 PHE B C 1
ATOM 6448 O O . PHE B 1 276 ? 2.193 -14.289 -12.055 1 95.5 276 PHE B O 1
ATOM 6455 N N . ILE B 1 277 ? 1.95 -14.555 -14.281 1 96.62 277 ILE B N 1
ATOM 6456 C CA . ILE B 1 277 ? 2.699 -15.805 -14.352 1 96.62 277 ILE B CA 1
ATOM 6457 C C . ILE B 1 277 ? 4.199 -15.508 -14.344 1 96.62 277 ILE B C 1
ATOM 6459 O O . ILE B 1 277 ? 4.668 -14.617 -15.055 1 96.62 277 ILE B O 1
ATOM 6463 N N . GLY B 1 278 ? 4.879 -16.234 -13.578 1 98.12 278 GLY B N 1
ATOM 6464 C CA . GLY B 1 278 ? 6.328 -16.203 -13.648 1 98.12 278 GLY B CA 1
ATOM 6465 C C . GLY B 1 278 ? 6.922 -14.961 -12.992 1 98.12 278 GLY B C 1
ATOM 6466 O O . GLY B 1 278 ? 7.957 -14.461 -13.438 1 98.12 278 GLY B O 1
ATOM 6467 N N . LYS B 1 279 ? 6.215 -14.383 -12.07 1 98.56 279 LYS B N 1
ATOM 6468 C CA . LYS B 1 279 ? 6.719 -13.234 -11.32 1 98.56 279 LYS B CA 1
ATOM 6469 C C . LYS B 1 279 ? 7.441 -13.688 -10.055 1 98.56 279 LYS B C 1
ATOM 6471 O O . LYS B 1 279 ? 6.824 -14.266 -9.148 1 98.56 279 LYS B O 1
ATOM 6476 N N . LEU B 1 280 ? 8.727 -13.43 -10.016 1 98.5 280 LEU B N 1
ATOM 6477 C CA . LEU B 1 280 ? 9.562 -13.867 -8.898 1 98.5 280 LEU B CA 1
ATOM 6478 C C . LEU B 1 280 ? 9.82 -12.719 -7.934 1 98.5 280 LEU B C 1
ATOM 6480 O O . LEU B 1 280 ? 10.117 -11.602 -8.359 1 98.5 280 LEU B O 1
ATOM 6484 N N . PHE B 1 281 ? 9.656 -13 -6.664 1 97.44 281 PHE B N 1
ATOM 6485 C CA . PHE B 1 281 ? 9.867 -12.039 -5.59 1 97.44 281 PHE B CA 1
ATOM 6486 C C . PHE B 1 281 ? 10.797 -12.617 -4.523 1 97.44 281 PHE B C 1
ATOM 6488 O O . PHE B 1 281 ? 10.891 -13.844 -4.379 1 97.44 281 PHE B O 1
ATOM 6495 N N . LYS B 1 282 ? 11.555 -11.773 -3.83 1 92.5 282 LYS B N 1
ATOM 6496 C CA . LYS B 1 282 ? 12.164 -12.203 -2.57 1 92.5 282 LYS B CA 1
ATOM 6497 C C . LYS B 1 282 ? 11.094 -12.461 -1.509 1 92.5 282 LYS B C 1
ATOM 6499 O O . LYS B 1 282 ? 10.188 -11.641 -1.322 1 92.5 282 LYS B O 1
ATOM 6504 N N . CYS B 1 283 ? 11.133 -13.484 -0.804 1 90.69 283 CYS B N 1
ATOM 6505 C CA . CYS B 1 283 ? 10.117 -13.836 0.185 1 90.69 283 CYS B CA 1
ATOM 6506 C C . CYS B 1 283 ? 10 -12.75 1.248 1 90.69 283 CYS B C 1
ATOM 6508 O O . CYS B 1 283 ? 8.906 -12.453 1.723 1 90.69 283 CYS B O 1
ATOM 6510 N N . VAL B 1 284 ? 11.078 -12.07 1.581 1 85.62 284 VAL B N 1
ATOM 6511 C CA . VAL B 1 284 ? 11.102 -11.047 2.623 1 85.62 284 VAL B CA 1
ATOM 6512 C C . VAL B 1 284 ? 10.258 -9.852 2.189 1 85.62 284 VAL B C 1
ATOM 6514 O O . VAL B 1 284 ? 9.828 -9.055 3.025 1 85.62 284 VAL B O 1
ATOM 6517 N N . GLU B 1 285 ? 9.984 -9.703 0.911 1 92.56 285 GLU B N 1
ATOM 6518 C CA . GLU B 1 285 ? 9.258 -8.547 0.395 1 92.56 285 GLU B CA 1
ATOM 6519 C C . GLU B 1 285 ? 7.801 -8.898 0.101 1 92.56 285 GLU B C 1
ATOM 6521 O O . GLU B 1 285 ? 7.012 -8.031 -0.281 1 92.56 285 GLU B O 1
ATOM 6526 N N . LEU B 1 286 ? 7.402 -10.125 0.326 1 95 286 LEU B N 1
ATOM 6527 C CA . LEU B 1 286 ? 6.051 -10.57 0.017 1 95 286 LEU B CA 1
ATOM 6528 C C . LEU B 1 286 ? 5.02 -9.797 0.837 1 95 286 LEU B C 1
ATOM 6530 O O . LEU B 1 286 ? 3.9 -9.57 0.379 1 95 286 LEU B O 1
ATOM 6534 N N . PRO B 1 287 ? 5.367 -9.328 2.059 1 92.5 287 PRO B N 1
ATOM 6535 C CA . PRO B 1 287 ? 4.383 -8.555 2.82 1 92.5 287 PRO B CA 1
ATOM 6536 C C . PRO B 1 287 ? 3.867 -7.336 2.059 1 92.5 287 PRO B C 1
ATOM 6538 O O . PRO B 1 287 ? 2.707 -6.949 2.219 1 92.5 287 PRO B O 1
ATOM 6541 N N . TRP B 1 288 ? 4.688 -6.715 1.191 1 95.5 288 TRP B N 1
ATOM 6542 C CA . TRP B 1 288 ? 4.266 -5.578 0.378 1 95.5 288 TRP B CA 1
ATOM 6543 C C . TRP B 1 288 ? 3.113 -5.969 -0.541 1 95.5 288 TRP B C 1
ATOM 6545 O O . TRP B 1 288 ? 2.127 -5.238 -0.652 1 95.5 288 TRP B O 1
ATOM 6555 N N . LEU B 1 289 ? 3.264 -7.125 -1.111 1 97.69 289 LEU B N 1
ATOM 6556 C CA . LEU B 1 289 ? 2.242 -7.602 -2.037 1 97.69 289 LEU B CA 1
ATOM 6557 C C . LEU B 1 289 ? 0.988 -8.039 -1.287 1 97.69 289 LEU B C 1
ATOM 6559 O O . LEU B 1 289 ? -0.124 -7.648 -1.651 1 97.69 289 LEU B O 1
ATOM 6563 N N . ILE B 1 290 ? 1.2 -8.844 -0.238 1 96.56 290 ILE B N 1
ATOM 6564 C CA . ILE B 1 290 ? 0.079 -9.367 0.535 1 96.56 290 ILE B CA 1
ATOM 6565 C C . ILE B 1 290 ? -0.774 -8.211 1.053 1 96.56 290 ILE B C 1
ATOM 6567 O O . ILE B 1 290 ? -1.994 -8.203 0.866 1 96.56 290 ILE B O 1
ATOM 6571 N N . GLN B 1 291 ? -0.126 -7.215 1.614 1 94.5 291 GLN B N 1
ATOM 6572 C CA . GLN B 1 291 ? -0.829 -6.055 2.146 1 94.5 291 GLN B CA 1
ATOM 6573 C C . GLN B 1 291 ? -1.587 -5.316 1.045 1 94.5 291 GLN B C 1
ATOM 6575 O O . GLN B 1 291 ? -2.76 -4.973 1.214 1 94.5 291 GLN B O 1
ATOM 6580 N N . PHE B 1 292 ? -0.953 -5.086 -0.017 1 97.31 292 PHE B N 1
ATOM 6581 C CA . PHE B 1 292 ? -1.542 -4.336 -1.119 1 97.31 292 PHE B CA 1
ATOM 6582 C C . PHE B 1 292 ? -2.723 -5.094 -1.718 1 97.31 292 PHE B C 1
ATOM 6584 O O . PHE B 1 292 ? -3.768 -4.5 -1.997 1 97.31 292 PHE B O 1
ATOM 6591 N N . PHE B 1 293 ? -2.562 -6.434 -1.891 1 98.25 293 PHE B N 1
ATOM 6592 C CA . PHE B 1 293 ? -3.617 -7.262 -2.463 1 98.25 293 PHE B CA 1
ATOM 6593 C C . PHE B 1 293 ? -4.848 -7.273 -1.56 1 98.25 293 PHE B C 1
ATOM 6595 O O . PHE B 1 293 ? -5.977 -7.195 -2.043 1 98.25 293 PHE B O 1
ATOM 6602 N N . LEU B 1 294 ? -4.613 -7.363 -0.292 1 96.25 294 LEU B N 1
ATOM 6603 C CA . LEU B 1 294 ? -5.723 -7.422 0.653 1 96.25 294 LEU B CA 1
ATOM 6604 C C . LEU B 1 294 ? -6.422 -6.07 0.751 1 96.25 294 LEU B C 1
ATOM 6606 O O . LEU B 1 294 ? -7.656 -6 0.718 1 96.25 294 LEU B O 1
ATOM 6610 N N . MET B 1 295 ? -5.645 -4.98 0.759 1 95.75 295 MET B N 1
ATOM 6611 C CA . MET B 1 295 ? -6.195 -3.635 0.905 1 95.75 295 MET B CA 1
ATOM 6612 C C . MET B 1 295 ? -7.062 -3.268 -0.294 1 95.75 295 MET B C 1
ATOM 6614 O O . MET B 1 295 ? -8.125 -2.674 -0.134 1 95.75 295 MET B O 1
ATOM 6618 N N . PHE B 1 296 ? -6.609 -3.68 -1.466 1 97.88 296 PHE B N 1
ATOM 6619 C CA . PHE B 1 296 ? -7.266 -3.219 -2.682 1 97.88 296 PHE B CA 1
ATOM 6620 C C . PHE B 1 296 ? -7.93 -4.383 -3.412 1 97.88 296 PHE B C 1
ATOM 6622 O O . PHE B 1 296 ? -8.125 -4.328 -4.629 1 97.88 296 PHE B O 1
ATOM 6629 N N . HIS B 1 297 ? -8.312 -5.457 -2.676 1 97.62 297 HIS B N 1
ATOM 6630 C CA . HIS B 1 297 ? -8.773 -6.699 -3.293 1 97.62 297 HIS B CA 1
ATOM 6631 C C . HIS B 1 297 ? -10.016 -6.465 -4.145 1 97.62 297 HIS B C 1
ATOM 6633 O O . HIS B 1 297 ? -10.203 -7.125 -5.172 1 97.62 297 HIS B O 1
ATOM 6639 N N . ASN B 1 298 ? -10.906 -5.547 -3.732 1 97.19 298 ASN B N 1
ATOM 6640 C CA . ASN B 1 298 ? -12.172 -5.316 -4.422 1 97.19 298 ASN B CA 1
ATOM 6641 C C . ASN B 1 298 ? -12.031 -4.258 -5.508 1 97.19 298 ASN B C 1
ATOM 6643 O O . ASN B 1 298 ? -12.992 -3.965 -6.227 1 97.19 298 ASN B O 1
ATOM 6647 N N . ASP B 1 299 ? -10.867 -3.654 -5.617 1 96.69 299 ASP B N 1
ATOM 6648 C CA . ASP B 1 299 ? -10.719 -2.471 -6.457 1 96.69 299 ASP B CA 1
ATOM 6649 C C . ASP B 1 299 ? -10.148 -2.838 -7.824 1 96.69 299 ASP B C 1
ATOM 6651 O O . ASP B 1 299 ? -10.594 -2.32 -8.852 1 96.69 299 ASP B O 1
ATOM 6655 N N . LYS B 1 300 ? -9.086 -3.715 -7.793 1 96.75 300 LYS B N 1
ATOM 6656 C CA . LYS B 1 300 ? -8.336 -3.988 -9.016 1 96.75 300 LYS B CA 1
ATOM 6657 C C . LYS B 1 300 ? -7.98 -5.469 -9.125 1 96.75 300 LYS B C 1
ATOM 6659 O O . LYS B 1 300 ? -7.934 -6.176 -8.117 1 96.75 300 LYS B O 1
ATOM 6664 N N . PRO B 1 301 ? -7.777 -5.922 -10.43 1 96.62 301 PRO B N 1
ATOM 6665 C CA . PRO B 1 301 ? -7.18 -7.25 -10.562 1 96.62 301 PRO B CA 1
ATOM 6666 C C . PRO B 1 301 ? -5.723 -7.293 -10.102 1 96.62 301 PRO B C 1
ATOM 6668 O O . PRO B 1 301 ? -5.059 -6.254 -10.055 1 96.62 301 PRO B O 1
ATOM 6671 N N . VAL B 1 302 ? -5.258 -8.445 -9.82 1 97.31 302 VAL B N 1
ATOM 6672 C CA . VAL B 1 302 ? -3.988 -8.664 -9.133 1 97.31 302 VAL B CA 1
ATOM 6673 C C . VAL B 1 302 ? -2.838 -8.141 -9.992 1 97.31 302 VAL B C 1
ATOM 6675 O O . VAL B 1 302 ? -1.865 -7.594 -9.469 1 97.31 302 VAL B O 1
ATOM 6678 N N . ASP B 1 303 ? -2.883 -8.305 -11.297 1 95.5 303 ASP B N 1
ATOM 6679 C CA . ASP B 1 303 ? -1.814 -7.828 -12.172 1 95.5 303 ASP B CA 1
ATOM 6680 C C . ASP B 1 303 ? -1.732 -6.305 -12.156 1 95.5 303 ASP B C 1
ATOM 6682 O O . ASP B 1 303 ? -0.639 -5.734 -12.195 1 95.5 303 ASP B O 1
ATOM 6686 N N . TRP B 1 304 ? -2.893 -5.629 -12.141 1 97.19 304 TRP B N 1
ATOM 6687 C CA . TRP B 1 304 ? -2.918 -4.172 -12.055 1 97.19 304 TRP B CA 1
ATOM 6688 C C . TRP B 1 304 ? -2.377 -3.701 -10.703 1 97.19 304 TRP B C 1
ATOM 6690 O O . TRP B 1 304 ? -1.69 -2.68 -10.633 1 97.19 304 TRP B O 1
ATOM 6700 N N . LEU B 1 305 ? -2.748 -4.41 -9.625 1 98.19 305 LEU B N 1
ATOM 6701 C CA . LEU B 1 305 ? -2.287 -4.023 -8.297 1 98.19 305 LEU B CA 1
ATOM 6702 C C . LEU B 1 305 ? -0.763 -4.055 -8.227 1 98.19 305 LEU B C 1
ATOM 6704 O O . LEU B 1 305 ? -0.152 -3.197 -7.578 1 98.19 305 LEU B O 1
ATOM 6708 N N . LEU B 1 306 ? -0.154 -5.082 -8.867 1 98 306 LEU B N 1
ATOM 6709 C CA . LEU B 1 306 ? 1.305 -5.117 -8.906 1 98 306 LEU B CA 1
ATOM 6710 C C . LEU B 1 306 ? 1.855 -3.865 -9.586 1 98 306 LEU B C 1
ATOM 6712 O O . LEU B 1 306 ? 2.818 -3.266 -9.102 1 98 306 LEU B O 1
ATOM 6716 N N . ASP B 1 307 ? 1.291 -3.49 -10.656 1 97 307 ASP B N 1
ATOM 6717 C CA . ASP B 1 307 ? 1.716 -2.293 -11.375 1 97 307 ASP B CA 1
ATOM 6718 C C . ASP B 1 307 ? 1.538 -1.045 -10.516 1 97 307 ASP B C 1
ATOM 6720 O O . ASP B 1 307 ? 2.428 -0.195 -10.453 1 97 307 ASP B O 1
ATOM 6724 N N . HIS B 1 308 ? 0.404 -0.924 -9.875 1 97.38 308 HIS B N 1
ATOM 6725 C CA . HIS B 1 308 ? 0.134 0.222 -9.016 1 97.38 308 HIS B CA 1
ATOM 6726 C C . HIS B 1 308 ? 1.12 0.282 -7.852 1 97.38 308 HIS B C 1
ATOM 6728 O O . HIS B 1 308 ? 1.523 1.368 -7.43 1 97.38 308 HIS B O 1
ATOM 6734 N N . LEU B 1 309 ? 1.403 -0.856 -7.27 1 97.88 309 LEU B N 1
ATOM 6735 C CA . LEU B 1 309 ? 2.377 -0.901 -6.184 1 97.88 309 LEU B CA 1
ATOM 6736 C C . LEU B 1 309 ? 3.725 -0.348 -6.641 1 97.88 309 LEU B C 1
ATOM 6738 O O . LEU B 1 309 ? 4.305 0.509 -5.969 1 97.88 309 LEU B O 1
ATOM 6742 N N . ILE B 1 310 ? 4.164 -0.796 -7.793 1 97.19 310 ILE B N 1
ATOM 6743 C CA . ILE B 1 310 ? 5.453 -0.371 -8.328 1 97.19 310 ILE B CA 1
ATOM 6744 C C . ILE B 1 310 ? 5.398 1.109 -8.695 1 97.19 310 ILE B C 1
ATOM 6746 O O . ILE B 1 310 ? 6.34 1.86 -8.43 1 97.19 310 ILE B O 1
ATOM 6750 N N . SER B 1 311 ? 4.32 1.558 -9.297 1 96.5 311 SER B N 1
ATOM 6751 C CA . SER B 1 311 ? 4.145 2.963 -9.648 1 96.5 311 SER B CA 1
ATOM 6752 C C . SER B 1 311 ? 4.211 3.855 -8.414 1 96.5 311 SER B C 1
ATOM 6754 O O . SER B 1 311 ? 4.809 4.934 -8.453 1 96.5 311 SER B O 1
ATOM 6756 N N . THR B 1 312 ? 3.557 3.461 -7.379 1 96.69 312 THR B N 1
ATOM 6757 C CA . THR B 1 312 ? 3.553 4.23 -6.141 1 96.69 312 THR B CA 1
ATOM 6758 C C . THR B 1 312 ? 4.969 4.359 -5.578 1 96.69 312 THR B C 1
ATOM 6760 O O . THR B 1 312 ? 5.32 5.391 -5 1 96.69 312 THR B O 1
ATOM 6763 N N . LYS B 1 313 ? 5.754 3.371 -5.797 1 95.88 313 LYS B N 1
ATOM 6764 C CA . LYS B 1 313 ? 7.109 3.367 -5.258 1 95.88 313 LYS B CA 1
ATOM 6765 C C . LYS B 1 313 ? 8.016 4.305 -6.047 1 95.88 313 LYS B C 1
ATOM 6767 O O . LYS B 1 313 ? 8.914 4.93 -5.48 1 95.88 313 LYS B O 1
ATOM 6772 N N . VAL B 1 314 ? 7.754 4.453 -7.41 1 95.5 314 VAL B N 1
ATOM 6773 C CA . VAL B 1 314 ? 8.891 5.016 -8.133 1 95.5 314 VAL B CA 1
ATOM 6774 C C . VAL B 1 314 ? 8.414 6.145 -9.047 1 95.5 314 VAL B C 1
ATOM 6776 O O . VAL B 1 314 ? 9.211 6.957 -9.516 1 95.5 314 VAL B O 1
ATOM 6779 N N . CYS B 1 315 ? 7.133 6.168 -9.398 1 95.19 315 CYS B N 1
ATOM 6780 C CA . CYS B 1 315 ? 6.715 7.125 -10.422 1 95.19 315 CYS B CA 1
ATOM 6781 C C . CYS B 1 315 ? 6.5 8.508 -9.82 1 95.19 315 CYS B C 1
ATOM 6783 O O . CYS B 1 315 ? 5.836 8.641 -8.789 1 95.19 315 CYS B O 1
ATOM 6785 N N . SER B 1 316 ? 7 9.477 -10.453 1 93.06 316 SER B N 1
ATOM 6786 C CA . SER B 1 316 ? 6.801 10.867 -10.062 1 93.06 316 SER B CA 1
ATOM 6787 C C . SER B 1 316 ? 5.574 11.469 -10.742 1 93.06 316 SER B C 1
ATOM 6789 O O . SER B 1 316 ? 5.359 11.258 -11.938 1 93.06 316 SER B O 1
ATOM 6791 N N . LEU B 1 317 ? 4.836 12.172 -10 1 91 317 LEU B N 1
ATOM 6792 C CA . LEU B 1 317 ? 3.627 12.758 -10.57 1 91 317 LEU B CA 1
ATOM 6793 C C . LEU B 1 317 ? 3.955 13.992 -11.398 1 91 317 LEU B C 1
ATOM 6795 O O . LEU B 1 317 ? 3.131 14.445 -12.203 1 91 317 LEU B O 1
ATOM 6799 N N . ASP B 1 318 ? 5.148 14.523 -11.258 1 90.69 318 ASP B N 1
ATOM 6800 C CA . ASP B 1 318 ? 5.527 15.734 -11.977 1 90.69 318 ASP B CA 1
ATOM 6801 C C . ASP B 1 318 ? 6.254 15.398 -13.273 1 90.69 318 ASP B C 1
ATOM 6803 O O . ASP B 1 318 ? 6.629 16.297 -14.031 1 90.69 318 ASP B O 1
ATOM 6807 N N . LYS B 1 319 ? 6.555 14.164 -13.555 1 90.94 319 LYS B N 1
ATOM 6808 C CA . LYS B 1 319 ? 7.25 13.734 -14.766 1 90.94 319 LYS B CA 1
ATOM 6809 C C . LYS B 1 319 ? 6.301 13.016 -15.719 1 90.94 319 LYS B C 1
ATOM 6811 O O . LYS B 1 319 ? 5.176 12.68 -15.344 1 90.94 319 LYS B O 1
ATOM 6816 N N . ASP B 1 320 ? 6.746 12.789 -16.906 1 89.5 320 ASP B N 1
ATOM 6817 C CA . ASP B 1 320 ? 5.887 12.203 -17.922 1 89.5 320 ASP B CA 1
ATOM 6818 C C . ASP B 1 320 ? 5.871 10.68 -17.812 1 89.5 320 ASP B C 1
ATOM 6820 O O . ASP B 1 320 ? 6.559 10.102 -16.969 1 89.5 320 ASP B O 1
ATOM 6824 N N . SER B 1 321 ? 5.055 10.086 -18.641 1 89.88 321 SER B N 1
ATOM 6825 C CA . SER B 1 321 ? 4.848 8.641 -18.609 1 89.88 321 SER B CA 1
ATOM 6826 C C . SER B 1 321 ? 6.117 7.891 -19 1 89.88 321 SER B C 1
ATOM 6828 O O . SER B 1 321 ? 6.352 6.77 -18.547 1 89.88 321 SER B O 1
ATOM 6830 N N . LYS B 1 322 ? 6.895 8.461 -19.859 1 92.25 322 LYS B N 1
ATOM 6831 C CA . LYS B 1 322 ? 8.148 7.836 -20.266 1 92.25 322 LYS B CA 1
ATOM 6832 C C . LYS B 1 322 ? 9.094 7.68 -19.078 1 92.25 322 LYS B C 1
ATOM 6834 O O . LYS B 1 322 ? 9.727 6.633 -18.922 1 92.25 322 LYS B O 1
ATOM 6839 N N . HIS B 1 323 ? 9.18 8.719 -18.344 1 93.56 323 HIS B N 1
ATOM 6840 C CA . HIS B 1 323 ? 10.016 8.664 -17.156 1 93.56 323 HIS B CA 1
ATOM 6841 C C . HIS B 1 323 ? 9.531 7.586 -16.188 1 93.56 323 HIS B C 1
ATOM 6843 O O . HIS B 1 323 ? 10.344 6.879 -15.594 1 93.56 323 HIS B O 1
ATOM 6849 N N . CYS B 1 324 ? 8.258 7.531 -16.047 1 94.44 324 CYS B N 1
ATOM 6850 C CA . CYS B 1 324 ? 7.684 6.512 -15.18 1 94.44 324 CYS B CA 1
ATOM 6851 C C . CYS B 1 324 ? 8.023 5.113 -15.68 1 94.44 324 CYS B C 1
ATOM 6853 O O . CYS B 1 324 ? 8.375 4.234 -14.883 1 94.44 324 CYS B O 1
ATOM 6855 N N . LYS B 1 325 ? 7.926 4.879 -16.953 1 94.69 325 LYS B N 1
ATOM 6856 C CA . LYS B 1 325 ? 8.234 3.578 -17.531 1 94.69 325 LYS B CA 1
ATOM 6857 C C . LYS B 1 325 ? 9.68 3.182 -17.25 1 94.69 325 LYS B C 1
ATOM 6859 O O . LYS B 1 325 ? 9.961 2.027 -16.922 1 94.69 325 LYS B O 1
ATOM 6864 N N . MET B 1 326 ? 10.547 4.105 -17.391 1 94.69 326 MET B N 1
ATOM 6865 C CA . MET B 1 326 ? 11.961 3.85 -17.125 1 94.69 326 MET B CA 1
ATOM 6866 C C . MET B 1 326 ? 12.203 3.549 -15.656 1 94.69 326 MET B C 1
ATOM 6868 O O . MET B 1 326 ? 12.977 2.652 -15.312 1 94.69 326 MET B O 1
ATOM 6872 N N . ALA B 1 327 ? 11.578 4.324 -14.828 1 94.81 327 ALA B N 1
ATOM 6873 C CA . ALA B 1 327 ? 11.719 4.102 -13.391 1 94.81 327 ALA B CA 1
ATOM 6874 C C . ALA B 1 327 ? 11.172 2.732 -12.992 1 94.81 327 ALA B C 1
ATOM 6876 O O . ALA B 1 327 ? 11.789 2.02 -12.195 1 94.81 327 ALA B O 1
ATOM 6877 N N . LYS B 1 328 ? 10.062 2.344 -13.531 1 96.19 328 LYS B N 1
ATOM 6878 C CA . LYS B 1 328 ? 9.469 1.039 -13.258 1 96.19 328 LYS B CA 1
ATOM 6879 C C . LYS B 1 328 ? 10.391 -0.09 -13.711 1 96.19 328 LYS B C 1
ATOM 6881 O O . LYS B 1 328 ? 10.461 -1.138 -13.062 1 96.19 328 LYS B O 1
ATOM 6886 N N . ALA B 1 329 ? 11.062 0.114 -14.812 1 95.06 329 ALA B N 1
ATOM 6887 C CA . ALA B 1 329 ? 11.922 -0.909 -15.398 1 95.06 329 ALA B CA 1
ATOM 6888 C C . ALA B 1 329 ? 13.094 -1.236 -14.477 1 95.06 329 ALA B C 1
ATOM 6890 O O . ALA B 1 329 ? 13.688 -2.314 -14.57 1 95.06 329 ALA B O 1
ATOM 6891 N N . GLU B 1 330 ? 13.406 -0.354 -13.578 1 93.38 330 GLU B N 1
ATOM 6892 C CA . GLU B 1 330 ? 14.477 -0.607 -12.625 1 93.38 330 GLU B CA 1
ATOM 6893 C C . GLU B 1 330 ? 14.039 -1.594 -11.547 1 93.38 330 GLU B C 1
ATOM 6895 O O . GLU B 1 330 ? 14.852 -2.348 -11.016 1 93.38 330 GLU B O 1
ATOM 6900 N N . LEU B 1 331 ? 12.766 -1.562 -11.203 1 95.88 331 LEU B N 1
ATOM 6901 C CA . LEU B 1 331 ? 12.234 -2.445 -10.172 1 95.88 331 LEU B CA 1
ATOM 6902 C C . LEU B 1 331 ? 11.656 -3.715 -10.781 1 95.88 331 LEU B C 1
ATOM 6904 O O . LEU B 1 331 ? 11.523 -4.73 -10.102 1 95.88 331 LEU B O 1
ATOM 6908 N N . TRP B 1 332 ? 11.227 -3.658 -11.984 1 97.38 332 TRP B N 1
ATOM 6909 C CA . TRP B 1 332 ? 10.594 -4.738 -12.734 1 97.38 332 TRP B CA 1
ATOM 6910 C C . TRP B 1 332 ? 11.484 -5.203 -13.883 1 97.38 332 TRP B C 1
ATOM 6912 O O . TRP B 1 332 ? 11.352 -4.719 -15.008 1 97.38 332 TRP B O 1
ATOM 6922 N N . ILE B 1 333 ? 12.297 -6.215 -13.625 1 96.81 333 ILE B N 1
ATOM 6923 C CA . ILE B 1 333 ? 13.297 -6.641 -14.602 1 96.81 333 ILE B CA 1
ATOM 6924 C C . ILE B 1 333 ? 12.773 -7.852 -15.375 1 96.81 333 ILE B C 1
ATOM 6926 O O . ILE B 1 333 ? 12.352 -8.844 -14.781 1 96.81 333 ILE B O 1
ATOM 6930 N N . HIS B 1 334 ? 12.828 -7.789 -16.641 1 95.81 334 HIS B N 1
ATOM 6931 C CA . HIS B 1 334 ? 12.359 -8.859 -17.516 1 95.81 334 HIS B CA 1
ATOM 6932 C C . HIS B 1 334 ? 13.516 -9.766 -17.938 1 95.81 334 HIS B C 1
ATOM 6934 O O . HIS B 1 334 ? 14.602 -9.281 -18.266 1 95.81 334 HIS B O 1
ATOM 6940 N N . TYR B 1 335 ? 13.266 -10.992 -17.812 1 96.06 335 TYR B N 1
ATOM 6941 C CA . TYR B 1 335 ? 14.195 -11.992 -18.312 1 96.06 335 TYR B CA 1
ATOM 6942 C C . TYR B 1 335 ? 13.773 -12.5 -19.688 1 96.06 335 TYR B C 1
ATOM 6944 O O . TYR B 1 335 ? 12.586 -12.695 -19.938 1 96.06 335 TYR B O 1
ATOM 6952 N N . LYS B 1 336 ? 14.711 -12.68 -20.594 1 91.88 336 LYS B N 1
ATOM 6953 C CA . LYS B 1 336 ? 14.492 -13.258 -21.922 1 91.88 336 LYS B CA 1
ATOM 6954 C C . LYS B 1 336 ? 15.477 -14.391 -22.188 1 91.88 336 LYS B C 1
ATOM 6956 O O . LYS B 1 336 ? 16.656 -14.281 -21.859 1 91.88 336 LYS B O 1
ATOM 6961 N N . PRO B 1 337 ? 14.969 -15.469 -22.75 1 93.5 337 PRO B N 1
ATOM 6962 C CA . PRO B 1 337 ? 13.602 -15.781 -23.172 1 93.5 337 PRO B CA 1
ATOM 6963 C C . PRO B 1 337 ? 12.711 -16.172 -22 1 93.5 337 PRO B C 1
ATOM 6965 O O . PRO B 1 337 ? 13.211 -16.531 -20.922 1 93.5 337 PRO B O 1
ATOM 6968 N N . SER B 1 338 ? 11.406 -16.156 -22.219 1 95.44 338 SER B N 1
ATOM 6969 C CA . SER B 1 338 ? 10.453 -16.531 -21.172 1 95.44 338 SER B CA 1
ATOM 6970 C C . SER B 1 338 ? 10.648 -17.984 -20.75 1 95.44 338 SER B C 1
ATOM 6972 O O . SER B 1 338 ? 10.914 -18.844 -21.594 1 95.44 338 SER B O 1
ATOM 6974 N N . LEU B 1 339 ? 10.508 -18.203 -19.516 1 96.81 339 LEU B N 1
ATOM 6975 C CA . LEU B 1 339 ? 10.727 -19.547 -19 1 96.81 339 LEU B CA 1
ATOM 6976 C C . LEU B 1 339 ? 9.414 -20.297 -18.828 1 96.81 339 LEU B C 1
ATOM 6978 O O . LEU B 1 339 ? 9.406 -21.516 -18.641 1 96.81 339 LEU B O 1
ATOM 6982 N N . PHE B 1 340 ? 8.281 -19.625 -18.938 1 96.44 340 PHE B N 1
ATOM 6983 C CA . PHE B 1 340 ? 6.973 -20.234 -18.75 1 96.44 340 PHE B CA 1
ATOM 6984 C C . PHE B 1 340 ? 6.043 -19.875 -19.906 1 96.44 340 PHE B C 1
ATOM 6986 O O . PHE B 1 340 ? 6.199 -18.828 -20.531 1 96.44 340 PHE B O 1
ATOM 6993 N N . GLN B 1 341 ? 5.09 -20.766 -20.156 1 91.81 341 GLN B N 1
ATOM 6994 C CA . GLN B 1 341 ? 4.086 -20.547 -21.188 1 91.81 341 GLN B CA 1
ATOM 6995 C C . GLN B 1 341 ? 2.695 -20.938 -20.703 1 91.81 341 GLN B C 1
ATOM 6997 O O . GLN B 1 341 ? 2.527 -21.953 -20.031 1 91.81 341 GLN B O 1
ATOM 7002 N N . HIS B 1 342 ? 1.775 -20.109 -20.938 1 90.5 342 HIS B N 1
ATOM 7003 C CA . HIS B 1 342 ? 0.384 -20.406 -20.625 1 90.5 342 HIS B CA 1
ATOM 7004 C C . HIS B 1 342 ? -0.208 -21.391 -21.641 1 90.5 342 HIS B C 1
ATOM 7006 O O . HIS B 1 342 ? -0.045 -21.219 -22.844 1 90.5 342 HIS B O 1
ATOM 7012 N N . ILE B 1 343 ? -0.92 -22.344 -21.188 1 85.19 343 ILE B N 1
ATOM 7013 C CA . ILE B 1 343 ? -1.433 -23.359 -22.109 1 85.19 343 ILE B CA 1
ATOM 7014 C C . ILE B 1 343 ? -2.951 -23.453 -21.969 1 85.19 343 ILE B C 1
ATOM 7016 O O . ILE B 1 343 ? -3.617 -24.047 -22.828 1 85.19 343 ILE B O 1
ATOM 7020 N N . GLY B 1 344 ? -3.504 -22.891 -20.938 1 80.25 344 GLY B N 1
ATOM 7021 C CA . GLY B 1 344 ? -4.941 -22.969 -20.75 1 80.25 344 GLY B CA 1
ATOM 7022 C C . GLY B 1 344 ? -5.73 -22.203 -21.781 1 80.25 344 GLY B C 1
ATOM 7023 O O . GLY B 1 344 ? -5.43 -21.031 -22.062 1 80.25 344 GLY B O 1
ATOM 7024 N N . THR B 1 345 ? -6.703 -22.859 -22.359 1 77.56 345 THR B N 1
ATOM 7025 C CA . THR B 1 345 ? -7.551 -22.188 -23.344 1 77.56 345 THR B CA 1
ATOM 7026 C C . THR B 1 345 ? -8.844 -21.703 -22.688 1 77.56 345 THR B C 1
ATOM 7028 O O . THR B 1 345 ? -9.43 -20.719 -23.141 1 77.56 345 THR B O 1
ATOM 7031 N N . HIS B 1 346 ? -9.266 -22.453 -21.688 1 76.62 346 HIS B N 1
ATOM 7032 C CA . HIS B 1 346 ? -10.469 -22.031 -20.969 1 76.62 346 HIS B CA 1
ATOM 7033 C C . HIS B 1 346 ? -10.133 -21.438 -19.609 1 76.62 346 HIS B C 1
ATOM 7035 O O . HIS B 1 346 ? -9.508 -22.094 -18.781 1 76.62 346 HIS B O 1
ATOM 7041 N N . SER B 1 347 ? -10.594 -20.219 -19.453 1 76 347 SER B N 1
ATOM 7042 C CA . SER B 1 347 ? -10.352 -19.516 -18.203 1 76 347 SER B CA 1
ATOM 7043 C C . SER B 1 347 ? -11.219 -20.094 -17.078 1 76 347 SER B C 1
ATOM 7045 O O . SER B 1 347 ? -12.195 -20.797 -17.344 1 76 347 SER B O 1
ATOM 7047 N N . SER B 1 348 ? -10.789 -19.844 -15.891 1 79.38 348 SER B N 1
ATOM 7048 C CA . SER B 1 348 ? -11.602 -20.234 -14.734 1 79.38 348 SER B CA 1
ATOM 7049 C C . SER B 1 348 ? -12.828 -19.328 -14.602 1 79.38 348 SER B C 1
ATOM 7051 O O . SER B 1 348 ? -13.766 -19.656 -13.875 1 79.38 348 SER B O 1
ATOM 7053 N N . LEU B 1 349 ? -12.703 -18.188 -15.156 1 78.88 349 LEU B N 1
ATOM 7054 C CA . LEU B 1 349 ? -13.898 -17.359 -15.273 1 78.88 349 LEU B CA 1
ATOM 7055 C C . LEU B 1 349 ? -14.867 -17.953 -16.297 1 78.88 349 LEU B C 1
ATOM 7057 O O . LEU B 1 349 ? -14.508 -18.156 -17.453 1 78.88 349 LEU B O 1
ATOM 7061 N N . LYS B 1 350 ? -16.078 -18.125 -15.859 1 75.06 350 LYS B N 1
ATOM 7062 C CA . LYS B 1 350 ? -17.062 -18.812 -16.688 1 75.06 350 LYS B CA 1
ATOM 7063 C C . LYS B 1 350 ? -17.25 -18.094 -18.016 1 75.06 350 LYS B C 1
ATOM 7065 O O . LYS B 1 350 ? -17.484 -16.891 -18.062 1 75.06 350 LYS B O 1
ATOM 7070 N N . GLY B 1 351 ? -17.047 -18.844 -19.016 1 71.94 351 GLY B N 1
ATOM 7071 C CA . GLY B 1 351 ? -17.328 -18.359 -20.359 1 71.94 351 GLY B CA 1
ATOM 7072 C C . GLY B 1 351 ? -16.141 -17.641 -20.984 1 71.94 351 GLY B C 1
ATOM 7073 O O . GLY B 1 351 ? -16.188 -17.297 -22.172 1 71.94 351 GLY B O 1
ATOM 7074 N N . LYS B 1 352 ? -15.023 -17.469 -20.281 1 77.38 352 LYS B N 1
ATOM 7075 C CA . LYS B 1 352 ? -13.883 -16.734 -20.812 1 77.38 352 LYS B CA 1
ATOM 7076 C C . LYS B 1 352 ? -12.867 -17.672 -21.453 1 77.38 352 LYS B C 1
ATOM 7078 O O . LYS B 1 352 ? -12.484 -18.688 -20.844 1 77.38 352 LYS B O 1
ATOM 7083 N N . VAL B 1 353 ? -12.508 -17.406 -22.703 1 74.88 353 VAL B N 1
ATOM 7084 C CA . VAL B 1 353 ? -11.492 -18.141 -23.438 1 74.88 353 VAL B CA 1
ATOM 7085 C C . VAL B 1 353 ? -10.25 -17.281 -23.625 1 74.88 353 VAL B C 1
ATOM 7087 O O . VAL B 1 353 ? -10.352 -16.094 -23.938 1 74.88 353 VAL B O 1
ATOM 7090 N N . GLN B 1 354 ? -9.164 -17.797 -23.203 1 75.12 354 GLN B N 1
ATOM 7091 C CA . GLN B 1 354 ? -7.902 -17.078 -23.359 1 75.12 354 GLN B CA 1
ATOM 7092 C C . GLN B 1 354 ? -6.926 -17.859 -24.234 1 75.12 354 GLN B C 1
ATOM 7094 O O . GLN B 1 354 ? -6.457 -18.938 -23.844 1 75.12 354 GLN B O 1
ATOM 7099 N N . LYS B 1 355 ? -6.535 -17.234 -25.344 1 71.81 355 LYS B N 1
ATOM 7100 C CA . LYS B 1 355 ? -5.672 -17.906 -26.297 1 71.81 355 LYS B CA 1
ATOM 7101 C C . LYS B 1 355 ? -4.281 -17.281 -26.328 1 71.81 355 LYS B C 1
ATOM 7103 O O . LYS B 1 355 ? -3.408 -17.734 -27.078 1 71.81 355 LYS B O 1
ATOM 7108 N N . LEU B 1 356 ? -4.078 -16.391 -25.438 1 76.88 356 LEU B N 1
ATOM 7109 C CA . LEU B 1 356 ? -2.82 -15.648 -25.469 1 76.88 356 LEU B CA 1
ATOM 7110 C C . LEU B 1 356 ? -1.651 -16.547 -25.062 1 76.88 356 LEU B C 1
ATOM 7112 O O . LEU B 1 356 ? -1.772 -17.344 -24.125 1 76.88 356 LEU B O 1
ATOM 7116 N N . LYS B 1 357 ? -0.591 -16.484 -25.906 1 81.56 357 LYS B N 1
ATOM 7117 C CA . LYS B 1 357 ? 0.65 -17.188 -25.625 1 81.56 357 LYS B CA 1
ATOM 7118 C C . LYS B 1 357 ? 1.837 -16.234 -25.578 1 81.56 357 LYS B C 1
ATOM 7120 O O . LYS B 1 357 ? 1.83 -15.195 -26.234 1 81.56 357 LYS B O 1
ATOM 7125 N N . ASP B 1 358 ? 2.738 -16.609 -24.75 1 88.06 358 ASP B N 1
ATOM 7126 C CA . ASP B 1 358 ? 3.963 -15.828 -24.688 1 88.06 358 ASP B CA 1
ATOM 7127 C C . ASP B 1 358 ? 4.902 -16.172 -25.844 1 88.06 358 ASP B C 1
ATOM 7129 O O . ASP B 1 358 ? 5.453 -17.281 -25.891 1 88.06 358 ASP B O 1
ATOM 7133 N N . LYS B 1 359 ? 5.195 -15.227 -26.656 1 82.19 359 LYS B N 1
ATOM 7134 C CA . LYS B 1 359 ? 6 -15.461 -27.844 1 82.19 359 LYS B CA 1
ATOM 7135 C C . LYS B 1 359 ? 7.465 -15.703 -27.484 1 82.19 359 LYS B C 1
ATOM 7137 O O . LYS B 1 359 ? 8.195 -16.359 -28.219 1 82.19 359 LYS B O 1
ATOM 7142 N N . GLN B 1 360 ? 7.859 -15.266 -26.391 1 86 360 GLN B N 1
ATOM 7143 C CA . GLN B 1 360 ? 9.266 -15.352 -26 1 86 360 GLN B CA 1
ATOM 7144 C C . GLN B 1 360 ? 9.594 -16.719 -25.422 1 86 360 GLN B C 1
ATOM 7146 O O . GLN B 1 360 ? 10.766 -17.047 -25.203 1 86 360 GLN B O 1
ATOM 7151 N N . PHE B 1 361 ? 8.641 -17.516 -25.219 1 89.25 361 PHE B N 1
ATOM 7152 C CA . PHE B 1 361 ? 8.859 -18.844 -24.688 1 89.25 361 PHE B CA 1
ATOM 7153 C C . PHE B 1 361 ? 9.43 -19.766 -25.781 1 89.25 361 PHE B C 1
ATOM 7155 O O . PHE B 1 361 ? 10.227 -20.656 -25.484 1 89.25 361 PHE B O 1
ATOM 7162 N N . GLY B 1 362 ? 9.055 -19.547 -27 1 82.69 362 GLY B N 1
ATOM 7163 C CA . GLY B 1 362 ? 9.453 -20.406 -28.094 1 82.69 362 GLY B CA 1
ATOM 7164 C C . GLY B 1 362 ? 8.406 -21.453 -28.453 1 82.69 362 GLY B C 1
ATOM 7165 O O . GLY B 1 362 ? 7.242 -21.328 -28.062 1 82.69 362 GLY B O 1
ATOM 7166 N N . LYS B 1 363 ? 8.828 -22.375 -29.203 1 81.75 363 LYS B N 1
ATOM 7167 C CA . LYS B 1 363 ? 7.898 -23.391 -29.703 1 81.75 363 LYS B CA 1
ATOM 7168 C C . LYS B 1 363 ? 7.621 -24.453 -28.656 1 81.75 363 LYS B C 1
ATOM 7170 O O . LYS B 1 363 ? 8.523 -24.859 -27.922 1 81.75 363 LYS B O 1
ATOM 7175 N N . ILE B 1 364 ? 6.371 -24.734 -28.547 1 82.75 364 ILE B N 1
ATOM 7176 C CA . ILE B 1 364 ? 5.957 -25.797 -27.625 1 82.75 364 ILE B CA 1
ATOM 7177 C C . ILE B 1 364 ? 6.047 -27.156 -28.312 1 82.75 364 ILE B C 1
ATOM 7179 O O . ILE B 1 364 ? 5.57 -27.312 -29.438 1 82.75 364 ILE B O 1
ATOM 7183 N N . THR B 1 365 ? 6.715 -28.016 -27.656 1 84.19 365 THR B N 1
ATOM 7184 C CA . THR B 1 365 ? 6.789 -29.375 -28.188 1 84.19 365 THR B CA 1
ATOM 7185 C C . THR B 1 365 ? 5.477 -30.109 -27.969 1 84.19 365 THR B C 1
ATOM 7187 O O . THR B 1 365 ? 5.07 -30.344 -26.828 1 84.19 365 THR B O 1
ATOM 7190 N N . LEU B 1 366 ? 4.879 -30.469 -29.047 1 89.06 366 LEU B N 1
ATOM 7191 C CA . LEU B 1 366 ? 3.572 -31.094 -28.938 1 89.06 366 LEU B CA 1
ATOM 7192 C C . LEU B 1 366 ? 3.691 -32.625 -29.078 1 89.06 366 LEU B C 1
ATOM 7194 O O . LEU B 1 366 ? 2.756 -33.344 -28.766 1 89.06 366 LEU B O 1
ATOM 7198 N N . TYR B 1 367 ? 4.781 -33.094 -29.578 1 92.19 367 TYR B N 1
ATOM 7199 C CA . TYR B 1 367 ? 5.012 -34.531 -29.734 1 92.19 367 TYR B CA 1
ATOM 7200 C C . TYR B 1 367 ? 6.5 -34.844 -29.766 1 92.19 367 TYR B C 1
ATOM 7202 O O . TYR B 1 367 ? 7.328 -33.938 -29.938 1 92.19 367 TYR B O 1
ATOM 7210 N N . TYR B 1 368 ? 6.816 -36.031 -29.469 1 92.12 368 TYR B N 1
ATOM 7211 C CA . TYR B 1 368 ? 8.195 -36.531 -29.5 1 92.12 368 TYR B CA 1
ATOM 7212 C C . TYR B 1 368 ? 8.383 -37.562 -30.594 1 92.12 368 TYR B C 1
ATOM 7214 O O . TYR B 1 368 ? 7.699 -38.594 -30.609 1 92.12 368 TYR B O 1
ATOM 7222 N N . ALA B 1 369 ? 9.391 -37.312 -31.422 1 93 369 ALA B N 1
ATOM 7223 C CA . ALA B 1 369 ? 9.641 -38.188 -32.562 1 93 369 ALA B CA 1
ATOM 7224 C C . ALA B 1 369 ? 10.688 -39.25 -32.219 1 93 369 ALA B C 1
ATOM 7226 O O . ALA B 1 369 ? 11.648 -38.969 -31.484 1 93 369 ALA B O 1
ATOM 7227 N N . HIS B 1 370 ? 10.43 -40.469 -32.656 1 93.69 370 HIS B N 1
ATOM 7228 C CA . HIS B 1 370 ? 11.383 -41.562 -32.531 1 93.69 370 HIS B CA 1
ATOM 7229 C C . HIS B 1 370 ? 11.477 -42.375 -33.812 1 93.69 370 HIS B C 1
ATOM 7231 O O . HIS B 1 370 ? 10.586 -42.312 -34.656 1 93.69 370 HIS B O 1
ATOM 7237 N N . GLU B 1 371 ? 12.672 -43 -34.031 1 93.88 371 GLU B N 1
ATOM 7238 C CA . GLU B 1 371 ? 12.781 -44 -35.094 1 93.88 371 GLU B CA 1
ATOM 7239 C C . GLU B 1 371 ? 12.312 -45.375 -34.656 1 93.88 371 GLU B C 1
ATOM 7241 O O . GLU B 1 371 ? 13.031 -46.062 -33.938 1 93.88 371 GLU B O 1
ATOM 7246 N N . ASN B 1 372 ? 11.117 -45.719 -35.094 1 95.94 372 ASN B N 1
ATOM 7247 C CA . ASN B 1 372 ? 10.523 -46.969 -34.688 1 95.94 372 ASN B CA 1
ATOM 7248 C C . ASN B 1 372 ? 10.719 -48.062 -35.781 1 95.94 372 ASN B C 1
ATOM 7250 O O . ASN B 1 372 ? 10.922 -47.719 -36.938 1 95.94 372 ASN B O 1
ATOM 7254 N N . PRO B 1 373 ? 10.719 -49.344 -35.344 1 95.56 373 PRO B N 1
ATOM 7255 C CA . PRO B 1 373 ? 10.773 -50.406 -36.344 1 95.56 373 PRO B CA 1
ATOM 7256 C C . PRO B 1 373 ? 9.641 -50.312 -37.375 1 95.56 373 PRO B C 1
ATOM 7258 O O . PRO B 1 373 ? 8.531 -49.906 -37.031 1 95.56 373 PRO B O 1
ATOM 7261 N N . ASP B 1 374 ? 9.984 -50.781 -38.625 1 95.5 374 ASP B N 1
ATOM 7262 C CA . ASP B 1 374 ? 8.992 -50.688 -39.688 1 95.5 374 ASP B CA 1
ATOM 7263 C C . ASP B 1 374 ? 7.742 -51.5 -39.344 1 95.5 374 ASP B C 1
ATOM 7265 O O . ASP B 1 374 ? 7.844 -52.688 -39 1 95.5 374 ASP B O 1
ATOM 7269 N N . ALA B 1 375 ? 6.641 -50.812 -39.5 1 96.69 375 ALA B N 1
ATOM 7270 C CA . ALA B 1 375 ? 5.383 -51.469 -39.188 1 96.69 375 ALA B CA 1
ATOM 7271 C C . ALA B 1 375 ? 4.223 -50.875 -39.969 1 96.69 375 ALA B C 1
ATOM 7273 O O . ALA B 1 375 ? 4.273 -49.688 -40.344 1 96.69 375 ALA B O 1
ATOM 7274 N N . LEU B 1 376 ? 3.271 -51.781 -40.281 1 96.38 376 LEU B N 1
ATOM 7275 C CA . LEU B 1 376 ? 1.989 -51.312 -40.781 1 96.38 376 LEU B CA 1
ATOM 7276 C C . LEU B 1 376 ? 1.06 -50.906 -39.625 1 96.38 376 LEU B C 1
ATOM 7278 O O . LEU B 1 376 ? 0.777 -51.719 -38.75 1 96.38 376 LEU B O 1
ATOM 7282 N N . VAL B 1 377 ? 0.633 -49.625 -39.656 1 97 377 VAL B N 1
ATOM 7283 C CA . VAL B 1 377 ? -0.16 -49.125 -38.531 1 97 377 VAL B CA 1
ATOM 7284 C C . VAL B 1 377 ? -1.62 -49 -38.969 1 97 377 VAL B C 1
ATOM 7286 O O . VAL B 1 377 ? -1.909 -48.5 -40.062 1 97 377 VAL B O 1
ATOM 7289 N N . GLU B 1 378 ? -2.492 -49.531 -38.125 1 95.56 378 GLU B N 1
ATOM 7290 C CA . GLU B 1 378 ? -3.926 -49.469 -38.406 1 95.56 378 GLU B CA 1
ATOM 7291 C C . GLU B 1 378 ? -4.719 -49.156 -37.125 1 95.56 378 GLU B C 1
ATOM 7293 O O . GLU B 1 378 ? -4.309 -49.531 -36.031 1 95.56 378 GLU B O 1
ATOM 7298 N N . THR B 1 379 ? -5.809 -48.375 -37.281 1 96.69 379 THR B N 1
ATOM 7299 C CA . THR B 1 379 ? -6.695 -48.125 -36.156 1 96.69 379 THR B CA 1
ATOM 7300 C C . THR B 1 379 ? -8.125 -47.906 -36.625 1 96.69 379 THR B C 1
ATOM 7302 O O . THR B 1 379 ? -8.352 -47.531 -37.781 1 96.69 379 THR B O 1
ATOM 7305 N N . GLN B 1 380 ? -9.078 -48.219 -35.688 1 93.94 380 GLN B N 1
ATOM 7306 C CA . GLN B 1 380 ? -10.484 -47.969 -35.969 1 93.94 380 GLN B CA 1
ATOM 7307 C C . GLN B 1 380 ? -10.898 -46.562 -35.562 1 93.94 380 GLN B C 1
ATOM 7309 O O . GLN B 1 380 ? -11.977 -46.094 -35.938 1 93.94 380 GLN B O 1
ATOM 7314 N N . ILE B 1 381 ? -10.094 -45.875 -34.844 1 96 381 ILE B N 1
ATOM 7315 C CA . ILE B 1 381 ? -10.406 -44.531 -34.344 1 96 381 ILE B CA 1
ATOM 7316 C C . ILE B 1 381 ? -10.203 -43.5 -35.469 1 96 381 ILE B C 1
ATOM 7318 O O . ILE B 1 381 ? -9.125 -43.438 -36.062 1 96 381 ILE B O 1
ATOM 7322 N N . LYS B 1 382 ? -11.203 -42.688 -35.719 1 94.81 382 LYS B N 1
ATOM 7323 C CA . LYS B 1 382 ? -11.125 -41.656 -36.75 1 94.81 382 LYS B CA 1
ATOM 7324 C C . LYS B 1 382 ? -10.156 -40.562 -36.375 1 94.81 382 LYS B C 1
ATOM 7326 O O . LYS B 1 382 ? -10.312 -39.938 -35.344 1 94.81 382 LYS B O 1
ATOM 7331 N N . PRO B 1 383 ? -9.156 -40.406 -37.219 1 95.88 383 PRO B N 1
ATOM 7332 C CA . PRO B 1 383 ? -8.203 -39.312 -36.938 1 95.88 383 PRO B CA 1
ATOM 7333 C C . PRO B 1 383 ? -8.773 -37.938 -37.25 1 95.88 383 PRO B C 1
ATOM 7335 O O . PRO B 1 383 ? -9.547 -37.781 -38.188 1 95.88 383 PRO B O 1
ATOM 7338 N N . TYR B 1 384 ? -8.43 -37 -36.5 1 94.62 384 TYR B N 1
ATOM 7339 C CA . TYR B 1 384 ? -8.789 -35.594 -36.719 1 94.62 384 TYR B CA 1
ATOM 7340 C C . TYR B 1 384 ? -7.848 -34.938 -37.75 1 94.62 384 TYR B C 1
ATOM 7342 O O . TYR B 1 384 ? -6.648 -34.812 -37.469 1 94.62 384 TYR B O 1
ATOM 7350 N N . LYS B 1 385 ? -8.359 -34.531 -38.844 1 93.31 385 LYS B N 1
ATOM 7351 C CA . LYS B 1 385 ? -7.617 -33.844 -39.906 1 93.31 385 LYS B CA 1
ATOM 7352 C C . LYS B 1 385 ? -6.391 -34.656 -40.344 1 93.31 385 LYS B C 1
ATOM 7354 O O . LYS B 1 385 ? -6.512 -35.812 -40.719 1 93.31 385 LYS B O 1
ATOM 7359 N N . GLN B 1 386 ? -5.199 -34.031 -40.125 1 93.94 386 GLN B N 1
ATOM 7360 C CA . GLN B 1 386 ? -3.979 -34.656 -40.625 1 93.94 386 GLN B CA 1
ATOM 7361 C C . GLN B 1 386 ? -3.24 -35.375 -39.5 1 93.94 386 GLN B C 1
ATOM 7363 O O . GLN B 1 386 ? -2.137 -35.906 -39.719 1 93.94 386 GLN B O 1
ATOM 7368 N N . TYR B 1 387 ? -3.893 -35.469 -38.375 1 96.19 387 TYR B N 1
ATOM 7369 C CA . TYR B 1 387 ? -3.217 -36.094 -37.25 1 96.19 387 TYR B CA 1
ATOM 7370 C C . TYR B 1 387 ? -3.473 -37.594 -37.219 1 96.19 387 TYR B C 1
ATOM 7372 O O . TYR B 1 387 ? -4.148 -38.094 -36.312 1 96.19 387 TYR B O 1
ATOM 7380 N N . THR B 1 388 ? -2.773 -38.344 -38.094 1 96.31 388 THR B N 1
ATOM 7381 C CA . THR B 1 388 ? -3.002 -39.781 -38.25 1 96.31 388 THR B CA 1
ATOM 7382 C C . THR B 1 388 ? -2.029 -40.594 -37.406 1 96.31 388 THR B C 1
ATOM 7384 O O . THR B 1 388 ? -0.986 -40.062 -37 1 96.31 388 THR B O 1
ATOM 7387 N N . LEU B 1 389 ? -2.439 -41.875 -37.219 1 97.19 389 LEU B N 1
ATOM 7388 C CA . LEU B 1 389 ? -1.599 -42.781 -36.438 1 97.19 389 LEU B CA 1
ATOM 7389 C C . LEU B 1 389 ? -0.291 -43.062 -37.156 1 97.19 389 LEU B C 1
ATOM 7391 O O . LEU B 1 389 ? 0.757 -43.219 -36.531 1 97.19 389 LEU B O 1
ATOM 7395 N N . GLN B 1 390 ? -0.333 -43.094 -38.469 1 96.19 390 GLN B N 1
ATOM 7396 C CA . GLN B 1 390 ? 0.85 -43.344 -39.281 1 96.19 390 GLN B CA 1
ATOM 7397 C C . GLN B 1 390 ? 1.889 -42.25 -39.094 1 96.19 390 GLN B C 1
ATOM 7399 O O . GLN B 1 390 ? 3.076 -42.531 -38.938 1 96.19 390 GLN B O 1
ATOM 7404 N N . LYS B 1 391 ? 1.444 -41.062 -39.188 1 96.5 391 LYS B N 1
ATOM 7405 C CA . LYS B 1 391 ? 2.346 -39.938 -39.031 1 96.5 391 LYS B CA 1
ATOM 7406 C C . LYS B 1 391 ? 2.955 -39.906 -37.625 1 96.5 391 LYS B C 1
ATOM 7408 O O . LYS B 1 391 ? 4.117 -39.531 -37.469 1 96.5 391 LYS B O 1
ATOM 7413 N N . ALA B 1 392 ? 2.201 -40.25 -36.656 1 97.25 392 ALA B N 1
ATOM 7414 C CA . ALA B 1 392 ? 2.689 -40.281 -35.281 1 97.25 392 ALA B CA 1
ATOM 7415 C C . ALA B 1 392 ? 3.758 -41.375 -35.094 1 97.25 392 ALA B C 1
ATOM 7417 O O . ALA B 1 392 ? 4.789 -41.125 -34.469 1 97.25 392 ALA B O 1
ATOM 7418 N N . TYR B 1 393 ? 3.496 -42.562 -35.656 1 97.31 393 TYR B N 1
ATOM 7419 C CA . TYR B 1 393 ? 4.426 -43.688 -35.531 1 97.31 393 TYR B CA 1
ATOM 7420 C C . TYR B 1 393 ? 5.746 -43.344 -36.219 1 97.31 393 TYR B C 1
ATOM 7422 O O . TYR B 1 393 ? 6.812 -43.781 -35.75 1 97.31 393 TYR B O 1
ATOM 7430 N N . LYS B 1 394 ? 5.672 -42.562 -37.344 1 95.31 394 LYS B N 1
ATOM 7431 C CA . LYS B 1 394 ? 6.863 -42.188 -38.094 1 95.31 394 LYS B CA 1
ATOM 7432 C C . LYS B 1 394 ? 7.594 -41.031 -37.469 1 95.31 394 LYS B C 1
ATOM 7434 O O . LYS B 1 394 ? 8.695 -40.656 -37.875 1 95.31 394 LYS B O 1
ATOM 7439 N N . GLY B 1 395 ? 7.008 -40.438 -36.562 1 93.38 395 GLY B N 1
ATOM 7440 C CA . GLY B 1 395 ? 7.617 -39.312 -35.875 1 93.38 395 GLY B CA 1
ATOM 7441 C C . GLY B 1 395 ? 7.438 -38 -36.594 1 93.38 395 GLY B C 1
ATOM 7442 O O . GLY B 1 395 ? 8.234 -37.062 -36.438 1 93.38 395 GLY B O 1
ATOM 7443 N N . GLU B 1 396 ? 6.48 -37.906 -37.406 1 93.69 396 GLU B N 1
ATOM 7444 C CA . GLU B 1 396 ? 6.234 -36.688 -38.188 1 93.69 396 GLU B CA 1
ATOM 7445 C C . GLU B 1 396 ? 5.27 -35.75 -37.469 1 93.69 396 GLU B C 1
ATOM 7447 O O . GLU B 1 396 ? 5.262 -34.562 -37.719 1 93.69 396 GLU B O 1
ATOM 7452 N N . SER B 1 397 ? 4.441 -36.25 -36.75 1 95.25 397 SER B N 1
ATOM 7453 C CA . SER B 1 397 ? 3.422 -35.562 -35.969 1 95.25 397 SER B CA 1
ATOM 7454 C C . SER B 1 397 ? 2.893 -36.406 -34.844 1 95.25 397 SER B C 1
ATOM 7456 O O . SER B 1 397 ? 3.611 -37.25 -34.312 1 95.25 397 SER B O 1
ATOM 7458 N N . PHE B 1 398 ? 1.693 -36 -34.344 1 95.75 398 PHE B N 1
ATOM 7459 C CA . PHE B 1 398 ? 1.031 -36.812 -33.344 1 95.75 398 PHE B CA 1
ATOM 7460 C C . PHE B 1 398 ? -0.304 -37.344 -33.844 1 95.75 398 PHE B C 1
ATOM 7462 O O . PHE B 1 398 ? -0.762 -36.938 -34.906 1 95.75 398 PHE B O 1
ATOM 7469 N N . PHE B 1 399 ? -0.81 -38.375 -33.156 1 97 399 PHE B N 1
ATOM 7470 C CA . PHE B 1 399 ? -2.121 -38.938 -33.469 1 97 399 PHE B CA 1
ATOM 7471 C C . PHE B 1 399 ? -3.211 -38.25 -32.656 1 97 399 PHE B C 1
ATOM 7473 O O . PHE B 1 399 ? -3.045 -38 -31.453 1 97 399 PHE B O 1
ATOM 7480 N N . TRP B 1 400 ? -4.234 -37.812 -33.312 1 96.75 400 TRP B N 1
ATOM 7481 C CA . TRP B 1 400 ? -5.395 -37.219 -32.656 1 96.75 400 TRP B CA 1
ATOM 7482 C C . TRP B 1 400 ? -6.68 -37.906 -33.125 1 96.75 400 TRP B C 1
ATOM 7484 O O . TRP B 1 400 ? -7.152 -37.625 -34.219 1 96.75 400 TRP B O 1
ATOM 7494 N N . GLY B 1 401 ? -7.25 -38.75 -32.188 1 95.06 401 GLY B N 1
ATOM 7495 C CA . GLY B 1 401 ? -8.391 -39.562 -32.562 1 95.06 401 GLY B CA 1
ATOM 7496 C C . GLY B 1 401 ? -9.688 -39.125 -31.906 1 95.06 401 GLY B C 1
ATOM 7497 O O . GLY B 1 401 ? -9.688 -38.656 -30.766 1 95.06 401 GLY B O 1
ATOM 7498 N N . LEU B 1 402 ? -10.812 -39.344 -32.625 1 93.88 402 LEU B N 1
ATOM 7499 C CA . LEU B 1 402 ? -12.125 -38.938 -32.125 1 93.88 402 LEU B CA 1
ATOM 7500 C C . LEU B 1 402 ? -12.734 -40 -31.219 1 93.88 402 LEU B C 1
ATOM 7502 O O . LEU B 1 402 ? -13.047 -41.094 -31.672 1 93.88 402 LEU B O 1
ATOM 7506 N N . LEU B 1 403 ? -12.992 -39.781 -29.984 1 91 403 LEU B N 1
ATOM 7507 C CA . LEU B 1 403 ? -13.766 -40.469 -28.969 1 91 403 LEU B CA 1
ATOM 7508 C C . LEU B 1 403 ? -13.5 -41.969 -29.047 1 91 403 LEU B C 1
ATOM 7510 O O . LEU B 1 403 ? -14.352 -42.75 -29.516 1 91 403 LEU B O 1
ATOM 7514 N N . PRO B 1 404 ? -12.445 -42.438 -28.547 1 93.56 404 PRO B N 1
ATOM 7515 C CA . PRO B 1 404 ? -12.18 -43.875 -28.5 1 93.56 404 PRO B CA 1
ATOM 7516 C C . PRO B 1 404 ? -13.328 -44.656 -27.891 1 93.56 404 PRO B C 1
ATOM 7518 O O . PRO B 1 404 ? -13.93 -44.219 -26.906 1 93.56 404 PRO B O 1
ATOM 7521 N N . GLN B 1 405 ? -13.664 -45.781 -28.562 1 93.81 405 GLN B N 1
ATOM 7522 C CA . GLN B 1 405 ? -14.727 -46.688 -28.109 1 93.81 405 GLN B CA 1
ATOM 7523 C C . GLN B 1 405 ? -14.164 -48.031 -27.625 1 93.81 405 GLN B C 1
ATOM 7525 O O . GLN B 1 405 ? -13.078 -48.438 -28.047 1 93.81 405 GLN B O 1
ATOM 7530 N N . PRO B 1 406 ? -15.008 -48.625 -26.688 1 94.69 406 PRO B N 1
ATOM 7531 C CA . PRO B 1 406 ? -14.547 -49.938 -26.281 1 94.69 406 PRO B CA 1
ATOM 7532 C C . PRO B 1 406 ? -14.367 -50.875 -27.469 1 94.69 406 PRO B C 1
ATOM 7534 O O . PRO B 1 406 ? -15.25 -51 -28.328 1 94.69 406 PRO B O 1
ATOM 7537 N N . GLY B 1 407 ? -13.234 -51.562 -27.469 1 93.5 407 GLY B N 1
ATOM 7538 C CA . GLY B 1 407 ? -12.953 -52.469 -28.562 1 93.5 407 GLY B CA 1
ATOM 7539 C C . GLY B 1 407 ? -12.094 -51.844 -29.641 1 93.5 407 GLY B C 1
ATOM 7540 O O . GLY B 1 407 ? -11.594 -52.562 -30.531 1 93.5 407 GLY B O 1
ATOM 7541 N N . ASP B 1 408 ? -11.961 -50.531 -29.578 1 95.75 408 ASP B N 1
ATOM 7542 C CA . ASP B 1 408 ? -11.07 -49.875 -30.547 1 95.75 408 ASP B CA 1
ATOM 7543 C C . ASP B 1 408 ? -9.625 -50.312 -30.328 1 95.75 408 ASP B C 1
ATOM 7545 O O . ASP B 1 408 ? -9.188 -50.5 -29.188 1 95.75 408 ASP B O 1
ATOM 7549 N N . HIS B 1 409 ? -8.875 -50.469 -31.484 1 96.62 409 HIS B N 1
ATOM 7550 C CA . HIS B 1 409 ? -7.477 -50.875 -31.438 1 96.62 409 HIS B CA 1
ATOM 7551 C C . HIS B 1 409 ? -6.594 -49.906 -32.219 1 96.62 409 HIS B C 1
ATOM 7553 O O . HIS B 1 409 ? -7.043 -49.312 -33.188 1 96.62 409 HIS B O 1
ATOM 7559 N N . LEU B 1 410 ? -5.504 -49.656 -31.688 1 97.88 410 LEU B N 1
ATOM 7560 C CA . LEU B 1 410 ? -4.375 -49.156 -32.469 1 97.88 410 LEU B CA 1
ATOM 7561 C C . LEU B 1 410 ? -3.322 -50.25 -32.656 1 97.88 410 LEU B C 1
ATOM 7563 O O . LEU B 1 410 ? -2.605 -50.594 -31.719 1 97.88 410 LEU B O 1
ATOM 7567 N N . LYS B 1 411 ? -3.158 -50.656 -33.906 1 97.5 411 LYS B N 1
ATOM 7568 C CA . LYS B 1 411 ? -2.344 -51.844 -34.188 1 97.5 411 LYS B CA 1
ATOM 7569 C C . LYS B 1 411 ? -1.062 -51.469 -34.938 1 97.5 411 LYS B C 1
ATOM 7571 O O . LYS B 1 411 ? -1.091 -50.656 -35.844 1 97.5 411 LYS B O 1
ATOM 7576 N N . PHE B 1 412 ? -0.025 -52.031 -34.469 1 97.88 412 PHE B N 1
ATOM 7577 C CA . PHE B 1 412 ? 1.286 -51.906 -35.094 1 97.88 412 PHE B CA 1
ATOM 7578 C C . PHE B 1 412 ? 1.803 -53.281 -35.531 1 97.88 412 PHE B C 1
ATOM 7580 O O . PHE B 1 412 ? 2.371 -54 -34.719 1 97.88 412 PHE B O 1
ATOM 7587 N N . LYS B 1 413 ? 1.625 -53.562 -36.781 1 97.31 413 LYS B N 1
ATOM 7588 C CA . LYS B 1 413 ? 2.082 -54.812 -37.344 1 97.31 413 LYS B CA 1
ATOM 7589 C C . LYS B 1 413 ? 3.48 -54.688 -37.938 1 97.31 413 LYS B C 1
ATOM 7591 O O . LYS B 1 413 ? 3.646 -54.125 -39.031 1 97.31 413 LYS B O 1
ATOM 7596 N N . PHE B 1 414 ? 4.379 -55.344 -37.312 1 97 414 PHE B N 1
ATOM 7597 C CA . PHE B 1 414 ? 5.766 -55.188 -37.75 1 97 414 PHE B CA 1
ATOM 7598 C C . PHE B 1 414 ? 6.02 -55.906 -39.062 1 97 414 PHE B C 1
ATOM 7600 O O . PHE B 1 414 ? 5.5 -57 -39.281 1 97 414 PHE B O 1
ATOM 7607 N N . SER B 1 415 ? 6.82 -55.281 -39.906 1 95.19 415 SER B N 1
ATOM 7608 C CA . SER B 1 415 ? 7.18 -55.906 -41.188 1 95.19 415 SER B CA 1
ATOM 7609 C C . SER B 1 415 ? 7.934 -57.219 -40.969 1 95.19 415 SER B C 1
ATOM 7611 O O . SER B 1 415 ? 7.773 -58.156 -41.719 1 95.19 415 SER B O 1
ATOM 7613 N N . HIS B 1 416 ? 8.82 -57.188 -40 1 93.62 416 HIS B N 1
ATOM 7614 C CA . HIS B 1 416 ? 9.477 -58.375 -39.5 1 93.62 416 HIS B CA 1
ATOM 7615 C C . HIS B 1 416 ? 9.336 -58.469 -37.969 1 93.62 416 HIS B C 1
ATOM 7617 O O . HIS B 1 416 ? 9.469 -57.469 -37.281 1 93.62 416 HIS B O 1
ATOM 7623 N N . SER B 1 417 ? 8.984 -59.688 -37.625 1 94.94 417 SER B N 1
ATOM 7624 C CA . SER B 1 417 ? 8.836 -59.875 -36.188 1 94.94 417 SER B CA 1
ATOM 7625 C C . SER B 1 417 ? 10.109 -59.469 -35.438 1 94.94 417 SER B C 1
ATOM 7627 O O . SER B 1 417 ? 11.219 -59.719 -35.938 1 94.94 417 SER B O 1
ATOM 7629 N N . ILE B 1 418 ? 9.898 -58.812 -34.344 1 95.06 418 ILE B N 1
ATOM 7630 C CA . ILE B 1 418 ? 11.055 -58.281 -33.656 1 95.06 418 ILE B CA 1
ATOM 7631 C C . ILE B 1 418 ? 10.953 -58.625 -32.156 1 95.06 418 ILE B C 1
ATOM 7633 O O . ILE B 1 418 ? 9.875 -58.969 -31.672 1 95.06 418 ILE B O 1
ATOM 7637 N N . PHE B 1 419 ? 12.203 -58.656 -31.469 1 94.44 419 PHE B N 1
ATOM 7638 C CA . PHE B 1 419 ? 12.227 -58.625 -30.016 1 94.44 419 PHE B CA 1
ATOM 7639 C C . PHE B 1 419 ? 12.07 -57.219 -29.5 1 94.44 419 PHE B C 1
ATOM 7641 O O . PHE B 1 419 ? 12.852 -56.312 -29.844 1 94.44 419 PHE B O 1
ATOM 7648 N N . ILE B 1 420 ? 11.039 -57 -28.781 1 94.94 420 ILE B N 1
ATOM 7649 C CA . ILE B 1 420 ? 10.82 -55.656 -28.234 1 94.94 420 ILE B CA 1
ATOM 7650 C C . ILE B 1 420 ? 11.516 -55.562 -26.875 1 94.94 420 ILE B C 1
ATOM 7652 O O . ILE B 1 420 ? 11.172 -56.281 -25.938 1 94.94 420 ILE B O 1
ATOM 7656 N N . LYS B 1 421 ? 12.453 -54.719 -26.797 1 94.31 421 LYS B N 1
ATOM 7657 C CA . LYS B 1 421 ? 13.156 -54.469 -25.547 1 94.31 421 LYS B CA 1
ATOM 7658 C C . LYS B 1 421 ? 12.328 -53.594 -24.625 1 94.31 421 LYS B C 1
ATOM 7660 O O . LYS B 1 421 ? 12.195 -53.875 -23.438 1 94.31 421 LYS B O 1
ATOM 7665 N N . ARG B 1 422 ? 11.859 -52.5 -25.203 1 95.88 422 ARG B N 1
ATOM 7666 C CA . ARG B 1 422 ? 11.078 -51.531 -24.422 1 95.88 422 ARG B CA 1
ATOM 7667 C C . ARG B 1 422 ? 10.078 -50.812 -25.312 1 95.88 422 ARG B C 1
ATOM 7669 O O . ARG B 1 422 ? 10.297 -50.656 -26.516 1 95.88 422 ARG B O 1
ATOM 7676 N N . TYR B 1 423 ? 8.953 -50.5 -24.703 1 96.56 423 TYR B N 1
ATOM 7677 C CA . TYR B 1 423 ? 7.977 -49.656 -25.406 1 96.56 423 TYR B CA 1
ATOM 7678 C C . TYR B 1 423 ? 7.574 -48.469 -24.547 1 96.56 423 TYR B C 1
ATOM 7680 O O . TYR B 1 423 ? 7.633 -48.531 -23.312 1 96.56 423 TYR B O 1
ATOM 7688 N N . LEU B 1 424 ? 7.254 -47.312 -25.188 1 97.38 424 LEU B N 1
ATOM 7689 C CA . LEU B 1 424 ? 6.75 -46.125 -24.531 1 97.38 424 LEU B CA 1
ATOM 7690 C C . LEU B 1 424 ? 5.652 -45.469 -25.359 1 97.38 424 LEU B C 1
ATOM 7692 O O . LEU B 1 424 ? 5.844 -45.188 -26.547 1 97.38 424 LEU B O 1
ATOM 7696 N N . PHE B 1 425 ? 4.477 -45.312 -24.781 1 97.31 425 PHE B N 1
ATOM 7697 C CA . PHE B 1 425 ? 3.373 -44.562 -25.359 1 97.31 425 PHE B CA 1
ATOM 7698 C C . PHE B 1 425 ? 2.957 -43.438 -24.438 1 97.31 425 PHE B C 1
ATOM 7700 O O . PHE B 1 425 ? 2.668 -43.656 -23.266 1 97.31 425 PHE B O 1
ATOM 7707 N N . ARG B 1 426 ? 2.963 -42.219 -24.953 1 95.38 426 ARG B N 1
ATOM 7708 C CA . ARG B 1 426 ? 2.473 -41.062 -24.219 1 95.38 426 ARG B CA 1
ATOM 7709 C C . ARG B 1 426 ? 1.226 -40.469 -24.875 1 95.38 426 ARG B C 1
ATOM 7711 O O . ARG B 1 426 ? 1.212 -40.219 -26.078 1 95.38 426 ARG B O 1
ATOM 7718 N N . SER B 1 427 ? 0.193 -40.406 -24.047 1 95.12 427 SER B N 1
ATOM 7719 C CA . SER B 1 427 ? -1.039 -39.812 -24.578 1 95.12 427 SER B CA 1
ATOM 7720 C C . SER B 1 427 ? -1.287 -38.438 -24 1 95.12 427 SER B C 1
ATOM 7722 O O . SER B 1 427 ? -0.798 -38.094 -22.906 1 95.12 427 SER B O 1
ATOM 7724 N N . GLY B 1 428 ? -2.002 -37.656 -24.766 1 90.5 428 GLY B N 1
ATOM 7725 C CA . GLY B 1 428 ? -2.189 -36.25 -24.406 1 90.5 428 GLY B CA 1
ATOM 7726 C C . GLY B 1 428 ? -1.041 -35.344 -24.844 1 90.5 428 GLY B C 1
ATOM 7727 O O . GLY B 1 428 ? 0.025 -35.844 -25.219 1 90.5 428 GLY B O 1
ATOM 7728 N N . ASN B 1 429 ? -1.26 -34.031 -24.906 1 87.5 429 ASN B N 1
ATOM 7729 C CA . ASN B 1 429 ? -0.192 -33.062 -25.141 1 87.5 429 ASN B CA 1
ATOM 7730 C C . ASN B 1 429 ? -0.445 -31.766 -24.391 1 87.5 429 ASN B C 1
ATOM 7732 O O . ASN B 1 429 ? -1.464 -31.625 -23.719 1 87.5 429 ASN B O 1
ATOM 7736 N N . PRO B 1 430 ? 0.468 -30.859 -24.422 1 80.94 430 PRO B N 1
ATOM 7737 C CA . PRO B 1 430 ? 0.365 -29.672 -23.594 1 80.94 430 PRO B CA 1
ATOM 7738 C C . PRO B 1 430 ? -0.873 -28.828 -23.906 1 80.94 430 PRO B C 1
ATOM 7740 O O . PRO B 1 430 ? -1.434 -28.188 -23.016 1 80.94 430 PRO B O 1
ATOM 7743 N N . GLU B 1 431 ? -1.319 -28.828 -25 1 79.94 431 GLU B N 1
ATOM 7744 C CA . GLU B 1 431 ? -2.475 -28.031 -25.406 1 79.94 431 GLU B CA 1
ATOM 7745 C C . GLU B 1 431 ? -3.781 -28.734 -25.031 1 79.94 431 GLU B C 1
ATOM 7747 O O . GLU B 1 431 ? -4.785 -28.062 -24.75 1 79.94 431 GLU B O 1
ATOM 7752 N N . HIS B 1 432 ? -3.734 -30.047 -25.109 1 84.75 432 HIS B N 1
ATOM 7753 C CA . HIS B 1 432 ? -4.883 -30.875 -24.766 1 84.75 432 HIS B CA 1
ATOM 7754 C C . HIS B 1 432 ? -4.492 -32 -23.797 1 84.75 432 HIS B C 1
ATOM 7756 O O . HIS B 1 432 ? -4.52 -33.188 -24.156 1 84.75 432 HIS B O 1
ATOM 7762 N N . PRO B 1 433 ? -4.379 -31.609 -22.578 1 84.38 433 PRO B N 1
ATOM 7763 C CA . PRO B 1 433 ? -3.844 -32.562 -21.625 1 84.38 433 PRO B CA 1
ATOM 7764 C C . PRO B 1 433 ? -4.852 -33.656 -21.25 1 84.38 433 PRO B C 1
ATOM 7766 O O . PRO B 1 433 ? -4.465 -34.75 -20.812 1 84.38 433 PRO B O 1
ATOM 7769 N N . SER B 1 434 ? -6.105 -33.438 -21.469 1 85.69 434 SER B N 1
ATOM 7770 C CA . SER B 1 434 ? -7.125 -34.406 -21.094 1 85.69 434 SER B CA 1
ATOM 7771 C C . SER B 1 434 ? -7.438 -35.375 -22.25 1 85.69 434 SER B C 1
ATOM 7773 O O . SER B 1 434 ? -8.125 -36.375 -22.047 1 85.69 434 SER B O 1
ATOM 7775 N N . ASP B 1 435 ? -6.918 -35.062 -23.359 1 89.56 435 ASP B N 1
ATOM 7776 C CA . ASP B 1 435 ? -7.105 -35.969 -24.5 1 89.56 435 ASP B CA 1
ATOM 7777 C C . ASP B 1 435 ? -6.156 -37.156 -24.422 1 89.56 435 ASP B C 1
ATOM 7779 O O . ASP B 1 435 ? -5.273 -37.312 -25.266 1 89.56 435 ASP B O 1
ATOM 7783 N N . ARG B 1 436 ? -6.496 -37.969 -23.453 1 92.38 436 ARG B N 1
ATOM 7784 C CA . ARG B 1 436 ? -5.637 -39.125 -23.141 1 92.38 436 ARG B CA 1
ATOM 7785 C C . ARG B 1 436 ? -6.367 -40.438 -23.375 1 92.38 436 ARG B C 1
ATOM 7787 O O . ARG B 1 436 ? -7.586 -40.438 -23.578 1 92.38 436 ARG B O 1
ATOM 7794 N N . PHE B 1 437 ? -5.555 -41.5 -23.547 1 94.06 437 PHE B N 1
ATOM 7795 C CA . PHE B 1 437 ? -6.133 -42.844 -23.562 1 94.06 437 PHE B CA 1
ATOM 7796 C C . PHE B 1 437 ? -6.426 -43.312 -22.141 1 94.06 437 PHE B C 1
ATOM 7798 O O . PHE B 1 437 ? -5.516 -43.375 -21.312 1 94.06 437 PHE B O 1
ATOM 7805 N N . TYR B 1 438 ? -7.727 -43.531 -21.938 1 92.69 438 TYR B N 1
ATOM 7806 C CA . TYR B 1 438 ? -8.188 -44 -20.641 1 92.69 438 TYR B CA 1
ATOM 7807 C C . TYR B 1 438 ? -8.5 -45.5 -20.703 1 92.69 438 TYR B C 1
ATOM 7809 O O . TYR B 1 438 ? -9.039 -46 -21.688 1 92.69 438 TYR B O 1
ATOM 7817 N N . ASN B 1 439 ? -8.195 -46.188 -19.594 1 93.69 439 ASN B N 1
ATOM 7818 C CA . ASN B 1 439 ? -8.5 -47.625 -19.5 1 93.69 439 ASN B CA 1
ATOM 7819 C C . ASN B 1 439 ? -8.109 -48.344 -20.781 1 93.69 439 ASN B C 1
ATOM 7821 O O . ASN B 1 439 ? -8.945 -49.031 -21.391 1 93.69 439 ASN B O 1
ATOM 7825 N N . THR B 1 440 ? -6.867 -48.219 -21.094 1 96.12 440 THR B N 1
ATOM 7826 C CA . THR B 1 440 ? -6.324 -48.812 -22.312 1 96.12 440 THR B CA 1
ATOM 7827 C C . THR B 1 440 ? -5.113 -49.688 -22 1 96.12 440 THR B C 1
ATOM 7829 O O . THR B 1 440 ? -4.242 -49.281 -21.219 1 96.12 440 THR B O 1
ATOM 7832 N N . THR B 1 441 ? -5.051 -50.875 -22.594 1 96.75 441 THR B N 1
ATOM 7833 C CA . THR B 1 441 ? -3.961 -51.781 -22.344 1 96.75 441 THR B CA 1
ATOM 7834 C C . THR B 1 441 ? -3.02 -51.875 -23.531 1 96.75 441 THR B C 1
ATOM 7836 O O . THR B 1 441 ? -3.393 -51.5 -24.656 1 96.75 441 THR B O 1
ATOM 7839 N N . VAL B 1 442 ? -1.784 -52.312 -23.234 1 97.44 442 VAL B N 1
ATOM 7840 C CA . VAL B 1 442 ? -0.785 -52.625 -24.25 1 97.44 442 VAL B CA 1
ATOM 7841 C C . VAL B 1 442 ? -0.675 -54.156 -24.406 1 97.44 442 VAL B C 1
ATOM 7843 O O . VAL B 1 442 ? -0.407 -54.844 -23.438 1 97.44 442 VAL B O 1
ATOM 7846 N N . GLU B 1 443 ? -0.848 -54.594 -25.625 1 96.44 443 GLU B N 1
ATOM 7847 C CA . GLU B 1 443 ? -0.89 -56.031 -25.891 1 96.44 443 GLU B CA 1
ATOM 7848 C C . GLU B 1 443 ? 0.048 -56.438 -27.031 1 96.44 443 GLU B C 1
ATOM 7850 O O . GLU B 1 443 ? 0.287 -55.625 -27.938 1 96.44 443 GLU B O 1
ATOM 7855 N N . VAL B 1 444 ? 0.601 -57.656 -26.922 1 95.94 444 VAL B N 1
ATOM 7856 C CA . VAL B 1 444 ? 1.519 -58.125 -27.953 1 95.94 444 VAL B CA 1
ATOM 7857 C C . VAL B 1 444 ? 1.086 -59.5 -28.469 1 95.94 444 VAL B C 1
ATOM 7859 O O . VAL B 1 444 ? 0.519 -60.281 -27.719 1 95.94 444 VAL B O 1
ATOM 7862 N N . LEU B 1 445 ? 1.316 -59.688 -29.75 1 94.62 445 LEU B N 1
ATOM 7863 C CA . LEU B 1 445 ? 1.087 -61 -30.391 1 94.62 445 LEU B CA 1
ATOM 7864 C C . LEU B 1 445 ? 2.402 -61.625 -30.828 1 94.62 445 LEU B C 1
ATOM 7866 O O . LEU B 1 445 ? 3.033 -61.156 -31.781 1 94.62 445 LEU B O 1
ATOM 7870 N N . PRO B 1 446 ? 2.832 -62.688 -30.156 1 92.69 446 PRO B N 1
ATOM 7871 C CA . PRO B 1 446 ? 4.082 -63.344 -30.547 1 92.69 446 PRO B CA 1
ATOM 7872 C C . PRO B 1 446 ? 3.979 -64.062 -31.906 1 92.69 446 PRO B C 1
ATOM 7874 O O . PRO B 1 446 ? 2.889 -64.438 -32.312 1 92.69 446 PRO B O 1
ATOM 7877 N N . GLU B 1 447 ? 5.121 -64.188 -32.625 1 90.19 447 GLU B N 1
ATOM 7878 C CA . GLU B 1 447 ? 5.176 -64.875 -33.906 1 90.19 447 GLU B CA 1
ATOM 7879 C C . GLU B 1 447 ? 4.844 -66.375 -33.75 1 90.19 447 GLU B C 1
ATOM 7881 O O . GLU B 1 447 ? 4.098 -66.938 -34.531 1 90.19 447 GLU B O 1
ATOM 7886 N N . ILE B 1 448 ? 5.605 -66.938 -32.875 1 80.5 448 ILE B N 1
ATOM 7887 C CA . ILE B 1 448 ? 5.363 -68.312 -32.594 1 80.5 448 ILE B CA 1
ATOM 7888 C C . ILE B 1 448 ? 4.598 -68.5 -31.266 1 80.5 448 ILE B C 1
ATOM 7890 O O . ILE B 1 448 ? 5.012 -67.938 -30.25 1 80.5 448 ILE B O 1
ATOM 7894 N N . PHE B 1 449 ? 3.33 -68.812 -31.406 1 64.62 449 PHE B N 1
ATOM 7895 C CA . PHE B 1 449 ? 2.535 -68.938 -30.188 1 64.62 449 PHE B CA 1
ATOM 7896 C C . PHE B 1 449 ? 3.047 -70.125 -29.359 1 64.62 449 PHE B C 1
ATOM 7898 O O . PHE B 1 449 ? 2.961 -71.312 -29.781 1 64.62 449 PHE B O 1
ATOM 7905 N N . MET B 1 450 ? 4.203 -70 -28.828 1 55.62 450 MET B N 1
ATOM 7906 C CA . MET B 1 450 ? 4.582 -71.188 -28 1 55.62 450 MET B CA 1
ATOM 7907 C C . MET B 1 450 ? 3.543 -71.438 -26.906 1 55.62 450 MET B C 1
ATOM 7909 O O . MET B 1 450 ? 2.713 -70.562 -26.625 1 55.62 450 MET B O 1
ATOM 7913 N N . SER B 1 451 ? 3.656 -72.625 -26.109 1 51.25 451 SER B N 1
ATOM 7914 C CA . SER B 1 451 ? 2.859 -73.188 -25.047 1 51.25 451 SER B CA 1
ATOM 7915 C C . SER B 1 451 ? 2.539 -72.188 -23.969 1 51.25 451 SER B C 1
ATOM 7917 O O . SER B 1 451 ? 3.223 -72.125 -22.938 1 51.25 451 SER B O 1
ATOM 7919 N N . VAL B 1 452 ? 2.268 -70.938 -24.359 1 54.19 452 VAL B N 1
ATOM 7920 C CA . VAL B 1 452 ? 1.917 -70.125 -23.219 1 54.19 452 VAL B CA 1
ATOM 7921 C C . VAL B 1 452 ? 0.598 -70.562 -22.609 1 54.19 452 VAL B C 1
ATOM 7923 O O . VAL B 1 452 ? -0.323 -71 -23.344 1 54.19 452 VAL B O 1
ATOM 7926 N N . ASP B 1 453 ? 0.631 -71 -21.438 1 54.81 453 ASP B N 1
ATOM 7927 C CA . ASP B 1 453 ? -0.559 -71.438 -20.719 1 54.81 453 ASP B CA 1
ATOM 7928 C C . ASP B 1 453 ? -1.718 -70.5 -20.906 1 54.81 453 ASP B C 1
ATOM 7930 O O . ASP B 1 453 ? -1.646 -69.312 -20.484 1 54.81 453 ASP B O 1
ATOM 7934 N N . ARG B 1 454 ? -2.525 -70.688 -21.875 1 55.19 454 ARG B N 1
ATOM 7935 C CA . ARG B 1 454 ? -3.723 -69.938 -22.188 1 55.19 454 ARG B CA 1
ATOM 7936 C C . ARG B 1 454 ? -4.48 -69.562 -20.906 1 55.19 454 ARG B C 1
ATOM 7938 O O . ARG B 1 454 ? -5.418 -68.75 -20.938 1 55.19 454 ARG B O 1
ATOM 7945 N N . ASN B 1 455 ? -4.148 -70.375 -19.875 1 51.78 455 ASN B N 1
ATOM 7946 C CA . ASN B 1 455 ? -4.859 -70.125 -18.609 1 51.78 455 ASN B CA 1
ATOM 7947 C C . ASN B 1 455 ? -4.305 -68.938 -17.875 1 51.78 455 ASN B C 1
ATOM 7949 O O . ASN B 1 455 ? -4.742 -68.625 -16.781 1 51.78 455 ASN B O 1
ATOM 7953 N N . SER B 1 456 ? -3.229 -68.312 -18.453 1 57.94 456 SER B N 1
ATOM 7954 C CA . SER B 1 456 ? -2.709 -67.188 -17.688 1 57.94 456 SER B CA 1
ATOM 7955 C C . SER B 1 456 ? -3.557 -65.938 -17.922 1 57.94 456 SER B C 1
ATOM 7957 O O . SER B 1 456 ? -4.043 -65.688 -19.031 1 57.94 456 SER B O 1
ATOM 7959 N N . ASN B 1 457 ? -4.199 -65.375 -16.891 1 63.22 457 ASN B N 1
ATOM 7960 C CA . ASN B 1 457 ? -5.098 -64.25 -16.766 1 63.22 457 ASN B CA 1
ATOM 7961 C C . ASN B 1 457 ? -4.633 -63.062 -17.625 1 63.22 457 ASN B C 1
ATOM 7963 O O . ASN B 1 457 ? -5.375 -62.094 -17.812 1 63.22 457 ASN B O 1
ATOM 7967 N N . ASP B 1 458 ? -3.523 -63.25 -18.406 1 80.25 458 ASP B N 1
ATOM 7968 C CA . ASP B 1 458 ? -3.043 -62.062 -19.109 1 80.25 458 ASP B CA 1
ATOM 7969 C C . ASP B 1 458 ? -3.137 -62.25 -20.625 1 80.25 458 ASP B C 1
ATOM 7971 O O . ASP B 1 458 ? -2.551 -61.469 -21.391 1 80.25 458 ASP B O 1
ATOM 7975 N N . ILE B 1 459 ? -3.797 -63.312 -21.094 1 85.62 459 ILE B N 1
ATOM 7976 C CA . ILE B 1 459 ? -3.914 -63.531 -22.531 1 85.62 459 ILE B CA 1
ATOM 7977 C C . ILE B 1 459 ? -5.352 -63.25 -22.984 1 85.62 459 ILE B C 1
ATOM 7979 O O . ILE B 1 459 ? -6.301 -63.75 -22.344 1 85.62 459 ILE B O 1
ATOM 7983 N N . THR B 1 460 ? -5.516 -62.562 -24.031 1 89.75 460 THR B N 1
ATOM 7984 C CA . THR B 1 460 ? -6.836 -62.25 -24.562 1 89.75 460 THR B CA 1
ATOM 7985 C C . THR B 1 460 ? -7.395 -63.406 -25.391 1 89.75 460 THR B C 1
ATOM 7987 O O . THR B 1 460 ? -6.672 -64.312 -25.719 1 89.75 460 THR B O 1
ATOM 7990 N N . GLU B 1 461 ? -8.703 -63.312 -25.734 1 83.5 461 GLU B N 1
ATOM 7991 C CA . GLU B 1 461 ? -9.391 -64.375 -26.469 1 83.5 461 GLU B CA 1
ATOM 7992 C C . GLU B 1 461 ? -8.773 -64.562 -27.859 1 83.5 461 GLU B C 1
ATOM 7994 O O . GLU B 1 461 ? -8.719 -65.688 -28.375 1 83.5 461 GLU B O 1
ATOM 7999 N N . ASP B 1 462 ? -8.266 -63.5 -28.375 1 87.44 462 ASP B N 1
ATOM 8000 C CA . ASP B 1 462 ? -7.719 -63.562 -29.719 1 87.44 462 ASP B CA 1
ATOM 8001 C C . ASP B 1 462 ? -6.211 -63.812 -29.688 1 87.44 462 ASP B C 1
ATOM 8003 O O . ASP B 1 462 ? -5.535 -63.688 -30.703 1 87.44 462 ASP B O 1
ATOM 8007 N N . GLY B 1 463 ? -5.609 -64.125 -28.531 1 87.31 463 GLY B N 1
ATOM 8008 C CA . GLY B 1 463 ? -4.254 -64.625 -28.453 1 87.31 463 GLY B CA 1
ATOM 8009 C C . GLY B 1 463 ? -3.232 -63.562 -28.094 1 87.31 463 GLY B C 1
ATOM 8010 O O . GLY B 1 463 ? -2.027 -63.812 -28.125 1 87.31 463 GLY B O 1
ATOM 8011 N N . TYR B 1 464 ? -3.652 -62.375 -27.844 1 93.31 464 TYR B N 1
ATOM 8012 C CA . TYR B 1 464 ? -2.713 -61.344 -27.453 1 93.31 464 TYR B CA 1
ATOM 8013 C C . TYR B 1 464 ? -2.342 -61.469 -25.984 1 93.31 464 TYR B C 1
ATOM 8015 O O . TYR B 1 464 ? -3.156 -61.875 -25.172 1 93.31 464 TYR B O 1
ATOM 8023 N N . ILE B 1 465 ? -1.096 -61.062 -25.672 1 92.88 465 ILE B N 1
ATOM 8024 C CA . ILE B 1 465 ? -0.611 -61.031 -24.297 1 92.88 465 ILE B CA 1
ATOM 8025 C C . ILE B 1 465 ? -0.593 -59.594 -23.781 1 92.88 465 ILE B C 1
ATOM 8027 O O . ILE B 1 465 ? 0.008 -58.719 -24.406 1 92.88 465 ILE B O 1
ATOM 8031 N N . ILE B 1 466 ? -1.271 -59.344 -22.688 1 95.06 466 ILE B N 1
ATOM 8032 C CA . ILE B 1 466 ? -1.288 -58.031 -22.094 1 95.06 466 ILE B CA 1
ATOM 8033 C C . ILE B 1 466 ? 0.034 -57.781 -21.375 1 95.06 466 ILE B C 1
ATOM 8035 O O . ILE B 1 466 ? 0.398 -58.5 -20.453 1 95.06 466 ILE B O 1
ATOM 8039 N N . VAL B 1 467 ? 0.763 -56.75 -21.781 1 94.75 467 VAL B N 1
ATOM 8040 C CA . VAL B 1 467 ? 2.094 -56.531 -21.219 1 94.75 467 VAL B CA 1
ATOM 8041 C C . VAL B 1 467 ? 2.115 -55.219 -20.453 1 94.75 467 VAL B C 1
ATOM 8043 O O . VAL B 1 467 ? 3.098 -54.906 -19.766 1 94.75 467 VAL B O 1
ATOM 8046 N N . GLY B 1 468 ? 1.101 -54.406 -20.547 1 95.06 468 GLY B N 1
ATOM 8047 C CA . GLY B 1 468 ? 1.062 -53.156 -19.828 1 95.06 468 GLY B CA 1
ATOM 8048 C C . GLY B 1 468 ? -0.264 -52.438 -19.969 1 95.06 468 GLY B C 1
ATOM 8049 O O . GLY B 1 468 ? -1.206 -52.969 -20.562 1 95.06 468 GLY B O 1
ATOM 8050 N N . LYS B 1 469 ? -0.376 -51.25 -19.312 1 95.62 469 LYS B N 1
ATOM 8051 C CA . LYS B 1 469 ? -1.566 -50.406 -19.359 1 95.62 469 LYS B CA 1
ATOM 8052 C C . LYS B 1 469 ? -1.204 -48.938 -19.188 1 95.62 469 LYS B C 1
ATOM 8054 O O . LYS B 1 469 ? -0.14 -48.594 -18.656 1 95.62 469 LYS B O 1
ATOM 8059 N N . PHE B 1 470 ? -2.072 -48.094 -19.688 1 95.31 470 PHE B N 1
ATOM 8060 C CA . PHE B 1 470 ? -1.884 -46.656 -19.484 1 95.31 470 PHE B CA 1
ATOM 8061 C C . PHE B 1 470 ? -2.184 -46.25 -18.047 1 95.31 470 PHE B C 1
ATOM 8063 O O . PHE B 1 470 ? -3.145 -46.75 -17.453 1 95.31 470 PHE B O 1
ATOM 8070 N N . ASP B 1 471 ? -1.354 -45.438 -17.531 1 89.62 471 ASP B N 1
ATOM 8071 C CA . ASP B 1 471 ? -1.577 -44.969 -16.156 1 89.62 471 ASP B CA 1
ATOM 8072 C C . ASP B 1 471 ? -2.447 -43.719 -16.156 1 89.62 471 ASP B C 1
ATOM 8074 O O . ASP B 1 471 ? -2.992 -43.312 -17.188 1 89.62 471 ASP B O 1
ATOM 8078 N N . ALA B 1 472 ? -2.609 -43.156 -15.016 1 83.12 472 ALA B N 1
ATOM 8079 C CA . ALA B 1 472 ? -3.514 -42.031 -14.836 1 83.12 472 ALA B CA 1
ATOM 8080 C C . ALA B 1 472 ? -2.982 -40.781 -15.539 1 83.12 472 ALA B C 1
ATOM 8082 O O . ALA B 1 472 ? -3.742 -39.844 -15.844 1 83.12 472 ALA B O 1
ATOM 8083 N N . LEU B 1 473 ? -1.771 -40.781 -15.867 1 86 473 LEU B N 1
ATOM 8084 C CA . LEU B 1 473 ? -1.175 -39.625 -16.547 1 86 473 LEU B CA 1
ATOM 8085 C C . LEU B 1 473 ? -1.121 -39.844 -18.047 1 86 473 LEU B C 1
ATOM 8087 O O . LEU B 1 473 ? -0.586 -39.031 -18.781 1 86 473 LEU B O 1
ATOM 8091 N N . GLY B 1 474 ? -1.633 -40.969 -18.469 1 90.38 474 GLY B N 1
ATOM 8092 C CA . GLY B 1 474 ? -1.701 -41.25 -19.891 1 90.38 474 GLY B CA 1
ATOM 8093 C C . GLY B 1 474 ? -0.417 -41.844 -20.453 1 90.38 474 GLY B C 1
ATOM 8094 O O . GLY B 1 474 ? -0.107 -41.656 -21.625 1 90.38 474 GLY B O 1
ATOM 8095 N N . ILE B 1 475 ? 0.325 -42.406 -19.609 1 93.06 475 ILE B N 1
ATOM 8096 C CA . ILE B 1 475 ? 1.596 -42.969 -20.062 1 93.06 475 ILE B CA 1
ATOM 8097 C C . ILE B 1 475 ? 1.569 -44.469 -19.906 1 93.06 475 ILE B C 1
ATOM 8099 O O . ILE B 1 475 ? 1.1 -45 -18.891 1 93.06 475 ILE B O 1
ATOM 8103 N N . ALA B 1 476 ? 1.981 -45.25 -20.906 1 96 476 ALA B N 1
ATOM 8104 C CA . ALA B 1 476 ? 2.209 -46.688 -20.875 1 96 476 ALA B CA 1
ATOM 8105 C C . ALA B 1 476 ? 3.639 -47.031 -21.281 1 96 476 ALA B C 1
ATOM 8107 O O . ALA B 1 476 ? 4.039 -46.781 -22.422 1 96 476 ALA B O 1
ATOM 8108 N N . GLN B 1 477 ? 4.379 -47.438 -20.359 1 94.88 477 GLN B N 1
ATOM 8109 C CA . GLN B 1 477 ? 5.758 -47.812 -20.641 1 94.88 477 GLN B CA 1
ATOM 8110 C C . GLN B 1 477 ? 6.113 -49.125 -19.969 1 94.88 477 GLN B C 1
ATOM 8112 O O . GLN B 1 477 ? 5.598 -49.438 -18.906 1 94.88 477 GLN B O 1
ATOM 8117 N N . GLY B 1 478 ? 6.914 -49.938 -20.688 1 93.75 478 GLY B N 1
ATOM 8118 C CA . GLY B 1 478 ? 7.309 -51.219 -20.141 1 93.75 478 GLY B CA 1
ATOM 8119 C C . GLY B 1 478 ? 8.219 -52 -21.062 1 93.75 478 GLY B C 1
ATOM 8120 O O . GLY B 1 478 ? 8.742 -51.469 -22.047 1 93.75 478 GLY B O 1
ATOM 8121 N N . THR B 1 479 ? 8.539 -53.188 -20.531 1 94.12 479 THR B N 1
ATOM 8122 C CA . THR B 1 479 ? 9.359 -54.125 -21.312 1 94.12 479 THR B CA 1
ATOM 8123 C C . THR B 1 479 ? 8.562 -55.375 -21.688 1 94.12 479 THR B C 1
ATOM 8125 O O . THR B 1 479 ? 7.523 -55.656 -21.094 1 94.12 479 THR B O 1
ATOM 8128 N N . VAL B 1 480 ? 8.992 -55.938 -22.719 1 92.88 480 VAL B N 1
ATOM 8129 C CA . VAL B 1 480 ? 8.383 -57.219 -23.141 1 92.88 480 VAL B CA 1
ATOM 8130 C C . VAL B 1 480 ? 9.336 -58.375 -22.859 1 92.88 480 VAL B C 1
ATOM 8132 O O . VAL B 1 480 ? 10.484 -58.375 -23.312 1 92.88 480 VAL B O 1
ATOM 8135 N N . ASP B 1 481 ? 8.797 -59.281 -22.031 1 89.81 481 ASP B N 1
ATOM 8136 C CA . ASP B 1 481 ? 9.617 -60.438 -21.656 1 89.81 481 ASP B CA 1
ATOM 8137 C C . ASP B 1 481 ? 10.102 -61.188 -22.906 1 89.81 481 ASP B C 1
ATOM 8139 O O . ASP B 1 481 ? 9.305 -61.5 -23.797 1 89.81 481 ASP B O 1
ATOM 8143 N N . ARG B 1 482 ? 11.305 -61.594 -22.906 1 88.88 482 ARG B N 1
ATOM 8144 C CA . ARG B 1 482 ? 11.906 -62.312 -24.031 1 88.88 482 ARG B CA 1
ATOM 8145 C C . ARG B 1 482 ? 11.281 -63.688 -24.203 1 88.88 482 ARG B C 1
ATOM 8147 O O . ARG B 1 482 ? 11.367 -64.312 -25.281 1 88.88 482 ARG B O 1
ATOM 8154 N N . LYS B 1 483 ? 10.688 -64.125 -23.203 1 86.5 483 LYS B N 1
ATOM 8155 C CA . LYS B 1 483 ? 10.094 -65.5 -23.234 1 86.5 483 LYS B CA 1
ATOM 8156 C C . LYS B 1 483 ? 8.969 -65.562 -24.25 1 86.5 483 LYS B C 1
ATOM 8158 O O . LYS B 1 483 ? 8.609 -66.625 -24.719 1 86.5 483 LYS B O 1
ATOM 8163 N N . TYR B 1 484 ? 8.469 -64.375 -24.641 1 88.38 484 TYR B N 1
ATOM 8164 C CA . TYR B 1 484 ? 7.352 -64.375 -25.578 1 88.38 484 TYR B CA 1
ATOM 8165 C C . TYR B 1 484 ? 7.852 -64.438 -27.016 1 88.38 484 TYR B C 1
ATOM 8167 O O . TYR B 1 484 ? 7.055 -64.625 -27.953 1 88.38 484 TYR B O 1
ATOM 8175 N N . GLY B 1 485 ? 9.219 -64.375 -27.172 1 88.38 485 GLY B N 1
ATOM 8176 C CA . GLY B 1 485 ? 9.797 -64.5 -28.516 1 88.38 485 GLY B CA 1
ATOM 8177 C C . GLY B 1 485 ? 9.609 -63.219 -29.328 1 88.38 485 GLY B C 1
ATOM 8178 O O . GLY B 1 485 ? 9.422 -62.125 -28.766 1 88.38 485 GLY B O 1
ATOM 8179 N N . LYS B 1 486 ? 9.773 -63.438 -30.594 1 93.81 486 LYS B N 1
ATOM 8180 C CA . LYS B 1 486 ? 9.609 -62.312 -31.5 1 93.81 486 LYS B CA 1
ATOM 8181 C C . LYS B 1 486 ? 8.141 -61.906 -31.609 1 93.81 486 LYS B C 1
ATOM 8183 O O . LYS B 1 486 ? 7.254 -62.75 -31.641 1 93.81 486 LYS B O 1
ATOM 8188 N N . ILE B 1 487 ? 7.977 -60.688 -31.609 1 94.88 487 ILE B N 1
ATOM 8189 C CA . ILE B 1 487 ? 6.625 -60.125 -31.609 1 94.88 487 ILE B CA 1
ATOM 8190 C C . ILE B 1 487 ? 6.254 -59.688 -33.031 1 94.88 487 ILE B C 1
ATOM 8192 O O . ILE B 1 487 ? 7.02 -59 -33.688 1 94.88 487 ILE B O 1
ATOM 8196 N N . SER B 1 488 ? 5.059 -60.094 -33.406 1 95.69 488 SER B N 1
ATOM 8197 C CA . SER B 1 488 ? 4.602 -59.75 -34.75 1 95.69 488 SER B CA 1
ATOM 8198 C C . SER B 1 488 ? 3.736 -58.5 -34.719 1 95.69 488 SER B C 1
ATOM 8200 O O . SER B 1 488 ? 3.82 -57.656 -35.625 1 95.69 488 SER B O 1
ATOM 8202 N N . VAL B 1 489 ? 2.922 -58.406 -33.688 1 97.06 489 VAL B N 1
ATOM 8203 C CA . VAL B 1 489 ? 1.994 -57.281 -33.625 1 97.06 489 VAL B CA 1
ATOM 8204 C C . VAL B 1 489 ? 1.984 -56.688 -32.219 1 97.06 489 VAL B C 1
ATOM 8206 O O . VAL B 1 489 ? 2.004 -57.438 -31.234 1 97.06 489 VAL B O 1
ATOM 8209 N N . LEU B 1 490 ? 2.068 -55.438 -32.156 1 97.25 490 LEU B N 1
ATOM 8210 C CA . LEU B 1 490 ? 1.84 -54.656 -30.969 1 97.25 490 LEU B CA 1
ATOM 8211 C C . LEU B 1 490 ? 0.545 -53.844 -31.078 1 97.25 490 LEU B C 1
ATOM 8213 O O . LEU B 1 490 ? 0.292 -53.219 -32.094 1 97.25 490 LEU B O 1
ATOM 8217 N N . ARG B 1 491 ? -0.335 -53.938 -30.094 1 97.38 491 ARG B N 1
ATOM 8218 C CA . ARG B 1 491 ? -1.572 -53.188 -30.234 1 97.38 491 ARG B CA 1
ATOM 8219 C C . ARG B 1 491 ? -1.989 -52.562 -28.922 1 97.38 491 ARG B C 1
ATOM 8221 O O . ARG B 1 491 ? -1.652 -53.062 -27.844 1 97.38 491 ARG B O 1
ATOM 8228 N N . LEU B 1 492 ? -2.66 -51.469 -28.984 1 97.81 492 LEU B N 1
ATOM 8229 C CA . LEU B 1 492 ? -3.367 -50.812 -27.891 1 97.81 492 LEU B CA 1
ATOM 8230 C C . LEU B 1 492 ? -4.863 -51.094 -27.953 1 97.81 492 LEU B C 1
ATOM 8232 O O . LEU B 1 492 ? -5.469 -51 -29.016 1 97.81 492 LEU B O 1
ATOM 8236 N N . THR B 1 493 ? -5.387 -51.562 -26.812 1 96.94 493 THR B N 1
ATOM 8237 C CA . THR B 1 493 ? -6.809 -51.875 -26.797 1 96.94 493 THR B CA 1
ATOM 8238 C C . THR B 1 493 ? -7.559 -51 -25.812 1 96.94 493 THR B C 1
ATOM 8240 O O . THR B 1 493 ? -7.23 -50.969 -24.625 1 96.94 493 THR B O 1
ATOM 8243 N N . VAL B 1 494 ? -8.57 -50.312 -26.297 1 96.44 494 VAL B N 1
ATOM 8244 C CA . VAL B 1 494 ? -9.406 -49.469 -25.469 1 96.44 494 VAL B CA 1
ATOM 8245 C C . VAL B 1 494 ? -10.547 -50.281 -24.859 1 96.44 494 VAL B C 1
ATOM 8247 O O . VAL B 1 494 ? -11.266 -50.969 -25.578 1 96.44 494 VAL B O 1
ATOM 8250 N N . HIS B 1 495 ? -10.727 -50.125 -23.547 1 94.88 495 HIS B N 1
ATOM 8251 C CA . HIS B 1 495 ? -11.695 -50.969 -22.875 1 94.88 495 HIS B CA 1
ATOM 8252 C C . HIS B 1 495 ? -12.93 -50.188 -22.438 1 94.88 495 HIS B C 1
ATOM 8254 O O . HIS B 1 495 ? -13.945 -50.781 -22.078 1 94.88 495 HIS B O 1
ATOM 8260 N N . SER B 1 496 ? -12.812 -48.875 -22.438 1 92.44 496 SER B N 1
ATOM 8261 C CA . SER B 1 496 ? -13.953 -48.094 -22 1 92.44 496 SER B CA 1
ATOM 8262 C C . SER B 1 496 ? -14.148 -46.875 -22.906 1 92.44 496 SER B C 1
ATOM 8264 O O . SER B 1 496 ? -13.211 -46.406 -23.562 1 92.44 496 SER B O 1
ATOM 8266 N N . GLU B 1 497 ? -15.391 -46.438 -22.828 1 89.81 497 GLU B N 1
ATOM 8267 C CA . GLU B 1 497 ? -15.711 -45.219 -23.578 1 89.81 497 GLU B CA 1
ATOM 8268 C C . GLU B 1 497 ? -15.094 -44 -22.922 1 89.81 497 GLU B C 1
ATOM 8270 O O . GLU B 1 497 ? -14.938 -43.969 -21.703 1 89.81 497 GLU B O 1
ATOM 8275 N N . SER B 1 498 ? -14.672 -43.156 -23.828 1 87 498 SER B N 1
ATOM 8276 C CA . SER B 1 498 ? -14.07 -41.938 -23.312 1 87 498 SER B CA 1
ATOM 8277 C C . SER B 1 498 ? -14.867 -40.688 -23.766 1 87 498 SER B C 1
ATOM 8279 O O . SER B 1 498 ? -15.406 -40.656 -24.875 1 87 498 SER B O 1
ATOM 8281 N N . GLU B 1 499 ? -15.047 -39.75 -22.844 1 85.12 499 GLU B N 1
ATOM 8282 C CA . GLU B 1 499 ? -15.688 -38.469 -23.172 1 85.12 499 GLU B CA 1
ATOM 8283 C C . GLU B 1 499 ? -14.719 -37.531 -23.859 1 85.12 499 GLU B C 1
ATOM 8285 O O . GLU B 1 499 ? -15.133 -36.531 -24.484 1 85.12 499 GLU B O 1
ATOM 8290 N N . ASN B 1 500 ? -13.469 -37.844 -23.844 1 89.06 500 ASN B N 1
ATOM 8291 C CA . ASN B 1 500 ? -12.438 -37.031 -24.453 1 89.06 500 ASN B CA 1
ATOM 8292 C C . ASN B 1 500 ? -11.867 -37.688 -25.719 1 89.06 500 ASN B C 1
ATOM 8294 O O . ASN B 1 500 ? -11.938 -38.906 -25.859 1 89.06 500 ASN B O 1
ATOM 8298 N N . TRP B 1 501 ? -11.43 -36.781 -26.578 1 93.19 501 TRP B N 1
ATO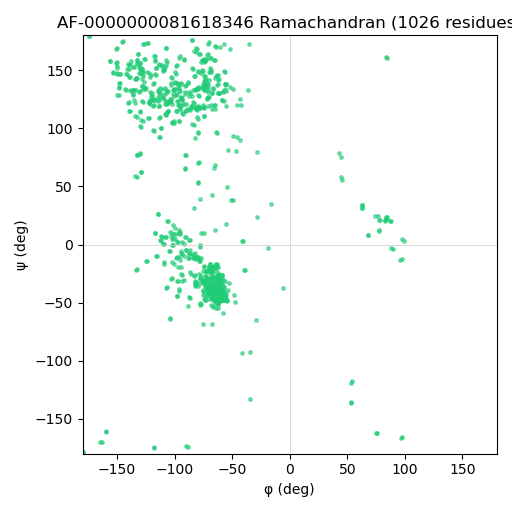M 8299 C CA . TRP B 1 501 ? -10.609 -37.281 -27.672 1 93.19 501 TRP B CA 1
ATOM 8300 C C . TRP B 1 501 ? -9.305 -37.875 -27.156 1 93.19 501 TRP B C 1
ATOM 8302 O O . TRP B 1 501 ? -9.055 -37.875 -25.938 1 93.19 501 TRP B O 1
ATOM 8312 N N . ALA B 1 502 ? -8.57 -38.531 -28.016 1 94.94 502 ALA B N 1
ATOM 8313 C CA . ALA B 1 502 ? -7.324 -39.125 -27.531 1 94.94 502 ALA B CA 1
ATOM 8314 C C . ALA B 1 502 ? -6.156 -38.75 -28.453 1 94.94 502 ALA B C 1
ATOM 8316 O O . ALA B 1 502 ? -6.27 -38.812 -29.672 1 94.94 502 ALA B O 1
ATOM 8317 N N . ILE B 1 503 ? -5.086 -38.312 -27.781 1 95.69 503 ILE B N 1
ATOM 8318 C CA . ILE B 1 503 ? -3.857 -37.938 -28.484 1 95.69 503 ILE B CA 1
ATOM 8319 C C . ILE B 1 503 ? -2.746 -38.938 -28.094 1 95.69 503 ILE B C 1
ATOM 8321 O O . ILE B 1 503 ? -2.613 -39.312 -26.938 1 95.69 503 ILE B O 1
ATOM 8325 N N . LEU B 1 504 ? -2.037 -39.5 -29.062 1 96.75 504 LEU B N 1
ATOM 8326 C CA . LEU B 1 504 ? -0.746 -40.125 -28.828 1 96.75 504 LEU B CA 1
ATOM 8327 C C . LEU B 1 504 ? 0.397 -39.219 -29.266 1 96.75 504 LEU B C 1
ATOM 8329 O O . LEU B 1 504 ? 0.689 -39.094 -30.453 1 96.75 504 LEU B O 1
ATOM 8333 N N . SER B 1 505 ? 1.046 -38.656 -28.297 1 95.38 505 SER B N 1
ATOM 8334 C CA . SER B 1 505 ? 2.051 -37.625 -28.578 1 95.38 505 SER B CA 1
ATOM 8335 C C . SER B 1 505 ? 3.449 -38.25 -28.641 1 95.38 505 SER B C 1
ATOM 8337 O O . SER B 1 505 ? 4.387 -37.594 -29.109 1 95.38 505 SER B O 1
ATOM 8339 N N . GLU B 1 506 ? 3.607 -39.438 -28.203 1 96 506 GLU B N 1
ATOM 8340 C CA . GLU B 1 506 ? 4.898 -40.125 -28.266 1 96 506 GLU B CA 1
ATOM 8341 C C . GLU B 1 506 ? 4.719 -41.625 -28.438 1 96 506 GLU B C 1
ATOM 8343 O O . GLU B 1 506 ? 3.934 -42.25 -27.719 1 96 506 GLU B O 1
ATOM 8348 N N . ILE B 1 507 ? 5.383 -42.188 -29.406 1 97 507 ILE B N 1
ATOM 8349 C CA . ILE B 1 507 ? 5.441 -43.625 -29.656 1 97 507 ILE B CA 1
ATOM 8350 C C . ILE B 1 507 ? 6.898 -44.062 -29.828 1 97 507 ILE B C 1
ATOM 8352 O O . ILE B 1 507 ? 7.57 -43.656 -30.781 1 97 507 ILE B O 1
ATOM 8356 N N . HIS B 1 508 ? 7.324 -44.875 -28.875 1 96.94 508 HIS B N 1
ATOM 8357 C CA . HIS B 1 508 ? 8.711 -45.312 -28.938 1 96.94 508 HIS B CA 1
ATOM 8358 C C . HIS B 1 508 ? 8.82 -46.812 -28.688 1 96.94 508 HIS B C 1
ATOM 8360 O O . HIS B 1 508 ? 8.57 -47.281 -27.562 1 96.94 508 HIS B O 1
ATOM 8366 N N . VAL B 1 509 ? 9.164 -47.562 -29.734 1 96.5 509 VAL B N 1
ATOM 8367 C CA . VAL B 1 509 ? 9.383 -49 -29.656 1 96.5 509 VAL B CA 1
ATOM 8368 C C . VAL B 1 509 ? 10.852 -49.312 -29.922 1 96.5 509 VAL B C 1
ATOM 8370 O O . VAL B 1 509 ? 11.359 -49.031 -31.016 1 96.5 509 VAL B O 1
ATOM 8373 N N . VAL B 1 510 ? 11.461 -49.906 -28.938 1 95.44 510 VAL B N 1
ATOM 8374 C CA . VAL B 1 510 ? 12.883 -50.188 -29.062 1 95.44 510 VAL B CA 1
ATOM 8375 C C . VAL B 1 510 ? 13.078 -51.688 -29.344 1 95.44 510 VAL B C 1
ATOM 8377 O O . VAL B 1 510 ? 12.656 -52.531 -28.547 1 95.44 510 VAL B O 1
ATOM 8380 N N . GLU B 1 511 ? 13.711 -51.969 -30.406 1 94.19 511 GLU B N 1
ATOM 8381 C CA . GLU B 1 511 ? 14 -53.344 -30.781 1 94.19 511 GLU B CA 1
ATOM 8382 C C . GLU B 1 511 ? 15.258 -53.844 -30.078 1 94.19 511 GLU B C 1
ATOM 8384 O O . GLU B 1 511 ? 16.234 -53.125 -29.922 1 94.19 511 GLU B O 1
ATOM 8389 N N . ASP B 1 512 ? 15.164 -55.031 -29.516 1 86.56 512 ASP B N 1
ATOM 8390 C CA . ASP B 1 512 ? 16.328 -55.688 -28.922 1 86.56 512 ASP B CA 1
ATOM 8391 C C . ASP B 1 512 ? 17.188 -56.344 -29.984 1 86.56 512 ASP B C 1
ATOM 8393 O O . ASP B 1 512 ? 16.672 -57.062 -30.844 1 86.56 512 ASP B O 1
ATOM 8397 N N . GLN B 1 513 ? 18.422 -55.875 -30.391 1 73.5 513 GLN B N 1
ATOM 8398 C CA . GLN B 1 513 ? 19.266 -56.5 -31.406 1 73.5 513 GLN B CA 1
ATOM 8399 C C . GLN B 1 513 ? 19.578 -57.969 -31.031 1 73.5 513 GLN B C 1
ATOM 8401 O O . GLN B 1 513 ? 19.75 -58.281 -29.859 1 73.5 513 GLN B O 1
ATOM 8406 N N . PRO B 1 514 ? 19.203 -58.844 -31.984 1 58.03 514 PRO B N 1
ATOM 8407 C CA . PRO B 1 514 ? 19.547 -60.25 -31.75 1 58.03 514 PRO B CA 1
ATOM 8408 C C . PRO B 1 514 ? 20.984 -60.438 -31.266 1 58.03 514 PRO B C 1
ATOM 8410 O O . PRO B 1 514 ? 21.875 -59.656 -31.625 1 58.03 514 PRO B O 1
ATOM 8413 N N . SER B 1 515 ? 21.125 -61.031 -30.062 1 41.75 515 SER B N 1
ATOM 8414 C CA . SER B 1 515 ? 22.484 -61.562 -29.891 1 41.75 515 SER B CA 1
ATOM 8415 C C . SER B 1 515 ? 22.953 -62.281 -31.141 1 41.75 515 SER B C 1
ATOM 8417 O O . SER B 1 515 ? 22.156 -62.938 -31.812 1 41.75 515 SER B O 1
#

pLDDT: mean 85.21, std 17.4, range [26.0, 98.88]